Protein 6HQG (pdb70)

B-factor: mean 43.63, std 15.64, range [0.5, 126.86]

Nearest PDB structures (foldseek):
  6hqg-assembly3_C  TM=1.003E+00  e=5.730E-61  Phenylobacterium zucineum HLK1
  6hqg-assembly2_B  TM=1.002E+00  e=3.135E-59  Phenylobacterium zucineum HLK1
  6hqg-assembly1_A  TM=9.990E-01  e=3.024E-58  Phenylobacterium zucineum HLK1
  6hqg-assembly4_D  TM=9.985E-01  e=1.716E-57  Phenylobacterium zucineum HLK1
  5fyf-assembly1_A  TM=9.229E-01  e=3.021E-34  Marinobacter nauticus

Secondary structure (DSSP, 8-state):
-HHHHHHHHHHHS-GGG--TT-HHHHHHT--HHHHHHHHHH-SEEEEE-SSTTT-EEEEE-SHHHHHHHHT-TTTEE--S-SSSSPP-SS-----GGGS-HHHHHHHHHTTTGGG-HHHHHHHHHHHHHHHHHHHHTS-SSSEEEHIIIIIHHHHHHHHHHHTT----HHHHHHHHHHHHHHHHHH--HHHHHHHHHHHHHSHHHHHHHHHHHHHHHH-HHHHHHHHH-GGGHHHHHHHHHHHS-SB-EEEEEESS-EESSS-EEPTT-EEEEEHHHHTT-TTTSSSTTS--TT-TTTT--STT-SSTTS-TTHHHHHHHHHHHHHHHHHH-S--EE-S--EE-S-SSB--EEE-EEE-----/--HHHHHHHHHHS-GGG--TT-HHHHHTT--HHHHHHHHHH-SEEEEE-SSTTT-EEEEE-SHHHHHHHHH-TTTEE--S-SSSSPP-SS-----GGGS-HHHHHHHHHHHTGGG-HHHHHHHHHHHHHHHHHHHHTS-SSSEEEHIIIIIIHHHHHHHHHHHT----HHHHHHHHHHHHHHHHHHH--HHHHHHHHHHHHTTHHHHHHHHHHHHHHHH-HHHHHHHHH-GGGHHHHHHHHHHHS-SB-EEEEEESS-EESSS-EEPTT-EEEEEHHHHTT-TTTSSSTTS--TT-TTTT--STT-SSTTS-TTHHHHHHHHHHHHHHHHHH-S--EE-S--EE-S-SSB--EEE-EEE-----/-HHHHHHHHHHHS-GGG--TT-HHHHHTT--HHHHHHHHHS-SEEEEE-SSTTT-EEEEE-SHHHHHHHHH-TTTEE--S-SSSSPP------GGGS-HHHHHHHHHHHSGGGSHHHHHHHHHHHHHHHHHHHHTPPSSSEEEHIIIIIHHHHHHHHHHHHT----HHHHHHHHHHHHHHHHHHH--HHHHHHHHHHHHHHHHHHHHHHHHHHHHHS-HHHHHHHHH-GGGHHHHHHHHHHHS-SB--EEEEESS-EEETTEEEPTT-EEEE-HHHHTT-TTTSSSTTS--TT-SSSS--STT--STTS-TTHHHHHHHHHHHHHHHHHH-S--EE-S--EE-S-SSB--EEE-EEE-----/-HHHHHHHHHHHS-GGG--TT-HHHHHHT--HHHHHHHHHH-SEEEEE-SSTTT-EEEEE-SHHHHHHHHS-TTTEE--S-SSSSPP------GGGS-HHHHHHHHHHTSGGGSHHHHHHHHHHHHHHHHHHHHTS-SSSEEEHIIIIIHHHHHHHHHHHHT----HHHHHHHHHHHHHHHHHH---HHHHHHHHHHHHHHHHHHHHHHHHHHHHHH-HHHHHHHHH-GGGHHHHHHHHHHHS-SB--EEEEESS-EEETTEEEPTT-EEEE-HHHHTT-TTTSSSTTS--TT-TTTT--STT-SSTTS-TTHHHHHHHHHHHHHHHHHH-S--EE-S--EE-S-SSB--EEE-EEE-----

Foldseek 3Di:
DLLVVLLCVQVPDDLLALDLFQLVCLQVVNSQNNLVVCVPPPQFHWYADPDPLQGIFTERQAQVLLQVQQADCVFWACPPHWDRGHDDPLDPEDALSSPGPPVSVVLLVLCLVLQDPVNLVVLQVVLLVQLLVLQVPDDAQDKDFCLVSRLQSSLVSLLCSSLVADCNPVSPVVVVVLVVSLVSVVVYRNSNSSNNVSVVRRLLLSQLLVQLQVLCLVCVVVLCVCLVDVVLQLLLSLLSCLQQLQFQWIKTAGCAFDATPRDTDHHGHIYISGQNSNQQNVVPAPPSNDSDSPGPPSNPGDSQHDHPSRNSNVVVSSSSSSSSVVSVSQWASDWHFPDDFRFDSGSGGSGTPGTITHGHGTD/DQLVVLLCVQVPDDLQALDLFQLVCLQSVNSQNNLVVCVPPPQFHWYADPDPLQGIATEHQAQVLLQVLQADCVFWPCPPHWDRGHDDPLADEDALSSPGPPVSVVQLVVCLVLQDPVNLVVLQVVLLVQLLVLVVPDDAQDKDFCLVSRLQSSLVSLLCSSLVQPCVCCVSPVVVVVLVVSLVSVVVYRNSSSSNNVSVVSRLLLSFLLVQLQVLCQVCVVVLVVCLVPVVLQLLLSLLSCLQQLQFQWTKTFGCAFDATPRDTDHHGHIYISGQNSNCQHVVVAPPSNHSDSPGPPSNPGQSQHDHPRGNSNVVVSSSSSSSSVVSVSQWASDWHFDDDFRFDSGNGGSGTPGTITHGNGTD/DLLVVLLCVQVVDDLQADDLQQLVCLQSVNSQNNLVVCVPPPQFHWYADPDPLQGIFTEHQAQVLLQVQQACCVFWPCPPHFDRRHDDDPEDALSSPGPVVSLVLLVVCLVLLDPVNLVVLLVVLLVQLLVLVVPDDAQDKDFCLVSRLQSSLVSLLCSSLVADCVCCVRPVVNVVLVVVLVVVVVYRNNSSSNNLSVVSRQLLSQLLVQLQVLCLVPVVVLCVCLVPVVLQLLLSLLSCLQQLQFQWTKTFGCAFDAGPNDTDHHGHIYISRQNSNSQHVVPAPPSNHSDSPGPPSNPGQSQHDHPSRNSNVVVSSSSSSSSVVSVSQWASDWHFPDDFRFDSGSGGNGTPGTITHGNGTD/DLQVVLLCVQVVDDLQAQDLQQLVCLQSVNSQNNLVVCVPPPQFHWHADPDPLQGIFTEHFAQVLLQVLQACCVFWPLPPHWDRGHDDPLFDDLLSPGPPVSLVLLVLCLVLLDPVNLVVLQVVLLVQLLVLVVPDDAQDKDFCLVSRLQSSLVSLLCSSLVAPCNPVNPVVNVVLVVVLVSVVVVRRNSNSSNNLCVVRRLLLSFLLVQLQVQCQVPVVVLVVCLVPVVLQLLLSLLSCLQQLQFQWTKTFGCAFDAGPNDTDHHRHIYISGQNRNCQHVVVAPPSNDSDSPGPPSNPGQSQHDHPSRNSNVVVSSSSSSSSVVSCSQWASDWHQPDDFGFDSGSGGNGGPGTITHGHGTD

CATH classification: 1.10.630.10

Sequence (1451 aa):
DLQRAARDAAYSMPIEEINPADPELFRTDTMWPYFERLRKEDPVHWGVSPHEDVGGYWSVTKYNDIMAVDTNHEVFSSEPTIVLPDPADDFTLPMFIAMDPPKHDVQRKTVQPIVAPNHLAYLEPIIRERAGKILDDLPIGEEINWVDKVSIELTTMTLATLFDFPWNLRRQTLFECVDYFMRLWNEMEYLGNLILLIVGGNDTTRNTISGSVLALHQNPDQDRKLRENPGLIPAMVSETIRWQTPLAYMRRRAKRDFELGGKTIREGDKVAMWYVSGNRDEEVIDRPNDYWIERPRVRQHLSFGFGVHRCVGNRLAELQLKIIWEEILARFPRLEVVGPPRRVYSSFVKGYEELPVVIPTRNDLQRAARDAAYSMPIEEINPADPELFRTDTMWPYFERLRKEDPVHWGVSPHEDVGGYWSVTKYNDIMAVDTNHEVFSSEPTIVLPDPADDFTLPMFIAMDPPKHDVQRKTVQPIVAPNHLAYLEPIIRERAGKILDDLPIGEEINWVDKVSIELTTMTLATLFDFPWENLRRQTLFECVDYFMRLWNEMEYLGNLILLIVGGNDTTRNTISGSVLALHQNPDQDRKLRENPGLIPAMVSETIRWQTPLAYMRRRAKRDFELGGKTIREGDKVAMWYVSGNRDEEVIDRPNDYWIERPRVRQHLSFGFGVHRCVGNRLAELQLKIIWEEILARFPRLEVVGPPRRVYSSFVKGYEELPVVIPTRNDLQRAARDAAYSMPIEEINPADPELFRTDTMWPYFERLRKEDPVHWGVSPHEDVGGYWSVTKYNDIMAVDTNHEVFSSEPTIVLPDPADTLPMFIAMDPPKHDVQRKTVQPIVAPNHLAYLEPIIRERAGKILDDLPIGEEINWVDKVSIELTTMTLATLFDFPWENLRRQTLFECVDYFMRLWNEMEYLGNLILLIVGGNDTTRNTISGSVLALHQNPDQDRKLRENPGLIPAMVSETIRWQTPLAYMRRRAKRDFELGGKTIREGDKVAMWYVSGNRDEEVIDRPNDYWIERPRVRQHLSFGFGVHRCVGNRLAELQLKIIWEEILARFPRLEVVGPPRRVYSSFVKGYEELPVVIPTRNDLQRAARDAAYSMPIEEINPADPELFRTDTMWPYFERLRKEDPVHWGVSPHEDVGGYWSVTKYNDIMAVDTNHEVFSSEPTIVLPDPADDLPMFIAMDPPKHDVQRKTVQPIVAPNHLAYLEPIIRERAGKILDDLPIGEEINWVDKVSIELTTMTLATLFDFPWNLRRQTLFECVDYFMRLWNERMEYLGNLILLIVGGNDTTRNTISGSVLALHQNPDQDRKLRENPGLIPAMVSETIRWQTPLAYMRRRAKRDFELGGKTIREGDKVAMWYVSGNRDEEVIDRPNDYWIERPRVRQHLSFGFGVHRCVGNRLAELQLKIIWEEILARFPRLEVVGPPRRVYSSFVKGYEELPVVIPTRN

InterPro domains:
  IPR001128 Cytochrome P450 [PF00067] (210-394)
  IPR001128 Cytochrome P450 [PR00385] (262-279)
  IPR001128 Cytochrome P450 [PR00385] (297-308)
  IPR001128 Cytochrome P450 [PR00385] (364-373)
  IPR001128 Cytochrome P450 [PR00385] (373-384)
  IPR002397 Cytochrome P450, B-class [PR00359] (105-116)
  IPR002397 Cytochrome P450, B-class [PR00359] (168-183)
  IPR002397 Cytochrome P450, B-class [PR00359] (217-239)
  IPR002397 Cytochrome P450, B-class [PR00359] (297-308)
  IPR002397 Cytochrome P450, B-class [PR00359] (314-341)
  IPR002397 Cytochrome P450, B-class [PR00359] (342-357)
  IPR002397 Cytochrome P450, B-class [PR00359] (364-373)
  IPR002397 Cytochrome P450, B-class [PR00359] (373-384)
  IPR017972 Cytochrome P450, conserved site [PS00086] (366-375)
  IPR036396 Cytochrome P450 superfamily [G3DSA:1.10.630.10] (3-421)
  IPR036396 Cytochrome P450 superfamily [SSF48264] (34-415)

Radius of gyration: 38.16 Å; Cα contacts (8 Å, |Δi|>4): 2402; chains: 4; bounding box: 66×104×112 Å

Solvent-accessible surface area: 62632 Å² total; per-residue (Å²): 123,118,60,82,61,9,1,30,49,0,16,95,50,40,29,93,81,2,25,0,12,47,26,63,23,6,107,49,29,12,0,47,0,27,2,33,26,0,18,75,84,23,34,1,0,101,1,84,14,119,100,83,59,16,20,24,0,23,0,0,0,40,8,96,28,1,56,42,0,7,73,45,50,130,5,2,1,2,50,73,20,19,40,2,45,71,77,84,119,126,52,117,22,36,31,13,41,18,31,7,15,99,111,1,67,97,19,43,154,54,7,74,88,59,18,23,105,120,43,17,69,146,3,48,84,46,0,69,94,38,0,6,115,26,0,70,125,15,36,68,55,102,113,8,39,0,3,84,99,0,0,59,85,0,1,78,3,1,18,13,7,8,24,93,17,50,148,139,143,210,104,66,72,84,70,110,61,6,54,107,43,31,140,68,96,120,145,159,69,163,40,0,2,39,0,19,24,13,32,35,22,51,32,24,6,50,1,5,0,0,0,2,1,5,0,11,87,96,17,94,25,5,30,123,66,0,60,120,84,78,59,28,2,65,22,0,2,5,0,0,6,2,33,1,1,7,40,0,7,14,4,6,76,0,99,130,72,39,118,16,47,66,71,52,0,122,112,42,31,30,0,0,0,0,8,1,1,0,0,17,5,50,125,36,6,9,41,11,87,17,5,6,2,74,14,55,138,23,141,59,3,0,14,25,6,45,32,50,29,68,47,32,17,16,168,14,16,32,33,5,3,71,0,0,0,51,26,0,27,67,36,0,60,129,17,59,13,67,19,118,31,128,48,28,121,27,10,42,29,19,4,5,74,76,0,25,0,28,0,31,76,104,138,132,115,56,82,60,11,1,33,46,0,12,90,53,63,36,61,111,2,26,1,11,47,26,67,24,7,111,43,30,11,1,43,0,25,0,33,27,0,19,74,76,21,35,1,1,100,1,48,12,110,103,39,55,17,6,19,0,24,0,0,0,37,9,95,28,0,57,44,0,7,73,38,41,116,7,1,1,1,53,75,19,19,37,2,49,40,72,55,116,118,46,113,19,40,25,11,41,22,30,5,18,94,103,1,76,102,16,39,152,54,9,72,88,55,17,22,109,116,44,15,63,151,4,55,81,48,0,59,92,37,0,4,112,26,0,66,124,13,36,67,59,98,112,10,35,0,4,80,99,0,0,58,86,0,0,78,3,1,19,13,7,7,30,80,18,41,166,156,107,141,164,78,67,76,88,71,109,48,6,56,103,39,36,129,53,102,117,150,153,74,160,32,0,2,38,0,22,24,12,31,31,23,40,29,26,7,50,3,4,0,1,0,1,2,5,0,8,90,93,24,88,28,7,33,122,70,0,60,118,78,77,60,25,1,68,21,0,2,3,0,0,5,2,30,1,1,10,39,0,6,14,4,4,76,0,98,138,74,44,116,18,46,68,69,44,0,111,116,39,31,24,0,0,0,0,7,0,0,0,0,15,4,52,125,32,5,10,48,10,85,12,5,4,1,77,14,55,139,24,130,59,1,0,16,22,5,51,33,54,28,59,48,32,16,10,170,14,17,30,32,4,3,69,0,0,0,59,28,0,28,72,40,0,62,135,17,59,15,64,23,121,30,120,45,31,129,23,13,44,32,22,3,8,70,76,0,23,0,29,0,31,73,112,140,122,113,54,79,62,9,1,46,47,0,17,92,54,66,35,124,112,1,29,0,13,52,29,71,24,5,98,48,27,11,1,49,0,26,2,37,29,0,21,78,83,22,35,1,1,109,1,89,12,124,112,164,66,14,19,26,0,21,0,0,0,36,5,94,29,0,61,41,0,8,62,40,43,132,6,1,1,2,53,76,18,18,40,2,49,74,75,104,157,145,47,37,31,12,44,21,33,9,18,102,101,1,68,95,15,38,152,48,8,77,83,53,8,22,76,119,48,12,66,140,4,56,84,47,1,60,89,38,0,4,112,26,0,69,120,15,40,65,59,94,107,8,34,0,5,72,103,0,0,61,80,0,0,78,5,2,24,14,7,9,25,85,15,43,163,178,97,140,175,88,67,65,72,75,103,62,7,54,115,44,36,126,86,136,120,152,155,75,161,32,0,3,35,2,21,24,12,32,35,25,49,35,24,9,49,3,5,1,0,0,1,1,4,0,11,90,93,21,88,29,3,35,126,66,0,59,117,80,78,56,28,2,72,21,1,2,2,0,0,5,1,32,1,0,9,38,0,6,15,5,6,73,0,101,138,72,43,116,17,50,63,70,57,0,144,118,42,29,24,0,0,0,0,8,0,1,0,0,17,5,50,124,34,5,10,40,6,86,16,4,4,1,70,13,36,61,24,128,59,5,0,14,26,6,49,29,52,33,68,50,30,15,26,28,14,18,30,36,7,3,71,0,0,1,54,28,0,30,67,39,0,59,138,17,58,10,68,21,120,30,126,44,28,127,22,14,44,31,17,2,7,71,73,0,17,0,28,0,34,72,106,143,103,111,53,70,60,6,1,43,47,0,17,94,54,63,34,126,112,2,24,1,11,51,23,71,28,5,93,46,26,12,1,40,0,25,1,37,28,0,18,77,81,22,37,1,1,100,1,90,14,123,106,169,66,15,21,22,0,23,0,0,0,38,7,99,27,0,46,44,0,7,55,35,44,131,7,2,1,1,53,72,19,17,39,2,47,75,75,82,153,162,103,42,32,11,41,22,33,10,20,92,102,3,80,93,18,42,148,50,8,77,91,54,18,22,31,93,43,2,61,146,4,58,83,47,1,68,94,33,0,4,109,27,0,68,119,13,35,66,57,97,110,9,35,0,4,77,102,0,0,58,85,0,0,78,4,1,22,13,7,10,24,76,16,42,167,135,155,82,97,71,74,78,72,109,48,5,53,112,43,34,124,78,133,128,138,136,95,64,156,29,0,3,36,1,20,25,16,34,36,23,46,31,24,8,50,2,6,0,0,0,1,2,5,0,9,86,100,22,90,20,3,30,131,62,0,60,120,81,78,60,25,3,65,22,0,2,4,0,0,6,2,29,1,0,10,41,0,5,15,5,4,72,0,102,132,67,44,126,15,45,75,68,46,0,141,112,40,34,25,0,0,0,0,8,0,1,0,0,13,4,51,129,35,7,8,47,9,87,20,5,5,1,79,13,31,95,24,101,57,5,1,15,27,7,46,36,50,27,69,48,31,16,12,109,13,20,27,17,6,2,64,0,0,0,53,27,0,27,66,44,0,60,137,18,56,10,67,22,122,29,119,42,28,122,23,13,44,28,21,3,7,75,74,0,18,0,26,0,34,80,111,141

Structure (mmCIF, N/CA/C/O backbone):
data_6HQG
#
_entry.id   6HQG
#
_cell.length_a   105.464
_cell.length_b   89.207
_cell.length_c   201.820
_cell.angle_alpha   90.00
_cell.angle_beta   96.60
_cell.angle_gamma   90.00
#
_symmetry.space_group_name_H-M   'C 1 2 1'
#
loop_
_entity.id
_entity.type
_entity.pdbx_description
1 polymer 'Cytochrome P450'
2 non-polymer 'PROTOPORPHYRIN IX CONTAINING FE'
3 water water
#
loop_
_atom_site.group_PDB
_atom_site.id
_atom_site.type_symbol
_atom_site.label_atom_id
_atom_site.label_alt_id
_atom_site.label_comp_id
_atom_site.label_asym_id
_atom_site.label_entity_id
_atom_site.label_seq_id
_atom_site.pdbx_PDB_ins_code
_atom_site.Cartn_x
_atom_site.Cartn_y
_atom_site.Cartn_z
_atom_site.occupancy
_atom_site.B_iso_or_equiv
_atom_site.auth_seq_id
_atom_site.auth_comp_id
_atom_site.auth_asym_id
_atom_site.auth_atom_id
_atom_site.pdbx_PDB_model_num
ATOM 1 N N . ASP A 1 7 ? -3.915 27.268 150.008 1.00 87.12 7 ASP A N 1
ATOM 2 C CA . ASP A 1 7 ? -4.811 27.207 151.189 1.00 82.41 7 ASP A CA 1
ATOM 3 C C . ASP A 1 7 ? -4.358 28.313 152.154 1.00 79.48 7 ASP A C 1
ATOM 4 O O . ASP A 1 7 ? -4.255 29.472 151.762 1.00 67.94 7 ASP A O 1
ATOM 9 N N . LEU A 1 8 ? -4.084 27.958 153.410 1.00 81.56 8 LEU A N 1
ATOM 10 C CA . LEU A 1 8 ? -3.612 28.921 154.398 1.00 79.16 8 LEU A CA 1
ATOM 11 C C . LEU A 1 8 ? -2.121 29.237 154.158 1.00 68.38 8 LEU A C 1
ATOM 12 O O . LEU A 1 8 ? -1.750 30.394 154.102 1.00 56.10 8 LEU A O 1
ATOM 17 N N . GLN A 1 9 ? -1.296 28.194 153.991 1.00 66.17 9 GLN A N 1
ATOM 18 C CA . GLN A 1 9 ? 0.178 28.283 153.906 1.00 65.68 9 GLN A CA 1
ATOM 19 C C . GLN A 1 9 ? 0.622 29.216 152.769 1.00 63.66 9 GLN A C 1
ATOM 20 O O . GLN A 1 9 ? 1.719 29.793 152.841 1.00 62.93 9 GLN A O 1
ATOM 26 N N . ARG A 1 10 ? -0.201 29.308 151.712 1.00 61.62 10 ARG A N 1
ATOM 27 C CA . ARG A 1 10 ? 0.051 30.168 150.534 1.00 57.54 10 ARG A CA 1
ATOM 28 C C . ARG A 1 10 ? -0.243 31.630 150.899 1.00 55.22 10 ARG A C 1
ATOM 29 O O . ARG A 1 10 ? 0.540 32.526 150.611 1.00 57.16 10 ARG A O 1
ATOM 37 N N . ALA A 1 11 ? -1.386 31.866 151.543 1.00 51.42 11 ALA A N 1
ATOM 38 C CA . ALA A 1 11 ? -1.804 33.217 151.920 1.00 49.94 11 ALA A CA 1
ATOM 39 C C . ALA A 1 11 ? -0.754 33.896 152.816 1.00 53.31 11 ALA A C 1
ATOM 40 O O . ALA A 1 11 ? -0.516 35.097 152.697 1.00 51.55 11 ALA A O 1
ATOM 42 N N . ALA A 1 12 ? -0.164 33.113 153.733 1.00 56.18 12 ALA A N 1
ATOM 43 C CA . ALA A 1 12 ? 0.847 33.559 154.694 1.00 50.84 12 ALA A CA 1
ATOM 44 C C . ALA A 1 12 ? 2.181 33.797 153.977 1.00 48.70 12 ALA A C 1
ATOM 45 O O . ALA A 1 12 ? 2.878 34.765 154.280 1.00 49.89 12 ALA A O 1
ATOM 47 N N . ARG A 1 13 ? 2.542 32.895 153.053 1.00 43.92 13 ARG A N 1
ATOM 48 C CA . ARG A 1 13 ? 3.737 33.074 152.236 1.00 43.21 13 ARG A CA 1
ATOM 49 C C . ARG A 1 13 ? 3.623 34.434 151.540 1.00 44.48 13 ARG A C 1
ATOM 50 O O . ARG A 1 13 ? 4.574 35.190 151.576 1.00 49.23 13 ARG A O 1
ATOM 58 N N . ASP A 1 14 ? 2.443 34.742 150.974 1.00 42.18 14 ASP A N 1
ATOM 59 C CA . ASP A 1 14 ? 2.179 36.015 150.298 1.00 41.15 14 ASP A CA 1
ATOM 60 C C . ASP A 1 14 ? 2.347 37.178 151.286 1.00 38.32 14 ASP A C 1
ATOM 61 O O . ASP A 1 14 ? 3.124 38.069 151.049 1.00 36.81 14 ASP A O 1
ATOM 66 N N . ALA A 1 15 ? 1.637 37.125 152.411 1.00 41.48 15 ALA A N 1
ATOM 67 C CA . ALA A 1 15 ? 1.672 38.173 153.464 1.00 43.54 15 ALA A CA 1
ATOM 68 C C . ALA A 1 15 ? 3.089 38.369 154.036 1.00 42.85 15 ALA A C 1
ATOM 69 O O . ALA A 1 15 ? 3.430 39.484 154.427 1.00 51.20 15 ALA A O 1
ATOM 71 N N . ALA A 1 16 ? 3.897 37.305 154.109 1.00 37.54 16 ALA A N 1
ATOM 72 C CA . ALA A 1 16 ? 5.186 37.362 154.787 1.00 37.37 16 ALA A CA 1
ATOM 73 C C . ALA A 1 16 ? 6.261 37.963 153.869 1.00 37.12 16 ALA A C 1
ATOM 74 O O . ALA A 1 16 ? 7.121 38.730 154.317 1.00 37.38 16 ALA A O 1
ATOM 76 N N . TYR A 1 17 ? 6.236 37.587 152.587 1.00 35.04 17 TYR A N 1
ATOM 77 C CA . TYR A 1 17 ? 7.223 38.074 151.635 1.00 33.11 17 TYR A CA 1
ATOM 78 C C . TYR A 1 17 ? 6.843 39.508 151.239 1.00 32.37 17 TYR A C 1
ATOM 79 O O . TYR A 1 17 ? 7.699 40.299 150.923 1.00 30.49 17 TYR A O 1
ATOM 88 N N . SER A 1 18 ? 5.557 39.842 151.337 1.00 32.92 18 SER A N 1
ATOM 89 C CA . SER A 1 18 ? 5.054 41.148 150.937 1.00 35.81 18 SER A CA 1
ATOM 90 C C . SER A 1 18 ? 5.465 42.205 151.965 1.00 39.21 18 SER A C 1
ATOM 91 O O . SER A 1 18 ? 6.075 43.205 151.628 1.00 44.00 18 SER A O 1
ATOM 94 N N . MET A 1 19 ? 5.111 41.968 153.225 1.00 43.10 19 MET A N 1
ATOM 95 C CA . MET A 1 19 ? 5.211 42.970 154.293 1.00 46.07 19 MET A CA 1
ATOM 96 C C . MET A 1 19 ? 6.657 43.448 154.481 1.00 49.50 19 MET A C 1
ATOM 97 O O . MET A 1 19 ? 7.612 42.773 154.093 1.00 47.90 19 MET A O 1
ATOM 102 N N . PRO A 1 20 ? 6.875 44.622 155.123 1.00 55.04 20 PRO A N 1
ATOM 103 C CA . PRO A 1 20 ? 8.230 45.130 155.366 1.00 55.19 20 PRO A CA 1
ATOM 104 C C . PRO A 1 20 ? 8.958 44.365 156.487 1.00 53.80 20 PRO A C 1
ATOM 105 O O . PRO A 1 20 ? 8.482 44.331 157.633 1.00 50.17 20 PRO A O 1
ATOM 109 N N . ILE A 1 21 ? 10.143 43.831 156.152 1.00 51.26 21 ILE A N 1
ATOM 110 C CA . ILE A 1 21 ? 10.836 42.772 156.907 1.00 48.72 21 ILE A CA 1
ATOM 111 C C . ILE A 1 21 ? 11.065 43.182 158.369 1.00 46.43 21 ILE A C 1
ATOM 112 O O . ILE A 1 21 ? 11.357 42.337 159.188 1.00 49.15 21 ILE A O 1
ATOM 117 N N . GLU A 1 22 ? 10.954 44.469 158.695 1.00 46.08 22 GLU A N 1
ATOM 118 C CA . GLU A 1 22 ? 11.300 44.932 160.024 1.00 45.65 22 GLU A CA 1
ATOM 119 C C . GLU A 1 22 ? 10.115 44.671 160.956 1.00 42.36 22 GLU A C 1
ATOM 120 O O . GLU A 1 22 ? 10.306 44.621 162.184 1.00 45.03 22 GLU A O 1
ATOM 126 N N . GLU A 1 23 ? 8.928 44.464 160.365 1.00 38.89 23 GLU A N 1
ATOM 127 C CA . GLU A 1 23 ? 7.676 44.347 161.104 1.00 40.16 23 GLU A CA 1
ATOM 128 C C . GLU A 1 23 ? 7.412 42.888 161.485 1.00 36.17 23 GLU A C 1
ATOM 129 O O . GLU A 1 23 ? 6.419 42.608 162.143 1.00 33.42 23 GLU A O 1
ATOM 135 N N . ILE A 1 24 ? 8.289 41.971 161.057 1.00 34.94 24 ILE A N 1
ATOM 136 C CA . ILE A 1 24 ? 8.136 40.507 161.311 1.00 35.50 24 ILE A CA 1
ATOM 137 C C . ILE A 1 24 ? 8.433 40.187 162.786 1.00 35.33 24 ILE A C 1
ATOM 138 O O . ILE A 1 24 ? 9.584 40.264 163.261 1.00 34.55 24 ILE A O 1
ATOM 143 N N . ASN A 1 25 ? 7.378 39.759 163.484 1.00 35.18 25 ASN A N 1
ATOM 144 C CA . ASN A 1 25 ? 7.359 39.545 164.922 1.00 34.46 25 ASN A CA 1
ATOM 145 C C . ASN A 1 25 ? 7.168 38.057 165.180 1.00 33.25 25 ASN A C 1
ATOM 146 O O . ASN A 1 25 ? 6.041 37.646 165.451 1.00 36.96 25 ASN A O 1
ATOM 151 N N . PRO A 1 26 ? 8.223 37.206 165.089 1.00 29.30 26 PRO A N 1
ATOM 152 C CA . PRO A 1 26 ? 8.049 35.751 165.095 1.00 27.06 26 PRO A CA 1
ATOM 153 C C . PRO A 1 26 ? 7.384 35.180 166.358 1.00 26.35 26 PRO A C 1
ATOM 154 O O . PRO A 1 26 ? 6.873 34.066 166.317 1.00 23.81 26 PRO A O 1
ATOM 158 N N . ALA A 1 27 ? 7.379 35.973 167.436 1.00 26.26 27 ALA A N 1
ATOM 159 C CA . ALA A 1 27 ? 6.861 35.597 168.721 1.00 28.93 27 ALA A CA 1
ATOM 160 C C . ALA A 1 27 ? 5.324 35.758 168.818 1.00 31.84 27 ALA A C 1
ATOM 161 O O . ALA A 1 27 ? 4.709 35.340 169.808 1.00 33.82 27 ALA A O 1
ATOM 163 N N . ASP A 1 28 ? 4.684 36.343 167.802 1.00 32.34 28 ASP A N 1
ATOM 164 C CA . ASP A 1 28 ? 3.223 36.327 167.671 1.00 32.97 28 ASP A CA 1
ATOM 165 C C . ASP A 1 28 ? 2.702 34.917 167.953 1.00 35.42 28 ASP A C 1
ATOM 166 O O . ASP A 1 28 ? 3.063 33.973 167.255 1.00 37.34 28 ASP A O 1
ATOM 171 N N . PRO A 1 29 ? 1.830 34.705 168.965 1.00 38.15 29 PRO A N 1
ATOM 172 C CA . PRO A 1 29 ? 1.312 33.373 169.246 1.00 39.45 29 PRO A CA 1
ATOM 173 C C . PRO A 1 29 ? 0.220 32.971 168.243 1.00 42.36 29 PRO A C 1
ATOM 174 O O . PRO A 1 29 ? -0.150 31.796 168.189 1.00 43.42 29 PRO A O 1
ATOM 178 N N . GLU A 1 30 ? -0.285 33.941 167.465 1.00 44.85 30 GLU A N 1
ATOM 179 C CA . GLU A 1 30 ? -1.380 33.694 166.519 1.00 47.40 30 GLU A CA 1
ATOM 180 C C . GLU A 1 30 ? -0.818 33.119 165.208 1.00 43.21 30 GLU A C 1
ATOM 181 O O . GLU A 1 30 ? -1.530 32.466 164.469 1.00 42.96 30 GLU A O 1
ATOM 187 N N . LEU A 1 31 ? 0.467 33.342 164.934 1.00 41.18 31 LEU A N 1
ATOM 188 C CA . LEU A 1 31 ? 1.166 32.639 163.845 1.00 42.28 31 LEU A CA 1
ATOM 189 C C . LEU A 1 31 ? 1.306 31.137 164.162 1.00 42.39 31 LEU A C 1
ATOM 190 O O . LEU A 1 31 ? 1.104 30.291 163.283 1.00 43.46 31 LEU A O 1
ATOM 195 N N . PHE A 1 32 ? 1.650 30.803 165.417 1.00 39.99 32 PHE A N 1
ATOM 196 C CA . PHE A 1 32 ? 1.937 29.416 165.846 1.00 35.37 32 PHE A CA 1
ATOM 197 C C . PHE A 1 32 ? 0.686 28.544 165.993 1.00 34.31 32 PHE A C 1
ATOM 198 O O . PHE A 1 32 ? 0.739 27.348 165.740 1.00 35.80 32 PHE A O 1
ATOM 206 N N . ARG A 1 33 ? -0.428 29.131 166.412 1.00 34.69 33 ARG A N 1
ATOM 207 C CA . ARG A 1 33 ? -1.682 28.399 166.535 1.00 36.81 33 ARG A CA 1
ATOM 208 C C . ARG A 1 33 ? -2.322 28.155 165.158 1.00 34.67 33 ARG A C 1
ATOM 209 O O . ARG A 1 33 ? -2.936 27.130 164.934 1.00 35.44 33 ARG A O 1
ATOM 217 N N . THR A 1 34 ? -2.190 29.101 164.232 1.00 33.48 34 THR A N 1
ATOM 218 C CA . THR A 1 34 ? -2.699 28.890 162.888 1.00 34.68 34 THR A CA 1
ATOM 219 C C . THR A 1 34 ? -1.695 28.080 162.056 1.00 35.25 34 THR A C 1
ATOM 220 O O . THR A 1 34 ? -2.044 27.637 160.963 1.00 34.66 34 THR A O 1
ATOM 224 N N . ASP A 1 35 ? -0.453 27.938 162.545 1.00 33.63 35 ASP A N 1
ATOM 225 C CA . ASP A 1 35 ? 0.565 27.106 161.900 1.00 34.96 35 ASP A CA 1
ATOM 226 C C . ASP A 1 35 ? 1.117 27.787 160.641 1.00 38.49 35 ASP A C 1
ATOM 227 O O . ASP A 1 35 ? 1.655 27.095 159.772 1.00 39.39 35 ASP A O 1
ATOM 232 N N . THR A 1 36 ? 1.006 29.127 160.578 1.00 39.92 36 THR A N 1
ATOM 233 C CA . THR A 1 36 ? 1.372 29.955 159.417 1.00 38.05 36 THR A CA 1
ATOM 234 C C . THR A 1 36 ? 2.745 30.621 159.613 1.00 37.19 36 THR A C 1
ATOM 235 O O . THR A 1 36 ? 3.114 31.489 158.841 1.00 37.30 36 THR A O 1
ATOM 239 N N . MET A 1 37 ? 3.525 30.183 160.603 1.00 36.78 37 MET A N 1
ATOM 240 C CA . MET A 1 37 ? 4.711 30.942 161.029 1.00 37.47 37 MET A CA 1
ATOM 241 C C . MET A 1 37 ? 5.946 30.556 160.186 1.00 35.37 37 MET A C 1
ATOM 242 O O . MET A 1 37 ? 6.903 31.271 160.142 1.00 39.34 37 MET A O 1
ATOM 247 N N . TRP A 1 38 ? 5.888 29.457 159.438 1.00 34.89 38 TRP A N 1
ATOM 248 C CA . TRP A 1 38 ? 7.044 28.924 158.683 1.00 32.16 38 TRP A CA 1
ATOM 249 C C . TRP A 1 38 ? 7.576 29.929 157.663 1.00 31.60 38 TRP A C 1
ATOM 250 O O . TRP A 1 38 ? 8.785 30.088 157.551 1.00 32.46 38 TRP A O 1
ATOM 261 N N . PRO A 1 39 ? 6.718 30.588 156.848 1.00 32.97 39 PRO A N 1
ATOM 262 C CA . PRO A 1 39 ? 7.193 31.493 155.798 1.00 33.82 39 PRO A CA 1
ATOM 263 C C . PRO A 1 39 ? 7.944 32.724 156.322 1.00 34.51 39 PRO A C 1
ATOM 264 O O . PRO A 1 39 ? 8.865 33.236 155.657 1.00 31.29 39 PRO A O 1
ATOM 268 N N . TYR A 1 40 ? 7.493 33.202 157.490 1.00 35.25 40 TYR A N 1
ATOM 269 C CA . TYR A 1 40 ? 8.086 34.336 158.158 1.00 32.57 40 TYR A CA 1
ATOM 270 C C . TYR A 1 40 ? 9.525 33.969 158.511 1.00 33.15 40 TYR A C 1
ATOM 271 O O . TYR A 1 40 ? 10.451 34.702 158.143 1.00 32.27 40 TYR A O 1
ATOM 280 N N . PHE A 1 41 ? 9.680 32.797 159.151 1.00 35.16 41 PHE A N 1
ATOM 281 C CA . PHE A 1 41 ? 10.991 32.234 159.585 1.00 35.09 41 PHE A CA 1
ATOM 282 C C . PHE A 1 41 ? 11.874 31.915 158.381 1.00 33.75 41 PHE A C 1
ATOM 283 O O . PHE A 1 41 ? 13.068 32.181 158.418 1.00 36.27 41 PHE A O 1
ATOM 291 N N . GLU A 1 42 ? 11.284 31.355 157.331 1.00 31.38 42 GLU A N 1
ATOM 292 C CA . GLU A 1 42 ? 12.043 31.065 156.163 1.00 33.76 42 GLU A CA 1
ATOM 293 C C . GLU A 1 42 ? 12.656 32.356 155.597 1.00 31.84 42 GLU A C 1
ATOM 294 O O . GLU A 1 42 ? 13.802 32.409 155.186 1.00 28.32 42 GLU A O 1
ATOM 300 N N . ARG A 1 43 ? 11.865 33.420 155.574 1.00 33.67 43 ARG A N 1
ATOM 301 C CA . ARG A 1 43 ? 12.293 34.646 154.936 1.00 34.30 43 ARG A CA 1
ATOM 302 C C . ARG A 1 43 ? 13.406 35.296 155.742 1.00 34.20 43 ARG A C 1
ATOM 303 O O . ARG A 1 43 ? 14.366 35.767 155.162 1.00 37.37 43 ARG A O 1
ATOM 311 N N . LEU A 1 44 ? 13.215 35.365 157.062 1.00 34.02 44 LEU A N 1
ATOM 312 C CA . LEU A 1 44 ? 14.228 35.871 157.946 1.00 34.15 44 LEU A CA 1
ATOM 313 C C . LEU A 1 44 ? 15.509 35.062 157.730 1.00 35.39 44 LEU A C 1
ATOM 314 O O . LEU A 1 44 ? 16.578 35.638 157.620 1.00 38.76 44 LEU A O 1
ATOM 319 N N . ARG A 1 45 ? 15.385 33.729 157.635 1.00 35.64 45 ARG A N 1
ATOM 320 C CA . ARG A 1 45 ? 16.546 32.806 157.534 1.00 33.28 45 ARG A CA 1
ATOM 321 C C . ARG A 1 45 ? 17.453 33.195 156.362 1.00 32.22 45 ARG A C 1
ATOM 322 O O . ARG A 1 45 ? 18.629 32.892 156.360 1.00 30.58 45 ARG A O 1
ATOM 330 N N . LYS A 1 46 ? 16.878 33.896 155.393 1.00 36.63 46 LYS A N 1
ATOM 331 C CA . LYS A 1 46 ? 17.510 34.238 154.164 1.00 44.09 46 LYS A CA 1
ATOM 332 C C . LYS A 1 46 ? 17.987 35.696 154.144 1.00 48.63 46 LYS A C 1
ATOM 333 O O . LYS A 1 46 ? 19.166 35.996 153.920 1.00 54.63 46 LYS A O 1
ATOM 339 N N . GLU A 1 47 ? 17.048 36.611 154.377 1.00 48.32 47 GLU A N 1
ATOM 340 C CA . GLU A 1 47 ? 17.285 38.012 154.197 1.00 47.94 47 GLU A CA 1
ATOM 341 C C . GLU A 1 47 ? 17.797 38.663 155.484 1.00 48.13 47 GLU A C 1
ATOM 342 O O . GLU A 1 47 ? 18.607 39.565 155.383 1.00 56.62 47 GLU A O 1
ATOM 348 N N . ASP A 1 48 ? 17.321 38.216 156.659 1.00 48.87 48 ASP A N 1
ATOM 349 C CA . ASP A 1 48 ? 17.641 38.833 157.994 1.00 46.09 48 ASP A CA 1
ATOM 350 C C . ASP A 1 48 ? 17.744 37.750 159.073 1.00 41.93 48 ASP A C 1
ATOM 351 O O . ASP A 1 48 ? 16.865 37.647 159.932 1.00 37.01 48 ASP A O 1
ATOM 356 N N . PRO A 1 49 ? 18.816 36.913 159.050 1.00 38.83 49 PRO A N 1
ATOM 357 C CA . PRO A 1 49 ? 18.958 35.776 159.969 1.00 38.43 49 PRO A CA 1
ATOM 358 C C . PRO A 1 49 ? 18.911 36.106 161.473 1.00 38.66 49 PRO A C 1
ATOM 359 O O . PRO A 1 49 ? 18.342 35.338 162.250 1.00 41.06 49 PRO A O 1
ATOM 363 N N . VAL A 1 50 ? 19.575 37.209 161.853 1.00 37.08 50 VAL A N 1
ATOM 364 C CA . VAL A 1 50 ? 19.591 37.784 163.201 1.00 33.01 50 VAL A CA 1
ATOM 365 C C . VAL A 1 50 ? 18.772 39.076 163.143 1.00 32.63 50 VAL A C 1
ATOM 366 O O . VAL A 1 50 ? 19.250 40.090 162.669 1.00 31.15 50 VAL A O 1
ATOM 370 N N . HIS A 1 51 ? 17.531 39.005 163.623 1.00 32.31 51 HIS A N 1
ATOM 371 C CA . HIS A 1 51 ? 16.509 39.948 163.270 1.00 31.42 51 HIS A CA 1
ATOM 372 C C . HIS A 1 51 ? 15.914 40.617 164.507 1.00 31.45 51 HIS A C 1
ATOM 373 O O . HIS A 1 51 ? 15.301 39.977 165.363 1.00 28.96 51 HIS A O 1
ATOM 380 N N . TRP A 1 52 ? 16.052 41.939 164.525 1.00 32.93 52 TRP A N 1
ATOM 381 C CA . TRP A 1 52 ? 15.451 42.795 165.509 1.00 33.53 52 TRP A CA 1
ATOM 382 C C . TRP A 1 52 ? 13.964 43.035 165.177 1.00 35.12 52 TRP A C 1
ATOM 383 O O . TRP A 1 52 ? 13.615 43.652 164.167 1.00 38.58 52 TRP A O 1
ATOM 394 N N . GLY A 1 53 ? 13.073 42.577 166.061 1.00 35.02 53 GLY A N 1
ATOM 395 C CA . GLY A 1 53 ? 11.646 42.847 165.944 1.00 34.95 53 GLY A CA 1
ATOM 396 C C . GLY A 1 53 ? 11.073 43.322 167.265 1.00 35.84 53 GLY A C 1
ATOM 397 O O . GLY A 1 53 ? 11.719 43.222 168.300 1.00 37.01 53 GLY A O 1
ATOM 398 N N . VAL A 1 54 ? 9.845 43.839 167.216 1.00 37.38 54 VAL A N 1
ATOM 399 C CA . VAL A 1 54 ? 9.156 44.353 168.383 1.00 40.33 54 VAL A CA 1
ATOM 400 C C . VAL A 1 54 ? 7.752 43.737 168.441 1.00 41.78 54 VAL A C 1
ATOM 401 O O . VAL A 1 54 ? 7.033 43.711 167.449 1.00 39.46 54 VAL A O 1
ATOM 405 N N . SER A 1 55 ? 7.371 43.257 169.628 1.00 45.14 55 SER A N 1
ATOM 406 C CA . SER A 1 55 ? 6.038 42.749 169.879 1.00 48.35 55 SER A CA 1
ATOM 407 C C . SER A 1 55 ? 5.187 43.884 170.430 1.00 47.00 55 SER A C 1
ATOM 408 O O . SER A 1 55 ? 5.705 44.726 171.158 1.00 45.37 55 SER A O 1
ATOM 411 N N . PRO A 1 56 ? 3.877 43.922 170.085 1.00 45.96 56 PRO A N 1
ATOM 412 C CA . PRO A 1 56 ? 2.893 44.765 170.764 1.00 48.15 56 PRO A CA 1
ATOM 413 C C . PRO A 1 56 ? 2.840 44.645 172.291 1.00 47.35 56 PRO A C 1
ATOM 414 O O . PRO A 1 56 ? 2.413 45.592 172.929 1.00 49.88 56 PRO A O 1
ATOM 418 N N . HIS A 1 57 ? 3.236 43.488 172.838 1.00 50.64 57 HIS A N 1
ATOM 419 C CA . HIS A 1 57 ? 3.191 43.248 174.279 1.00 60.17 57 HIS A CA 1
ATOM 420 C C . HIS A 1 57 ? 4.443 43.855 174.934 1.00 61.91 57 HIS A C 1
ATOM 421 O O . HIS A 1 57 ? 5.553 43.638 174.441 1.00 57.45 57 HIS A O 1
ATOM 428 N N . GLU A 1 58 ? 4.229 44.613 176.031 1.00 70.71 58 GLU A N 1
ATOM 429 C CA . GLU A 1 58 ? 5.271 45.262 176.881 1.00 73.89 58 GLU A CA 1
ATOM 430 C C . GLU A 1 58 ? 6.253 44.233 177.434 1.00 63.41 58 GLU A C 1
ATOM 431 O O . GLU A 1 58 ? 7.452 44.378 177.300 1.00 55.75 58 GLU A O 1
ATOM 437 N N . ASP A 1 59 ? 5.703 43.230 178.123 1.00 59.55 59 ASP A N 1
ATOM 438 C CA . ASP A 1 59 ? 6.506 42.211 178.764 1.00 61.47 59 ASP A CA 1
ATOM 439 C C . ASP A 1 59 ? 7.570 41.724 177.765 1.00 60.83 59 ASP A C 1
ATOM 440 O O . ASP A 1 59 ? 8.636 41.307 178.197 1.00 64.67 59 ASP A O 1
ATOM 445 N N . VAL A 1 60 ? 7.292 41.824 176.451 1.00 54.46 60 VAL A N 1
ATOM 446 C CA . VAL A 1 60 ? 8.190 41.356 175.383 1.00 52.67 60 VAL A CA 1
ATOM 447 C C . VAL A 1 60 ? 9.012 42.526 174.808 1.00 52.54 60 VAL A C 1
ATOM 448 O O . VAL A 1 60 ? 10.255 42.523 174.843 1.00 49.01 60 VAL A O 1
ATOM 452 N N . GLY A 1 61 ? 8.321 43.517 174.237 1.00 49.20 61 GLY A N 1
ATOM 453 C CA . GLY A 1 61 ? 8.985 44.653 173.614 1.00 46.79 61 GLY A CA 1
ATOM 454 C C . GLY A 1 61 ? 9.855 44.232 172.441 1.00 44.40 61 GLY A C 1
ATOM 455 O O . GLY A 1 61 ? 9.433 43.466 171.609 1.00 45.73 61 GLY A O 1
ATOM 456 N N . GLY A 1 62 ? 11.081 44.753 172.390 1.00 41.83 62 GLY A N 1
ATOM 457 C CA . GLY A 1 62 ? 12.017 44.478 171.314 1.00 38.99 62 GLY A CA 1
ATOM 458 C C . GLY A 1 62 ? 13.018 43.408 171.708 1.00 37.50 62 GLY A C 1
ATOM 459 O O . GLY A 1 62 ? 13.456 43.360 172.869 1.00 35.90 62 GLY A O 1
ATOM 460 N N . TYR A 1 63 ? 13.385 42.568 170.727 1.00 36.54 63 TYR A N 1
ATOM 461 C CA . TYR A 1 63 ? 14.182 41.346 170.939 1.00 34.55 63 TYR A CA 1
ATOM 462 C C . TYR A 1 63 ? 14.779 40.853 169.622 1.00 33.90 63 TYR A C 1
ATOM 463 O O . TYR A 1 63 ? 14.234 41.101 168.572 1.00 35.14 63 TYR A O 1
ATOM 472 N N . TRP A 1 64 ? 15.896 40.132 169.731 1.00 34.62 64 TRP A N 1
ATOM 473 C CA . TRP A 1 64 ? 16.586 39.491 168.631 1.00 33.67 64 TRP A CA 1
ATOM 474 C C . TRP A 1 64 ? 16.014 38.074 168.429 1.00 35.17 64 TRP A C 1
ATOM 475 O O . TRP A 1 64 ? 15.888 37.288 169.382 1.00 32.95 64 TRP A O 1
ATOM 486 N N . SER A 1 65 ? 15.669 37.762 167.170 1.00 35.40 65 SER A N 1
ATOM 487 C CA . SER A 1 65 ? 15.320 36.429 166.699 1.00 32.43 65 SER A CA 1
ATOM 488 C C . SER A 1 65 ? 16.538 35.851 165.986 1.00 32.31 65 SER A C 1
ATOM 489 O O . SER A 1 65 ? 16.969 36.388 164.998 1.00 32.59 65 SER A O 1
ATOM 492 N N . VAL A 1 66 ? 17.096 34.771 166.523 1.00 35.00 66 VAL A N 1
ATOM 493 C CA . VAL A 1 66 ? 18.215 34.036 165.908 1.00 34.89 66 VAL A CA 1
ATOM 494 C C . VAL A 1 66 ? 17.631 32.786 165.241 1.00 36.55 66 VAL A C 1
ATOM 495 O O . VAL A 1 66 ? 17.139 31.886 165.960 1.00 38.91 66 VAL A O 1
ATOM 499 N N . THR A 1 67 ? 17.682 32.727 163.898 1.00 33.15 67 THR A N 1
ATOM 500 C CA . THR A 1 67 ? 16.773 31.848 163.126 1.00 30.54 67 THR A CA 1
ATOM 501 C C . THR A 1 67 ? 17.504 30.667 162.464 1.00 29.29 67 THR A C 1
ATOM 502 O O . THR A 1 67 ? 16.845 29.763 161.946 1.00 27.57 67 THR A O 1
ATOM 506 N N . LYS A 1 68 ? 18.840 30.652 162.501 1.00 28.87 68 LYS A N 1
ATOM 507 C CA . LYS A 1 68 ? 19.602 29.620 161.800 1.00 28.76 68 LYS A CA 1
ATOM 508 C C . LYS A 1 68 ? 20.353 28.709 162.787 1.00 27.90 68 LYS A C 1
ATOM 509 O O . LYS A 1 68 ? 20.692 29.096 163.916 1.00 27.23 68 LYS A O 1
ATOM 515 N N . TYR A 1 69 ? 20.624 27.490 162.315 1.00 26.80 69 TYR A N 1
ATOM 516 C CA . TYR A 1 69 ? 21.137 26.385 163.119 1.00 27.30 69 TYR A CA 1
ATOM 517 C C . TYR A 1 69 ? 22.439 26.805 163.816 1.00 28.50 69 TYR A C 1
ATOM 518 O O . TYR A 1 69 ? 22.536 26.786 165.035 1.00 29.88 69 TYR A O 1
ATOM 527 N N . ASN A 1 70 ? 23.441 27.200 163.032 1.00 29.98 70 ASN A N 1
ATOM 528 C CA . ASN A 1 70 ? 24.747 27.490 163.573 1.00 30.94 70 ASN A CA 1
ATOM 529 C C . ASN A 1 70 ? 24.689 28.731 164.461 1.00 32.63 70 ASN A C 1
ATOM 530 O O . ASN A 1 70 ? 25.235 28.756 165.548 1.00 35.51 70 ASN A O 1
ATOM 535 N N . ASP A 1 71 ? 24.031 29.778 163.983 1.00 34.44 71 ASP A N 1
ATOM 536 C CA . ASP A 1 71 ? 23.827 30.945 164.808 1.00 35.04 71 ASP A CA 1
ATOM 537 C C . ASP A 1 71 ? 23.270 30.475 166.171 1.00 32.93 71 ASP A C 1
ATOM 538 O O . ASP A 1 71 ? 23.841 30.778 167.224 1.00 32.94 71 ASP A O 1
ATOM 543 N N . ILE A 1 72 ? 22.198 29.675 166.159 1.00 31.05 72 ILE A N 1
ATOM 544 C CA . ILE A 1 72 ? 21.507 29.314 167.377 1.00 28.99 72 ILE A CA 1
ATOM 545 C C . ILE A 1 72 ? 22.486 28.617 168.310 1.00 29.44 72 ILE A C 1
ATOM 546 O O . ILE A 1 72 ? 22.522 28.925 169.480 1.00 31.26 72 ILE A O 1
ATOM 551 N N . MET A 1 73 ? 23.281 27.694 167.768 1.00 33.70 73 MET A N 1
ATOM 552 C CA . MET A 1 73 ? 24.316 26.965 168.539 1.00 38.59 73 MET A CA 1
ATOM 553 C C . MET A 1 73 ? 25.290 27.935 169.231 1.00 38.71 73 MET A C 1
ATOM 554 O O . MET A 1 73 ? 25.651 27.736 170.385 1.00 37.62 73 MET A O 1
ATOM 559 N N . ALA A 1 74 ? 25.716 28.976 168.510 1.00 39.45 74 ALA A N 1
ATOM 560 C CA . ALA A 1 74 ? 26.704 29.933 168.999 1.00 42.69 74 ALA A CA 1
ATOM 561 C C . ALA A 1 74 ? 26.202 30.693 170.238 1.00 41.27 74 ALA A C 1
ATOM 562 O O . ALA A 1 74 ? 27.026 31.087 171.118 1.00 41.00 74 ALA A O 1
ATOM 564 N N . VAL A 1 75 ? 24.878 30.902 170.283 1.00 36.46 75 VAL A N 1
ATOM 565 C CA . VAL A 1 75 ? 24.178 31.500 171.415 1.00 35.53 75 VAL A CA 1
ATOM 566 C C . VAL A 1 75 ? 24.064 30.462 172.546 1.00 40.06 75 VAL A C 1
ATOM 567 O O . VAL A 1 75 ? 24.452 30.712 173.699 1.00 41.36 75 VAL A O 1
ATOM 571 N N . ASP A 1 76 ? 23.524 29.287 172.205 1.00 40.39 76 ASP A N 1
ATOM 572 C CA . ASP A 1 76 ? 23.178 28.231 173.171 1.00 39.58 76 ASP A CA 1
ATOM 573 C C . ASP A 1 76 ? 24.421 27.784 173.958 1.00 38.61 76 ASP A C 1
ATOM 574 O O . ASP A 1 76 ? 24.365 27.613 175.144 1.00 39.56 76 ASP A O 1
ATOM 579 N N . THR A 1 77 ? 25.549 27.609 173.269 1.00 41.01 77 THR A N 1
ATOM 580 C CA . THR A 1 77 ? 26.778 27.078 173.853 1.00 42.02 77 THR A CA 1
ATOM 581 C C . THR A 1 77 ? 27.584 28.145 174.610 1.00 49.34 77 THR A C 1
ATOM 582 O O . THR A 1 77 ? 28.587 27.803 175.278 1.00 59.01 77 THR A O 1
ATOM 586 N N . ASN A 1 78 ? 27.195 29.423 174.501 1.00 47.27 78 ASN A N 1
ATOM 587 C CA . ASN A 1 78 ? 28.001 30.515 175.084 1.00 46.71 78 ASN A CA 1
ATOM 588 C C . ASN A 1 78 ? 27.270 31.204 176.260 1.00 47.70 78 ASN A C 1
ATOM 589 O O . ASN A 1 78 ? 26.684 32.289 176.104 1.00 50.99 78 ASN A O 1
ATOM 594 N N . HIS A 1 79 ? 27.377 30.615 177.463 1.00 44.61 79 HIS A N 1
ATOM 595 C CA . HIS A 1 79 ? 26.658 31.073 178.672 1.00 42.22 79 HIS A CA 1
ATOM 596 C C . HIS A 1 79 ? 27.375 32.234 179.386 1.00 46.45 79 HIS A C 1
ATOM 597 O O . HIS A 1 79 ? 26.863 32.774 180.365 1.00 48.72 79 HIS A O 1
ATOM 604 N N . GLU A 1 80 ? 28.565 32.613 178.910 1.00 49.37 80 GLU A N 1
ATOM 605 C CA . GLU A 1 80 ? 29.281 33.758 179.457 1.00 51.77 80 GLU A CA 1
ATOM 606 C C . GLU A 1 80 ? 28.617 35.042 178.956 1.00 46.98 80 GLU A C 1
ATOM 607 O O . GLU A 1 80 ? 28.356 35.955 179.741 1.00 45.05 80 GLU A O 1
ATOM 613 N N . VAL A 1 81 ? 28.317 35.080 177.653 1.00 44.22 81 VAL A N 1
ATOM 614 C CA . VAL A 1 81 ? 27.685 36.252 177.015 1.00 42.58 81 VAL A CA 1
ATOM 615 C C . VAL A 1 81 ? 26.160 36.172 177.173 1.00 41.93 81 VAL A C 1
ATOM 616 O O . VAL A 1 81 ? 25.531 37.166 177.524 1.00 40.33 81 VAL A O 1
ATOM 620 N N . PHE A 1 82 ? 25.583 34.998 176.869 1.00 41.92 82 PHE A N 1
ATOM 621 C CA . PHE A 1 82 ? 24.113 34.802 176.772 1.00 40.77 82 PHE A CA 1
ATOM 622 C C . PHE A 1 82 ? 23.609 34.094 178.044 1.00 45.18 82 PHE A C 1
ATOM 623 O O . PHE A 1 82 ? 23.781 32.875 178.235 1.00 42.87 82 PHE A O 1
ATOM 631 N N . SER A 1 83 ? 22.978 34.893 178.915 1.00 48.23 83 SER A N 1
ATOM 632 C CA . SER A 1 83 ? 22.596 34.504 180.269 1.00 47.89 83 SER A CA 1
ATOM 633 C C . SER A 1 83 ? 21.174 33.943 180.266 1.00 46.14 83 SER A C 1
ATOM 634 O O . SER A 1 83 ? 20.259 34.568 179.728 1.00 48.77 83 SER A O 1
ATOM 637 N N . SER A 1 84 ? 20.992 32.805 180.939 1.00 44.07 84 SER A N 1
ATOM 638 C CA . SER A 1 84 ? 19.673 32.216 181.123 1.00 44.28 84 SER A CA 1
ATOM 639 C C . SER A 1 84 ? 18.908 32.907 182.267 1.00 43.35 84 SER A C 1
ATOM 640 O O . SER A 1 84 ? 17.780 32.511 182.581 1.00 41.49 84 SER A O 1
ATOM 643 N N . GLU A 1 85 ? 19.513 33.957 182.849 1.00 43.92 85 GLU A N 1
ATOM 644 C CA . GLU A 1 85 ? 18.917 34.808 183.884 1.00 39.49 85 GLU A CA 1
ATOM 645 C C . GLU A 1 85 ? 18.573 36.156 183.274 1.00 39.49 85 GLU A C 1
ATOM 646 O O . GLU A 1 85 ? 19.412 36.719 182.565 1.00 38.47 85 GLU A O 1
ATOM 652 N N . PRO A 1 86 ? 17.413 36.760 183.637 1.00 41.67 86 PRO A N 1
ATOM 653 C CA . PRO A 1 86 ? 16.569 36.257 184.727 1.00 41.88 86 PRO A CA 1
ATOM 654 C C . PRO A 1 86 ? 15.581 35.116 184.392 1.00 44.32 86 PRO A C 1
ATOM 655 O O . PRO A 1 86 ? 15.235 34.338 185.300 1.00 46.07 86 PRO A O 1
ATOM 659 N N . THR A 1 87 ? 15.136 35.006 183.126 1.00 41.31 87 THR A N 1
ATOM 660 C CA . THR A 1 87 ? 14.268 33.898 182.678 1.00 37.42 87 THR A CA 1
ATOM 661 C C . THR A 1 87 ? 14.757 33.405 181.310 1.00 36.45 87 THR A C 1
ATOM 662 O O . THR A 1 87 ? 15.813 33.833 180.846 1.00 38.81 87 THR A O 1
ATOM 666 N N . ILE A 1 88 ? 13.972 32.506 180.691 1.00 36.91 88 ILE A N 1
ATOM 667 C CA . ILE A 1 88 ? 14.267 31.818 179.391 1.00 33.87 88 ILE A CA 1
ATOM 668 C C . ILE A 1 88 ? 13.095 31.949 178.395 1.00 34.39 88 ILE A C 1
ATOM 669 O O . ILE A 1 88 ? 13.186 31.474 177.269 1.00 34.22 88 ILE A O 1
ATOM 674 N N . VAL A 1 89 ? 11.978 32.553 178.808 1.00 35.29 89 VAL A N 1
ATOM 675 C CA . VAL A 1 89 ? 10.895 32.951 177.877 1.00 37.31 89 VAL A CA 1
ATOM 676 C C . VAL A 1 89 ? 11.072 34.447 177.590 1.00 35.31 89 VAL A C 1
ATOM 677 O O . VAL A 1 89 ? 11.785 35.140 178.300 1.00 34.08 89 VAL A O 1
ATOM 681 N N . LEU A 1 90 ? 10.443 34.946 176.535 1.00 36.22 90 LEU A N 1
ATOM 682 C CA . LEU A 1 90 ? 10.641 36.352 176.185 1.00 42.12 90 LEU A CA 1
ATOM 683 C C . LEU A 1 90 ? 10.094 37.273 177.285 1.00 42.60 90 LEU A C 1
ATOM 684 O O . LEU A 1 90 ? 10.833 38.090 177.829 1.00 39.54 90 LEU A O 1
ATOM 689 N N . PRO A 1 91 ? 8.801 37.175 177.667 1.00 45.79 91 PRO A N 1
ATOM 690 C CA . PRO A 1 91 ? 8.213 38.107 178.622 1.00 48.25 91 PRO A CA 1
ATOM 691 C C . PRO A 1 91 ? 8.997 38.119 179.940 1.00 53.13 91 PRO A C 1
ATOM 692 O O . PRO A 1 91 ? 9.372 37.037 180.432 1.00 51.74 91 PRO A O 1
ATOM 696 N N . ASP A 1 92 ? 9.231 39.325 180.489 1.00 55.13 92 ASP A N 1
ATOM 697 C CA . ASP A 1 92 ? 10.053 39.477 181.703 1.00 51.32 92 ASP A CA 1
ATOM 698 C C . ASP A 1 92 ? 9.247 38.945 182.880 1.00 49.06 92 ASP A C 1
ATOM 699 O O . ASP A 1 92 ? 8.023 38.940 182.837 1.00 46.61 92 ASP A O 1
ATOM 704 N N . PRO A 1 93 ? 9.921 38.471 183.948 1.00 51.84 93 PRO A N 1
ATOM 705 C CA . PRO A 1 93 ? 9.260 37.783 185.052 1.00 55.07 93 PRO A CA 1
ATOM 706 C C . PRO A 1 93 ? 8.368 38.729 185.862 1.00 64.78 93 PRO A C 1
ATOM 707 O O . PRO A 1 93 ? 8.759 39.869 186.117 1.00 68.15 93 PRO A O 1
ATOM 711 N N . ALA A 1 94 ? 7.189 38.232 186.253 1.00 76.06 94 ALA A N 1
ATOM 712 C CA . ALA A 1 94 ? 6.321 38.862 187.249 1.00 80.58 94 ALA A CA 1
ATOM 713 C C . ALA A 1 94 ? 6.801 38.425 188.649 1.00 93.99 94 ALA A C 1
ATOM 714 O O . ALA A 1 94 ? 8.026 38.286 188.886 1.00 92.74 94 ALA A O 1
ATOM 716 N N . ASP A 1 95 ? 5.859 38.226 189.585 1.00 103.95 95 ASP A N 1
ATOM 717 C CA . ASP A 1 95 ? 6.153 37.503 190.825 1.00 102.59 95 ASP A CA 1
ATOM 718 C C . ASP A 1 95 ? 4.929 36.675 191.255 1.00 101.12 95 ASP A C 1
ATOM 719 O O . ASP A 1 95 ? 4.460 36.777 192.379 1.00 105.84 95 ASP A O 1
ATOM 724 N N . ASP A 1 96 ? 4.433 35.840 190.335 1.00 104.13 96 ASP A N 1
ATOM 725 C CA . ASP A 1 96 ? 3.405 34.828 190.610 1.00 102.36 96 ASP A CA 1
ATOM 726 C C . ASP A 1 96 ? 4.076 33.584 191.216 1.00 98.59 96 ASP A C 1
ATOM 727 O O . ASP A 1 96 ? 3.577 33.013 192.177 1.00 103.17 96 ASP A O 1
ATOM 732 N N . PHE A 1 97 ? 5.211 33.182 190.630 1.00 99.35 97 PHE A N 1
ATOM 733 C CA . PHE A 1 97 ? 5.920 31.935 190.949 1.00 95.16 97 PHE A CA 1
ATOM 734 C C . PHE A 1 97 ? 7.419 32.235 191.108 1.00 83.17 97 PHE A C 1
ATOM 735 O O . PHE A 1 97 ? 8.144 32.431 190.123 1.00 65.63 97 PHE A O 1
ATOM 743 N N . THR A 1 98 ? 7.866 32.249 192.368 1.00 79.73 98 THR A N 1
ATOM 744 C CA . THR A 1 98 ? 9.215 32.637 192.735 1.00 79.39 98 THR A CA 1
ATOM 745 C C . THR A 1 98 ? 10.019 31.381 193.114 1.00 77.45 98 THR A C 1
ATOM 746 O O . THR A 1 98 ? 11.088 31.502 193.713 1.00 88.66 98 THR A O 1
ATOM 750 N N . LEU A 1 99 ? 9.531 30.195 192.709 1.00 68.93 99 LEU A N 1
ATOM 751 C CA . LEU A 1 99 ? 10.200 28.885 192.966 1.00 64.12 99 LEU A CA 1
ATOM 752 C C . LEU A 1 99 ? 11.484 28.796 192.134 1.00 60.06 99 LEU A C 1
ATOM 753 O O . LEU A 1 99 ? 11.443 29.047 190.933 1.00 58.10 99 LEU A O 1
ATOM 758 N N . PRO A 1 100 ? 12.653 28.433 192.718 1.00 56.20 100 PRO A N 1
ATOM 759 C CA . PRO A 1 100 ? 13.920 28.431 191.976 1.00 56.96 100 PRO A CA 1
ATOM 760 C C . PRO A 1 100 ? 14.051 27.381 190.848 1.00 59.04 100 PRO A C 1
ATOM 761 O O . PRO A 1 100 ? 14.298 26.188 191.079 1.00 62.09 100 PRO A O 1
ATOM 765 N N . MET A 1 101 ? 13.910 27.861 189.606 1.00 61.15 101 MET A N 1
ATOM 766 C CA . MET A 1 101 ? 14.099 27.072 188.383 1.00 59.38 101 MET A CA 1
ATOM 767 C C . MET A 1 101 ? 15.575 27.174 187.966 1.00 52.61 101 MET A C 1
ATOM 768 O O . MET A 1 101 ? 16.055 28.270 187.643 1.00 45.49 101 MET A O 1
ATOM 773 N N . PHE A 1 102 ? 16.283 26.040 187.928 1.00 48.90 102 PHE A N 1
ATOM 774 C CA . PHE A 1 102 ? 17.711 26.060 187.547 1.00 51.50 102 PHE A CA 1
ATOM 775 C C . PHE A 1 102 ? 17.913 26.224 186.024 1.00 48.56 102 PHE A C 1
ATOM 776 O O . PHE A 1 102 ? 19.029 26.466 185.537 1.00 45.91 102 PHE A O 1
ATOM 784 N N . ILE A 1 103 ? 16.841 26.112 185.248 1.00 47.99 103 ILE A N 1
ATOM 785 C CA . ILE A 1 103 ? 16.930 26.398 183.831 1.00 46.72 103 ILE A CA 1
ATOM 786 C C . ILE A 1 103 ? 17.240 27.888 183.632 1.00 47.31 103 ILE A C 1
ATOM 787 O O . ILE A 1 103 ? 17.919 28.236 182.673 1.00 51.27 103 ILE A O 1
ATOM 792 N N . ALA A 1 104 ? 16.736 28.745 184.536 1.00 48.38 104 ALA A N 1
ATOM 793 C CA . ALA A 1 104 ? 16.923 30.210 184.484 1.00 48.81 104 ALA A CA 1
ATOM 794 C C . ALA A 1 104 ? 18.000 30.655 185.496 1.00 48.78 104 ALA A C 1
ATOM 795 O O . ALA A 1 104 ? 17.899 31.724 186.124 1.00 46.34 104 ALA A O 1
ATOM 797 N N . MET A 1 105 ? 19.042 29.829 185.637 1.00 46.40 105 MET A N 1
ATOM 798 C CA . MET A 1 105 ? 20.164 30.093 186.491 1.00 45.52 105 MET A CA 1
ATOM 799 C C . MET A 1 105 ? 21.449 29.837 185.700 1.00 47.43 105 MET A C 1
ATOM 800 O O . MET A 1 105 ? 21.463 29.010 184.787 1.00 42.93 105 MET A O 1
ATOM 805 N N . ASP A 1 106 ? 22.525 30.537 186.086 1.00 48.94 106 ASP A N 1
ATOM 806 C CA . ASP A 1 106 ? 23.754 30.564 185.312 1.00 49.07 106 ASP A CA 1
ATOM 807 C C . ASP A 1 106 ? 24.804 29.677 185.966 1.00 47.88 106 ASP A C 1
ATOM 808 O O . ASP A 1 106 ? 24.828 29.511 187.174 1.00 41.91 106 ASP A O 1
ATOM 813 N N . PRO A 1 107 ? 25.715 29.130 185.138 1.00 55.45 107 PRO A N 1
ATOM 814 C CA . PRO A 1 107 ? 26.615 28.015 185.461 1.00 65.26 107 PRO A CA 1
ATOM 815 C C . PRO A 1 107 ? 27.037 27.611 186.876 1.00 76.67 107 PRO A C 1
ATOM 816 O O . PRO A 1 107 ? 26.642 26.512 187.290 1.00 91.66 107 PRO A O 1
ATOM 820 N N . PRO A 1 108 ? 27.854 28.365 187.660 1.00 72.28 108 PRO A N 1
ATOM 821 C CA . PRO A 1 108 ? 28.315 27.819 188.946 1.00 62.77 108 PRO A CA 1
ATOM 822 C C . PRO A 1 108 ? 27.091 27.327 189.750 1.00 58.43 108 PRO A C 1
ATOM 823 O O . PRO A 1 108 ? 26.961 26.127 190.020 1.00 51.11 108 PRO A O 1
ATOM 827 N N . LYS A 1 109 ? 26.146 28.236 190.021 1.00 54.85 109 LYS A N 1
ATOM 828 C CA . LYS A 1 109 ? 24.942 27.899 190.795 1.00 58.61 109 LYS A CA 1
ATOM 829 C C . LYS A 1 109 ? 24.134 26.844 190.023 1.00 55.45 109 LYS A C 1
ATOM 830 O O . LYS A 1 109 ? 23.624 25.915 190.619 1.00 61.46 109 LYS A O 1
ATOM 836 N N . HIS A 1 110 ? 24.064 26.968 188.693 1.00 53.35 110 HIS A N 1
ATOM 837 C CA . HIS A 1 110 ? 23.273 26.073 187.849 1.00 48.84 110 HIS A CA 1
ATOM 838 C C . HIS A 1 110 ? 23.823 24.642 187.895 1.00 51.07 110 HIS A C 1
ATOM 839 O O . HIS A 1 110 ? 23.052 23.684 188.023 1.00 51.41 110 HIS A O 1
ATOM 846 N N . ASP A 1 111 ? 25.147 24.501 187.757 1.00 48.83 111 ASP A N 1
ATOM 847 C CA . ASP A 1 111 ? 25.782 23.188 187.624 1.00 51.57 111 ASP A CA 1
ATOM 848 C C . ASP A 1 111 ? 25.577 22.331 188.884 1.00 52.99 111 ASP A C 1
ATOM 849 O O . ASP A 1 111 ? 25.534 21.106 188.794 1.00 52.12 111 ASP A O 1
ATOM 854 N N . VAL A 1 112 ? 25.470 22.980 190.049 1.00 54.39 112 VAL A N 1
ATOM 855 C CA . VAL A 1 112 ? 25.322 22.304 191.330 1.00 53.62 112 VAL A CA 1
ATOM 856 C C . VAL A 1 112 ? 23.929 21.669 191.376 1.00 52.78 112 VAL A C 1
ATOM 857 O O . VAL A 1 112 ? 23.788 20.481 191.668 1.00 54.07 112 VAL A O 1
ATOM 861 N N . GLN A 1 113 ? 22.910 22.480 191.080 1.00 48.79 113 GLN A N 1
ATOM 862 C CA . GLN A 1 113 ? 21.515 22.070 191.199 1.00 50.28 113 GLN A CA 1
ATOM 863 C C . GLN A 1 113 ? 21.204 20.906 190.245 1.00 53.99 113 GLN A C 1
ATOM 864 O O . GLN A 1 113 ? 20.453 20.005 190.606 1.00 61.90 113 GLN A O 1
ATOM 870 N N . ARG A 1 114 ? 21.763 20.953 189.026 1.00 50.84 114 ARG A N 1
ATOM 871 C CA . ARG A 1 114 ? 21.550 19.941 187.995 1.00 46.46 114 ARG A CA 1
ATOM 872 C C . ARG A 1 114 ? 22.017 18.576 188.514 1.00 48.92 114 ARG A C 1
ATOM 873 O O . ARG A 1 114 ? 21.357 17.564 188.309 1.00 55.08 114 ARG A O 1
ATOM 881 N N . LYS A 1 115 ? 23.159 18.564 189.203 1.00 49.32 115 LYS A N 1
ATOM 882 C CA . LYS A 1 115 ? 23.749 17.347 189.760 1.00 51.57 115 LYS A CA 1
ATOM 883 C C . LYS A 1 115 ? 22.750 16.647 190.704 1.00 49.06 115 LYS A C 1
ATOM 884 O O . LYS A 1 115 ? 22.836 15.459 190.936 1.00 48.01 115 LYS A O 1
ATOM 890 N N . THR A 1 116 ? 21.785 17.388 191.241 1.00 48.96 116 THR A N 1
ATOM 891 C CA . THR A 1 116 ? 20.804 16.823 192.135 1.00 57.36 116 THR A CA 1
ATOM 892 C C . THR A 1 116 ? 19.708 16.032 191.401 1.00 61.67 116 THR A C 1
ATOM 893 O O . THR A 1 116 ? 18.907 15.353 192.057 1.00 69.98 116 THR A O 1
ATOM 897 N N . VAL A 1 117 ? 19.608 16.150 190.075 1.00 58.11 117 VAL A N 1
ATOM 898 C CA . VAL A 1 117 ? 18.532 15.461 189.362 1.00 57.12 117 VAL A CA 1
ATOM 899 C C . VAL A 1 117 ? 19.098 14.438 188.359 1.00 57.17 117 VAL A C 1
ATOM 900 O O . VAL A 1 117 ? 18.353 13.631 187.822 1.00 53.40 117 VAL A O 1
ATOM 904 N N . GLN A 1 118 ? 20.417 14.441 188.133 1.00 60.88 118 GLN A N 1
ATOM 905 C CA . GLN A 1 118 ? 21.033 13.546 187.148 1.00 62.05 118 GLN A CA 1
ATOM 906 C C . GLN A 1 118 ? 20.848 12.088 187.564 1.00 61.70 118 GLN A C 1
ATOM 907 O O . GLN A 1 118 ? 20.660 11.243 186.697 1.00 64.43 118 GLN A O 1
ATOM 913 N N . PRO A 1 119 ? 20.881 11.734 188.875 1.00 64.01 119 PRO A N 1
ATOM 914 C CA . PRO A 1 119 ? 20.574 10.371 189.322 1.00 61.16 119 PRO A CA 1
ATOM 915 C C . PRO A 1 119 ? 19.217 9.810 188.868 1.00 59.11 119 PRO A C 1
ATOM 916 O O . PRO A 1 119 ? 19.153 8.650 188.439 1.00 60.90 119 PRO A O 1
ATOM 920 N N . ILE A 1 120 ? 18.157 10.628 188.968 1.00 54.06 120 ILE A N 1
ATOM 921 C CA . ILE A 1 120 ? 16.772 10.169 188.741 1.00 53.07 120 ILE A CA 1
ATOM 922 C C . ILE A 1 120 ? 16.539 9.846 187.246 1.00 50.14 120 ILE A C 1
ATOM 923 O O . ILE A 1 120 ? 15.590 9.141 186.901 1.00 46.02 120 ILE A O 1
ATOM 928 N N . VAL A 1 121 ? 17.434 10.335 186.376 1.00 49.70 121 VAL A N 1
ATOM 929 C CA . VAL A 1 121 ? 17.388 10.145 184.932 1.00 46.22 121 VAL A CA 1
ATOM 930 C C . VAL A 1 121 ? 18.648 9.394 184.491 1.00 46.43 121 VAL A C 1
ATOM 931 O O . VAL A 1 121 ? 19.021 9.470 183.340 1.00 51.54 121 VAL A O 1
ATOM 935 N N . ALA A 1 122 ? 19.298 8.676 185.408 1.00 50.19 122 ALA A N 1
ATOM 936 C CA . ALA A 1 122 ? 20.541 7.945 185.097 1.00 57.60 122 ALA A CA 1
ATOM 937 C C . ALA A 1 122 ? 20.217 6.624 184.389 1.00 64.19 122 ALA A C 1
ATOM 938 O O . ALA A 1 122 ? 19.157 6.039 184.624 1.00 65.57 122 ALA A O 1
ATOM 940 N N . PRO A 1 123 ? 21.117 6.108 183.507 1.00 67.81 123 PRO A N 1
ATOM 941 C CA . PRO A 1 123 ? 20.856 4.918 182.684 1.00 63.80 123 PRO A CA 1
ATOM 942 C C . PRO A 1 123 ? 20.429 3.635 183.403 1.00 58.92 123 PRO A C 1
ATOM 943 O O . PRO A 1 123 ? 19.650 2.872 182.857 1.00 61.43 123 PRO A O 1
ATOM 947 N N . ASN A 1 124 ? 20.972 3.395 184.595 1.00 58.27 124 ASN A N 1
ATOM 948 C CA . ASN A 1 124 ? 20.629 2.198 185.362 1.00 59.07 124 ASN A CA 1
ATOM 949 C C . ASN A 1 124 ? 19.202 2.327 185.937 1.00 51.74 124 ASN A C 1
ATOM 950 O O . ASN A 1 124 ? 18.530 1.302 186.146 1.00 45.48 124 ASN A O 1
ATOM 955 N N . HIS A 1 125 ? 18.742 3.569 186.171 1.00 51.70 125 HIS A N 1
ATOM 956 C CA . HIS A 1 125 ? 17.378 3.852 186.652 1.00 51.13 125 HIS A CA 1
ATOM 957 C C . HIS A 1 125 ? 16.383 3.774 185.492 1.00 51.58 125 HIS A C 1
ATOM 958 O O . HIS A 1 125 ? 15.271 3.294 185.660 1.00 55.99 125 HIS A O 1
ATOM 965 N N . LEU A 1 126 ? 16.785 4.266 184.319 1.00 49.33 126 LEU A N 1
ATOM 966 C CA . LEU A 1 126 ? 15.965 4.103 183.122 1.00 47.91 126 LEU A CA 1
ATOM 967 C C . LEU A 1 126 ? 15.728 2.601 182.868 1.00 44.43 126 LEU A C 1
ATOM 968 O O . LEU A 1 126 ? 14.614 2.204 182.533 1.00 52.26 126 LEU A O 1
ATOM 973 N N . ALA A 1 127 ? 16.761 1.771 183.041 1.00 38.74 127 ALA A N 1
ATOM 974 C CA . ALA A 1 127 ? 16.664 0.332 182.766 1.00 40.02 127 ALA A CA 1
ATOM 975 C C . ALA A 1 127 ? 15.667 -0.334 183.725 1.00 43.56 127 ALA A C 1
ATOM 976 O O . ALA A 1 127 ? 14.942 -1.262 183.329 1.00 45.55 127 ALA A O 1
ATOM 978 N N . TYR A 1 128 ? 15.618 0.143 184.974 1.00 44.51 128 TYR A N 1
ATOM 979 C CA . TYR A 1 128 ? 14.597 -0.305 185.927 1.00 48.16 128 TYR A CA 1
ATOM 980 C C . TYR A 1 128 ? 13.196 0.076 185.400 1.00 46.91 128 TYR A C 1
ATOM 981 O O . TYR A 1 128 ? 12.293 -0.759 185.378 1.00 45.38 128 TYR A O 1
ATOM 990 N N . LEU A 1 129 ? 13.032 1.328 184.949 1.00 47.54 129 LEU A N 1
ATOM 991 C CA . LEU A 1 129 ? 11.717 1.907 184.608 1.00 49.31 129 LEU A CA 1
ATOM 992 C C . LEU A 1 129 ? 11.130 1.283 183.331 1.00 44.64 129 LEU A C 1
ATOM 993 O O . LEU A 1 129 ? 9.909 1.283 183.173 1.00 42.04 129 LEU A O 1
ATOM 998 N N . GLU A 1 130 ? 11.976 0.795 182.412 1.00 41.21 130 GLU A N 1
ATOM 999 C CA . GLU A 1 130 ? 11.498 0.454 181.053 1.00 41.29 130 GLU A CA 1
ATOM 1000 C C . GLU A 1 130 ? 10.362 -0.565 181.121 1.00 38.03 130 GLU A C 1
ATOM 1001 O O . GLU A 1 130 ? 9.258 -0.240 180.700 1.00 36.95 130 GLU A O 1
ATOM 1007 N N . PRO A 1 131 ? 10.569 -1.784 181.676 1.00 34.91 131 PRO A N 1
ATOM 1008 C CA . PRO A 1 131 ? 9.539 -2.823 181.700 1.00 34.30 131 PRO A CA 1
ATOM 1009 C C . PRO A 1 131 ? 8.247 -2.405 182.405 1.00 35.76 131 PRO A C 1
ATOM 1010 O O . PRO A 1 131 ? 7.203 -2.990 182.096 1.00 33.80 131 PRO A O 1
ATOM 1014 N N . ILE A 1 132 ? 8.365 -1.440 183.342 1.00 37.75 132 ILE A N 1
ATOM 1015 C CA . ILE A 1 132 ? 7.236 -0.819 184.057 1.00 38.94 132 ILE A CA 1
ATOM 1016 C C . ILE A 1 132 ? 6.472 0.129 183.117 1.00 38.41 132 ILE A C 1
ATOM 1017 O O . ILE A 1 132 ? 5.253 0.038 182.998 1.00 40.45 132 ILE A O 1
ATOM 1022 N N . ILE A 1 133 ? 7.190 1.044 182.457 1.00 38.14 133 ILE A N 1
ATOM 1023 C CA . ILE A 1 133 ? 6.574 1.996 181.543 1.00 36.20 133 ILE A CA 1
ATOM 1024 C C . ILE A 1 133 ? 5.788 1.217 180.482 1.00 32.85 133 ILE A C 1
ATOM 1025 O O . ILE A 1 133 ? 4.682 1.568 180.142 1.00 32.55 133 ILE A O 1
ATOM 1030 N N . ARG A 1 134 ? 6.362 0.108 180.024 1.00 33.36 134 ARG A N 1
ATOM 1031 C CA . ARG A 1 134 ? 5.818 -0.725 178.940 1.00 35.24 134 ARG A CA 1
ATOM 1032 C C . ARG A 1 134 ? 4.526 -1.434 179.354 1.00 40.41 134 ARG A C 1
ATOM 1033 O O . ARG A 1 134 ? 3.555 -1.450 178.588 1.00 45.86 134 ARG A O 1
ATOM 1041 N N . GLU A 1 135 ? 4.558 -2.092 180.519 1.00 44.90 135 GLU A N 1
ATOM 1042 C CA . GLU A 1 135 ? 3.371 -2.680 181.142 1.00 45.80 135 GLU A CA 1
ATOM 1043 C C . GLU A 1 135 ? 2.266 -1.613 181.175 1.00 46.75 135 GLU A C 1
ATOM 1044 O O . GLU A 1 135 ? 1.210 -1.811 180.557 1.00 45.74 135 GLU A O 1
ATOM 1050 N N . ARG A 1 136 ? 2.565 -0.473 181.831 1.00 45.52 136 ARG A N 1
ATOM 1051 C CA . ARG A 1 136 ? 1.615 0.609 182.146 1.00 44.18 136 ARG A CA 1
ATOM 1052 C C . ARG A 1 136 ? 1.066 1.261 180.868 1.00 41.72 136 ARG A C 1
ATOM 1053 O O . ARG A 1 136 ? -0.122 1.682 180.835 1.00 40.48 136 ARG A O 1
ATOM 1061 N N . ALA A 1 137 ? 1.922 1.364 179.837 1.00 39.87 137 ALA A N 1
ATOM 1062 C CA . ALA A 1 137 ? 1.516 1.918 178.527 1.00 39.68 137 ALA A CA 1
ATOM 1063 C C . ALA A 1 137 ? 0.537 0.946 177.862 1.00 38.43 137 ALA A C 1
ATOM 1064 O O . ALA A 1 137 ? -0.520 1.361 177.361 1.00 38.13 137 ALA A O 1
ATOM 1066 N N . GLY A 1 138 ? 0.891 -0.345 177.938 1.00 37.20 138 GLY A N 1
ATOM 1067 C CA . GLY A 1 138 ? 0.098 -1.475 177.457 1.00 36.70 138 GLY A CA 1
ATOM 1068 C C . GLY A 1 138 ? -1.345 -1.438 177.926 1.00 37.71 138 GLY A C 1
ATOM 1069 O O . GLY A 1 138 ? -2.249 -1.675 177.123 1.00 38.66 138 GLY A O 1
ATOM 1070 N N . LYS A 1 139 ? -1.551 -1.110 179.211 1.00 41.72 139 LYS A N 1
ATOM 1071 C CA . LYS A 1 139 ? -2.895 -1.012 179.832 1.00 43.80 139 LYS A CA 1
ATOM 1072 C C . LYS A 1 139 ? -3.623 0.258 179.370 1.00 41.32 139 LYS A C 1
ATOM 1073 O O . LYS A 1 139 ? -4.787 0.180 179.010 1.00 43.80 139 LYS A O 1
ATOM 1079 N N . ILE A 1 140 ? -2.955 1.416 179.387 1.00 39.07 140 ILE A N 1
ATOM 1080 C CA . ILE A 1 140 ? -3.607 2.638 178.941 1.00 38.74 140 ILE A CA 1
ATOM 1081 C C . ILE A 1 140 ? -4.177 2.386 177.544 1.00 37.64 140 ILE A C 1
ATOM 1082 O O . ILE A 1 140 ? -5.330 2.725 177.306 1.00 36.65 140 ILE A O 1
ATOM 1087 N N . LEU A 1 141 ? -3.378 1.737 176.680 1.00 36.24 141 LEU A N 1
ATOM 1088 C CA . LEU A 1 141 ? -3.703 1.525 175.275 1.00 35.40 141 LEU A CA 1
ATOM 1089 C C . LEU A 1 141 ? -4.783 0.445 175.097 1.00 35.71 141 LEU A C 1
ATOM 1090 O O . LEU A 1 141 ? -5.647 0.577 174.232 1.00 36.80 141 LEU A O 1
ATOM 1095 N N . ASP A 1 142 ? -4.758 -0.606 175.921 1.00 35.43 142 ASP A N 1
ATOM 1096 C CA . ASP A 1 142 ? -5.803 -1.642 175.886 1.00 36.56 142 ASP A CA 1
ATOM 1097 C C . ASP A 1 142 ? -7.193 -1.111 176.295 1.00 38.38 142 ASP A C 1
ATOM 1098 O O . ASP A 1 142 ? -8.169 -1.781 176.030 1.00 39.12 142 ASP A O 1
ATOM 1103 N N . ASP A 1 143 ? -7.278 0.059 176.947 1.00 42.74 143 ASP A N 1
ATOM 1104 C CA . ASP A 1 143 ? -8.533 0.659 177.433 1.00 46.41 143 ASP A CA 1
ATOM 1105 C C . ASP A 1 143 ? -9.125 1.682 176.443 1.00 45.34 143 ASP A C 1
ATOM 1106 O O . ASP A 1 143 ? -10.225 2.164 176.652 1.00 47.56 143 ASP A O 1
ATOM 1111 N N . LEU A 1 144 ? -8.400 2.063 175.392 1.00 44.17 144 LEU A N 1
ATOM 1112 C CA . LEU A 1 144 ? -8.919 3.052 174.457 1.00 43.82 144 LEU A CA 1
ATOM 1113 C C . LEU A 1 144 ? -10.119 2.456 173.727 1.00 48.41 144 LEU A C 1
ATOM 1114 O O . LEU A 1 144 ? -10.179 1.237 173.546 1.00 59.62 144 LEU A O 1
ATOM 1119 N N . PRO A 1 145 ? -11.107 3.280 173.305 1.00 46.13 145 PRO A N 1
ATOM 1120 C CA . PRO A 1 145 ? -12.221 2.793 172.491 1.00 47.06 145 PRO A CA 1
ATOM 1121 C C . PRO A 1 145 ? -11.863 2.633 171.002 1.00 49.07 145 PRO A C 1
ATOM 1122 O O . PRO A 1 145 ? -11.032 3.402 170.470 1.00 49.71 145 PRO A O 1
ATOM 1126 N N . ILE A 1 146 ? -12.499 1.646 170.349 1.00 47.91 146 ILE A N 1
ATOM 1127 C CA . ILE A 1 146 ? -12.278 1.321 168.925 1.00 46.54 146 ILE A CA 1
ATOM 1128 C C . ILE A 1 146 ? -13.476 1.824 168.106 1.00 45.66 146 ILE A C 1
ATOM 1129 O O . ILE A 1 146 ? -14.601 1.792 168.577 1.00 46.00 146 ILE A O 1
ATOM 1134 N N . GLY A 1 147 ? -13.201 2.317 166.892 1.00 46.78 147 GLY A N 1
ATOM 1135 C CA . GLY A 1 147 ? -14.217 2.770 165.945 1.00 46.75 147 GLY A CA 1
ATOM 1136 C C . GLY A 1 147 ? -15.035 3.928 166.484 1.00 46.94 147 GLY A C 1
ATOM 1137 O O . GLY A 1 147 ? -16.173 4.107 166.092 1.00 49.41 147 GLY A O 1
ATOM 1138 N N . GLU A 1 148 ? -14.440 4.720 167.378 1.00 51.36 148 GLU A N 1
ATOM 1139 C CA . GLU A 1 148 ? -15.089 5.905 167.962 1.00 54.46 148 GLU A CA 1
ATOM 1140 C C . GLU A 1 148 ? -14.051 7.025 168.071 1.00 50.53 148 GLU A C 1
ATOM 1141 O O . GLU A 1 148 ? -12.859 6.748 168.348 1.00 45.81 148 GLU A O 1
ATOM 1147 N N . GLU A 1 149 ? -14.522 8.261 167.847 1.00 48.38 149 GLU A N 1
ATOM 1148 C CA . GLU A 1 149 ? -13.663 9.448 167.708 1.00 48.23 149 GLU A CA 1
ATOM 1149 C C . GLU A 1 149 ? -13.306 9.950 169.111 1.00 45.11 149 GLU A C 1
ATOM 1150 O O . GLU A 1 149 ? -14.171 10.066 169.975 1.00 42.49 149 GLU A O 1
ATOM 1156 N N . ILE A 1 150 ? -12.007 10.196 169.314 1.00 43.69 150 ILE A N 1
ATOM 1157 C CA . ILE A 1 150 ? -11.451 10.658 170.567 1.00 44.40 150 ILE A CA 1
ATOM 1158 C C . ILE A 1 150 ? -10.498 11.834 170.294 1.00 44.81 150 ILE A C 1
ATOM 1159 O O . ILE A 1 150 ? -9.852 11.920 169.227 1.00 42.05 150 ILE A O 1
ATOM 1164 N N . ASN A 1 151 ? -10.418 12.740 171.279 1.00 42.94 151 ASN A N 1
ATOM 1165 C CA . ASN A 1 151 ? -9.397 13.765 171.315 1.00 40.89 151 ASN A CA 1
ATOM 1166 C C . ASN A 1 151 ? -8.091 13.109 171.755 1.00 42.15 151 ASN A C 1
ATOM 1167 O O . ASN A 1 151 ? -7.911 12.914 172.966 1.00 46.20 151 ASN A O 1
ATOM 1172 N N . TRP A 1 152 ? -7.213 12.790 170.784 1.00 39.96 152 TRP A N 1
ATOM 1173 C CA . TRP A 1 152 ? -5.996 11.974 171.016 1.00 37.87 152 TRP A CA 1
ATOM 1174 C C . TRP A 1 152 ? -5.165 12.591 172.148 1.00 35.92 152 TRP A C 1
ATOM 1175 O O . TRP A 1 152 ? -4.564 11.855 172.946 1.00 34.74 152 TRP A O 1
ATOM 1186 N N . VAL A 1 153 ? -5.172 13.928 172.228 1.00 35.79 153 VAL A N 1
ATOM 1187 C CA . VAL A 1 153 ? -4.395 14.689 173.236 1.00 38.53 153 VAL A CA 1
ATOM 1188 C C . VAL A 1 153 ? -4.833 14.308 174.667 1.00 39.36 153 VAL A C 1
ATOM 1189 O O . VAL A 1 153 ? -3.992 13.929 175.483 1.00 34.17 153 VAL A O 1
ATOM 1193 N N . ASP A 1 154 ? -6.143 14.398 174.959 1.00 46.49 154 ASP A N 1
ATOM 1194 C CA . ASP A 1 154 ? -6.725 14.058 176.293 1.00 47.08 154 ASP A CA 1
ATOM 1195 C C . ASP A 1 154 ? -6.695 12.546 176.563 1.00 45.06 154 ASP A C 1
ATOM 1196 O O . ASP A 1 154 ? -6.386 12.145 177.688 1.00 47.74 154 ASP A O 1
ATOM 1201 N N . LYS A 1 155 ? -7.040 11.723 175.560 1.00 38.63 155 LYS A N 1
ATOM 1202 C CA . LYS A 1 155 ? -7.252 10.289 175.767 1.00 37.58 155 LYS A CA 1
ATOM 1203 C C . LYS A 1 155 ? -5.951 9.468 175.716 1.00 35.37 155 LYS A C 1
ATOM 1204 O O . LYS A 1 155 ? -5.898 8.404 176.323 1.00 33.31 155 LYS A O 1
ATOM 1210 N N . VAL A 1 156 ? -4.907 9.946 175.018 1.00 35.02 156 VAL A N 1
ATOM 1211 C CA . VAL A 1 156 ? -3.684 9.139 174.791 1.00 34.84 156 VAL A CA 1
ATOM 1212 C C . VAL A 1 156 ? -2.405 9.866 175.240 1.00 33.57 156 VAL A C 1
ATOM 1213 O O . VAL A 1 156 ? -1.617 9.319 176.030 1.00 31.50 156 VAL A O 1
ATOM 1217 N N . SER A 1 157 ? -2.171 11.076 174.720 1.00 33.25 157 SER A N 1
ATOM 1218 C CA . SER A 1 157 ? -0.915 11.812 174.974 1.00 31.45 157 SER A CA 1
ATOM 1219 C C . SER A 1 157 ? -0.791 12.219 176.452 1.00 32.20 157 SER A C 1
ATOM 1220 O O . SER A 1 157 ? 0.255 12.021 177.073 1.00 30.72 157 SER A O 1
ATOM 1223 N N . ILE A 1 158 ? -1.877 12.744 177.026 1.00 34.12 158 ILE A N 1
ATOM 1224 C CA . ILE A 1 158 ? -1.867 13.178 178.421 1.00 33.76 158 ILE A CA 1
ATOM 1225 C C . ILE A 1 158 ? -1.803 11.944 179.312 1.00 32.60 158 ILE A C 1
ATOM 1226 O O . ILE A 1 158 ? -0.963 11.911 180.194 1.00 34.16 158 ILE A O 1
ATOM 1231 N N . GLU A 1 159 ? -2.657 10.951 179.047 1.00 31.76 159 GLU A N 1
ATOM 1232 C CA . GLU A 1 159 ? -2.679 9.740 179.840 1.00 34.92 159 GLU A CA 1
ATOM 1233 C C . GLU A 1 159 ? -1.272 9.137 179.927 1.00 35.49 159 GLU A C 1
ATOM 1234 O O . GLU A 1 159 ? -0.784 8.886 181.034 1.00 34.28 159 GLU A O 1
ATOM 1240 N N . LEU A 1 160 ? -0.627 8.913 178.767 1.00 36.54 160 LEU A N 1
ATOM 1241 C CA . LEU A 1 160 ? 0.720 8.277 178.706 1.00 34.34 160 LEU A CA 1
ATOM 1242 C C . LEU A 1 160 ? 1.766 9.190 179.359 1.00 35.62 160 LEU A C 1
ATOM 1243 O O . LEU A 1 160 ? 2.688 8.706 180.007 1.00 37.77 160 LEU A O 1
ATOM 1248 N N . THR A 1 161 ? 1.612 10.507 179.199 1.00 34.20 161 THR A N 1
ATOM 1249 C CA . THR A 1 161 ? 2.586 11.430 179.726 1.00 34.06 161 THR A CA 1
ATOM 1250 C C . THR A 1 161 ? 2.507 11.454 181.248 1.00 33.12 161 THR A C 1
ATOM 1251 O O . THR A 1 161 ? 3.532 11.555 181.896 1.00 34.13 161 THR A O 1
ATOM 1255 N N . THR A 1 162 ? 1.283 11.385 181.781 1.00 32.94 162 THR A N 1
ATOM 1256 C CA . THR A 1 162 ? 1.031 11.392 183.220 1.00 31.84 162 THR A CA 1
ATOM 1257 C C . THR A 1 162 ? 1.608 10.128 183.859 1.00 30.70 162 THR A C 1
ATOM 1258 O O . THR A 1 162 ? 2.271 10.200 184.895 1.00 29.71 162 THR A O 1
ATOM 1262 N N . MET A 1 163 ? 1.344 8.983 183.216 1.00 29.48 163 MET A N 1
ATOM 1263 C CA . MET A 1 163 ? 1.886 7.667 183.592 1.00 27.68 163 MET A CA 1
ATOM 1264 C C . MET A 1 163 ? 3.419 7.699 183.738 1.00 27.53 163 MET A C 1
ATOM 1265 O O . MET A 1 163 ? 3.941 7.155 184.711 1.00 25.86 163 MET A O 1
ATOM 1270 N N . THR A 1 164 ? 4.127 8.295 182.761 1.00 27.89 164 THR A N 1
ATOM 1271 C CA . THR A 1 164 ? 5.609 8.336 182.745 1.00 29.03 164 THR A CA 1
ATOM 1272 C C . THR A 1 164 ? 6.134 9.146 183.943 1.00 29.21 164 THR A C 1
ATOM 1273 O O . THR A 1 164 ? 7.102 8.723 184.611 1.00 29.55 164 THR A O 1
ATOM 1277 N N . LEU A 1 165 ? 5.519 10.310 184.195 1.00 28.56 165 LEU A N 1
ATOM 1278 C CA . LEU A 1 165 ? 5.963 11.199 185.266 1.00 30.47 165 LEU A CA 1
ATOM 1279 C C . LEU A 1 165 ? 5.726 10.517 186.626 1.00 31.03 165 LEU A C 1
ATOM 1280 O O . LEU A 1 165 ? 6.649 10.402 187.435 1.00 30.72 165 LEU A O 1
ATOM 1285 N N . ALA A 1 166 ? 4.512 9.993 186.838 1.00 30.94 166 ALA A N 1
ATOM 1286 C CA . ALA A 1 166 ? 4.198 9.157 188.007 1.00 29.69 166 ALA A CA 1
ATOM 1287 C C . ALA A 1 166 ? 5.255 8.065 188.181 1.00 29.11 166 ALA A C 1
ATOM 1288 O O . ALA A 1 166 ? 5.735 7.827 189.267 1.00 30.38 166 ALA A O 1
ATOM 1290 N N . THR A 1 167 ? 5.578 7.379 187.090 1.00 30.41 167 THR A N 1
ATOM 1291 C CA . THR A 1 167 ? 6.461 6.233 187.132 1.00 33.07 167 THR A CA 1
ATOM 1292 C C . THR A 1 167 ? 7.890 6.681 187.471 1.00 35.88 167 THR A C 1
ATOM 1293 O O . THR A 1 167 ? 8.679 5.907 188.062 1.00 34.07 167 THR A O 1
ATOM 1297 N N . LEU A 1 168 ? 8.233 7.909 187.068 1.00 38.99 168 LEU A N 1
ATOM 1298 C CA . LEU A 1 168 ? 9.597 8.392 187.198 1.00 43.56 168 LEU A CA 1
ATOM 1299 C C . LEU A 1 168 ? 9.894 8.661 188.677 1.00 46.93 168 LEU A C 1
ATOM 1300 O O . LEU A 1 168 ? 11.003 8.389 189.134 1.00 49.25 168 LEU A O 1
ATOM 1305 N N . PHE A 1 169 ? 8.883 9.172 189.397 1.00 49.22 169 PHE A N 1
ATOM 1306 C CA . PHE A 1 169 ? 8.986 9.606 190.802 1.00 52.47 169 PHE A CA 1
ATOM 1307 C C . PHE A 1 169 ? 8.300 8.609 191.772 1.00 55.98 169 PHE A C 1
ATOM 1308 O O . PHE A 1 169 ? 8.153 8.903 192.966 1.00 62.66 169 PHE A O 1
ATOM 1316 N N . ASP A 1 170 ? 7.900 7.424 191.288 1.00 53.49 170 ASP A N 1
ATOM 1317 C CA . ASP A 1 170 ? 7.176 6.438 192.088 1.00 53.44 170 ASP A CA 1
ATOM 1318 C C . ASP A 1 170 ? 6.109 7.167 192.923 1.00 54.53 170 ASP A C 1
ATOM 1319 O O . ASP A 1 170 ? 6.043 6.984 194.153 1.00 51.62 170 ASP A O 1
ATOM 1324 N N . PHE A 1 171 ? 5.290 7.990 192.247 1.00 53.88 171 PHE A N 1
ATOM 1325 C CA . PHE A 1 171 ? 4.088 8.598 192.833 1.00 57.17 171 PHE A CA 1
ATOM 1326 C C . PHE A 1 171 ? 2.921 7.614 192.792 1.00 60.91 171 PHE A C 1
ATOM 1327 O O . PHE A 1 171 ? 2.786 6.869 191.825 1.00 56.45 171 PHE A O 1
ATOM 1335 N N . PRO A 1 172 ? 2.017 7.633 193.804 1.00 72.07 172 PRO A N 1
ATOM 1336 C CA . PRO A 1 172 ? 0.856 6.744 193.893 1.00 77.07 172 PRO A CA 1
ATOM 1337 C C . PRO A 1 172 ? 0.478 5.877 192.678 1.00 81.33 172 PRO A C 1
ATOM 1338 O O . PRO A 1 172 ? 0.705 4.662 192.734 1.00 81.37 172 PRO A O 1
ATOM 1342 N N . TRP A 1 173 ? -0.075 6.492 191.619 1.00 82.03 173 TRP A N 1
ATOM 1343 C CA . TRP A 1 173 ? -0.636 5.787 190.446 1.00 80.40 173 TRP A CA 1
ATOM 1344 C C . TRP A 1 173 ? -1.690 4.777 190.913 1.00 75.06 173 TRP A C 1
ATOM 1345 O O . TRP A 1 173 ? -2.847 4.856 190.525 1.00 71.01 173 TRP A O 1
ATOM 1356 N N . ASN A 1 205 ? 4.390 5.031 203.668 1.00 79.14 205 ASN A N 1
ATOM 1357 C CA . ASN A 1 205 ? 3.297 5.490 202.809 1.00 90.56 205 ASN A CA 1
ATOM 1358 C C . ASN A 1 205 ? 2.842 6.885 203.263 1.00 85.57 205 ASN A C 1
ATOM 1359 O O . ASN A 1 205 ? 2.212 7.622 202.502 1.00 80.70 205 ASN A O 1
ATOM 1364 N N . LEU A 1 206 ? 3.152 7.239 204.514 1.00 85.46 206 LEU A N 1
ATOM 1365 C CA . LEU A 1 206 ? 2.783 8.543 205.075 1.00 85.78 206 LEU A CA 1
ATOM 1366 C C . LEU A 1 206 ? 3.675 9.647 204.481 1.00 87.42 206 LEU A C 1
ATOM 1367 O O . LEU A 1 206 ? 3.211 10.764 204.290 1.00 83.14 206 LEU A O 1
ATOM 1372 N N . ARG A 1 207 ? 4.947 9.336 204.186 1.00 91.75 207 ARG A N 1
ATOM 1373 C CA . ARG A 1 207 ? 5.884 10.308 203.570 1.00 80.34 207 ARG A CA 1
ATOM 1374 C C . ARG A 1 207 ? 5.780 10.235 202.040 1.00 76.16 207 ARG A C 1
ATOM 1375 O O . ARG A 1 207 ? 5.693 11.280 201.421 1.00 78.47 207 ARG A O 1
ATOM 1383 N N . ARG A 1 208 ? 5.767 9.029 201.443 1.00 74.93 208 ARG A N 1
ATOM 1384 C CA . ARG A 1 208 ? 5.554 8.871 199.973 1.00 78.17 208 ARG A CA 1
ATOM 1385 C C . ARG A 1 208 ? 4.312 9.680 199.527 1.00 79.49 208 ARG A C 1
ATOM 1386 O O . ARG A 1 208 ? 4.358 10.403 198.500 1.00 69.44 208 ARG A O 1
ATOM 1394 N N . GLN A 1 209 ? 3.213 9.571 200.301 1.00 79.76 209 GLN A N 1
ATOM 1395 C CA . GLN A 1 209 ? 1.899 10.188 199.978 1.00 70.73 209 GLN A CA 1
ATOM 1396 C C . GLN A 1 209 ? 1.941 11.703 200.213 1.00 62.65 209 GLN A C 1
ATOM 1397 O O . GLN A 1 209 ? 1.298 12.457 199.513 1.00 62.10 209 GLN A O 1
ATOM 1403 N N . THR A 1 210 ? 2.702 12.131 201.220 1.00 68.00 210 THR A N 1
ATOM 1404 C CA . THR A 1 210 ? 2.762 13.546 201.649 1.00 68.88 210 THR A CA 1
ATOM 1405 C C . THR A 1 210 ? 3.594 14.377 200.661 1.00 68.77 210 THR A C 1
ATOM 1406 O O . THR A 1 210 ? 3.338 15.581 200.509 1.00 62.49 210 THR A O 1
ATOM 1410 N N . LEU A 1 211 ? 4.597 13.731 200.040 1.00 70.52 211 LEU A N 1
ATOM 1411 C CA . LEU A 1 211 ? 5.431 14.318 198.981 1.00 68.09 211 LEU A CA 1
ATOM 1412 C C . LEU A 1 211 ? 4.583 14.533 197.716 1.00 65.33 211 LEU A C 1
ATOM 1413 O O . LEU A 1 211 ? 4.693 15.581 197.097 1.00 61.85 211 LEU A O 1
ATOM 1418 N N . PHE A 1 212 ? 3.764 13.544 197.318 1.00 61.97 212 PHE A N 1
ATOM 1419 C CA . PHE A 1 212 ? 2.931 13.701 196.117 1.00 61.76 212 PHE A CA 1
ATOM 1420 C C . PHE A 1 212 ? 2.037 14.934 196.279 1.00 55.19 212 PHE A C 1
ATOM 1421 O O . PHE A 1 212 ? 1.858 15.718 195.342 1.00 49.90 212 PHE A O 1
ATOM 1429 N N . GLU A 1 213 ? 1.458 15.065 197.476 1.00 50.51 213 GLU A N 1
ATOM 1430 C CA . GLU A 1 213 ? 0.511 16.102 197.769 1.00 48.14 213 GLU A CA 1
ATOM 1431 C C . GLU A 1 213 ? 1.216 17.454 197.719 1.00 47.31 213 GLU A C 1
ATOM 1432 O O . GLU A 1 213 ? 0.689 18.423 197.183 1.00 46.60 213 GLU A O 1
ATOM 1438 N N . CYS A 1 214 ? 2.405 17.499 198.322 1.00 50.96 214 CYS A N 1
ATOM 1439 C CA . CYS A 1 214 ? 3.257 18.673 198.267 1.00 50.09 214 CYS A CA 1
ATOM 1440 C C . CYS A 1 214 ? 3.434 19.070 196.789 1.00 46.49 214 CYS A C 1
ATOM 1441 O O . CYS A 1 214 ? 3.079 20.191 196.402 1.00 44.00 214 CYS A O 1
ATOM 1444 N N . VAL A 1 215 ? 3.890 18.116 195.961 1.00 45.46 215 VAL A N 1
ATOM 1445 C CA . VAL A 1 215 ? 4.185 18.328 194.503 1.00 46.49 215 VAL A CA 1
ATOM 1446 C C . VAL A 1 215 ? 2.911 18.763 193.752 1.00 44.19 215 VAL A C 1
ATOM 1447 O O . VAL A 1 215 ? 2.952 19.697 192.956 1.00 45.02 215 VAL A O 1
ATOM 1451 N N . ASP A 1 216 ? 1.790 18.083 193.995 1.00 41.23 216 ASP A N 1
ATOM 1452 C CA . ASP A 1 216 ? 0.543 18.444 193.362 1.00 45.25 216 ASP A CA 1
ATOM 1453 C C . ASP A 1 216 ? 0.210 19.910 193.699 1.00 46.25 216 ASP A C 1
ATOM 1454 O O . ASP A 1 216 ? -0.165 20.681 192.819 1.00 41.86 216 ASP A O 1
ATOM 1459 N N . TYR A 1 217 ? 0.354 20.305 194.970 1.00 51.34 217 TYR A N 1
ATOM 1460 C CA . TYR A 1 217 ? 0.062 21.690 195.382 1.00 54.86 217 TYR A CA 1
ATOM 1461 C C . TYR A 1 217 ? 0.813 22.678 194.465 1.00 55.21 217 TYR A C 1
ATOM 1462 O O . TYR A 1 217 ? 0.226 23.549 193.796 1.00 50.18 217 TYR A O 1
ATOM 1471 N N . PHE A 1 218 ? 2.137 22.530 194.420 1.00 54.21 218 PHE A N 1
ATOM 1472 C CA . PHE A 1 218 ? 2.971 23.514 193.801 1.00 50.58 218 PHE A CA 1
ATOM 1473 C C . PHE A 1 218 ? 2.748 23.535 192.293 1.00 49.39 218 PHE A C 1
ATOM 1474 O O . PHE A 1 218 ? 2.856 24.580 191.698 1.00 51.02 218 PHE A O 1
ATOM 1482 N N . MET A 1 219 ? 2.385 22.393 191.706 1.00 55.30 219 MET A N 1
ATOM 1483 C CA . MET A 1 219 ? 2.198 22.275 190.240 1.00 55.57 219 MET A CA 1
ATOM 1484 C C . MET A 1 219 ? 0.909 22.984 189.814 1.00 54.46 219 MET A C 1
ATOM 1485 O O . MET A 1 219 ? 0.803 23.428 188.676 1.00 54.72 219 MET A O 1
ATOM 1490 N N . ARG A 1 220 ? -0.062 23.052 190.730 1.00 56.19 220 ARG A N 1
ATOM 1491 C CA . ARG A 1 220 ? -1.332 23.689 190.481 1.00 65.05 220 ARG A CA 1
ATOM 1492 C C . ARG A 1 220 ? -1.138 25.210 190.465 1.00 69.33 220 ARG A C 1
ATOM 1493 O O . ARG A 1 220 ? -1.662 25.909 189.584 1.00 64.11 220 ARG A O 1
ATOM 1501 N N . LEU A 1 221 ? -0.414 25.697 191.482 1.00 76.20 221 LEU A N 1
ATOM 1502 C CA . LEU A 1 221 ? -0.043 27.104 191.637 1.00 76.76 221 LEU A CA 1
ATOM 1503 C C . LEU A 1 221 ? 0.684 27.572 190.370 1.00 77.62 221 LEU A C 1
ATOM 1504 O O . LEU A 1 221 ? 0.324 28.601 189.802 1.00 77.69 221 LEU A O 1
ATOM 1509 N N . TRP A 1 222 ? 1.689 26.788 189.950 1.00 80.79 222 TRP A N 1
ATOM 1510 C CA . TRP A 1 222 ? 2.477 26.988 188.708 1.00 83.59 222 TRP A CA 1
ATOM 1511 C C . TRP A 1 222 ? 1.568 27.331 187.509 1.00 82.10 222 TRP A C 1
ATOM 1512 O O . TRP A 1 222 ? 1.797 28.332 186.824 1.00 83.85 222 TRP A O 1
ATOM 1523 N N . ASN A 1 223 ? 0.553 26.493 187.253 1.00 78.00 223 ASN A N 1
ATOM 1524 C CA . ASN A 1 223 ? -0.382 26.643 186.114 1.00 73.26 223 ASN A CA 1
ATOM 1525 C C . ASN A 1 223 ? -1.161 27.970 186.204 1.00 75.58 223 ASN A C 1
ATOM 1526 O O . ASN A 1 223 ? -1.281 28.688 185.215 1.00 76.94 223 ASN A O 1
ATOM 1531 N N . GLU A 1 224 ? -1.695 28.290 187.390 1.00 75.65 224 GLU A N 1
ATOM 1532 C CA . GLU A 1 224 ? -2.518 29.484 187.610 1.00 70.70 224 GLU A CA 1
ATOM 1533 C C . GLU A 1 224 ? -1.816 30.711 187.020 1.00 59.97 224 GLU A C 1
ATOM 1534 O O . GLU A 1 224 ? -0.922 31.235 187.654 1.00 56.75 224 GLU A O 1
ATOM 1540 N N . MET A 1 250 ? 13.925 26.918 199.154 1.00 66.32 250 MET A N 1
ATOM 1541 C CA . MET A 1 250 ? 12.999 26.118 198.304 1.00 68.15 250 MET A CA 1
ATOM 1542 C C . MET A 1 250 ? 13.701 25.574 197.049 1.00 60.79 250 MET A C 1
ATOM 1543 O O . MET A 1 250 ? 13.075 25.437 196.006 1.00 55.81 250 MET A O 1
ATOM 1548 N N . GLU A 1 251 ? 14.976 25.201 197.202 1.00 64.06 251 GLU A N 1
ATOM 1549 C CA . GLU A 1 251 ? 15.899 24.810 196.121 1.00 61.83 251 GLU A CA 1
ATOM 1550 C C . GLU A 1 251 ? 15.431 23.492 195.488 1.00 55.70 251 GLU A C 1
ATOM 1551 O O . GLU A 1 251 ? 15.017 23.485 194.346 1.00 50.94 251 GLU A O 1
ATOM 1557 N N . TYR A 1 252 ? 15.445 22.408 196.278 1.00 56.50 252 TYR A N 1
ATOM 1558 C CA . TYR A 1 252 ? 15.279 21.033 195.798 1.00 58.08 252 TYR A CA 1
ATOM 1559 C C . TYR A 1 252 ? 13.860 20.821 195.244 1.00 53.22 252 TYR A C 1
ATOM 1560 O O . TYR A 1 252 ? 13.651 19.941 194.409 1.00 53.45 252 TYR A O 1
ATOM 1569 N N . LEU A 1 253 ? 12.898 21.624 195.708 1.00 49.57 253 LEU A N 1
ATOM 1570 C CA . LEU A 1 253 ? 11.494 21.485 195.314 1.00 51.26 253 LEU A CA 1
ATOM 1571 C C . LEU A 1 253 ? 11.290 22.028 193.894 1.00 51.70 253 LEU A C 1
ATOM 1572 O O . LEU A 1 253 ? 10.613 21.397 193.073 1.00 49.63 253 LEU A O 1
ATOM 1577 N N . GLY A 1 254 ? 11.888 23.192 193.613 1.00 54.89 254 GLY A N 1
ATOM 1578 C CA . GLY A 1 254 ? 11.918 23.775 192.260 1.00 55.19 254 GLY A CA 1
ATOM 1579 C C . GLY A 1 254 ? 12.533 22.816 191.248 1.00 52.42 254 GLY A C 1
ATOM 1580 O O . GLY A 1 254 ? 11.910 22.490 190.247 1.00 47.23 254 GLY A O 1
ATOM 1581 N N . ASN A 1 255 ? 13.750 22.342 191.552 1.00 51.59 255 ASN A N 1
ATOM 1582 C CA . ASN A 1 255 ? 14.456 21.339 190.761 1.00 51.76 255 ASN A CA 1
ATOM 1583 C C . ASN A 1 255 ? 13.506 20.184 190.397 1.00 52.94 255 ASN A C 1
ATOM 1584 O O . ASN A 1 255 ? 13.554 19.715 189.266 1.00 64.68 255 ASN A O 1
ATOM 1589 N N . LEU A 1 256 ? 12.668 19.717 191.340 1.00 49.69 256 LEU A N 1
ATOM 1590 C CA . LEU A 1 256 ? 11.757 18.587 191.089 1.00 48.39 256 LEU A CA 1
ATOM 1591 C C . LEU A 1 256 ? 10.578 19.053 190.234 1.00 47.89 256 LEU A C 1
ATOM 1592 O O . LEU A 1 256 ? 10.121 18.302 189.374 1.00 50.53 256 LEU A O 1
ATOM 1597 N N . ILE A 1 257 ? 10.088 20.275 190.488 1.00 44.27 257 ILE A N 1
ATOM 1598 C CA . ILE A 1 257 ? 8.998 20.875 189.701 1.00 41.60 257 ILE A CA 1
ATOM 1599 C C . ILE A 1 257 ? 9.470 21.114 188.260 1.00 40.78 257 ILE A C 1
ATOM 1600 O O . ILE A 1 257 ? 8.665 21.042 187.340 1.00 38.72 257 ILE A O 1
ATOM 1605 N N . LEU A 1 258 ? 10.761 21.429 188.080 1.00 40.77 258 LEU A N 1
ATOM 1606 C CA . LEU A 1 258 ? 11.331 21.717 186.749 1.00 38.58 258 LEU A CA 1
ATOM 1607 C C . LEU A 1 258 ? 11.301 20.434 185.907 1.00 35.90 258 LEU A C 1
ATOM 1608 O O . LEU A 1 258 ? 10.847 20.468 184.786 1.00 35.25 258 LEU A O 1
ATOM 1613 N N . LEU A 1 259 ? 11.740 19.309 186.479 1.00 34.94 259 LEU A N 1
ATOM 1614 C CA . LEU A 1 259 ? 11.693 18.011 185.805 1.00 37.55 259 LEU A CA 1
ATOM 1615 C C . LEU A 1 259 ? 10.284 17.682 185.281 1.00 38.36 259 LEU A C 1
ATOM 1616 O O . LEU A 1 259 ? 10.121 17.165 184.166 1.00 43.12 259 LEU A O 1
ATOM 1621 N N . ILE A 1 260 ? 9.271 17.899 186.119 1.00 35.04 260 ILE A N 1
ATOM 1622 C CA . ILE A 1 260 ? 7.891 17.592 185.769 1.00 33.98 260 ILE A CA 1
ATOM 1623 C C . ILE A 1 260 ? 7.448 18.512 184.616 1.00 33.05 260 ILE A C 1
ATOM 1624 O O . ILE A 1 260 ? 6.912 18.056 183.623 1.00 30.78 260 ILE A O 1
ATOM 1629 N N . VAL A 1 261 ? 7.669 19.818 184.787 1.00 33.98 261 VAL A N 1
ATOM 1630 C CA . VAL A 1 261 ? 7.257 20.836 183.843 1.00 34.24 261 VAL A CA 1
ATOM 1631 C C . VAL A 1 261 ? 8.006 20.628 182.531 1.00 32.87 261 VAL A C 1
ATOM 1632 O O . VAL A 1 261 ? 7.430 20.743 181.473 1.00 37.26 261 VAL A O 1
ATOM 1636 N N . GLY A 1 262 ? 9.289 20.304 182.645 1.00 32.04 262 GLY A N 1
ATOM 1637 C CA . GLY A 1 262 ? 10.197 20.175 181.518 1.00 32.82 262 GLY A CA 1
ATOM 1638 C C . GLY A 1 262 ? 10.042 18.879 180.738 1.00 32.30 262 GLY A C 1
ATOM 1639 O O . GLY A 1 262 ? 10.572 18.782 179.607 1.00 34.36 262 GLY A O 1
ATOM 1640 N N . GLY A 1 263 ? 9.334 17.905 181.327 1.00 31.99 263 GLY A N 1
ATOM 1641 C CA . GLY A 1 263 ? 9.053 16.613 180.707 1.00 34.24 263 GLY A CA 1
ATOM 1642 C C . GLY A 1 263 ? 7.564 16.320 180.505 1.00 35.82 263 GLY A C 1
ATOM 1643 O O . GLY A 1 263 ? 7.221 15.221 180.038 1.00 38.92 263 GLY A O 1
ATOM 1644 N N . ASN A 1 264 ? 6.676 17.279 180.809 1.00 33.13 264 ASN A N 1
ATOM 1645 C CA . ASN A 1 264 ? 5.249 17.068 180.632 1.00 33.31 264 ASN A CA 1
ATOM 1646 C C . ASN A 1 264 ? 4.869 17.413 179.188 1.00 33.70 264 ASN A C 1
ATOM 1647 O O . ASN A 1 264 ? 4.852 16.519 178.314 1.00 30.18 264 ASN A O 1
ATOM 1652 N N . ASP A 1 265 ? 4.583 18.698 178.932 1.00 35.38 265 ASP A N 1
ATOM 1653 C CA . ASP A 1 265 ? 3.966 19.120 177.655 1.00 39.37 265 ASP A CA 1
ATOM 1654 C C . ASP A 1 265 ? 4.867 18.782 176.450 1.00 37.69 265 ASP A C 1
ATOM 1655 O O . ASP A 1 265 ? 4.367 18.660 175.335 1.00 36.76 265 ASP A O 1
ATOM 1660 N N . THR A 1 266 ? 6.187 18.675 176.668 1.00 35.71 266 THR A N 1
ATOM 1661 C CA . THR A 1 266 ? 7.130 18.339 175.613 1.00 33.26 266 THR A CA 1
ATOM 1662 C C . THR A 1 266 ? 6.893 16.901 175.152 1.00 31.84 266 THR A C 1
ATOM 1663 O O . THR A 1 266 ? 6.849 16.685 173.956 1.00 32.45 266 THR A O 1
ATOM 1667 N N . THR A 1 267 ? 6.748 15.951 176.093 1.00 30.97 267 THR A N 1
ATOM 1668 C CA . THR A 1 267 ? 6.573 14.515 175.762 1.00 29.26 267 THR A CA 1
ATOM 1669 C C . THR A 1 267 ? 5.165 14.322 175.203 1.00 28.29 267 THR A C 1
ATOM 1670 O O . THR A 1 267 ? 4.929 13.553 174.286 1.00 26.21 267 THR A O 1
ATOM 1674 N N . ARG A 1 268 ? 4.231 15.068 175.780 1.00 31.37 268 ARG A N 1
ATOM 1675 C CA . ARG A 1 268 ? 2.829 15.044 175.376 1.00 31.55 268 ARG A CA 1
ATOM 1676 C C . ARG A 1 268 ? 2.711 15.366 173.890 1.00 28.63 268 ARG A C 1
ATOM 1677 O O . ARG A 1 268 ? 2.161 14.589 173.130 1.00 27.21 268 ARG A O 1
ATOM 1685 N N . ASN A 1 269 ? 3.263 16.531 173.532 1.00 27.15 269 ASN A N 1
ATOM 1686 C CA . ASN A 1 269 ? 3.135 17.129 172.241 1.00 25.61 269 ASN A CA 1
ATOM 1687 C C . ASN A 1 269 ? 3.915 16.297 171.219 1.00 25.25 269 ASN A C 1
ATOM 1688 O O . ASN A 1 269 ? 3.606 16.339 170.022 1.00 26.38 269 ASN A O 1
ATOM 1693 N N . THR A 1 270 ? 4.924 15.553 171.665 1.00 23.43 270 THR A N 1
ATOM 1694 C CA . THR A 1 270 ? 5.658 14.767 170.738 1.00 24.77 270 THR A CA 1
ATOM 1695 C C . THR A 1 270 ? 4.862 13.510 170.409 1.00 27.97 270 THR A C 1
ATOM 1696 O O . THR A 1 270 ? 4.974 13.018 169.282 1.00 32.19 270 THR A O 1
ATOM 1700 N N . ILE A 1 271 ? 4.071 13.007 171.371 1.00 29.08 271 ILE A N 1
ATOM 1701 C CA . ILE A 1 271 ? 3.141 11.891 171.107 1.00 30.69 271 ILE A CA 1
ATOM 1702 C C . ILE A 1 271 ? 2.040 12.344 170.117 1.00 30.09 271 ILE A C 1
ATOM 1703 O O . ILE A 1 271 ? 1.841 11.724 169.046 1.00 30.52 271 ILE A O 1
ATOM 1708 N N . SER A 1 272 ? 1.341 13.437 170.434 1.00 26.65 272 SER A N 1
ATOM 1709 C CA . SER A 1 272 ? 0.385 13.989 169.499 1.00 27.13 272 SER A CA 1
ATOM 1710 C C . SER A 1 272 ? 1.062 14.297 168.147 1.00 29.62 272 SER A C 1
ATOM 1711 O O . SER A 1 272 ? 0.518 14.024 167.101 1.00 34.44 272 SER A O 1
ATOM 1714 N N . GLY A 1 273 ? 2.283 14.827 168.162 1.00 31.32 273 GLY A N 1
ATOM 1715 C CA . GLY A 1 273 ? 3.002 15.148 166.939 1.00 30.88 273 GLY A CA 1
ATOM 1716 C C . GLY A 1 273 ? 3.157 13.947 166.030 1.00 30.57 273 GLY A C 1
ATOM 1717 O O . GLY A 1 273 ? 2.785 14.006 164.883 1.00 30.56 273 GLY A O 1
ATOM 1718 N N . SER A 1 274 ? 3.704 12.858 166.571 1.00 31.06 274 SER A N 1
ATOM 1719 C CA . SER A 1 274 ? 3.977 11.646 165.813 1.00 31.88 274 SER A CA 1
ATOM 1720 C C . SER A 1 274 ? 2.765 11.229 164.990 1.00 33.68 274 SER A C 1
ATOM 1721 O O . SER A 1 274 ? 2.913 10.866 163.818 1.00 37.37 274 SER A O 1
ATOM 1724 N N . VAL A 1 275 ? 1.593 11.250 165.633 1.00 33.87 275 VAL A N 1
ATOM 1725 C CA . VAL A 1 275 ? 0.361 10.736 165.055 1.00 32.85 275 VAL A CA 1
ATOM 1726 C C . VAL A 1 275 ? -0.045 11.570 163.838 1.00 31.93 275 VAL A C 1
ATOM 1727 O O . VAL A 1 275 ? -0.578 11.014 162.867 1.00 35.82 275 VAL A O 1
ATOM 1731 N N . LEU A 1 276 ? 0.180 12.886 163.914 1.00 28.14 276 LEU A N 1
ATOM 1732 C CA . LEU A 1 276 ? -0.174 13.789 162.845 1.00 27.54 276 LEU A CA 1
ATOM 1733 C C . LEU A 1 276 ? 0.836 13.666 161.693 1.00 26.21 276 LEU A C 1
ATOM 1734 O O . LEU A 1 276 ? 0.488 13.650 160.537 1.00 25.51 276 LEU A O 1
ATOM 1739 N N . ALA A 1 277 ? 2.110 13.551 162.039 1.00 27.00 277 ALA A N 1
ATOM 1740 C CA . ALA A 1 277 ? 3.186 13.440 161.085 1.00 26.28 277 ALA A CA 1
ATOM 1741 C C . ALA A 1 277 ? 2.928 12.266 160.147 1.00 27.63 277 ALA A C 1
ATOM 1742 O O . ALA A 1 277 ? 3.149 12.384 158.955 1.00 27.26 277 ALA A O 1
ATOM 1744 N N . LEU A 1 278 ? 2.465 11.149 160.725 1.00 30.87 278 LEU A N 1
ATOM 1745 C CA . LEU A 1 278 ? 2.253 9.876 160.022 1.00 30.11 278 LEU A CA 1
ATOM 1746 C C . LEU A 1 278 ? 0.974 9.939 159.188 1.00 28.24 278 LEU A C 1
ATOM 1747 O O . LEU A 1 278 ? 0.907 9.347 158.125 1.00 26.12 278 LEU A O 1
ATOM 1752 N N . HIS A 1 279 ? -0.016 10.676 159.688 1.00 27.34 279 HIS A N 1
ATOM 1753 C CA . HIS A 1 279 ? -1.216 11.022 158.918 1.00 30.59 279 HIS A CA 1
ATOM 1754 C C . HIS A 1 279 ? -0.891 11.837 157.651 1.00 31.73 279 HIS A C 1
ATOM 1755 O O . HIS A 1 279 ? -1.528 11.633 156.584 1.00 31.96 279 HIS A O 1
ATOM 1762 N N . GLN A 1 280 ? 0.069 12.771 157.782 1.00 30.95 280 GLN A N 1
ATOM 1763 C CA . GLN A 1 280 ? 0.534 13.666 156.687 1.00 28.04 280 GLN A CA 1
ATOM 1764 C C . GLN A 1 280 ? 1.563 12.983 155.760 1.00 28.78 280 GLN A C 1
ATOM 1765 O O . GLN A 1 280 ? 1.861 13.482 154.674 1.00 28.20 280 GLN A O 1
ATOM 1771 N N . ASN A 1 281 ? 2.130 11.849 156.174 1.00 29.45 281 ASN A N 1
ATOM 1772 C CA . ASN A 1 281 ? 3.122 11.178 155.353 1.00 30.42 281 ASN A CA 1
ATOM 1773 C C . ASN A 1 281 ? 2.859 9.673 155.351 1.00 32.78 281 ASN A C 1
ATOM 1774 O O . ASN A 1 281 ? 3.631 8.941 155.967 1.00 36.73 281 ASN A O 1
ATOM 1779 N N . PRO A 1 282 ? 1.821 9.159 154.636 1.00 32.16 282 PRO A N 1
ATOM 1780 C CA . PRO A 1 282 ? 1.524 7.718 154.596 1.00 32.26 282 PRO A CA 1
ATOM 1781 C C . PRO A 1 282 ? 2.645 6.815 154.045 1.00 34.51 282 PRO A C 1
ATOM 1782 O O . PRO A 1 282 ? 2.673 5.613 154.323 1.00 32.76 282 PRO A O 1
ATOM 1786 N N . ASP A 1 283 ? 3.528 7.411 153.234 1.00 38.27 283 ASP A N 1
ATOM 1787 C CA . ASP A 1 283 ? 4.782 6.807 152.795 1.00 40.92 283 ASP A CA 1
ATOM 1788 C C . ASP A 1 283 ? 5.595 6.367 154.018 1.00 39.37 283 ASP A C 1
ATOM 1789 O O . ASP A 1 283 ? 6.098 5.259 154.040 1.00 41.59 283 ASP A O 1
ATOM 1794 N N . GLN A 1 284 ? 5.716 7.252 155.018 1.00 40.48 284 GLN A N 1
ATOM 1795 C CA . GLN A 1 284 ? 6.613 7.053 156.180 1.00 39.52 284 GLN A CA 1
ATOM 1796 C C . GLN A 1 284 ? 5.935 6.194 157.264 1.00 37.75 284 GLN A C 1
ATOM 1797 O O . GLN A 1 284 ? 6.629 5.623 158.109 1.00 41.59 284 GLN A O 1
ATOM 1803 N N . ASP A 1 285 ? 4.596 6.118 157.251 1.00 35.16 285 ASP A N 1
ATOM 1804 C CA . ASP A 1 285 ? 3.827 5.225 158.119 1.00 34.12 285 ASP A CA 1
ATOM 1805 C C . ASP A 1 285 ? 4.106 3.776 157.699 1.00 32.48 285 ASP A C 1
ATOM 1806 O O . ASP A 1 285 ? 4.458 2.930 158.503 1.00 31.45 285 ASP A O 1
ATOM 1811 N N . ARG A 1 286 ? 3.959 3.531 156.400 1.00 33.88 286 ARG A N 1
ATOM 1812 C CA . ARG A 1 286 ? 4.270 2.268 155.750 1.00 37.49 286 ARG A CA 1
ATOM 1813 C C . ARG A 1 286 ? 5.687 1.815 156.153 1.00 38.97 286 ARG A C 1
ATOM 1814 O O . ARG A 1 286 ? 5.871 0.738 156.711 1.00 37.88 286 ARG A O 1
ATOM 1822 N N . LYS A 1 287 ? 6.689 2.661 155.883 1.00 43.57 287 LYS A N 1
ATOM 1823 C CA . LYS A 1 287 ? 8.113 2.386 156.183 1.00 44.27 287 LYS A CA 1
ATOM 1824 C C . LYS A 1 287 ? 8.299 1.958 157.651 1.00 44.36 287 LYS A C 1
ATOM 1825 O O . LYS A 1 287 ? 9.190 1.148 157.957 1.00 43.80 287 LYS A O 1
ATOM 1831 N N . LEU A 1 288 ? 7.486 2.532 158.552 1.00 41.40 288 LEU A N 1
ATOM 1832 C CA . LEU A 1 288 ? 7.625 2.334 159.982 1.00 41.54 288 LEU A CA 1
ATOM 1833 C C . LEU A 1 288 ? 7.005 0.990 160.389 1.00 46.02 288 LEU A C 1
ATOM 1834 O O . LEU A 1 288 ? 7.628 0.196 161.143 1.00 53.45 288 LEU A O 1
ATOM 1839 N N . ARG A 1 289 ? 5.789 0.729 159.900 1.00 41.56 289 ARG A N 1
ATOM 1840 C CA . ARG A 1 289 ? 5.060 -0.466 160.289 1.00 39.98 289 ARG A CA 1
ATOM 1841 C C . ARG A 1 289 ? 5.702 -1.702 159.641 1.00 40.50 289 ARG A C 1
ATOM 1842 O O . ARG A 1 289 ? 5.766 -2.741 160.289 1.00 38.67 289 ARG A O 1
ATOM 1850 N N . GLU A 1 290 ? 6.215 -1.558 158.406 1.00 44.85 290 GLU A N 1
ATOM 1851 C CA . GLU A 1 290 ? 7.020 -2.600 157.684 1.00 49.34 290 GLU A CA 1
ATOM 1852 C C . GLU A 1 290 ? 8.259 -3.025 158.491 1.00 49.26 290 GLU A C 1
ATOM 1853 O O . GLU A 1 290 ? 8.500 -4.217 158.639 1.00 50.77 290 GLU A O 1
ATOM 1859 N N . ASN A 1 291 ? 9.043 -2.055 158.991 1.00 51.04 291 ASN A N 1
ATOM 1860 C CA . ASN A 1 291 ? 10.274 -2.311 159.790 1.00 49.94 291 ASN A CA 1
ATOM 1861 C C . ASN A 1 291 ? 10.210 -1.511 161.102 1.00 47.94 291 ASN A C 1
ATOM 1862 O O . ASN A 1 291 ? 10.527 -0.328 161.135 1.00 46.55 291 ASN A O 1
ATOM 1867 N N . PRO A 1 292 ? 9.755 -2.106 162.229 1.00 49.42 292 PRO A N 1
ATOM 1868 C CA . PRO A 1 292 ? 9.715 -1.420 163.526 1.00 48.20 292 PRO A CA 1
ATOM 1869 C C . PRO A 1 292 ? 11.053 -1.032 164.180 1.00 42.87 292 PRO A C 1
ATOM 1870 O O . PRO A 1 292 ? 11.060 -0.334 165.202 1.00 39.88 292 PRO A O 1
ATOM 1874 N N . GLY A 1 293 ? 12.173 -1.458 163.600 1.00 41.05 293 GLY A N 1
ATOM 1875 C CA . GLY A 1 293 ? 13.502 -0.985 164.037 1.00 42.27 293 GLY A CA 1
ATOM 1876 C C . GLY A 1 293 ? 13.733 0.509 163.798 1.00 41.94 293 GLY A C 1
ATOM 1877 O O . GLY A 1 293 ? 14.668 1.089 164.363 1.00 39.46 293 GLY A O 1
ATOM 1878 N N . LEU A 1 294 ? 12.882 1.129 162.959 1.00 41.75 294 LEU A N 1
ATOM 1879 C CA . LEU A 1 294 ? 12.951 2.553 162.589 1.00 39.89 294 LEU A CA 1
ATOM 1880 C C . LEU A 1 294 ? 12.241 3.450 163.610 1.00 40.73 294 LEU A C 1
ATOM 1881 O O . LEU A 1 294 ? 12.035 4.610 163.293 1.00 42.15 294 LEU A O 1
ATOM 1886 N N . ILE A 1 295 ? 11.795 2.917 164.762 1.00 41.16 295 ILE A N 1
ATOM 1887 C CA . ILE A 1 295 ? 10.988 3.697 165.747 1.00 40.11 295 ILE A CA 1
ATOM 1888 C C . ILE A 1 295 ? 11.874 4.759 166.400 1.00 36.43 295 ILE A C 1
ATOM 1889 O O . ILE A 1 295 ? 11.511 5.935 166.399 1.00 39.33 295 ILE A O 1
ATOM 1894 N N . PRO A 1 296 ? 13.043 4.409 166.980 1.00 31.39 296 PRO A N 1
ATOM 1895 C CA . PRO A 1 296 ? 13.963 5.425 167.477 1.00 31.63 296 PRO A CA 1
ATOM 1896 C C . PRO A 1 296 ? 14.293 6.511 166.434 1.00 32.29 296 PRO A C 1
ATOM 1897 O O . PRO A 1 296 ? 14.377 7.688 166.801 1.00 33.61 296 PRO A O 1
ATOM 1901 N N . ALA A 1 297 ? 14.450 6.137 165.152 1.00 33.43 297 ALA A N 1
ATOM 1902 C CA . ALA A 1 297 ? 14.627 7.138 164.036 1.00 32.22 297 ALA A CA 1
ATOM 1903 C C . ALA A 1 297 ? 13.399 8.053 163.941 1.00 31.08 297 ALA A C 1
ATOM 1904 O O . ALA A 1 297 ? 13.508 9.268 163.964 1.00 31.08 297 ALA A O 1
ATOM 1906 N N . MET A 1 298 ? 12.223 7.444 163.872 1.00 31.10 298 MET A N 1
ATOM 1907 C CA . MET A 1 298 ? 10.985 8.159 163.773 1.00 33.65 298 MET A CA 1
ATOM 1908 C C . MET A 1 298 ? 10.828 9.134 164.956 1.00 37.02 298 MET A C 1
ATOM 1909 O O . MET A 1 298 ? 10.432 10.334 164.741 1.00 35.02 298 MET A O 1
ATOM 1914 N N . VAL A 1 299 ? 11.135 8.652 166.181 1.00 35.77 299 VAL A N 1
ATOM 1915 C CA . VAL A 1 299 ? 11.030 9.476 167.421 1.00 33.02 299 VAL A CA 1
ATOM 1916 C C . VAL A 1 299 ? 11.966 10.683 167.301 1.00 30.72 299 VAL A C 1
ATOM 1917 O O . VAL A 1 299 ? 11.575 11.790 167.624 1.00 32.03 299 VAL A O 1
ATOM 1921 N N . SER A 1 300 ? 13.189 10.464 166.809 1.00 27.67 300 SER A N 1
ATOM 1922 C CA . SER A 1 300 ? 14.107 11.564 166.549 1.00 26.09 300 SER A CA 1
ATOM 1923 C C . SER A 1 300 ? 13.504 12.568 165.554 1.00 25.58 300 SER A C 1
ATOM 1924 O O . SER A 1 300 ? 13.450 13.770 165.819 1.00 23.68 300 SER A O 1
ATOM 1927 N N . GLU A 1 301 ? 13.045 12.063 164.411 1.00 25.22 301 GLU A N 1
ATOM 1928 C CA . GLU A 1 301 ? 12.599 12.918 163.349 1.00 26.06 301 GLU A CA 1
ATOM 1929 C C . GLU A 1 301 ? 11.325 13.661 163.746 1.00 25.15 301 GLU A C 1
ATOM 1930 O O . GLU A 1 301 ? 11.104 14.729 163.249 1.00 24.64 301 GLU A O 1
ATOM 1936 N N . THR A 1 302 ? 10.483 13.079 164.602 1.00 26.19 302 THR A N 1
ATOM 1937 C CA . THR A 1 302 ? 9.309 13.798 165.126 1.00 26.52 302 THR A CA 1
ATOM 1938 C C . THR A 1 302 ? 9.749 14.946 166.050 1.00 27.32 302 THR A C 1
ATOM 1939 O O . THR A 1 302 ? 9.214 16.062 165.961 1.00 27.98 302 THR A O 1
ATOM 1943 N N . ILE A 1 303 ? 10.732 14.672 166.922 1.00 27.94 303 ILE A N 1
ATOM 1944 C CA . ILE A 1 303 ? 11.214 15.644 167.928 1.00 29.76 303 ILE A CA 1
ATOM 1945 C C . ILE A 1 303 ? 11.866 16.853 167.228 1.00 30.01 303 ILE A C 1
ATOM 1946 O O . ILE A 1 303 ? 11.904 17.928 167.788 1.00 31.38 303 ILE A O 1
ATOM 1951 N N . ARG A 1 304 ? 12.407 16.660 166.019 1.00 29.48 304 ARG A N 1
ATOM 1952 C CA . ARG A 1 304 ? 12.879 17.734 165.169 1.00 26.99 304 ARG A CA 1
ATOM 1953 C C . ARG A 1 304 ? 11.660 18.403 164.550 1.00 27.24 304 ARG A C 1
ATOM 1954 O O . ARG A 1 304 ? 11.501 19.605 164.665 1.00 30.51 304 ARG A O 1
ATOM 1962 N N . TRP A 1 305 ? 10.816 17.592 163.908 1.00 27.19 305 TRP A N 1
ATOM 1963 C CA . TRP A 1 305 ? 9.769 18.055 162.987 1.00 28.32 305 TRP A CA 1
ATOM 1964 C C . TRP A 1 305 ? 8.767 18.898 163.757 1.00 28.33 305 TRP A C 1
ATOM 1965 O O . TRP A 1 305 ? 8.517 20.060 163.392 1.00 29.38 305 TRP A O 1
ATOM 1976 N N . GLN A 1 306 ? 8.193 18.277 164.790 1.00 29.65 306 GLN A N 1
ATOM 1977 C CA . GLN A 1 306 ? 7.570 18.994 165.876 1.00 32.52 306 GLN A CA 1
ATOM 1978 C C . GLN A 1 306 ? 8.738 19.531 166.678 1.00 35.79 306 GLN A C 1
ATOM 1979 O O . GLN A 1 306 ? 9.721 18.797 166.793 1.00 45.56 306 GLN A O 1
ATOM 1985 N N . THR A 1 307 ? 8.677 20.780 167.145 1.00 32.38 307 THR A N 1
ATOM 1986 C CA . THR A 1 307 ? 9.752 21.290 167.975 1.00 30.43 307 THR A CA 1
ATOM 1987 C C . THR A 1 307 ? 9.038 21.803 169.204 1.00 30.76 307 THR A C 1
ATOM 1988 O O . THR A 1 307 ? 8.647 22.963 169.242 1.00 32.25 307 THR A O 1
ATOM 1992 N N . PRO A 1 308 ? 8.776 20.903 170.178 1.00 31.20 308 PRO A N 1
ATOM 1993 C CA . PRO A 1 308 ? 7.779 21.128 171.227 1.00 30.36 308 PRO A CA 1
ATOM 1994 C C . PRO A 1 308 ? 7.990 22.458 171.968 1.00 28.78 308 PRO A C 1
ATOM 1995 O O . PRO A 1 308 ? 7.027 23.190 172.213 1.00 28.30 308 PRO A O 1
ATOM 1999 N N . LEU A 1 309 ? 9.253 22.738 172.311 1.00 27.42 309 LEU A N 1
ATOM 2000 C CA . LEU A 1 309 ? 9.671 24.045 172.753 1.00 27.20 309 LEU A CA 1
ATOM 2001 C C . LEU A 1 309 ? 10.301 24.754 171.563 1.00 25.40 309 LEU A C 1
ATOM 2002 O O . LEU A 1 309 ? 11.349 24.386 171.111 1.00 27.36 309 LEU A O 1
ATOM 2007 N N . ALA A 1 310 ? 9.613 25.760 171.058 1.00 24.78 310 ALA A N 1
ATOM 2008 C CA . ALA A 1 310 ? 9.963 26.337 169.813 1.00 26.74 310 ALA A CA 1
ATOM 2009 C C . ALA A 1 310 ? 11.248 27.154 169.971 1.00 27.41 310 ALA A C 1
ATOM 2010 O O . ALA A 1 310 ? 12.126 27.130 169.110 1.00 25.71 310 ALA A O 1
ATOM 2012 N N . TYR A 1 311 ? 11.330 27.904 171.066 1.00 29.35 311 TYR A N 1
ATOM 2013 C CA . TYR A 1 311 ? 12.485 28.710 171.300 1.00 31.83 311 TYR A CA 1
ATOM 2014 C C . TYR A 1 311 ? 12.864 28.643 172.768 1.00 33.37 311 TYR A C 1
ATOM 2015 O O . TYR A 1 311 ? 12.118 28.101 173.582 1.00 33.20 311 TYR A O 1
ATOM 2024 N N . MET A 1 312 ? 14.041 29.205 173.050 1.00 34.26 312 MET A N 1
ATOM 2025 C CA . MET A 1 312 ? 14.479 29.564 174.379 1.00 35.77 312 MET A CA 1
ATOM 2026 C C . MET A 1 312 ? 15.199 30.902 174.261 1.00 34.87 312 MET A C 1
ATOM 2027 O O . MET A 1 312 ? 15.911 31.124 173.293 1.00 33.82 312 MET A O 1
ATOM 2032 N N . ARG A 1 313 ? 14.994 31.776 175.251 1.00 36.03 313 ARG A N 1
ATOM 2033 C CA . ARG A 1 313 ? 15.601 33.101 175.236 1.00 37.01 313 ARG A CA 1
ATOM 2034 C C . ARG A 1 313 ? 16.789 33.215 176.215 1.00 35.14 313 ARG A C 1
ATOM 2035 O O . ARG A 1 313 ? 16.947 32.483 177.224 1.00 32.69 313 ARG A O 1
ATOM 2043 N N . ARG A 1 314 ? 17.611 34.209 175.892 1.00 31.95 314 ARG A N 1
ATOM 2044 C CA . ARG A 1 314 ? 18.786 34.530 176.584 1.00 31.93 314 ARG A CA 1
ATOM 2045 C C . ARG A 1 314 ? 18.910 36.061 176.605 1.00 33.75 314 ARG A C 1
ATOM 2046 O O . ARG A 1 314 ? 18.166 36.773 175.917 1.00 30.21 314 ARG A O 1
ATOM 2054 N N . ARG A 1 315 ? 19.844 36.551 177.430 1.00 38.04 315 ARG A N 1
ATOM 2055 C CA . ARG A 1 315 ? 20.069 37.973 177.679 1.00 39.72 315 ARG A CA 1
ATOM 2056 C C . ARG A 1 315 ? 21.564 38.280 177.617 1.00 40.57 315 ARG A C 1
ATOM 2057 O O . ARG A 1 315 ? 22.326 37.717 178.391 1.00 43.61 315 ARG A O 1
ATOM 2065 N N . ALA A 1 316 ? 21.966 39.175 176.707 1.00 41.05 316 ALA A N 1
ATOM 2066 C CA . ALA A 1 316 ? 23.389 39.423 176.428 1.00 40.94 316 ALA A CA 1
ATOM 2067 C C . ALA A 1 316 ? 24.007 40.195 177.595 1.00 39.49 316 ALA A C 1
ATOM 2068 O O . ALA A 1 316 ? 23.419 41.136 178.075 1.00 38.33 316 ALA A O 1
ATOM 2070 N N . LYS A 1 317 ? 25.190 39.763 178.041 1.00 47.86 317 LYS A N 1
ATOM 2071 C CA . LYS A 1 317 ? 25.930 40.363 179.203 1.00 53.67 317 LYS A CA 1
ATOM 2072 C C . LYS A 1 317 ? 27.023 41.338 178.728 1.00 55.54 317 LYS A C 1
ATOM 2073 O O . LYS A 1 317 ? 27.577 42.078 179.547 1.00 54.55 317 LYS A O 1
ATOM 2079 N N . ARG A 1 318 ? 27.337 41.309 177.423 1.00 58.29 318 ARG A N 1
ATOM 2080 C CA . ARG A 1 318 ? 28.139 42.329 176.731 1.00 57.94 318 ARG A CA 1
ATOM 2081 C C . ARG A 1 318 ? 27.664 42.465 175.279 1.00 58.95 318 ARG A C 1
ATOM 2082 O O . ARG A 1 318 ? 26.873 41.662 174.776 1.00 64.26 318 ARG A O 1
ATOM 2090 N N . ASP A 1 319 ? 28.156 43.515 174.618 1.00 57.37 319 ASP A N 1
ATOM 2091 C CA . ASP A 1 319 ? 27.967 43.712 173.191 1.00 54.02 319 ASP A CA 1
ATOM 2092 C C . ASP A 1 319 ? 28.612 42.520 172.468 1.00 49.70 319 ASP A C 1
ATOM 2093 O O . ASP A 1 319 ? 29.725 42.102 172.834 1.00 50.80 319 ASP A O 1
ATOM 2098 N N . PHE A 1 320 ? 27.901 41.960 171.475 1.00 44.50 320 PHE A N 1
ATOM 2099 C CA . PHE A 1 320 ? 28.331 40.730 170.783 1.00 40.32 320 PHE A CA 1
ATOM 2100 C C . PHE A 1 320 ? 27.911 40.740 169.310 1.00 41.13 320 PHE A C 1
ATOM 2101 O O . PHE A 1 320 ? 26.798 41.155 168.981 1.00 40.74 320 PHE A O 1
ATOM 2109 N N . GLU A 1 321 ? 28.810 40.246 168.444 1.00 44.03 321 GLU A N 1
ATOM 2110 C CA . GLU A 1 321 ? 28.629 40.236 166.975 1.00 46.17 321 GLU A CA 1
ATOM 2111 C C . GLU A 1 321 ? 28.215 38.834 166.504 1.00 39.19 321 GLU A C 1
ATOM 2112 O O . GLU A 1 321 ? 28.929 37.870 166.682 1.00 35.15 321 GLU A O 1
ATOM 2118 N N . LEU A 1 322 ? 27.048 38.758 165.871 1.00 36.15 322 LEU A N 1
ATOM 2119 C CA . LEU A 1 322 ? 26.484 37.516 165.401 1.00 35.35 322 LEU A CA 1
ATOM 2120 C C . LEU A 1 322 ? 25.684 37.832 164.137 1.00 33.85 322 LEU A C 1
ATOM 2121 O O . LEU A 1 322 ? 24.866 38.741 164.142 1.00 31.99 322 LEU A O 1
ATOM 2126 N N . GLY A 1 323 ? 25.936 37.053 163.079 1.00 33.62 323 GLY A N 1
ATOM 2127 C CA . GLY A 1 323 ? 25.325 37.234 161.772 1.00 34.35 323 GLY A CA 1
ATOM 2128 C C . GLY A 1 323 ? 25.553 38.643 161.269 1.00 35.84 323 GLY A C 1
ATOM 2129 O O . GLY A 1 323 ? 24.634 39.262 160.708 1.00 32.72 323 GLY A O 1
ATOM 2130 N N . GLY A 1 324 ? 26.778 39.143 161.511 1.00 38.82 324 GLY A N 1
ATOM 2131 C CA . GLY A 1 324 ? 27.179 40.541 161.268 1.00 39.34 324 GLY A CA 1
ATOM 2132 C C . GLY A 1 324 ? 26.149 41.537 161.779 1.00 37.21 324 GLY A C 1
ATOM 2133 O O . GLY A 1 324 ? 25.602 42.304 161.029 1.00 35.03 324 GLY A O 1
ATOM 2134 N N . LYS A 1 325 ? 25.862 41.473 163.075 1.00 40.80 325 LYS A N 1
ATOM 2135 C CA . LYS A 1 325 ? 24.978 42.417 163.741 1.00 43.56 325 LYS A CA 1
ATOM 2136 C C . LYS A 1 325 ? 25.425 42.502 165.193 1.00 46.59 325 LYS A C 1
ATOM 2137 O O . LYS A 1 325 ? 25.897 41.520 165.748 1.00 47.19 325 LYS A O 1
ATOM 2143 N N . THR A 1 326 ? 25.311 43.702 165.762 1.00 51.64 326 THR A N 1
ATOM 2144 C CA . THR A 1 326 ? 25.789 43.995 167.100 1.00 51.93 326 THR A CA 1
ATOM 2145 C C . THR A 1 326 ? 24.608 43.879 168.073 1.00 51.29 326 THR A C 1
ATOM 2146 O O . THR A 1 326 ? 23.777 44.786 168.179 1.00 48.02 326 THR A O 1
ATOM 2150 N N . ILE A 1 327 ? 24.527 42.719 168.736 1.00 52.61 327 ILE A N 1
ATOM 2151 C CA . ILE A 1 327 ? 23.606 42.477 169.827 1.00 52.18 327 ILE A CA 1
ATOM 2152 C C . ILE A 1 327 ? 24.171 43.205 171.047 1.00 50.54 327 ILE A C 1
ATOM 2153 O O . ILE A 1 327 ? 25.311 42.976 171.431 1.00 50.79 327 ILE A O 1
ATOM 2158 N N . ARG A 1 328 ? 23.359 44.088 171.631 1.00 53.17 328 ARG A N 1
ATOM 2159 C CA . ARG A 1 328 ? 23.810 45.016 172.658 1.00 54.99 328 ARG A CA 1
ATOM 2160 C C . ARG A 1 328 ? 23.582 44.388 174.035 1.00 49.44 328 ARG A C 1
ATOM 2161 O O . ARG A 1 328 ? 22.715 43.546 174.202 1.00 48.78 328 ARG A O 1
ATOM 2169 N N . GLU A 1 329 ? 24.375 44.823 175.015 1.00 48.20 329 GLU A N 1
ATOM 2170 C CA . GLU A 1 329 ? 24.232 44.395 176.405 1.00 47.51 329 GLU A CA 1
ATOM 2171 C C . GLU A 1 329 ? 22.800 44.633 176.911 1.00 42.34 329 GLU A C 1
ATOM 2172 O O . GLU A 1 329 ? 22.217 45.702 176.705 1.00 41.48 329 GLU A O 1
ATOM 2178 N N . GLY A 1 330 ? 22.247 43.611 177.577 1.00 37.29 330 GLY A N 1
ATOM 2179 C CA . GLY A 1 330 ? 20.924 43.650 178.169 1.00 36.05 330 GLY A CA 1
ATOM 2180 C C . GLY A 1 330 ? 19.797 43.364 177.184 1.00 35.83 330 GLY A C 1
ATOM 2181 O O . GLY A 1 330 ? 18.650 43.395 177.570 1.00 34.64 330 GLY A O 1
ATOM 2182 N N . ASP A 1 331 ? 20.119 43.055 175.921 1.00 39.61 331 ASP A N 1
ATOM 2183 C CA . ASP A 1 331 ? 19.127 42.736 174.899 1.00 39.12 331 ASP A CA 1
ATOM 2184 C C . ASP A 1 331 ? 18.641 41.300 175.089 1.00 40.24 331 ASP A C 1
ATOM 2185 O O . ASP A 1 331 ? 19.427 40.442 175.494 1.00 44.88 331 ASP A O 1
ATOM 2190 N N . LYS A 1 332 ? 17.364 41.058 174.762 1.00 37.83 332 LYS A N 1
ATOM 2191 C CA . LYS A 1 332 ? 16.771 39.705 174.744 1.00 37.73 332 LYS A CA 1
ATOM 2192 C C . LYS A 1 332 ? 17.061 39.000 173.406 1.00 37.78 332 LYS A C 1
ATOM 2193 O O . LYS A 1 332 ? 16.879 39.569 172.334 1.00 33.05 332 LYS A O 1
ATOM 2199 N N . VAL A 1 333 ? 17.444 37.723 173.489 1.00 38.66 333 VAL A N 1
ATOM 2200 C CA . VAL A 1 333 ? 17.834 36.928 172.332 1.00 37.07 333 VAL A CA 1
ATOM 2201 C C . VAL A 1 333 ? 17.035 35.620 172.349 1.00 35.15 333 VAL A C 1
ATOM 2202 O O . VAL A 1 333 ? 17.163 34.827 173.260 1.00 34.12 333 VAL A O 1
ATOM 2206 N N . ALA A 1 334 ? 16.194 35.432 171.331 1.00 33.77 334 ALA A N 1
ATOM 2207 C CA . ALA A 1 334 ? 15.324 34.281 171.222 1.00 32.91 334 ALA A CA 1
ATOM 2208 C C . ALA A 1 334 ? 15.983 33.265 170.285 1.00 33.43 334 ALA A C 1
ATOM 2209 O O . ALA A 1 334 ? 16.204 33.565 169.112 1.00 36.72 334 ALA A O 1
ATOM 2211 N N . MET A 1 335 ? 16.315 32.083 170.820 1.00 32.66 335 MET A N 1
ATOM 2212 C CA . MET A 1 335 ? 16.893 31.009 170.042 1.00 30.95 335 MET A CA 1
ATOM 2213 C C . MET A 1 335 ? 15.742 30.181 169.467 1.00 31.35 335 MET A C 1
ATOM 2214 O O . MET A 1 335 ? 15.195 29.309 170.146 1.00 29.39 335 MET A O 1
ATOM 2219 N N . TRP A 1 336 ? 15.395 30.480 168.209 1.00 33.31 336 TRP A N 1
ATOM 2220 C CA . TRP A 1 336 ? 14.304 29.831 167.506 1.00 34.18 336 TRP A CA 1
ATOM 2221 C C . TRP A 1 336 ? 14.773 28.474 166.950 1.00 36.43 336 TRP A C 1
ATOM 2222 O O . TRP A 1 336 ? 15.205 28.354 165.774 1.00 34.54 336 TRP A O 1
ATOM 2233 N N . TYR A 1 337 ? 14.673 27.452 167.817 1.00 35.49 337 TYR A N 1
ATOM 2234 C CA . TYR A 1 337 ? 14.899 26.061 167.469 1.00 31.55 337 TYR A CA 1
ATOM 2235 C C . TYR A 1 337 ? 13.922 25.616 166.368 1.00 29.55 337 TYR A C 1
ATOM 2236 O O . TYR A 1 337 ? 14.326 24.943 165.439 1.00 31.03 337 TYR A O 1
ATOM 2245 N N . VAL A 1 338 ? 12.639 25.984 166.484 1.00 26.47 338 VAL A N 1
ATOM 2246 C CA . VAL A 1 338 ? 11.632 25.702 165.448 1.00 25.45 338 VAL A CA 1
ATOM 2247 C C . VAL A 1 338 ? 12.176 26.093 164.056 1.00 24.81 338 VAL A C 1
ATOM 2248 O O . VAL A 1 338 ? 11.985 25.355 163.081 1.00 25.18 338 VAL A O 1
ATOM 2252 N N . SER A 1 339 ? 12.855 27.244 163.955 1.00 23.80 339 SER A N 1
ATOM 2253 C CA . SER A 1 339 ? 13.353 27.768 162.669 1.00 23.70 339 SER A CA 1
ATOM 2254 C C . SER A 1 339 ? 14.722 27.186 162.295 1.00 24.01 339 SER A C 1
ATOM 2255 O O . SER A 1 339 ? 15.027 27.055 161.117 1.00 22.78 339 SER A O 1
ATOM 2258 N N . GLY A 1 340 ? 15.543 26.889 163.307 1.00 25.23 340 GLY A N 1
ATOM 2259 C CA . GLY A 1 340 ? 16.869 26.283 163.115 1.00 26.00 340 GLY A CA 1
ATOM 2260 C C . GLY A 1 340 ? 16.810 24.841 162.629 1.00 26.07 340 GLY A C 1
ATOM 2261 O O . GLY A 1 340 ? 17.696 24.397 161.887 1.00 24.52 340 GLY A O 1
ATOM 2262 N N . ASN A 1 341 ? 15.759 24.118 163.048 1.00 27.84 341 ASN A N 1
ATOM 2263 C CA . ASN A 1 341 ? 15.503 22.716 162.660 1.00 28.08 341 ASN A CA 1
ATOM 2264 C C . ASN A 1 341 ? 15.115 22.632 161.158 1.00 29.48 341 ASN A C 1
ATOM 2265 O O . ASN A 1 341 ? 14.997 21.512 160.595 1.00 28.94 341 ASN A O 1
ATOM 2270 N N . ARG A 1 342 ? 14.963 23.786 160.476 1.00 29.29 342 ARG A N 1
ATOM 2271 C CA . ARG A 1 342 ? 14.567 23.810 159.073 1.00 29.39 342 ARG A CA 1
ATOM 2272 C C . ARG A 1 342 ? 15.515 24.652 158.208 1.00 29.45 342 ARG A C 1
ATOM 2273 O O . ARG A 1 342 ? 15.143 25.135 157.135 1.00 28.91 342 ARG A O 1
ATOM 2281 N N . ASP A 1 343 ? 16.770 24.745 158.643 1.00 31.49 343 ASP A N 1
ATOM 2282 C CA . ASP A 1 343 ? 17.821 25.453 157.929 1.00 33.64 343 ASP A CA 1
ATOM 2283 C C . ASP A 1 343 ? 18.335 24.540 156.817 1.00 33.33 343 ASP A C 1
ATOM 2284 O O . ASP A 1 343 ? 18.950 23.520 157.098 1.00 31.63 343 ASP A O 1
ATOM 2289 N N . GLU A 1 344 ? 18.097 24.930 155.564 1.00 35.62 344 GLU A N 1
ATOM 2290 C CA . GLU A 1 344 ? 18.570 24.153 154.411 1.00 41.52 344 GLU A CA 1
ATOM 2291 C C . GLU A 1 344 ? 20.098 23.999 154.443 1.00 36.87 344 GLU A C 1
ATOM 2292 O O . GLU A 1 344 ? 20.626 23.088 153.851 1.00 33.13 344 GLU A O 1
ATOM 2298 N N . GLU A 1 345 ? 20.795 24.894 155.144 1.00 35.99 345 GLU A N 1
ATOM 2299 C CA . GLU A 1 345 ? 22.248 24.949 155.118 1.00 37.92 345 GLU A CA 1
ATOM 2300 C C . GLU A 1 345 ? 22.889 23.800 155.908 1.00 34.32 345 GLU A C 1
ATOM 2301 O O . GLU A 1 345 ? 24.027 23.461 155.674 1.00 30.81 345 GLU A O 1
ATOM 2307 N N . VAL A 1 346 ? 22.169 23.250 156.882 1.00 34.23 346 VAL A N 1
ATOM 2308 C CA . VAL A 1 346 ? 22.724 22.230 157.769 1.00 33.41 346 VAL A CA 1
ATOM 2309 C C . VAL A 1 346 ? 21.955 20.910 157.605 1.00 32.02 346 VAL A C 1
ATOM 2310 O O . VAL A 1 346 ? 22.546 19.842 157.719 1.00 31.78 346 VAL A O 1
ATOM 2314 N N . ILE A 1 347 ? 20.648 21.002 157.346 1.00 31.63 347 ILE A N 1
ATOM 2315 C CA . ILE A 1 347 ? 19.745 19.863 157.245 1.00 32.70 347 ILE A CA 1
ATOM 2316 C C . ILE A 1 347 ? 19.335 19.683 155.772 1.00 32.68 347 ILE A C 1
ATOM 2317 O O . ILE A 1 347 ? 18.879 20.621 155.134 1.00 34.09 347 ILE A O 1
ATOM 2322 N N . ASP A 1 348 ? 19.494 18.469 155.236 1.00 32.96 348 ASP A N 1
ATOM 2323 C CA . ASP A 1 348 ? 18.980 18.121 153.901 1.00 34.62 348 ASP A CA 1
ATOM 2324 C C . ASP A 1 348 ? 17.451 17.980 153.929 1.00 35.24 348 ASP A C 1
ATOM 2325 O O . ASP A 1 348 ? 16.903 17.256 154.770 1.00 35.27 348 ASP A O 1
ATOM 2330 N N . ARG A 1 349 ? 16.778 18.605 152.957 1.00 37.29 349 ARG A N 1
ATOM 2331 C CA . ARG A 1 349 ? 15.331 18.445 152.770 1.00 40.23 349 ARG A CA 1
ATOM 2332 C C . ARG A 1 349 ? 14.625 18.774 154.079 1.00 34.87 349 ARG A C 1
ATOM 2333 O O . ARG A 1 349 ? 13.931 17.940 154.648 1.00 32.84 349 ARG A O 1
ATOM 2341 N N . PRO A 1 350 ? 14.829 19.985 154.621 1.00 31.11 350 PRO A N 1
ATOM 2342 C CA . PRO A 1 350 ? 14.415 20.297 155.979 1.00 29.04 350 PRO A CA 1
ATOM 2343 C C . PRO A 1 350 ? 12.914 20.222 156.220 1.00 27.35 350 PRO A C 1
ATOM 2344 O O . PRO A 1 350 ? 12.552 19.899 157.308 1.00 30.07 350 PRO A O 1
ATOM 2348 N N . ASN A 1 351 ? 12.070 20.515 155.228 1.00 28.03 351 ASN A N 1
ATOM 2349 C CA . ASN A 1 351 ? 10.600 20.510 155.467 1.00 29.22 351 ASN A CA 1
ATOM 2350 C C . ASN A 1 351 ? 9.956 19.204 154.982 1.00 29.73 351 ASN A C 1
ATOM 2351 O O . ASN A 1 351 ? 8.879 19.230 154.435 1.00 31.35 351 ASN A O 1
ATOM 2356 N N . ASP A 1 352 ? 10.638 18.082 155.230 1.00 30.92 352 ASP A N 1
ATOM 2357 C CA . ASP A 1 352 ? 10.247 16.732 154.883 1.00 31.44 352 ASP A CA 1
ATOM 2358 C C . ASP A 1 352 ? 10.292 15.887 156.155 1.00 33.34 352 ASP A C 1
ATOM 2359 O O . ASP A 1 352 ? 11.360 15.784 156.782 1.00 35.77 352 ASP A O 1
ATOM 2364 N N . TYR A 1 353 ? 9.149 15.293 156.529 1.00 31.78 353 TYR A N 1
ATOM 2365 C CA . TYR A 1 353 ? 9.154 14.251 157.513 1.00 28.25 353 TYR A CA 1
ATOM 2366 C C . TYR A 1 353 ? 9.852 13.043 156.890 1.00 26.46 353 TYR A C 1
ATOM 2367 O O . TYR A 1 353 ? 9.351 12.460 155.946 1.00 28.15 353 TYR A O 1
ATOM 2376 N N . TRP A 1 354 ? 11.031 12.700 157.398 1.00 24.60 354 TRP A N 1
ATOM 2377 C CA . TRP A 1 354 ? 11.869 11.727 156.749 1.00 25.12 354 TRP A CA 1
ATOM 2378 C C . TRP A 1 354 ? 12.609 10.869 157.790 1.00 26.49 354 TRP A C 1
ATOM 2379 O O . TRP A 1 354 ? 13.596 11.293 158.377 1.00 28.47 354 TRP A O 1
ATOM 2390 N N . ILE A 1 355 ? 12.106 9.658 158.032 1.00 26.62 355 ILE A N 1
ATOM 2391 C CA . ILE A 1 355 ? 12.548 8.852 159.147 1.00 29.09 355 ILE A CA 1
ATOM 2392 C C . ILE A 1 355 ? 13.987 8.374 158.886 1.00 32.13 355 ILE A C 1
ATOM 2393 O O . ILE A 1 355 ? 14.880 8.361 159.792 1.00 29.73 355 ILE A O 1
ATOM 2398 N N . GLU A 1 356 ? 14.206 7.954 157.637 1.00 33.76 356 GLU A N 1
ATOM 2399 C CA . GLU A 1 356 ? 15.447 7.356 157.223 1.00 33.73 356 GLU A CA 1
ATOM 2400 C C . GLU A 1 356 ? 16.388 8.443 156.665 1.00 34.75 356 GLU A C 1
ATOM 2401 O O . GLU A 1 356 ? 17.323 8.150 155.927 1.00 33.98 356 GLU A O 1
ATOM 2407 N N . ARG A 1 357 ? 16.159 9.713 157.020 1.00 36.33 357 ARG A N 1
ATOM 2408 C CA . ARG A 1 357 ? 17.072 10.783 156.631 1.00 35.98 357 ARG A CA 1
ATOM 2409 C C . ARG A 1 357 ? 18.408 10.509 157.300 1.00 37.58 357 ARG A C 1
ATOM 2410 O O . ARG A 1 357 ? 18.432 10.046 158.433 1.00 34.79 357 ARG A O 1
ATOM 2418 N N . PRO A 1 358 ? 19.552 10.777 156.633 1.00 46.02 358 PRO A N 1
ATOM 2419 C CA . PRO A 1 358 ? 20.855 10.648 157.281 1.00 47.32 358 PRO A CA 1
ATOM 2420 C C . PRO A 1 358 ? 20.994 11.710 158.390 1.00 49.49 358 PRO A C 1
ATOM 2421 O O . PRO A 1 358 ? 20.404 12.769 158.281 1.00 51.42 358 PRO A O 1
ATOM 2425 N N . ARG A 1 359 ? 21.741 11.380 159.453 1.00 51.12 359 ARG A N 1
ATOM 2426 C CA . ARG A 1 359 ? 21.991 12.222 160.644 1.00 53.12 359 ARG A CA 1
ATOM 2427 C C . ARG A 1 359 ? 20.693 12.646 161.346 1.00 53.02 359 ARG A C 1
ATOM 2428 O O . ARG A 1 359 ? 20.579 13.783 161.763 1.00 53.37 359 ARG A O 1
ATOM 2436 N N . VAL A 1 360 ? 19.764 11.706 161.555 1.00 53.23 360 VAL A N 1
ATOM 2437 C CA . VAL A 1 360 ? 18.437 12.021 162.089 1.00 51.55 360 VAL A CA 1
ATOM 2438 C C . VAL A 1 360 ? 18.566 12.681 163.466 1.00 51.61 360 VAL A C 1
ATOM 2439 O O . VAL A 1 360 ? 17.635 13.380 163.883 1.00 54.08 360 VAL A O 1
ATOM 2443 N N . ARG A 1 361 ? 19.695 12.445 164.153 1.00 50.81 361 ARG A N 1
ATOM 2444 C CA . ARG A 1 361 ? 19.886 12.832 165.562 1.00 54.17 361 ARG A CA 1
ATOM 2445 C C . ARG A 1 361 ? 20.352 14.294 165.679 1.00 58.24 361 ARG A C 1
ATOM 2446 O O . ARG A 1 361 ? 20.185 14.913 166.745 1.00 64.90 361 ARG A O 1
ATOM 2454 N N . GLN A 1 362 ? 20.968 14.819 164.609 1.00 53.64 362 GLN A N 1
ATOM 2455 C CA . GLN A 1 362 ? 21.512 16.192 164.551 1.00 46.71 362 GLN A CA 1
ATOM 2456 C C . GLN A 1 362 ? 20.337 17.188 164.488 1.00 43.14 362 GLN A C 1
ATOM 2457 O O . GLN A 1 362 ? 19.729 17.361 163.433 1.00 48.86 362 GLN A O 1
ATOM 2463 N N . HIS A 1 363 ? 19.978 17.791 165.630 1.00 36.54 363 HIS A N 1
ATOM 2464 C CA . HIS A 1 363 ? 18.804 18.686 165.729 1.00 34.86 363 HIS A CA 1
ATOM 2465 C C . HIS A 1 363 ? 18.805 19.465 167.050 1.00 37.10 363 HIS A C 1
ATOM 2466 O O . HIS A 1 363 ? 19.430 19.069 168.038 1.00 40.05 363 HIS A O 1
ATOM 2473 N N . LEU A 1 364 ? 18.038 20.561 167.065 1.00 37.17 364 LEU A N 1
ATOM 2474 C CA . LEU A 1 364 ? 18.156 21.621 168.071 1.00 35.15 364 LEU A CA 1
ATOM 2475 C C . LEU A 1 364 ? 17.108 21.490 169.181 1.00 33.85 364 LEU A C 1
ATOM 2476 O O . LEU A 1 364 ? 17.094 22.271 170.122 1.00 34.93 364 LEU A O 1
ATOM 2481 N N . SER A 1 365 ? 16.201 20.532 169.067 1.00 34.72 365 SER A N 1
ATOM 2482 C CA . SER A 1 365 ? 14.977 20.605 169.846 1.00 35.93 365 SER A CA 1
ATOM 2483 C C . SER A 1 365 ? 15.257 20.374 171.333 1.00 35.82 365 SER A C 1
ATOM 2484 O O . SER A 1 365 ? 14.424 20.771 172.131 1.00 32.68 365 SER A O 1
ATOM 2487 N N . PHE A 1 366 ? 16.415 19.751 171.660 1.00 37.97 366 PHE A N 1
ATOM 2488 C CA . PHE A 1 366 ? 16.911 19.488 173.065 1.00 34.94 366 PHE A CA 1
ATOM 2489 C C . PHE A 1 366 ? 17.995 20.493 173.494 1.00 33.78 366 PHE A C 1
ATOM 2490 O O . PHE A 1 366 ? 18.532 20.397 174.601 1.00 30.77 366 PHE A O 1
ATOM 2498 N N . GLY A 1 367 ? 18.332 21.419 172.590 1.00 32.58 367 GLY A N 1
ATOM 2499 C CA . GLY A 1 367 ? 19.298 22.448 172.830 1.00 33.56 367 GLY A CA 1
ATOM 2500 C C . GLY A 1 367 ? 20.717 21.932 172.683 1.00 35.07 367 GLY A C 1
ATOM 2501 O O . GLY A 1 367 ? 20.938 20.781 172.284 1.00 31.97 367 GLY A O 1
ATOM 2502 N N . PHE A 1 368 ? 21.666 22.825 173.003 1.00 37.56 368 PHE A N 1
ATOM 2503 C CA . PHE A 1 368 ? 23.094 22.543 173.099 1.00 38.54 368 PHE A CA 1
ATOM 2504 C C . PHE A 1 368 ? 23.721 23.373 174.238 1.00 37.84 368 PHE A C 1
ATOM 2505 O O . PHE A 1 368 ? 23.272 24.473 174.554 1.00 40.93 368 PHE A O 1
ATOM 2513 N N . GLY A 1 369 ? 24.782 22.846 174.852 1.00 34.84 369 GLY A N 1
ATOM 2514 C CA . GLY A 1 369 ? 25.468 23.558 175.903 1.00 35.81 369 GLY A CA 1
ATOM 2515 C C . GLY A 1 369 ? 25.025 23.077 177.262 1.00 36.67 369 GLY A C 1
ATOM 2516 O O . GLY A 1 369 ? 24.426 22.039 177.368 1.00 44.22 369 GLY A O 1
ATOM 2517 N N . VAL A 1 370 ? 25.333 23.853 178.301 1.00 37.71 370 VAL A N 1
ATOM 2518 C CA . VAL A 1 370 ? 25.213 23.399 179.691 1.00 36.93 370 VAL A CA 1
ATOM 2519 C C . VAL A 1 370 ? 23.741 23.155 180.045 1.00 34.90 370 VAL A C 1
ATOM 2520 O O . VAL A 1 370 ? 23.463 22.392 180.967 1.00 34.86 370 VAL A O 1
ATOM 2524 N N . HIS A 1 371 ? 22.813 23.777 179.316 1.00 33.68 371 HIS A N 1
ATOM 2525 C CA . HIS A 1 371 ? 21.398 23.628 179.640 1.00 37.57 371 HIS A CA 1
ATOM 2526 C C . HIS A 1 371 ? 20.726 22.533 178.792 1.00 36.98 371 HIS A C 1
ATOM 2527 O O . HIS A 1 371 ? 19.481 22.466 178.751 1.00 35.01 371 HIS A O 1
ATOM 2534 N N . ARG A 1 372 ? 21.524 21.701 178.103 1.00 34.87 372 ARG A N 1
ATOM 2535 C CA . ARG A 1 372 ? 20.978 20.712 177.179 1.00 34.70 372 ARG A CA 1
ATOM 2536 C C . ARG A 1 372 ? 20.021 19.825 177.970 1.00 33.59 372 ARG A C 1
ATOM 2537 O O . ARG A 1 372 ? 20.395 19.315 179.005 1.00 34.70 372 ARG A O 1
ATOM 2545 N N . CYS A 1 373 ? 18.792 19.667 177.470 1.00 33.12 373 CYS A N 1
ATOM 2546 C CA . CYS A 1 373 ? 17.772 18.889 178.147 1.00 32.26 373 CYS A CA 1
ATOM 2547 C C . CYS A 1 373 ? 18.394 17.657 178.810 1.00 33.89 373 CYS A C 1
ATOM 2548 O O . CYS A 1 373 ? 18.904 16.758 178.122 1.00 31.01 373 CYS A O 1
ATOM 2551 N N . VAL A 1 374 ? 18.300 17.646 180.150 1.00 36.82 374 VAL A N 1
ATOM 2552 C CA . VAL A 1 374 ? 18.787 16.586 181.036 1.00 35.87 374 VAL A CA 1
ATOM 2553 C C . VAL A 1 374 ? 17.929 15.324 180.896 1.00 36.95 374 VAL A C 1
ATOM 2554 O O . VAL A 1 374 ? 18.385 14.268 181.297 1.00 35.53 374 VAL A O 1
ATOM 2558 N N . GLY A 1 375 ? 16.697 15.454 180.370 1.00 39.36 375 GLY A N 1
ATOM 2559 C CA . GLY A 1 375 ? 15.712 14.350 180.303 1.00 39.22 375 GLY A CA 1
ATOM 2560 C C . GLY A 1 375 ? 15.569 13.758 178.908 1.00 38.09 375 GLY A C 1
ATOM 2561 O O . GLY A 1 375 ? 14.633 12.993 178.653 1.00 33.58 375 GLY A O 1
ATOM 2562 N N . ASN A 1 376 ? 16.531 14.075 178.028 1.00 39.99 376 ASN A N 1
ATOM 2563 C CA . ASN A 1 376 ? 16.467 13.776 176.574 1.00 40.81 376 ASN A CA 1
ATOM 2564 C C . ASN A 1 376 ? 16.430 12.268 176.324 1.00 40.45 376 ASN A C 1
ATOM 2565 O O . ASN A 1 376 ? 15.723 11.816 175.433 1.00 44.98 376 ASN A O 1
ATOM 2570 N N . ARG A 1 377 ? 17.183 11.493 177.106 1.00 40.99 377 ARG A N 1
ATOM 2571 C CA . ARG A 1 377 ? 17.240 10.054 176.880 1.00 40.61 377 ARG A CA 1
ATOM 2572 C C . ARG A 1 377 ? 16.035 9.365 177.512 1.00 35.50 377 ARG A C 1
ATOM 2573 O O . ARG A 1 377 ? 15.683 8.287 177.106 1.00 35.43 377 ARG A O 1
ATOM 2581 N N . LEU A 1 378 ? 15.460 9.964 178.552 1.00 31.65 378 LEU A N 1
ATOM 2582 C CA . LEU A 1 378 ? 14.264 9.424 179.087 1.00 31.06 378 LEU A CA 1
ATOM 2583 C C . LEU A 1 378 ? 13.154 9.640 178.052 1.00 30.65 378 LEU A C 1
ATOM 2584 O O . LEU A 1 378 ? 12.388 8.733 177.768 1.00 28.10 378 LEU A O 1
ATOM 2589 N N . ALA A 1 379 ? 13.104 10.842 177.469 1.00 34.01 379 ALA A N 1
ATOM 2590 C CA . ALA A 1 379 ? 12.066 11.221 176.478 1.00 36.83 379 ALA A CA 1
ATOM 2591 C C . ALA A 1 379 ? 12.096 10.249 175.301 1.00 37.79 379 ALA A C 1
ATOM 2592 O O . ALA A 1 379 ? 11.065 9.736 174.878 1.00 39.20 379 ALA A O 1
ATOM 2594 N N . GLU A 1 380 ? 13.298 10.007 174.782 1.00 38.50 380 GLU A N 1
ATOM 2595 C CA . GLU A 1 380 ? 13.481 9.123 173.638 1.00 40.05 380 GLU A CA 1
ATOM 2596 C C . GLU A 1 380 ? 13.169 7.656 173.997 1.00 37.00 380 GLU A C 1
ATOM 2597 O O . GLU A 1 380 ? 12.692 6.927 173.155 1.00 40.17 380 GLU A O 1
ATOM 2603 N N . LEU A 1 381 ? 13.431 7.236 175.242 1.00 38.53 381 LEU A N 1
ATOM 2604 C CA . LEU A 1 381 ? 13.102 5.877 175.759 1.00 35.36 381 LEU A CA 1
ATOM 2605 C C . LEU A 1 381 ? 11.597 5.751 176.035 1.00 35.22 381 LEU A C 1
ATOM 2606 O O . LEU A 1 381 ? 11.021 4.703 175.786 1.00 35.05 381 LEU A O 1
ATOM 2611 N N . GLN A 1 382 ? 10.985 6.803 176.591 1.00 35.19 382 GLN A N 1
ATOM 2612 C CA . GLN A 1 382 ? 9.538 6.848 176.790 1.00 36.51 382 GLN A CA 1
ATOM 2613 C C . GLN A 1 382 ? 8.840 6.623 175.443 1.00 37.03 382 GLN A C 1
ATOM 2614 O O . GLN A 1 382 ? 8.104 5.657 175.283 1.00 39.45 382 GLN A O 1
ATOM 2620 N N . LEU A 1 383 ? 9.117 7.501 174.475 1.00 35.77 383 LEU A N 1
ATOM 2621 C CA . LEU A 1 383 ? 8.439 7.515 173.182 1.00 33.26 383 LEU A CA 1
ATOM 2622 C C . LEU A 1 383 ? 8.717 6.216 172.415 1.00 30.93 383 LEU A C 1
ATOM 2623 O O . LEU A 1 383 ? 7.836 5.692 171.765 1.00 30.98 383 LEU A O 1
ATOM 2628 N N . LYS A 1 384 ? 9.929 5.675 172.532 1.00 29.46 384 LYS A N 1
ATOM 2629 C CA . LYS A 1 384 ? 10.259 4.394 171.913 1.00 31.69 384 LYS A CA 1
ATOM 2630 C C . LYS A 1 384 ? 9.314 3.263 172.367 1.00 31.42 384 LYS A C 1
ATOM 2631 O O . LYS A 1 384 ? 8.777 2.527 171.568 1.00 30.63 384 LYS A O 1
ATOM 2637 N N . ILE A 1 385 ? 9.198 3.081 173.678 1.00 31.92 385 ILE A N 1
ATOM 2638 C CA . ILE A 1 385 ? 8.339 2.103 174.275 1.00 30.18 385 ILE A CA 1
ATOM 2639 C C . ILE A 1 385 ? 6.902 2.393 173.850 1.00 30.18 385 ILE A C 1
ATOM 2640 O O . ILE A 1 385 ? 6.231 1.493 173.398 1.00 31.74 385 ILE A O 1
ATOM 2645 N N . ILE A 1 386 ? 6.446 3.641 174.022 1.00 31.70 386 ILE A N 1
ATOM 2646 C CA . ILE A 1 386 ? 5.069 4.027 173.666 1.00 32.71 386 ILE A CA 1
ATOM 2647 C C . ILE A 1 386 ? 4.772 3.498 172.256 1.00 34.91 386 ILE A C 1
ATOM 2648 O O . ILE A 1 386 ? 3.732 2.885 172.030 1.00 38.66 386 ILE A O 1
ATOM 2653 N N . TRP A 1 387 ? 5.691 3.747 171.313 1.00 34.63 387 TRP A N 1
ATOM 2654 C CA . TRP A 1 387 ? 5.408 3.515 169.901 1.00 33.82 387 TRP A CA 1
ATOM 2655 C C . TRP A 1 387 ? 5.573 2.039 169.532 1.00 29.67 387 TRP A C 1
ATOM 2656 O O . TRP A 1 387 ? 4.855 1.573 168.677 1.00 29.65 387 TRP A O 1
ATOM 2667 N N . GLU A 1 388 ? 6.452 1.305 170.215 1.00 28.49 388 GLU A N 1
ATOM 2668 C CA . GLU A 1 388 ? 6.459 -0.149 170.110 1.00 29.23 388 GLU A CA 1
ATOM 2669 C C . GLU A 1 388 ? 5.043 -0.653 170.448 1.00 29.55 388 GLU A C 1
ATOM 2670 O O . GLU A 1 388 ? 4.404 -1.391 169.647 1.00 27.97 388 GLU A O 1
ATOM 2676 N N . GLU A 1 389 ? 4.525 -0.209 171.603 1.00 27.50 389 GLU A N 1
ATOM 2677 C CA . GLU A 1 389 ? 3.248 -0.675 172.106 1.00 27.43 389 GLU A CA 1
ATOM 2678 C C . GLU A 1 389 ? 2.077 -0.201 171.225 1.00 28.26 389 GLU A C 1
ATOM 2679 O O . GLU A 1 389 ? 1.041 -0.894 171.172 1.00 29.78 389 GLU A O 1
ATOM 2685 N N . ILE A 1 390 ? 2.211 0.942 170.534 1.00 28.33 390 ILE A N 1
ATOM 2686 C CA . ILE A 1 390 ? 1.112 1.453 169.695 1.00 30.52 390 ILE A CA 1
ATOM 2687 C C . ILE A 1 390 ? 1.013 0.662 168.385 1.00 31.34 390 ILE A C 1
ATOM 2688 O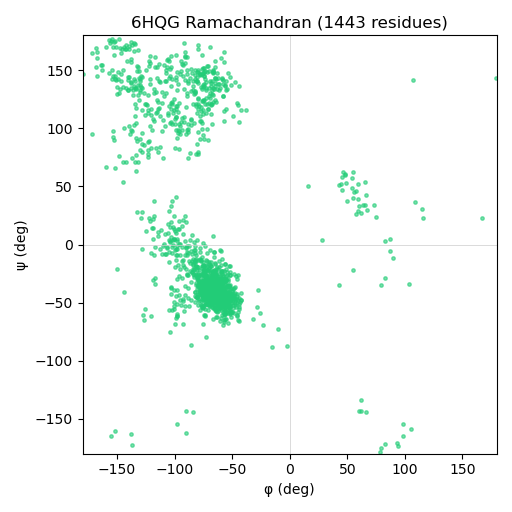 O . ILE A 1 390 ? -0.109 0.291 167.947 1.00 30.40 390 ILE A O 1
ATOM 2693 N N . LEU A 1 391 ? 2.165 0.402 167.759 1.00 29.92 391 LEU A N 1
ATOM 2694 C CA . LEU A 1 391 ? 2.198 -0.389 166.518 1.00 29.44 391 LEU A CA 1
ATOM 2695 C C . LEU A 1 391 ? 1.691 -1.820 166.771 1.00 29.17 391 LEU A C 1
ATOM 2696 O O . LEU A 1 391 ? 0.958 -2.382 165.961 1.00 30.80 391 LEU A O 1
ATOM 2701 N N . ALA A 1 392 ? 2.025 -2.396 167.923 1.00 30.32 392 ALA A N 1
ATOM 2702 C CA . ALA A 1 392 ? 1.580 -3.734 168.242 1.00 31.71 392 ALA A CA 1
ATOM 2703 C C . ALA A 1 392 ? 0.049 -3.803 168.153 1.00 33.24 392 ALA A C 1
ATOM 2704 O O . ALA A 1 392 ? -0.518 -4.740 167.571 1.00 35.67 392 ALA A O 1
ATOM 2706 N N . ARG A 1 393 ? -0.627 -2.784 168.688 1.00 34.67 393 ARG A N 1
ATOM 2707 C CA . ARG A 1 393 ? -2.077 -2.867 168.883 1.00 36.23 393 ARG A CA 1
ATOM 2708 C C . ARG A 1 393 ? -2.851 -2.320 167.668 1.00 37.77 393 ARG A C 1
ATOM 2709 O O . ARG A 1 393 ? -3.822 -2.921 167.247 1.00 38.49 393 ARG A O 1
ATOM 2717 N N . PHE A 1 394 ? -2.437 -1.180 167.107 1.00 37.57 394 PHE A N 1
ATOM 2718 C CA . PHE A 1 394 ? -3.294 -0.466 166.180 1.00 37.92 394 PHE A CA 1
ATOM 2719 C C . PHE A 1 394 ? -2.616 -0.331 164.818 1.00 38.12 394 PHE A C 1
ATOM 2720 O O . PHE A 1 394 ? -1.589 0.336 164.713 1.00 36.83 394 PHE A O 1
ATOM 2728 N N . PRO A 1 395 ? -3.182 -0.928 163.733 1.00 41.23 395 PRO A N 1
ATOM 2729 C CA . PRO A 1 395 ? -2.586 -0.858 162.400 1.00 39.71 395 PRO A CA 1
ATOM 2730 C C . PRO A 1 395 ? -2.860 0.484 161.715 1.00 39.91 395 PRO A C 1
ATOM 2731 O O . PRO A 1 395 ? -2.226 0.775 160.665 1.00 39.23 395 PRO A O 1
ATOM 2735 N N . ARG A 1 396 ? -3.802 1.250 162.290 1.00 36.69 396 ARG A N 1
ATOM 2736 C CA . ARG A 1 396 ? -4.195 2.539 161.774 1.00 40.29 396 ARG A CA 1
ATOM 2737 C C . ARG A 1 396 ? -4.584 3.455 162.929 1.00 42.66 396 ARG A C 1
ATOM 2738 O O . ARG A 1 396 ? -5.309 3.035 163.819 1.00 50.77 396 ARG A O 1
ATOM 2746 N N . LEU A 1 397 ? -4.080 4.694 162.879 1.00 43.30 397 LEU A N 1
ATOM 2747 C CA . LEU A 1 397 ? -4.479 5.818 163.730 1.00 41.20 397 LEU A CA 1
ATOM 2748 C C . LEU A 1 397 ? -4.922 6.954 162.805 1.00 41.55 397 LEU A C 1
ATOM 2749 O O . LEU A 1 397 ? -4.140 7.836 162.483 1.00 40.59 397 LEU A O 1
ATOM 2754 N N . GLU A 1 398 ? -6.165 6.886 162.331 1.00 41.74 398 GLU A N 1
ATOM 2755 C CA . GLU A 1 398 ? -6.600 7.807 161.318 1.00 42.42 398 GLU A CA 1
ATOM 2756 C C . GLU A 1 398 ? -7.037 9.092 162.007 1.00 39.67 398 GLU A C 1
ATOM 2757 O O . GLU A 1 398 ? -7.910 9.083 162.831 1.00 38.58 398 GLU A O 1
ATOM 2763 N N . VAL A 1 399 ? -6.369 10.180 161.633 1.00 41.86 399 VAL A N 1
ATOM 2764 C CA . VAL A 1 399 ? -6.702 11.546 162.017 1.00 41.45 399 VAL A CA 1
ATOM 2765 C C . VAL A 1 399 ? -7.889 12.036 161.166 1.00 41.46 399 VAL A C 1
ATOM 2766 O O . VAL A 1 399 ? -7.745 12.277 159.975 1.00 40.78 399 VAL A O 1
ATOM 2770 N N . VAL A 1 400 ? -9.060 12.210 161.791 1.00 45.11 400 VAL A N 1
ATOM 2771 C CA . VAL A 1 400 ? -10.349 12.422 161.066 1.00 44.01 400 VAL A CA 1
ATOM 2772 C C . VAL A 1 400 ? -10.704 13.917 160.954 1.00 47.42 400 VAL A C 1
ATOM 2773 O O . VAL A 1 400 ? -11.531 14.264 160.129 1.00 52.22 400 VAL A O 1
ATOM 2777 N N . GLY A 1 401 ? -10.087 14.795 161.764 1.00 53.99 401 GLY A N 1
ATOM 2778 C CA . GLY A 1 401 ? -10.305 16.271 161.693 1.00 54.18 401 GLY A CA 1
ATOM 2779 C C . GLY A 1 401 ? -9.019 17.087 161.880 1.00 55.19 401 GLY A C 1
ATOM 2780 O O . GLY A 1 401 ? -7.993 16.561 162.301 1.00 58.28 401 GLY A O 1
ATOM 2781 N N . PRO A 1 402 ? -9.020 18.414 161.613 1.00 53.62 402 PRO A N 1
ATOM 2782 C CA . PRO A 1 402 ? -7.802 19.207 161.728 1.00 54.21 402 PRO A CA 1
ATOM 2783 C C . PRO A 1 402 ? -7.541 19.426 163.213 1.00 51.52 402 PRO A C 1
ATOM 2784 O O . PRO A 1 402 ? -8.495 19.487 163.990 1.00 50.12 402 PRO A O 1
ATOM 2788 N N . PRO A 1 403 ? -6.262 19.514 163.659 1.00 49.22 403 PRO A N 1
ATOM 2789 C CA . PRO A 1 403 ? -5.974 19.749 165.076 1.00 47.16 403 PRO A CA 1
ATOM 2790 C C . PRO A 1 403 ? -6.360 21.162 165.536 1.00 45.69 403 PRO A C 1
ATOM 2791 O O . PRO A 1 403 ? -6.717 22.018 164.732 1.00 46.09 403 PRO A O 1
ATOM 2795 N N . ARG A 1 404 ? -6.313 21.381 166.843 1.00 44.50 404 ARG A N 1
ATOM 2796 C CA . ARG A 1 404 ? -6.442 22.707 167.383 1.00 47.40 404 ARG A CA 1
ATOM 2797 C C . ARG A 1 404 ? -5.192 22.968 168.232 1.00 44.02 404 ARG A C 1
ATOM 2798 O O . ARG A 1 404 ? -4.968 22.301 169.231 1.00 39.11 404 ARG A O 1
ATOM 2806 N N . ARG A 1 405 ? -4.384 23.950 167.810 1.00 40.90 405 ARG A N 1
ATOM 2807 C CA . ARG A 1 405 ? -3.035 24.134 168.327 1.00 37.48 405 ARG A CA 1
ATOM 2808 C C . ARG A 1 405 ? -3.059 25.080 169.531 1.00 33.12 405 ARG A C 1
ATOM 2809 O O . ARG A 1 405 ? -3.961 25.853 169.688 1.00 32.87 405 ARG A O 1
ATOM 2817 N N . VAL A 1 406 ? -2.042 24.946 170.380 1.00 31.62 406 VAL A N 1
ATOM 2818 C CA . VAL A 1 406 ? -1.838 25.749 171.530 1.00 30.81 406 VAL A CA 1
ATOM 2819 C C . VAL A 1 406 ? -1.570 27.169 171.054 1.00 31.75 406 VAL A C 1
ATOM 2820 O O . VAL A 1 406 ? -0.855 27.352 170.074 1.00 28.93 406 VAL A O 1
ATOM 2824 N N . TYR A 1 407 ? -2.154 28.140 171.773 1.00 35.78 407 TYR A N 1
ATOM 2825 C CA . TYR A 1 407 ? -1.974 29.590 171.520 1.00 35.95 407 TYR A CA 1
ATOM 2826 C C . TYR A 1 407 ? -0.750 30.075 172.304 1.00 34.06 407 TYR A C 1
ATOM 2827 O O . TYR A 1 407 ? -0.883 30.737 173.327 1.00 33.47 407 TYR A O 1
ATOM 2836 N N . SER A 1 408 ? 0.436 29.715 171.805 1.00 32.68 408 SER A N 1
ATOM 2837 C CA . SER A 1 408 ? 1.702 30.117 172.386 1.00 32.38 408 SER A CA 1
ATOM 2838 C C . SER A 1 408 ? 2.805 30.046 171.330 1.00 34.67 408 SER A C 1
ATOM 2839 O O . SER A 1 408 ? 2.769 29.190 170.462 1.00 40.18 408 SER A O 1
ATOM 2842 N N . SER A 1 409 ? 3.795 30.936 171.417 1.00 34.87 409 SER A N 1
ATOM 2843 C CA . SER A 1 409 ? 4.944 30.830 170.529 1.00 32.94 409 SER A CA 1
ATOM 2844 C C . SER A 1 409 ? 6.081 30.095 171.238 1.00 31.21 409 SER A C 1
ATOM 2845 O O . SER A 1 409 ? 7.110 29.902 170.634 1.00 35.25 409 SER A O 1
ATOM 2848 N N . PHE A 1 410 ? 5.873 29.669 172.489 1.00 29.42 410 PHE A N 1
ATOM 2849 C CA . PHE A 1 410 ? 6.869 28.919 173.246 1.00 29.59 410 PHE A CA 1
ATOM 2850 C C . PHE A 1 410 ? 6.536 27.427 173.149 1.00 29.35 410 PHE A C 1
ATOM 2851 O O . PHE A 1 410 ? 7.289 26.618 172.615 1.00 27.68 410 PHE A O 1
ATOM 2859 N N . VAL A 1 411 ? 5.360 27.074 173.652 1.00 30.41 411 VAL A N 1
ATOM 2860 C CA . VAL A 1 411 ? 4.934 25.715 173.639 1.00 31.57 411 VAL A CA 1
ATOM 2861 C C . VAL A 1 411 ? 4.282 25.452 172.292 1.00 33.47 411 VAL A C 1
ATOM 2862 O O . VAL A 1 411 ? 3.188 25.939 172.015 1.00 38.77 411 VAL A O 1
ATOM 2866 N N . LYS A 1 412 ? 4.973 24.694 171.449 1.00 33.48 412 LYS A N 1
ATOM 2867 C CA . LYS A 1 412 ? 4.422 24.337 170.152 1.00 33.90 412 LYS A CA 1
ATOM 2868 C C . LYS A 1 412 ? 3.720 22.983 170.299 1.00 31.37 412 LYS A C 1
ATOM 2869 O O . LYS A 1 412 ? 4.353 21.944 170.302 1.00 31.65 412 LYS A O 1
ATOM 2875 N N . GLY A 1 413 ? 2.401 23.014 170.454 1.00 30.25 413 GLY A N 1
ATOM 2876 C CA . GLY A 1 413 ? 1.695 21.847 170.901 1.00 30.58 413 GLY A CA 1
ATOM 2877 C C . GLY A 1 413 ? 0.248 21.809 170.461 1.00 29.60 413 GLY A C 1
ATOM 2878 O O . GLY A 1 413 ? -0.235 22.716 169.855 1.00 24.41 413 GLY A O 1
ATOM 2879 N N . TYR A 1 414 ? -0.422 20.706 170.804 1.00 34.83 414 TYR A N 1
ATOM 2880 C CA . TYR A 1 414 ? -1.799 20.450 170.421 1.00 39.49 414 TYR A CA 1
ATOM 2881 C C . TYR A 1 414 ? -2.667 20.418 171.693 1.00 40.03 414 TYR A C 1
ATOM 2882 O O . TYR A 1 414 ? -2.212 20.002 172.752 1.00 38.76 414 TYR A O 1
ATOM 2891 N N . GLU A 1 415 ? -3.897 20.935 171.571 1.00 44.35 415 GLU A N 1
ATOM 2892 C CA . GLU A 1 415 ? -4.957 20.814 172.568 1.00 44.15 415 GLU A CA 1
ATOM 2893 C C . GLU A 1 415 ? -5.906 19.712 172.114 1.00 41.67 415 GLU A C 1
ATOM 2894 O O . GLU A 1 415 ? -6.213 18.856 172.901 1.00 40.85 415 GLU A O 1
ATOM 2900 N N . GLU A 1 416 ? -6.336 19.771 170.843 1.00 46.05 416 GLU A N 1
ATOM 2901 C CA . GLU A 1 416 ? -7.236 18.794 170.203 1.00 49.25 416 GLU A CA 1
ATOM 2902 C C . GLU A 1 416 ? -6.574 18.163 168.965 1.00 46.52 416 GLU A C 1
ATOM 2903 O O . GLU A 1 416 ? -5.868 18.839 168.185 1.00 43.62 416 GLU A O 1
ATOM 2909 N N . LEU A 1 417 ? -6.843 16.859 168.791 1.00 43.79 417 LEU A N 1
ATOM 2910 C CA . LEU A 1 417 ? -6.426 16.060 167.631 1.00 39.14 417 LEU A CA 1
ATOM 2911 C C . LEU A 1 417 ? -7.404 14.892 167.450 1.00 37.12 417 LEU A C 1
ATOM 2912 O O . LEU A 1 417 ? -7.244 13.828 168.065 1.00 32.59 417 LEU A O 1
ATOM 2917 N N . PRO A 1 418 ? -8.466 15.071 166.617 1.00 33.28 418 PRO A N 1
ATOM 2918 C CA . PRO A 1 418 ? -9.501 14.061 166.442 1.00 30.82 418 PRO A CA 1
ATOM 2919 C C . PRO A 1 418 ? -8.908 12.848 165.727 1.00 31.25 418 PRO A C 1
ATOM 2920 O O . PRO A 1 418 ? -8.405 13.006 164.616 1.00 29.93 418 PRO A O 1
ATOM 2924 N N . VAL A 1 419 ? -8.978 11.685 166.393 1.00 32.91 419 VAL A N 1
ATOM 2925 C CA . VAL A 1 419 ? -8.456 10.386 165.916 1.00 31.92 419 VAL A CA 1
ATOM 2926 C C . VAL A 1 419 ? -9.553 9.323 166.072 1.00 33.83 419 VAL A C 1
ATOM 2927 O O . VAL A 1 419 ? -10.312 9.331 167.037 1.00 33.10 419 VAL A O 1
ATOM 2931 N N . VAL A 1 420 ? -9.627 8.414 165.095 1.00 36.72 420 VAL A N 1
ATOM 2932 C CA . VAL A 1 420 ? -10.383 7.173 165.195 1.00 36.79 420 VAL A CA 1
ATOM 2933 C C . VAL A 1 420 ? -9.397 6.009 165.075 1.00 37.08 420 VAL A C 1
ATOM 2934 O O . VAL A 1 420 ? -8.544 6.002 164.187 1.00 35.18 420 VAL A O 1
ATOM 2938 N N . ILE A 1 421 ? -9.536 5.027 165.968 1.00 38.13 421 ILE A N 1
ATOM 2939 C CA . ILE A 1 421 ? -8.804 3.793 165.849 1.00 38.15 421 ILE A CA 1
ATOM 2940 C C . ILE A 1 421 ? -9.783 2.745 165.327 1.00 38.82 421 ILE A C 1
ATOM 2941 O O . ILE A 1 421 ? -10.661 2.306 166.061 1.00 39.10 421 ILE A O 1
ATOM 2946 N N . PRO A 1 422 ? -9.696 2.347 164.036 1.00 40.36 422 PRO A N 1
ATOM 2947 C CA . PRO A 1 422 ? -10.652 1.404 163.441 1.00 41.64 422 PRO A CA 1
ATOM 2948 C C . PRO A 1 422 ? -10.699 -0.010 164.064 1.00 43.29 422 PRO A C 1
ATOM 2949 O O . PRO A 1 422 ? -11.789 -0.565 164.284 1.00 43.01 422 PRO A O 1
ATOM 2953 N N . THR A 1 423 ? -9.514 -0.588 164.314 1.00 44.37 423 THR A N 1
ATOM 2954 C CA . THR A 1 423 ? -9.327 -1.988 164.703 1.00 44.16 423 THR A CA 1
ATOM 2955 C C . THR A 1 423 ? -8.122 -2.116 165.656 1.00 44.75 423 THR A C 1
ATOM 2956 O O . THR A 1 423 ? -7.297 -1.192 165.751 1.00 41.83 423 THR A O 1
ATOM 2960 N N . ARG A 1 424 ? -8.035 -3.280 166.327 1.00 45.12 424 ARG A N 1
ATOM 2961 C CA . ARG A 1 424 ? -6.991 -3.623 167.292 1.00 44.36 424 ARG A CA 1
ATOM 2962 C C . ARG A 1 424 ? -6.329 -4.965 166.982 1.00 44.74 424 ARG A C 1
ATOM 2963 O O . ARG A 1 424 ? -6.985 -5.911 166.594 1.00 54.97 424 ARG A O 1
ATOM 2971 N N . ASN A 1 425 ? -5.021 -5.018 167.251 1.00 43.69 425 ASN A N 1
ATOM 2972 C CA . ASN A 1 425 ? -4.111 -6.112 166.919 1.00 41.85 425 ASN A CA 1
ATOM 2973 C C . ASN A 1 425 ? -3.766 -6.057 165.426 1.00 36.33 425 ASN A C 1
ATOM 2974 O O . ASN A 1 425 ? -2.740 -5.521 165.041 1.00 29.59 425 ASN A O 1
ATOM 2979 N N . ASP B 1 7 ? -5.287 64.238 147.785 1.00 75.97 7 ASP B N 1
ATOM 2980 C CA . ASP B 1 7 ? -5.845 64.389 146.410 1.00 79.57 7 ASP B CA 1
ATOM 2981 C C . ASP B 1 7 ? -5.341 63.215 145.544 1.00 78.62 7 ASP B C 1
ATOM 2982 O O . ASP B 1 7 ? -5.714 62.067 145.789 1.00 69.98 7 ASP B O 1
ATOM 2987 N N . LEU B 1 8 ? -4.505 63.508 144.534 1.00 88.04 8 LEU B N 1
ATOM 2988 C CA . LEU B 1 8 ? -3.925 62.517 143.571 1.00 86.00 8 LEU B CA 1
ATOM 2989 C C . LEU B 1 8 ? -2.523 62.061 144.017 1.00 75.99 8 LEU B C 1
ATOM 2990 O O . LEU B 1 8 ? -2.214 60.867 143.983 1.00 63.59 8 LEU B O 1
ATOM 2995 N N . GLN B 1 9 ? -1.681 63.044 144.371 1.00 74.48 9 GLN B N 1
ATOM 2996 C CA . GLN B 1 9 ? -0.298 62.866 144.825 1.00 72.08 9 GLN B CA 1
ATOM 2997 C C . GLN B 1 9 ? -0.242 61.871 145.998 1.00 71.64 9 GLN B C 1
ATOM 2998 O O . GLN B 1 9 ? 0.672 61.025 146.061 1.00 59.34 9 GLN B O 1
ATOM 3004 N N . ARG B 1 10 ? -1.217 61.993 146.919 1.00 75.66 10 ARG B N 1
ATOM 3005 C CA . ARG B 1 10 ? -1.360 61.150 148.144 1.00 71.70 10 ARG B CA 1
ATOM 3006 C C . ARG B 1 10 ? -1.742 59.707 147.769 1.00 60.83 10 ARG B C 1
ATOM 3007 O O . ARG B 1 10 ? -1.340 58.758 148.433 1.00 58.83 10 ARG B O 1
ATOM 3015 N N . ALA B 1 11 ? -2.541 59.547 146.712 1.00 55.03 11 ALA B N 1
ATOM 3016 C CA . ALA B 1 11 ? -2.972 58.228 146.241 1.00 51.60 11 ALA B CA 1
ATOM 3017 C C . ALA B 1 11 ? -1.798 57.484 145.582 1.00 51.03 11 ALA B C 1
ATOM 3018 O O . ALA B 1 11 ? -1.647 56.272 145.756 1.00 46.25 11 ALA B O 1
ATOM 3020 N N . ALA B 1 12 ? -0.980 58.228 144.818 1.00 53.02 12 ALA B N 1
ATOM 3021 C CA . ALA B 1 12 ? 0.212 57.713 144.124 1.00 46.43 12 ALA B CA 1
ATOM 3022 C C . ALA B 1 12 ? 1.330 57.436 145.139 1.00 44.97 12 ALA B C 1
ATOM 3023 O O . ALA B 1 12 ? 2.078 56.486 144.967 1.00 40.45 12 ALA B O 1
ATOM 3025 N N . ARG B 1 13 ? 1.448 58.289 146.171 1.00 46.48 13 ARG B N 1
ATOM 3026 C CA . ARG B 1 13 ? 2.378 58.079 147.309 1.00 46.89 13 ARG B CA 1
ATOM 3027 C C . ARG B 1 13 ? 2.139 56.672 147.891 1.00 46.04 13 ARG B C 1
ATOM 3028 O O . ARG B 1 13 ? 3.085 55.873 147.992 1.00 42.18 13 ARG B O 1
ATOM 3036 N N . ASP B 1 14 ? 0.867 56.381 148.225 1.00 45.70 14 ASP B N 1
ATOM 3037 C CA . ASP B 1 14 ? 0.412 55.123 148.856 1.00 44.09 14 ASP B CA 1
ATOM 3038 C C . ASP B 1 14 ? 0.701 53.938 147.932 1.00 40.50 14 ASP B C 1
ATOM 3039 O O . ASP B 1 14 ? 1.180 52.912 148.376 1.00 35.79 14 ASP B O 1
ATOM 3044 N N . ALA B 1 15 ? 0.382 54.106 146.648 1.00 40.18 15 ALA B N 1
ATOM 3045 C CA . ALA B 1 15 ? 0.600 53.096 145.622 1.00 40.03 15 ALA B CA 1
ATOM 3046 C C . ALA B 1 15 ? 2.098 52.788 145.401 1.00 41.79 15 ALA B C 1
ATOM 3047 O O . ALA B 1 15 ? 2.480 51.653 145.228 1.00 44.23 15 ALA B O 1
ATOM 3049 N N . ALA B 1 16 ? 2.962 53.803 145.380 1.00 42.48 16 ALA B N 1
ATOM 3050 C CA . ALA B 1 16 ? 4.376 53.612 145.047 1.00 39.41 16 ALA B CA 1
ATOM 3051 C C . ALA B 1 16 ? 5.128 52.897 146.180 1.00 38.55 16 ALA B C 1
ATOM 3052 O O . ALA B 1 16 ? 5.949 52.030 145.931 1.00 35.69 16 ALA B O 1
ATOM 3054 N N . TYR B 1 17 ? 4.869 53.307 147.423 1.00 40.38 17 TYR B N 1
ATOM 3055 C CA . TYR B 1 17 ? 5.603 52.807 148.598 1.00 43.85 17 TYR B CA 1
ATOM 3056 C C . TYR B 1 17 ? 5.018 51.451 149.027 1.00 44.19 17 TYR B C 1
ATOM 3057 O O . TYR B 1 17 ? 5.652 50.671 149.751 1.00 42.63 17 TYR B O 1
ATOM 3066 N N . SER B 1 18 ? 3.795 51.178 148.571 1.00 43.68 18 SER B N 1
ATOM 3067 C CA . SER B 1 18 ? 3.109 49.931 148.854 1.00 43.56 18 SER B CA 1
ATOM 3068 C C . SER B 1 18 ? 3.719 48.799 148.014 1.00 46.04 18 SER B C 1
ATOM 3069 O O . SER B 1 18 ? 4.253 47.835 148.553 1.00 51.97 18 SER B O 1
ATOM 3072 N N . MET B 1 19 ? 3.649 48.948 146.685 1.00 47.30 19 MET B N 1
ATOM 3073 C CA . MET B 1 19 ? 3.976 47.891 145.697 1.00 41.77 19 MET B CA 1
ATOM 3074 C C . MET B 1 19 ? 5.411 47.389 145.895 1.00 42.00 19 MET B C 1
ATOM 3075 O O . MET B 1 19 ? 6.230 48.004 146.576 1.00 42.80 19 MET B O 1
ATOM 3080 N N . PRO B 1 20 ? 5.770 46.238 145.289 1.00 42.91 20 PRO B N 1
ATOM 3081 C CA . PRO B 1 20 ? 7.150 45.751 145.312 1.00 43.32 20 PRO B CA 1
ATOM 3082 C C . PRO B 1 20 ? 8.078 46.528 144.367 1.00 44.27 20 PRO B C 1
ATOM 3083 O O . PRO B 1 20 ? 7.731 46.793 143.216 1.00 38.13 20 PRO B O 1
ATOM 3087 N N . ILE B 1 21 ? 9.280 46.831 144.860 1.00 49.67 21 ILE B N 1
ATOM 3088 C CA . ILE B 1 21 ? 10.127 47.868 144.275 1.00 55.68 21 ILE B CA 1
ATOM 3089 C C . ILE B 1 21 ? 10.563 47.488 142.847 1.00 55.51 21 ILE B C 1
ATOM 3090 O O . ILE B 1 21 ? 10.871 48.366 142.056 1.00 63.62 21 ILE B O 1
ATOM 3095 N N . GLU B 1 22 ? 10.550 46.197 142.510 1.00 54.17 22 GLU B N 1
ATOM 3096 C CA . GLU B 1 22 ? 11.048 45.701 141.218 1.00 54.13 22 GLU B CA 1
ATOM 3097 C C . GLU B 1 22 ? 10.054 46.015 140.098 1.00 51.35 22 GLU B C 1
ATOM 3098 O O . GLU B 1 22 ? 10.416 45.903 138.916 1.00 48.11 22 GLU B O 1
ATOM 3104 N N . GLU B 1 23 ? 8.816 46.369 140.484 1.00 50.36 23 GLU B N 1
ATOM 3105 C CA . GLU B 1 23 ? 7.683 46.593 139.562 1.00 48.85 23 GLU B CA 1
ATOM 3106 C C . GLU B 1 23 ? 7.566 48.066 139.168 1.00 46.18 23 GLU B C 1
ATOM 3107 O O . GLU B 1 23 ? 6.676 48.428 138.392 1.00 46.78 23 GLU B O 1
ATOM 3113 N N . ILE B 1 24 ? 8.442 48.898 139.737 1.00 41.52 24 ILE B N 1
ATOM 3114 C CA . ILE B 1 24 ? 8.457 50.302 139.472 1.00 39.24 24 ILE B CA 1
ATOM 3115 C C . ILE B 1 24 ? 9.036 50.512 138.068 1.00 39.01 24 ILE B C 1
ATOM 3116 O O . ILE B 1 24 ? 10.184 50.101 137.799 1.00 37.30 24 ILE B O 1
ATOM 3121 N N . ASN B 1 25 ? 8.224 51.149 137.208 1.00 35.49 25 ASN B N 1
ATOM 3122 C CA . ASN B 1 25 ? 8.493 51.340 135.791 1.00 34.62 25 ASN B CA 1
ATOM 3123 C C . ASN B 1 25 ? 8.458 52.838 135.476 1.00 37.25 25 ASN B C 1
ATOM 3124 O O . ASN B 1 25 ? 7.490 53.340 134.898 1.00 41.50 25 ASN B O 1
ATOM 3129 N N . PRO B 1 26 ? 9.525 53.608 135.807 1.00 34.87 26 PRO B N 1
ATOM 3130 C CA . PRO B 1 26 ? 9.475 55.066 135.736 1.00 33.27 26 PRO B CA 1
ATOM 3131 C C . PRO B 1 26 ? 9.012 55.567 134.364 1.00 33.94 26 PRO B C 1
ATOM 3132 O O . PRO B 1 26 ? 8.290 56.573 134.309 1.00 34.65 26 PRO B O 1
ATOM 3136 N N . ALA B 1 27 ? 9.416 54.837 133.310 1.00 32.13 27 ALA B N 1
ATOM 3137 C CA . ALA B 1 27 ? 9.185 55.190 131.896 1.00 33.55 27 ALA B CA 1
ATOM 3138 C C . ALA B 1 27 ? 7.695 55.277 131.523 1.00 33.61 27 ALA B C 1
ATOM 3139 O O . ALA B 1 27 ? 7.377 55.764 130.450 1.00 30.14 27 ALA B O 1
ATOM 3141 N N . ASP B 1 28 ? 6.802 54.764 132.375 1.00 34.03 28 ASP B N 1
ATOM 3142 C CA . ASP B 1 28 ? 5.378 54.760 132.102 1.00 36.50 28 ASP B CA 1
ATOM 3143 C C . ASP B 1 28 ? 4.881 56.180 131.816 1.00 34.23 28 ASP B C 1
ATOM 3144 O O . ASP B 1 28 ? 4.903 57.032 132.701 1.00 36.23 28 ASP B O 1
ATOM 3149 N N . PRO B 1 29 ? 4.376 56.481 130.595 1.00 32.79 29 PRO B N 1
ATOM 3150 C CA . PRO B 1 29 ? 3.930 57.831 130.257 1.00 33.46 29 PRO B CA 1
ATOM 3151 C C . PRO B 1 29 ? 2.679 58.299 131.017 1.00 34.40 29 PRO B C 1
ATOM 3152 O O . PRO B 1 29 ? 2.519 59.478 131.222 1.00 32.60 29 PRO B O 1
ATOM 3156 N N . GLU B 1 30 ? 1.812 57.367 131.429 1.00 37.68 30 GLU B N 1
ATOM 3157 C CA . GLU B 1 30 ? 0.591 57.689 132.201 1.00 37.11 30 GLU B CA 1
ATOM 3158 C C . GLU B 1 30 ? 0.966 58.359 133.539 1.00 34.11 30 GLU B C 1
ATOM 3159 O O . GLU B 1 30 ? 0.356 59.336 133.951 1.00 30.81 30 GLU B O 1
ATOM 3165 N N . LEU B 1 31 ? 2.014 57.859 134.191 1.00 34.58 31 LEU B N 1
ATOM 3166 C CA . LEU B 1 31 ? 2.553 58.468 135.420 1.00 36.99 31 LEU B CA 1
ATOM 3167 C C . LEU B 1 31 ? 2.888 59.950 135.207 1.00 37.68 31 LEU B C 1
ATOM 3168 O O . LEU B 1 31 ? 2.776 60.747 136.174 1.00 34.54 31 LEU B O 1
ATOM 3173 N N . PHE B 1 32 ? 3.365 60.290 133.987 1.00 36.18 32 PHE B N 1
ATOM 3174 C CA . PHE B 1 32 ? 3.844 61.664 133.644 1.00 31.46 32 PHE B CA 1
ATOM 3175 C C . PHE B 1 32 ? 2.651 62.576 133.355 1.00 30.54 32 PHE B C 1
ATOM 3176 O O . PHE B 1 32 ? 2.586 63.697 133.827 1.00 28.74 32 PHE B O 1
ATOM 3184 N N . ARG B 1 33 ? 1.687 62.041 132.617 1.00 34.73 33 ARG B N 1
ATOM 3185 C CA . ARG B 1 33 ? 0.551 62.793 132.154 1.00 38.11 33 ARG B CA 1
ATOM 3186 C C . ARG B 1 33 ? -0.391 63.095 133.324 1.00 34.51 33 ARG B C 1
ATOM 3187 O O . ARG B 1 33 ? -1.079 64.116 133.315 1.00 34.42 33 ARG B O 1
ATOM 3195 N N . THR B 1 34 ? -0.399 62.217 134.329 1.00 30.90 34 THR B N 1
ATOM 3196 C CA . THR B 1 34 ? -1.181 62.449 135.537 1.00 30.57 34 THR B CA 1
ATOM 3197 C C . THR B 1 34 ? -0.381 63.222 136.591 1.00 30.58 34 THR B C 1
ATOM 3198 O O . THR B 1 34 ? -0.940 63.550 137.608 1.00 30.22 34 THR B O 1
ATOM 3202 N N . ASP B 1 35 ? 0.918 63.452 136.341 1.00 33.24 35 ASP B N 1
ATOM 3203 C CA . ASP B 1 35 ? 1.876 64.161 137.238 1.00 33.91 35 ASP B CA 1
ATOM 3204 C C . ASP B 1 35 ? 2.059 63.368 138.545 1.00 34.49 35 ASP B C 1
ATOM 3205 O O . ASP B 1 35 ? 2.270 63.967 139.602 1.00 34.98 35 ASP B O 1
ATOM 3210 N N . THR B 1 36 ? 2.000 62.026 138.474 1.00 33.91 36 THR B N 1
ATOM 3211 C CA . THR B 1 36 ? 2.002 61.181 139.695 1.00 33.05 36 THR B CA 1
ATOM 3212 C C . THR B 1 36 ? 3.301 60.382 139.800 1.00 29.39 36 THR B C 1
ATOM 3213 O O . THR B 1 36 ? 3.404 59.523 140.654 1.00 28.75 36 THR B O 1
ATOM 3217 N N . MET B 1 37 ? 4.298 60.739 138.990 1.00 28.20 37 MET B N 1
ATOM 3218 C CA . MET B 1 37 ? 5.528 59.948 138.832 1.00 28.72 37 MET B CA 1
ATOM 3219 C C . MET B 1 37 ? 6.564 60.281 139.938 1.00 26.95 37 MET B C 1
ATOM 3220 O O . MET B 1 37 ? 7.527 59.508 140.169 1.00 25.69 37 MET B O 1
ATOM 3225 N N . TRP B 1 38 ? 6.340 61.375 140.687 1.00 24.80 38 TRP B N 1
ATOM 3226 C CA . TRP B 1 38 ? 7.320 61.915 141.662 1.00 24.34 38 TRP B CA 1
ATOM 3227 C C . TRP B 1 38 ? 7.612 60.919 142.796 1.00 23.63 38 TRP B C 1
ATOM 3228 O O . TRP B 1 38 ? 8.776 60.607 143.076 1.00 22.37 38 TRP B O 1
ATOM 3239 N N . PRO B 1 39 ? 6.591 60.360 143.486 1.00 23.73 39 PRO B N 1
ATOM 3240 C CA . PRO B 1 39 ? 6.836 59.489 144.635 1.00 24.31 39 PRO B CA 1
ATOM 3241 C C . PRO B 1 39 ? 7.633 58.226 144.248 1.00 24.66 39 PRO B C 1
ATOM 3242 O O . PRO B 1 39 ? 8.468 57.725 145.007 1.00 21.60 39 PRO B O 1
ATOM 3246 N N . TYR B 1 40 ? 7.345 57.714 143.050 1.00 27.20 40 TYR B N 1
ATOM 3247 C CA . TYR B 1 40 ? 8.028 56.561 142.502 1.00 28.35 40 TYR B CA 1
ATOM 3248 C C . TYR B 1 40 ? 9.528 56.859 142.428 1.00 29.25 40 TYR B C 1
ATOM 3249 O O . TYR B 1 40 ? 10.348 56.047 142.858 1.00 27.87 40 TYR B O 1
ATOM 3258 N N . PHE B 1 41 ? 9.860 58.039 141.892 1.00 30.76 41 PHE B N 1
ATOM 3259 C CA . PHE B 1 41 ? 11.257 58.457 141.703 1.00 32.08 41 PHE B CA 1
ATOM 3260 C C . PHE B 1 41 ? 11.903 58.744 143.066 1.00 32.61 41 PHE B C 1
ATOM 3261 O O . PHE B 1 41 ? 13.069 58.413 143.287 1.00 33.24 41 PHE B O 1
ATOM 3269 N N . GLU B 1 42 ? 11.132 59.352 143.975 1.00 33.47 42 GLU B N 1
ATOM 3270 C CA . GLU B 1 42 ? 11.627 59.683 145.293 1.00 35.32 42 GLU B CA 1
ATOM 3271 C C . GLU B 1 42 ? 12.001 58.418 146.066 1.00 33.36 42 GLU B C 1
ATOM 3272 O O . GLU B 1 42 ? 12.996 58.393 146.803 1.00 33.13 42 GLU B O 1
ATOM 3278 N N . ARG B 1 43 ? 11.153 57.398 145.930 1.00 32.73 43 ARG B N 1
ATOM 3279 C CA . ARG B 1 43 ? 11.371 56.124 146.577 1.00 32.97 43 ARG B CA 1
ATOM 3280 C C . ARG B 1 43 ? 12.626 55.463 146.000 1.00 32.67 43 ARG B C 1
ATOM 3281 O O . ARG B 1 43 ? 13.481 55.049 146.762 1.00 33.93 43 ARG B O 1
ATOM 3289 N N . LEU B 1 44 ? 12.698 55.352 144.666 1.00 32.39 44 LEU B N 1
ATOM 3290 C CA . LEU B 1 44 ? 13.857 54.801 143.987 1.00 32.61 44 LEU B CA 1
ATOM 3291 C C . LEU B 1 44 ? 15.116 55.545 144.450 1.00 34.89 44 LEU B C 1
ATOM 3292 O O . LEU B 1 44 ? 16.095 54.905 144.859 1.00 36.22 44 LEU B O 1
ATOM 3297 N N . ARG B 1 45 ? 15.074 56.883 144.437 1.00 34.16 45 ARG B N 1
ATOM 3298 C CA . ARG B 1 45 ? 16.261 57.705 144.790 1.00 35.08 45 ARG B CA 1
ATOM 3299 C C . ARG B 1 45 ? 16.852 57.290 146.143 1.00 35.69 45 ARG B C 1
ATOM 3300 O O . ARG B 1 45 ? 17.986 57.598 146.429 1.00 35.34 45 ARG B O 1
ATOM 3308 N N . LYS B 1 46 ? 16.065 56.581 146.946 1.00 42.12 46 LYS B N 1
ATOM 3309 C CA . LYS B 1 46 ? 16.389 56.212 148.307 1.00 52.48 46 LYS B CA 1
ATOM 3310 C C . LYS B 1 46 ? 16.771 54.726 148.420 1.00 52.24 46 LYS B C 1
ATOM 3311 O O . LYS B 1 46 ? 17.846 54.367 148.894 1.00 53.19 46 LYS B O 1
ATOM 3317 N N . GLU B 1 47 ? 15.859 53.859 147.980 1.00 49.81 47 GLU B N 1
ATOM 3318 C CA . GLU B 1 47 ? 15.962 52.450 148.189 1.00 48.24 47 GLU B CA 1
ATOM 3319 C C . GLU B 1 47 ? 16.634 51.776 146.992 1.00 47.18 47 GLU B C 1
ATOM 3320 O O . GLU B 1 47 ? 17.217 50.745 147.164 1.00 50.66 47 GLU B O 1
ATOM 3326 N N . ASP B 1 48 ? 16.509 52.331 145.783 1.00 47.23 48 ASP B N 1
ATOM 3327 C CA . ASP B 1 48 ? 17.144 51.721 144.58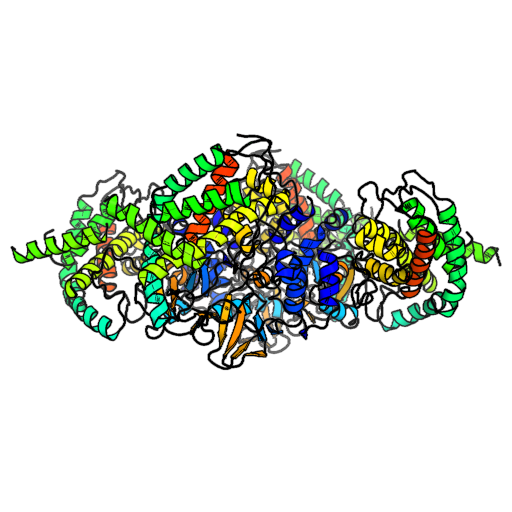8 1.00 49.61 48 ASP B CA 1
ATOM 3328 C C . ASP B 1 48 ? 17.541 52.805 143.574 1.00 53.34 48 ASP B C 1
ATOM 3329 O O . ASP B 1 48 ? 16.894 52.983 142.533 1.00 45.51 48 ASP B O 1
ATOM 3334 N N . PRO B 1 49 ? 18.650 53.544 143.844 1.00 52.88 49 PRO B N 1
ATOM 3335 C CA . PRO B 1 49 ? 19.069 54.686 143.032 1.00 50.07 49 PRO B CA 1
ATOM 3336 C C . PRO B 1 49 ? 19.436 54.381 141.578 1.00 49.96 49 PRO B C 1
ATOM 3337 O O . PRO B 1 49 ? 19.417 55.304 140.755 1.00 49.77 49 PRO B O 1
ATOM 3341 N N . VAL B 1 50 ? 19.885 53.138 141.339 1.00 49.62 50 VAL B N 1
ATOM 3342 C CA . VAL B 1 50 ? 20.144 52.575 140.002 1.00 47.89 50 VAL B CA 1
ATOM 3343 C C . VAL B 1 50 ? 19.270 51.322 139.849 1.00 46.82 50 VAL B C 1
ATOM 3344 O O . VAL B 1 50 ? 19.601 50.259 140.370 1.00 45.88 50 VAL B O 1
ATOM 3348 N N . HIS B 1 51 ? 18.156 51.468 139.123 1.00 43.67 51 HIS B N 1
ATOM 3349 C CA . HIS B 1 51 ? 17.016 50.593 139.275 1.00 43.37 51 HIS B CA 1
ATOM 3350 C C . HIS B 1 51 ? 16.694 49.888 137.957 1.00 43.31 51 HIS B C 1
ATOM 3351 O O . HIS B 1 51 ? 16.202 50.513 137.027 1.00 47.44 51 HIS B O 1
ATOM 3358 N N . TRP B 1 52 ? 16.926 48.571 137.926 1.00 42.57 52 TRP B N 1
ATOM 3359 C CA . TRP B 1 52 ? 16.446 47.724 136.859 1.00 39.85 52 TRP B CA 1
ATOM 3360 C C . TRP B 1 52 ? 14.917 47.596 136.951 1.00 38.08 52 TRP B C 1
ATOM 3361 O O . TRP B 1 52 ? 14.395 47.168 137.973 1.00 36.16 52 TRP B O 1
ATOM 3372 N N . GLY B 1 53 ? 14.229 47.999 135.872 1.00 37.52 53 GLY B N 1
ATOM 3373 C CA . GLY B 1 53 ? 12.797 47.755 135.654 1.00 37.60 53 GLY B CA 1
ATOM 3374 C C . GLY B 1 53 ? 12.484 47.344 134.215 1.00 36.50 53 GLY B C 1
ATOM 3375 O O . GLY B 1 53 ? 13.342 47.379 133.333 1.00 35.84 53 GLY B O 1
ATOM 3376 N N . VAL B 1 54 ? 11.217 46.991 133.972 1.00 37.24 54 VAL B N 1
ATOM 3377 C CA . VAL B 1 54 ? 10.748 46.499 132.674 1.00 38.42 54 VAL B CA 1
ATOM 3378 C C . VAL B 1 54 ? 9.419 47.178 132.312 1.00 37.12 54 VAL B C 1
ATOM 3379 O O . VAL B 1 54 ? 8.541 47.413 133.139 1.00 34.39 54 VAL B O 1
ATOM 3383 N N . SER B 1 55 ? 9.289 47.475 131.025 1.00 38.62 55 SER B N 1
ATOM 3384 C CA . SER B 1 55 ? 8.122 48.081 130.479 1.00 39.14 55 SER B CA 1
ATOM 3385 C C . SER B 1 55 ? 7.309 47.004 129.779 1.00 41.74 55 SER B C 1
ATOM 3386 O O . SER B 1 55 ? 7.866 46.095 129.172 1.00 42.37 55 SER B O 1
ATOM 3389 N N . PRO B 1 56 ? 5.969 47.074 129.870 1.00 44.17 56 PRO B N 1
ATOM 3390 C CA . PRO B 1 56 ? 5.096 46.244 129.048 1.00 45.30 56 PRO B CA 1
ATOM 3391 C C . PRO B 1 56 ? 5.324 46.355 127.538 1.00 45.95 56 PRO B C 1
ATOM 3392 O O . PRO B 1 56 ? 5.076 45.402 126.844 1.00 48.77 56 PRO B O 1
ATOM 3396 N N . HIS B 1 57 ? 5.759 47.520 127.056 1.00 50.26 57 HIS B N 1
ATOM 3397 C CA . HIS B 1 57 ? 6.065 47.698 125.636 1.00 56.57 57 HIS B CA 1
ATOM 3398 C C . HIS B 1 57 ? 7.419 47.048 125.296 1.00 59.33 57 HIS B C 1
ATOM 3399 O O . HIS B 1 57 ? 8.404 47.225 126.027 1.00 54.73 57 HIS B O 1
ATOM 3406 N N . GLU B 1 58 ? 7.446 46.293 124.185 1.00 64.01 58 GLU B N 1
ATOM 3407 C CA . GLU B 1 58 ? 8.639 45.618 123.674 1.00 67.40 58 GLU B CA 1
ATOM 3408 C C . GLU B 1 58 ? 9.743 46.625 123.344 1.00 66.22 58 GLU B C 1
ATOM 3409 O O . GLU B 1 58 ? 10.897 46.403 123.728 1.00 77.99 58 GLU B O 1
ATOM 3415 N N . ASP B 1 59 ? 9.383 47.673 122.578 1.00 55.77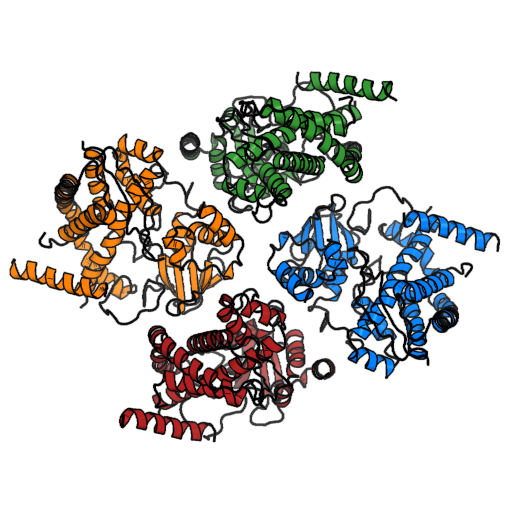 59 ASP B N 1
ATOM 3416 C CA . ASP B 1 59 ? 10.343 48.670 122.035 1.00 52.20 59 ASP B CA 1
ATOM 3417 C C . ASP B 1 59 ? 11.220 49.232 123.163 1.00 46.81 59 ASP B C 1
ATOM 3418 O O . ASP B 1 59 ? 12.329 49.684 122.912 1.00 43.15 59 ASP B O 1
ATOM 3423 N N . VAL B 1 60 ? 10.710 49.161 124.399 1.00 42.11 60 VAL B N 1
ATOM 3424 C CA . VAL B 1 60 ? 11.369 49.616 125.613 1.00 37.77 60 VAL B CA 1
ATOM 3425 C C . VAL B 1 60 ? 12.008 48.421 126.341 1.00 36.45 60 VAL B C 1
ATOM 3426 O O . VAL B 1 60 ? 13.231 48.366 126.527 1.00 39.71 60 VAL B O 1
ATOM 3430 N N . GLY B 1 61 ? 11.163 47.482 126.787 1.00 32.61 61 GLY B N 1
ATOM 3431 C CA . GLY B 1 61 ? 11.589 46.338 127.535 1.00 30.41 61 GLY B CA 1
ATOM 3432 C C . GLY B 1 61 ? 12.273 46.736 128.820 1.00 31.04 61 GLY B C 1
ATOM 3433 O O . GLY B 1 61 ? 11.879 47.687 129.448 1.00 32.31 61 GLY B O 1
ATOM 3434 N N . GLY B 1 62 ? 13.303 45.973 129.198 1.00 35.61 62 GLY B N 1
ATOM 3435 C CA . GLY B 1 62 ? 14.088 46.183 130.418 1.00 35.96 62 GLY B CA 1
ATOM 3436 C C . GLY B 1 62 ? 15.069 47.323 130.232 1.00 36.23 62 GLY B C 1
ATOM 3437 O O . GLY B 1 62 ? 15.564 47.527 129.124 1.00 38.44 62 GLY B O 1
ATOM 3438 N N . TYR B 1 63 ? 15.316 48.084 131.307 1.00 34.57 63 TYR B N 1
ATOM 3439 C CA . TYR B 1 63 ? 16.187 49.259 131.249 1.00 33.82 63 TYR B CA 1
ATOM 3440 C C . TYR B 1 63 ? 16.541 49.738 132.665 1.00 33.86 63 TYR B C 1
ATOM 3441 O O . TYR B 1 63 ? 15.713 49.693 133.594 1.00 33.71 63 TYR B O 1
ATOM 3450 N N . TRP B 1 64 ? 17.777 50.231 132.804 1.00 33.83 64 TRP B N 1
ATOM 3451 C CA . TRP B 1 64 ? 18.258 50.845 134.019 1.00 32.46 64 TRP B CA 1
ATOM 3452 C C . TRP B 1 64 ? 17.728 52.283 134.090 1.00 32.16 64 TRP B C 1
ATOM 3453 O O . TRP B 1 64 ? 17.673 52.991 133.083 1.00 33.56 64 TRP B O 1
ATOM 3464 N N . SER B 1 65 ? 17.320 52.684 135.295 1.00 29.95 65 SER B N 1
ATOM 3465 C CA . SER B 1 65 ? 16.858 54.022 135.617 1.00 29.02 65 SER B CA 1
ATOM 3466 C C . SER B 1 65 ? 17.874 54.613 136.606 1.00 28.80 65 SER B C 1
ATOM 3467 O O . SER B 1 65 ? 18.086 54.085 137.684 1.00 31.35 65 SER B O 1
ATOM 3470 N N . VAL B 1 66 ? 18.592 55.651 136.191 1.00 27.09 66 VAL B N 1
ATOM 3471 C CA . VAL B 1 66 ? 19.518 56.311 137.046 1.00 24.94 66 VAL B CA 1
ATOM 3472 C C . VAL B 1 66 ? 18.811 57.598 137.492 1.00 25.65 66 VAL B C 1
ATOM 3473 O O . VAL B 1 66 ? 18.377 58.353 136.643 1.00 26.00 66 VAL B O 1
ATOM 3477 N N . THR B 1 67 ? 18.653 57.802 138.812 1.00 25.81 67 THR B N 1
ATOM 3478 C CA . THR B 1 67 ? 17.680 58.745 139.373 1.00 25.25 67 THR B CA 1
ATOM 3479 C C . THR B 1 67 ? 18.331 59.841 140.239 1.00 25.63 67 THR B C 1
ATOM 3480 O O . THR B 1 67 ? 17.640 60.796 140.651 1.00 23.81 67 THR B O 1
ATOM 3484 N N . LYS B 1 68 ? 19.641 59.735 140.506 1.00 25.99 68 LYS B N 1
ATOM 3485 C CA . LYS B 1 68 ? 20.313 60.683 141.381 1.00 25.47 68 LYS B CA 1
ATOM 3486 C C . LYS B 1 68 ? 21.354 61.503 140.636 1.00 24.95 68 LYS B C 1
ATOM 3487 O O . LYS B 1 68 ? 21.981 61.037 139.690 1.00 22.86 68 LYS B O 1
ATOM 3493 N N . TYR B 1 69 ? 21.569 62.704 141.177 1.00 27.35 69 TYR B N 1
ATOM 3494 C CA . TYR B 1 69 ? 22.249 63.807 140.487 1.00 30.09 69 TYR B CA 1
ATOM 3495 C C . TYR B 1 69 ? 23.657 63.359 140.048 1.00 30.65 69 TYR B C 1
ATOM 3496 O O . TYR B 1 69 ? 23.970 63.357 138.850 1.00 30.19 69 TYR B O 1
ATOM 3505 N N . ASN B 1 70 ? 24.486 62.953 141.018 1.00 31.95 70 ASN B N 1
ATOM 3506 C CA . ASN B 1 70 ? 25.897 62.602 140.766 1.00 32.39 70 ASN B CA 1
ATOM 3507 C C . ASN B 1 70 ? 26.000 61.332 139.906 1.00 33.89 70 ASN B C 1
ATOM 3508 O O . ASN B 1 70 ? 26.815 61.286 138.983 1.00 33.27 70 ASN B O 1
ATOM 3513 N N . ASP B 1 71 ? 25.186 60.314 140.225 1.00 35.77 71 ASP B N 1
ATOM 3514 C CA . ASP B 1 71 ? 25.048 59.116 139.383 1.00 38.51 71 ASP B CA 1
ATOM 3515 C C . ASP B 1 71 ? 24.775 59.564 137.930 1.00 36.12 71 ASP B C 1
ATOM 3516 O O . ASP B 1 71 ? 25.386 59.057 137.003 1.00 35.34 71 ASP B O 1
ATOM 3521 N N . ILE B 1 72 ? 23.857 60.520 137.733 1.00 34.14 72 ILE B N 1
ATOM 3522 C CA . ILE B 1 72 ? 23.436 60.907 136.382 1.00 34.46 72 ILE B CA 1
ATOM 3523 C C . ILE B 1 72 ? 24.618 61.564 135.646 1.00 35.54 72 ILE B C 1
ATOM 3524 O O . ILE B 1 72 ? 24.824 61.359 134.430 1.00 33.75 72 ILE B O 1
ATOM 3529 N N . MET B 1 73 ? 25.389 62.358 136.391 1.00 34.37 73 MET B N 1
ATOM 3530 C CA . MET B 1 73 ? 26.523 63.055 135.853 1.00 32.72 73 MET B CA 1
ATOM 3531 C C . MET B 1 73 ? 27.579 62.062 135.373 1.00 31.50 73 MET B C 1
ATOM 3532 O O . MET B 1 73 ? 28.158 62.251 134.321 1.00 33.58 73 MET B O 1
ATOM 3537 N N . ALA B 1 74 ? 27.811 61.009 136.159 1.00 29.28 74 ALA B N 1
ATOM 3538 C CA . ALA B 1 74 ? 28.834 60.019 135.862 1.00 27.27 74 ALA B CA 1
ATOM 3539 C C . ALA B 1 74 ? 28.515 59.239 134.567 1.00 27.43 74 ALA B C 1
ATOM 3540 O O . ALA B 1 74 ? 29.443 58.846 133.838 1.00 26.55 74 ALA B O 1
ATOM 3542 N N . VAL B 1 75 ? 27.222 59.018 134.276 1.00 27.28 75 VAL B N 1
ATOM 3543 C CA . VAL B 1 75 ? 26.751 58.371 133.024 1.00 27.45 75 VAL B CA 1
ATOM 3544 C C . VAL B 1 75 ? 26.835 59.372 131.866 1.00 29.23 75 VAL B C 1
ATOM 3545 O O . VAL B 1 75 ? 27.242 59.004 130.763 1.00 32.48 75 VAL B O 1
ATOM 3549 N N . ASP B 1 76 ? 26.414 60.620 132.127 1.00 30.84 76 ASP B N 1
ATOM 3550 C CA . ASP B 1 76 ? 26.253 61.658 131.098 1.00 30.05 76 ASP B CA 1
ATOM 3551 C C . ASP B 1 76 ? 27.633 61.986 130.521 1.00 28.60 76 ASP B C 1
ATOM 3552 O O . ASP B 1 76 ? 27.791 61.969 129.297 1.00 26.40 76 ASP B O 1
ATOM 3557 N N . THR B 1 77 ? 28.605 62.230 131.419 1.00 29.18 77 THR B N 1
ATOM 3558 C CA . THR B 1 77 ? 29.972 62.699 131.073 1.00 29.84 77 THR B CA 1
ATOM 3559 C C . THR B 1 77 ? 30.800 61.565 130.450 1.00 31.95 77 THR B C 1
ATOM 3560 O O . THR B 1 77 ? 31.753 61.840 129.693 1.00 34.52 77 THR B O 1
ATOM 3564 N N . ASN B 1 78 ? 30.416 60.314 130.738 1.00 32.09 78 ASN B N 1
ATOM 3565 C CA . ASN B 1 78 ? 31.116 59.147 130.249 1.00 33.80 78 ASN B CA 1
ATOM 3566 C C . ASN B 1 78 ? 30.432 58.603 128.987 1.00 33.90 78 ASN B C 1
ATOM 3567 O O . ASN B 1 78 ? 29.487 57.827 129.076 1.00 31.88 78 ASN B O 1
ATOM 3572 N N . HIS B 1 79 ? 30.951 59.010 127.817 1.00 36.83 79 HIS B N 1
ATOM 3573 C CA . HIS B 1 79 ? 30.439 58.605 126.509 1.00 38.11 79 HIS B CA 1
ATOM 3574 C C . HIS B 1 79 ? 31.169 57.362 125.981 1.00 42.48 79 HIS B C 1
ATOM 3575 O O . HIS B 1 79 ? 30.703 56.717 125.018 1.00 46.98 79 HIS B O 1
ATOM 3582 N N . GLU B 1 80 ? 32.297 57.019 126.616 1.00 44.13 80 GLU B N 1
ATOM 3583 C CA . GLU B 1 80 ? 33.128 55.881 126.215 1.00 43.26 80 GLU B CA 1
ATOM 3584 C C . GLU B 1 80 ? 32.442 54.569 126.599 1.00 40.92 80 GLU B C 1
ATOM 3585 O O . GLU B 1 80 ? 32.495 53.582 125.875 1.00 41.17 80 GLU B O 1
ATOM 3591 N N . VAL B 1 81 ? 31.794 54.591 127.759 1.00 39.19 81 VAL B N 1
ATOM 3592 C CA . VAL B 1 81 ? 31.081 53.467 128.278 1.00 36.23 81 VAL B CA 1
ATOM 3593 C C . VAL B 1 81 ? 29.605 53.601 127.918 1.00 34.60 81 VAL B C 1
ATOM 3594 O O . VAL B 1 81 ? 29.014 52.617 127.525 1.00 38.74 81 VAL B O 1
ATOM 3598 N N . PHE B 1 82 ? 29.036 54.808 128.069 1.00 33.87 82 PHE B N 1
ATOM 3599 C CA . PHE B 1 82 ? 27.591 55.101 127.788 1.00 31.15 82 PHE B CA 1
ATOM 3600 C C . PHE B 1 82 ? 27.404 55.851 126.456 1.00 30.42 82 PHE B C 1
ATOM 3601 O O . PHE B 1 82 ? 27.640 57.080 126.375 1.00 28.28 82 PHE B O 1
ATOM 3609 N N . SER B 1 83 ? 26.934 55.093 125.443 1.00 29.10 83 SER B N 1
ATOM 3610 C CA . SER B 1 83 ? 26.812 55.515 124.030 1.00 27.33 83 SER B CA 1
ATOM 3611 C C . SER B 1 83 ? 25.418 56.112 123.797 1.00 27.57 83 SER B C 1
ATOM 3612 O O . SER B 1 83 ? 24.421 55.614 124.320 1.00 26.29 83 SER B O 1
ATOM 3615 N N . SER B 1 84 ? 25.378 57.172 122.984 1.00 28.50 84 SER B N 1
ATOM 3616 C CA . SER B 1 84 ? 24.161 57.825 122.526 1.00 29.22 84 SER B CA 1
ATOM 3617 C C . SER B 1 84 ? 23.613 57.163 121.239 1.00 31.71 84 SER B C 1
ATOM 3618 O O . SER B 1 84 ? 22.542 57.570 120.713 1.00 30.66 84 SER B O 1
ATOM 3621 N N . GLU B 1 85 ? 24.333 56.137 120.746 1.00 34.03 85 GLU B N 1
ATOM 3622 C CA . GLU B 1 85 ? 23.927 55.291 119.628 1.00 35.82 85 GLU B CA 1
ATOM 3623 C C . GLU B 1 85 ? 23.331 53.992 120.158 1.00 36.82 85 GLU B C 1
ATOM 3624 O O . GLU B 1 85 ? 23.881 53.397 121.086 1.00 39.71 85 GLU B O 1
ATOM 3630 N N . PRO B 1 86 ? 22.260 53.452 119.531 1.00 35.74 86 PRO B N 1
ATOM 3631 C CA . PRO B 1 86 ? 21.700 53.994 118.294 1.00 34.85 86 PRO B CA 1
ATOM 3632 C C . PRO B 1 86 ? 20.619 55.073 118.465 1.00 35.02 86 PRO B C 1
ATOM 3633 O O . PRO B 1 86 ? 20.221 55.644 117.479 1.00 35.26 86 PRO B O 1
ATOM 3637 N N . THR B 1 87 ? 20.130 55.304 119.690 1.00 34.10 87 THR B N 1
ATOM 3638 C CA . THR B 1 87 ? 19.199 56.399 119.962 1.00 34.48 87 THR B CA 1
ATOM 3639 C C . THR B 1 87 ? 19.276 56.795 121.438 1.00 35.13 87 THR B C 1
ATOM 3640 O O . THR B 1 87 ? 19.892 56.099 122.248 1.00 36.39 87 THR B O 1
ATOM 3644 N N . ILE B 1 88 ? 18.570 57.886 121.764 1.00 33.20 88 ILE B N 1
ATOM 3645 C CA . ILE B 1 88 ? 18.656 58.584 123.045 1.00 31.28 88 ILE B CA 1
ATOM 3646 C C . ILE B 1 88 ? 17.320 58.547 123.802 1.00 31.35 88 ILE B C 1
ATOM 3647 O O . ILE B 1 88 ? 17.231 59.069 124.922 1.00 32.38 88 ILE B O 1
ATOM 3652 N N . VAL B 1 89 ? 16.293 57.946 123.194 1.00 30.11 89 VAL B N 1
ATOM 3653 C CA . VAL B 1 89 ? 15.053 57.619 123.866 1.00 29.44 89 VAL B CA 1
ATOM 3654 C C . VAL B 1 89 ? 15.068 56.115 124.148 1.00 30.45 89 VAL B C 1
ATOM 3655 O O . VAL B 1 89 ? 15.830 55.379 123.537 1.00 32.46 89 VAL B O 1
ATOM 3659 N N . LEU B 1 90 ? 14.213 55.663 125.065 1.00 31.64 90 LEU B N 1
ATOM 3660 C CA . LEU B 1 90 ? 14.185 54.246 125.432 1.00 33.64 90 LEU B CA 1
ATOM 3661 C C . LEU B 1 90 ? 13.787 53.389 124.231 1.00 31.56 90 LEU B C 1
ATOM 3662 O O . LEU B 1 90 ? 14.528 52.483 123.874 1.00 32.75 90 LEU B O 1
ATOM 3667 N N . PRO B 1 91 ? 12.651 53.635 123.545 1.00 32.19 91 PRO B N 1
ATOM 3668 C CA . PRO B 1 91 ? 12.226 52.754 122.455 1.00 35.10 91 PRO B CA 1
ATOM 3669 C C . PRO B 1 91 ? 13.249 52.597 121.314 1.00 36.52 91 PRO B C 1
ATOM 3670 O O . PRO B 1 91 ? 13.696 53.595 120.753 1.00 34.03 91 PRO B O 1
ATOM 3674 N N . ASP B 1 92 ? 13.573 51.343 120.960 1.00 42.43 92 ASP B N 1
ATOM 3675 C CA . ASP B 1 92 ? 14.617 51.073 119.951 1.00 46.31 92 ASP B CA 1
ATOM 3676 C C . ASP B 1 92 ? 14.127 51.617 118.612 1.00 46.35 92 ASP B C 1
ATOM 3677 O O . ASP B 1 92 ? 12.943 51.489 118.305 1.00 46.66 92 ASP B O 1
ATOM 3682 N N . PRO B 1 93 ? 15.031 52.184 117.773 1.00 43.74 93 PRO B N 1
ATOM 3683 C CA . PRO B 1 93 ? 14.641 52.874 116.545 1.00 45.84 93 PRO B CA 1
ATOM 3684 C C . PRO B 1 93 ? 13.863 51.998 115.552 1.00 53.02 93 PRO B C 1
ATOM 3685 O O . PRO B 1 93 ? 14.163 50.816 115.414 1.00 55.71 93 PRO B O 1
ATOM 3689 N N . ALA B 1 94 ? 12.882 52.591 114.866 1.00 63.16 94 ALA B N 1
ATOM 3690 C CA . ALA B 1 94 ? 12.235 51.964 113.703 1.00 75.03 94 ALA B CA 1
ATOM 3691 C C . ALA B 1 94 ? 12.996 52.372 112.430 1.00 83.68 94 ALA B C 1
ATOM 3692 O O . ALA B 1 94 ? 14.236 52.475 112.439 1.00 80.87 94 ALA B O 1
ATOM 3694 N N . ASP B 1 95 ? 12.263 52.590 111.331 1.00 92.46 95 ASP B N 1
ATOM 3695 C CA . ASP B 1 95 ? 12.816 53.284 110.182 1.00 102.12 95 ASP B CA 1
ATOM 3696 C C . ASP B 1 95 ? 11.668 53.979 109.438 1.00 103.27 95 ASP B C 1
ATOM 3697 O O . ASP B 1 95 ? 11.338 53.626 108.312 1.00 99.49 95 ASP B O 1
ATOM 3702 N N . ASP B 1 96 ? 11.070 54.969 110.115 1.00 111.67 96 ASP B N 1
ATOM 3703 C CA . ASP B 1 96 ? 10.044 55.874 109.563 1.00 111.34 96 ASP B CA 1
ATOM 3704 C C . ASP B 1 96 ? 10.702 57.155 109.021 1.00 105.44 96 ASP B C 1
ATOM 3705 O O . ASP B 1 96 ? 10.068 57.925 108.289 1.00 96.35 96 ASP B O 1
ATOM 3710 N N . PHE B 1 97 ? 11.972 57.370 109.394 1.00 101.67 97 PHE B N 1
ATOM 3711 C CA . PHE B 1 97 ? 12.659 58.658 109.278 1.00 99.94 97 PHE B CA 1
ATOM 3712 C C . PHE B 1 97 ? 14.151 58.474 109.614 1.00 88.70 97 PHE B C 1
ATOM 3713 O O . PHE B 1 97 ? 14.580 58.506 110.767 1.00 66.58 97 PHE B O 1
ATOM 3721 N N . THR B 1 98 ? 14.956 58.280 108.575 1.00 87.94 98 THR B N 1
ATOM 3722 C CA . THR B 1 98 ? 16.376 58.080 108.753 1.00 82.87 98 THR B CA 1
ATOM 3723 C C . THR B 1 98 ? 17.070 59.345 108.215 1.00 75.98 98 THR B C 1
ATOM 3724 O O . THR B 1 98 ? 17.609 59.366 107.112 1.00 86.25 98 THR B O 1
ATOM 3728 N N . LEU B 1 99 ? 16.980 60.425 109.004 1.00 62.86 99 LEU B N 1
ATOM 3729 C CA . LEU B 1 99 ? 17.806 61.629 108.845 1.00 56.88 99 LEU B CA 1
ATOM 3730 C C . LEU B 1 99 ? 18.882 61.602 109.926 1.00 51.45 99 LEU B C 1
ATOM 3731 O O . LEU B 1 99 ? 18.594 61.270 111.067 1.00 53.47 99 LEU B O 1
ATOM 3736 N N . PRO B 1 100 ? 20.157 61.915 109.621 1.00 44.65 100 PRO B N 1
ATOM 3737 C CA . PRO B 1 100 ? 21.223 61.778 110.610 1.00 41.00 100 PRO B CA 1
ATOM 3738 C C . PRO B 1 100 ? 21.129 62.831 111.724 1.00 41.90 100 PRO B C 1
ATOM 3739 O O . PRO B 1 100 ? 21.240 64.017 111.470 1.00 45.72 100 PRO B O 1
ATOM 3743 N N . MET B 1 101 ? 20.911 62.367 112.954 1.00 42.76 101 MET B N 1
ATOM 3744 C CA . MET B 1 101 ? 20.751 63.222 114.137 1.00 42.72 101 MET B CA 1
ATOM 3745 C C . MET B 1 101 ? 22.036 63.133 114.970 1.00 36.87 101 MET B C 1
ATOM 3746 O O . MET B 1 101 ? 22.279 62.109 115.577 1.00 40.87 101 MET B O 1
ATOM 3751 N N . PHE B 1 102 ? 22.835 64.195 115.058 1.00 32.12 102 PHE B N 1
ATOM 3752 C CA . PHE B 1 102 ? 24.137 64.042 115.744 1.00 32.38 102 PHE B CA 1
ATOM 3753 C C . PHE B 1 102 ? 23.989 63.789 117.257 1.00 31.45 102 PHE B C 1
ATOM 3754 O O . PHE B 1 102 ? 24.863 63.219 117.865 1.00 31.85 102 PHE B O 1
ATOM 3762 N N . ILE B 1 103 ? 22.870 64.168 117.864 1.00 32.99 103 ILE B N 1
ATOM 3763 C CA . ILE B 1 103 ? 22.605 63.827 119.261 1.00 32.82 103 ILE B CA 1
ATOM 3764 C C . ILE B 1 103 ? 22.734 62.303 119.411 1.00 34.14 103 ILE B C 1
ATOM 3765 O O . ILE B 1 103 ? 23.215 61.827 120.436 1.00 37.49 103 ILE B O 1
ATOM 3770 N N . ALA B 1 104 ? 22.297 61.548 118.392 1.00 32.63 104 ALA B N 1
ATOM 3771 C CA . ALA B 1 104 ? 22.333 60.096 118.423 1.00 31.20 104 ALA B CA 1
ATOM 3772 C C . ALA B 1 104 ? 23.655 59.589 117.835 1.00 32.84 104 ALA B C 1
ATOM 3773 O O . ALA B 1 104 ? 23.712 58.451 117.373 1.00 33.42 104 ALA B O 1
ATOM 3775 N N . MET B 1 105 ? 24.705 60.424 117.872 1.00 32.80 105 MET B N 1
ATOM 3776 C CA . MET B 1 105 ? 26.007 60.063 117.342 1.00 35.67 105 MET B CA 1
ATOM 3777 C C . MET B 1 105 ? 27.065 60.177 118.447 1.00 38.23 105 MET B C 1
ATOM 3778 O O . MET B 1 105 ? 26.897 60.916 119.410 1.00 32.71 105 MET B O 1
ATOM 3783 N N . ASP B 1 106 ? 28.179 59.460 118.244 1.00 43.50 106 ASP B N 1
ATOM 3784 C CA . ASP B 1 106 ? 29.176 59.238 119.267 1.00 45.08 106 ASP B CA 1
ATOM 3785 C C . ASP B 1 106 ? 30.433 60.057 119.000 1.00 47.60 106 ASP B C 1
ATOM 3786 O O . ASP B 1 106 ? 30.784 60.340 117.862 1.00 45.56 106 ASP B O 1
ATOM 3791 N N . PRO B 1 107 ? 31.162 60.389 120.086 1.00 56.39 107 PRO B N 1
ATOM 3792 C CA . PRO B 1 107 ? 32.396 61.157 120.097 1.00 55.23 107 PRO B CA 1
ATOM 3793 C C . PRO B 1 107 ? 32.971 61.611 118.761 1.00 60.17 107 PRO B C 1
ATOM 3794 O O . PRO B 1 107 ? 32.694 62.748 118.392 1.00 86.31 107 PRO B O 1
ATOM 3798 N N . PRO B 1 108 ? 33.807 60.841 118.011 1.00 50.66 108 PRO B N 1
ATOM 3799 C CA . PRO B 1 108 ? 34.574 61.458 116.916 1.00 42.83 108 PRO B CA 1
ATOM 3800 C C . PRO B 1 108 ? 33.631 62.170 115.919 1.00 37.92 108 PRO B C 1
ATOM 3801 O O . PRO B 1 108 ? 33.732 63.390 115.723 1.00 31.00 108 PRO B O 1
ATOM 3805 N N . LYS B 1 109 ? 32.634 61.441 115.404 1.00 38.76 109 LYS B N 1
ATOM 3806 C CA . LYS B 1 109 ? 31.789 61.916 114.272 1.00 41.54 109 LYS B CA 1
ATOM 3807 C C . LYS B 1 109 ? 30.766 62.949 114.771 1.00 40.39 109 LYS B C 1
ATOM 3808 O O . LYS B 1 109 ? 30.343 63.776 113.990 1.00 43.48 109 LYS B O 1
ATOM 3814 N N . HIS B 1 110 ? 30.403 62.904 116.061 1.00 37.18 110 HIS B N 1
ATOM 3815 C CA . HIS B 1 110 ? 29.509 63.884 116.713 1.00 36.68 110 HIS B CA 1
ATOM 3816 C C . HIS B 1 110 ? 30.125 65.290 116.800 1.00 38.41 110 HIS B C 1
ATOM 3817 O O . HIS B 1 110 ? 29.403 66.281 116.719 1.00 40.97 110 HIS B O 1
ATOM 3824 N N . ASP B 1 111 ? 31.434 65.394 117.042 1.00 39.75 111 ASP B N 1
ATOM 3825 C CA . ASP B 1 111 ? 32.050 66.699 117.244 1.00 40.60 111 ASP B CA 1
ATOM 3826 C C . ASP B 1 111 ? 32.087 67.428 115.893 1.00 40.69 111 ASP B C 1
ATOM 3827 O O . ASP B 1 111 ? 31.902 68.647 115.846 1.00 42.31 111 ASP B O 1
ATOM 3832 N N . VAL B 1 112 ? 32.283 66.679 114.794 1.00 41.49 112 VAL B N 1
ATOM 3833 C CA . VAL B 1 112 ? 32.435 67.291 113.426 1.00 42.04 112 VAL B CA 1
ATOM 3834 C C . VAL B 1 112 ? 31.142 68.042 113.067 1.00 39.57 112 VAL B C 1
ATOM 3835 O O . VAL B 1 112 ? 31.161 69.143 112.521 1.00 40.17 112 VAL B O 1
ATOM 3839 N N . GLN B 1 113 ? 30.022 67.438 113.441 1.00 37.51 113 GLN B N 1
ATOM 3840 C CA . GLN B 1 113 ? 28.708 67.886 113.087 1.00 37.19 113 GLN B CA 1
ATOM 3841 C C . GLN B 1 113 ? 28.274 69.038 114.008 1.00 36.08 113 GLN B C 1
ATOM 3842 O O . GLN B 1 113 ? 27.739 70.048 113.546 1.00 32.51 113 GLN B O 1
ATOM 3848 N N . ARG B 1 114 ? 28.502 68.874 115.319 1.00 34.84 114 ARG B N 1
ATOM 3849 C CA . ARG B 1 114 ? 28.120 69.859 116.295 1.00 32.02 114 ARG B CA 1
ATOM 3850 C C . ARG B 1 114 ? 28.796 71.184 115.955 1.00 33.89 114 ARG B C 1
ATOM 3851 O O . ARG B 1 114 ? 28.238 72.231 116.191 1.00 38.73 114 ARG B O 1
ATOM 3859 N N . LYS B 1 115 ? 30.001 71.128 115.395 1.00 36.72 115 LYS B N 1
ATOM 3860 C CA . LYS B 1 115 ? 30.756 72.325 115.110 1.00 39.29 115 LYS B CA 1
ATOM 3861 C C . LYS B 1 115 ? 30.048 73.131 114.021 1.00 39.42 115 LYS B C 1
ATOM 3862 O O . LYS B 1 115 ? 30.045 74.354 114.052 1.00 39.75 115 LYS B O 1
ATOM 3868 N N . THR B 1 116 ? 29.413 72.431 113.079 1.00 39.80 116 THR B N 1
ATOM 3869 C CA . THR B 1 116 ? 28.678 73.094 112.008 1.00 41.46 116 THR B CA 1
ATOM 3870 C C . THR B 1 116 ? 27.568 74.012 112.540 1.00 39.48 116 THR B C 1
ATOM 3871 O O . THR B 1 116 ? 27.178 74.897 111.834 1.00 41.10 116 THR B O 1
ATOM 3875 N N . VAL B 1 117 ? 27.024 73.770 113.737 1.00 38.94 117 VAL B N 1
ATOM 3876 C CA . VAL B 1 117 ? 25.872 74.537 114.204 1.00 40.30 117 VAL B CA 1
ATOM 3877 C C . VAL B 1 117 ? 26.272 75.534 115.299 1.00 44.92 117 VAL B C 1
ATOM 3878 O O . VAL B 1 117 ? 25.413 76.281 115.764 1.00 43.58 117 VAL B O 1
ATOM 3882 N N . GLN B 1 118 ? 27.548 75.555 115.713 1.00 48.72 118 GLN B N 1
ATOM 3883 C CA . GLN B 1 118 ? 27.953 76.402 116.849 1.00 51.00 118 GLN B CA 1
ATOM 3884 C C . GLN B 1 118 ? 27.967 77.872 116.442 1.00 47.75 118 GLN B C 1
ATOM 3885 O O . GLN B 1 118 ? 27.772 78.742 117.289 1.00 49.92 118 GLN B O 1
ATOM 3891 N N . PRO B 1 119 ? 28.214 78.211 115.160 1.00 45.71 119 PRO B N 1
ATOM 3892 C CA . PRO B 1 119 ? 28.067 79.598 114.699 1.00 47.36 119 PRO B CA 1
ATOM 3893 C C . PRO B 1 119 ? 26.667 80.221 114.875 1.00 48.96 119 PRO B C 1
ATOM 3894 O O . PRO B 1 119 ? 26.563 81.344 115.381 1.00 41.66 119 PRO B O 1
ATOM 3898 N N . ILE B 1 120 ? 25.610 79.474 114.513 1.00 51.94 120 ILE B N 1
ATOM 3899 C CA . ILE B 1 120 ? 24.230 79.989 114.476 1.00 52.10 120 ILE B CA 1
ATOM 3900 C C . ILE B 1 120 ? 23.700 80.291 115.891 1.00 49.31 120 ILE B C 1
ATOM 3901 O O . ILE B 1 120 ? 22.678 80.982 116.005 1.00 47.94 120 ILE B O 1
ATOM 3906 N N . VAL B 1 121 ? 24.369 79.782 116.943 1.00 47.37 121 VAL B N 1
ATOM 3907 C CA . VAL B 1 121 ? 23.995 80.035 118.354 1.00 45.67 121 VAL B CA 1
ATOM 3908 C C . VAL B 1 121 ? 25.138 80.751 119.083 1.00 46.65 121 VAL B C 1
ATOM 3909 O O . VAL B 1 121 ? 25.129 80.853 120.308 1.00 47.28 121 VAL B O 1
ATOM 3913 N N . ALA B 1 122 ? 26.101 81.279 118.320 1.00 49.93 122 ALA B N 1
ATOM 3914 C CA . ALA B 1 122 ? 27.303 81.912 118.864 1.00 50.76 122 ALA B CA 1
ATOM 3915 C C . ALA B 1 122 ? 26.963 83.282 119.444 1.00 54.24 122 ALA B C 1
ATOM 3916 O O . ALA B 1 122 ? 26.080 83.955 118.917 1.00 61.30 122 ALA B O 1
ATOM 3918 N N . PRO B 1 123 ? 27.673 83.752 120.502 1.00 57.12 123 PRO B N 1
ATOM 3919 C CA . PRO B 1 123 ? 27.271 84.928 121.292 1.00 58.27 123 PRO B CA 1
ATOM 3920 C C . PRO B 1 123 ? 27.074 86.262 120.553 1.00 57.30 123 PRO B C 1
ATOM 3921 O O . PRO B 1 123 ? 26.227 87.063 120.978 1.00 56.53 123 PRO B O 1
ATOM 3925 N N . ASN B 1 124 ? 27.851 86.502 119.491 1.00 55.94 124 ASN B N 1
ATOM 3926 C CA . ASN B 1 124 ? 27.678 87.712 118.688 1.00 56.77 124 ASN B CA 1
ATOM 3927 C C . ASN B 1 124 ? 26.378 87.593 117.867 1.00 53.56 124 ASN B C 1
ATOM 3928 O O . ASN B 1 124 ? 25.709 88.603 117.657 1.00 57.16 124 ASN B O 1
ATOM 3933 N N . HIS B 1 125 ? 25.986 86.378 117.443 1.00 49.15 125 HIS B N 1
ATOM 3934 C CA . HIS B 1 125 ? 24.737 86.201 116.648 1.00 47.75 125 HIS B CA 1
ATOM 3935 C C . HIS B 1 125 ? 23.507 86.440 117.540 1.00 49.99 125 HIS B C 1
ATOM 3936 O O . HIS B 1 125 ? 22.560 87.101 117.122 1.00 53.93 125 HIS B O 1
ATOM 3943 N N . LEU B 1 126 ? 23.544 85.914 118.769 1.00 49.32 126 LEU B N 1
ATOM 3944 C CA . LEU B 1 126 ? 22.489 86.123 119.779 1.00 49.85 126 LEU B CA 1
ATOM 3945 C C . LEU B 1 126 ? 22.262 87.622 120.019 1.00 50.71 126 LEU B C 1
ATOM 3946 O O . LEU B 1 126 ? 21.123 88.075 120.153 1.00 51.43 126 LEU B O 1
ATOM 3951 N N . ALA B 1 127 ? 23.363 88.374 120.119 1.00 50.36 127 ALA B N 1
ATOM 3952 C CA . ALA B 1 127 ? 23.320 89.808 120.352 1.00 46.64 127 ALA B CA 1
ATOM 3953 C C . ALA B 1 127 ? 22.556 90.499 119.215 1.00 47.33 127 ALA B C 1
ATOM 3954 O O . ALA B 1 127 ? 21.761 91.391 119.475 1.00 52.62 127 ALA B O 1
ATOM 3956 N N . TYR B 1 128 ? 22.782 90.074 117.967 1.00 45.36 128 TYR B N 1
ATOM 3957 C CA . TYR B 1 128 ? 22.031 90.589 116.819 1.00 46.77 128 TYR B CA 1
ATOM 3958 C C . TYR B 1 128 ? 20.539 90.275 117.030 1.00 45.30 128 TYR B C 1
ATOM 3959 O O . TYR B 1 128 ? 19.713 91.172 116.931 1.00 43.76 128 TYR B O 1
ATOM 3968 N N . LEU B 1 129 ? 20.223 89.017 117.386 1.00 45.86 129 LEU B N 1
ATOM 3969 C CA . LEU B 1 129 ? 18.845 88.482 117.442 1.00 44.44 129 LEU B CA 1
ATOM 3970 C C . LEU B 1 129 ? 18.017 89.129 118.560 1.00 45.34 129 LEU B C 1
ATOM 3971 O O . LEU B 1 129 ? 16.806 89.219 118.420 1.00 52.90 129 LEU B O 1
ATOM 3976 N N . GLU B 1 130 ? 18.649 89.545 119.662 1.00 41.29 130 GLU B N 1
ATOM 3977 C CA . GLU B 1 130 ? 17.921 89.953 120.867 1.00 39.62 130 GLU B CA 1
ATOM 3978 C C . GLU B 1 130 ? 16.907 91.055 120.550 1.00 39.84 130 GLU B C 1
ATOM 3979 O O . GLU B 1 130 ? 15.716 90.885 120.790 1.00 42.75 130 GLU B O 1
ATOM 3985 N N . PRO B 1 131 ? 17.297 92.229 120.003 1.00 39.34 131 PRO B N 1
ATOM 3986 C CA . PRO B 1 131 ? 16.325 93.284 119.732 1.00 36.37 131 PRO B CA 1
ATOM 3987 C C . PRO B 1 131 ? 15.202 92.776 118.824 1.00 32.74 131 PRO B C 1
ATOM 3988 O O . PRO B 1 131 ? 14.102 93.235 118.957 1.00 30.35 131 PRO B O 1
ATOM 3992 N N . ILE B 1 132 ? 15.510 91.836 117.924 1.00 32.69 132 ILE B N 1
ATOM 3993 C CA . ILE B 1 132 ? 14.522 91.340 116.955 1.00 35.01 132 ILE B CA 1
ATOM 3994 C C . ILE B 1 132 ? 13.531 90.401 117.669 1.00 35.64 132 ILE B C 1
ATOM 3995 O O . ILE B 1 132 ? 12.319 90.496 117.479 1.00 38.35 132 ILE B O 1
ATOM 4000 N N . ILE B 1 133 ? 14.042 89.504 118.507 1.00 33.20 133 ILE B N 1
ATOM 4001 C CA . ILE B 1 133 ? 13.188 88.601 119.251 1.00 31.24 133 ILE B CA 1
ATOM 4002 C C . ILE B 1 133 ? 12.251 89.459 120.115 1.00 29.41 133 ILE B C 1
ATOM 4003 O O . ILE B 1 133 ? 11.050 89.206 120.200 1.00 30.36 133 ILE B O 1
ATOM 4008 N N . ARG B 1 134 ? 12.794 90.542 120.668 1.00 29.72 134 ARG B N 1
ATOM 4009 C CA . ARG B 1 134 ? 12.086 91.434 121.601 1.00 30.63 134 ARG B CA 1
ATOM 4010 C C . ARG B 1 134 ? 10.900 92.148 120.933 1.00 30.38 134 ARG B C 1
ATOM 4011 O O . ARG B 1 134 ? 9.798 92.145 121.441 1.00 28.39 134 ARG B O 1
ATOM 4019 N N . GLU B 1 135 ? 11.168 92.822 119.813 1.00 33.80 135 GLU B N 1
ATOM 4020 C CA . GLU B 1 135 ? 10.168 93.515 119.035 1.00 33.90 135 GLU B CA 1
ATOM 4021 C C . GLU B 1 135 ? 9.035 92.537 118.721 1.00 31.71 135 GLU B C 1
ATOM 4022 O O . GLU B 1 135 ? 7.877 92.852 118.935 1.00 28.20 135 GLU B O 1
ATOM 4028 N N . ARG B 1 136 ? 9.413 91.343 118.246 1.00 32.32 136 ARG B N 1
ATOM 4029 C CA . ARG B 1 136 ? 8.489 90.367 117.674 1.00 33.48 136 ARG B CA 1
ATOM 4030 C C . ARG B 1 136 ? 7.658 89.749 118.792 1.00 32.48 136 ARG B C 1
ATOM 4031 O O . ARG B 1 136 ? 6.442 89.571 118.619 1.00 39.03 136 ARG B O 1
ATOM 4039 N N . ALA B 1 137 ? 8.309 89.453 119.921 1.00 29.19 137 ALA B N 1
ATOM 4040 C CA . ALA B 1 137 ? 7.608 88.979 121.106 1.00 28.57 137 ALA B CA 1
ATOM 4041 C C . ALA B 1 137 ? 6.609 90.046 121.584 1.00 27.79 137 ALA B C 1
ATOM 4042 O O . ALA B 1 137 ? 5.537 89.737 122.064 1.00 25.17 137 ALA B O 1
ATOM 4044 N N . GLY B 1 138 ? 6.978 91.322 121.438 1.00 29.98 138 GLY B N 1
ATOM 4045 C CA . GLY B 1 138 ? 6.147 92.436 121.876 1.00 30.85 138 GLY B CA 1
ATOM 4046 C C . GLY B 1 138 ? 4.811 92.447 121.164 1.00 33.99 138 GLY B C 1
ATOM 4047 O O . GLY B 1 138 ? 3.789 92.780 121.767 1.00 32.71 138 GLY B O 1
ATOM 4048 N N . LYS B 1 139 ? 4.840 92.063 119.878 1.00 38.15 139 LYS B N 1
ATOM 4049 C CA . LYS B 1 139 ? 3.705 92.180 118.975 1.00 41.46 139 LYS B CA 1
ATOM 4050 C C . LYS B 1 139 ? 2.743 91.011 119.207 1.00 43.39 139 LYS B C 1
ATOM 4051 O O . LYS B 1 139 ? 1.535 91.221 119.285 1.00 46.34 139 LYS B O 1
ATOM 4057 N N . ILE B 1 140 ? 3.291 89.796 119.320 1.00 41.68 140 ILE B N 1
ATOM 4058 C CA . ILE B 1 140 ? 2.508 88.609 119.634 1.00 37.11 140 ILE B CA 1
ATOM 4059 C C . ILE B 1 140 ? 1.676 88.881 120.900 1.00 37.23 140 ILE B C 1
ATOM 4060 O O . ILE B 1 140 ? 0.470 88.600 120.920 1.00 38.41 140 ILE B O 1
ATOM 4065 N N . LEU B 1 141 ? 2.319 89.468 121.921 1.00 34.77 141 LEU B N 1
ATOM 4066 C CA . LEU B 1 141 ? 1.707 89.738 123.211 1.00 34.55 141 LEU B CA 1
ATOM 4067 C C . LEU B 1 141 ? 0.710 90.890 123.074 1.00 34.19 141 LEU B C 1
ATOM 4068 O O . LEU B 1 141 ? -0.365 90.887 123.701 1.00 36.25 141 LEU B O 1
ATOM 4073 N N . ASP B 1 142 ? 1.061 91.877 122.251 1.00 33.52 142 ASP B N 1
ATOM 4074 C CA . ASP B 1 142 ? 0.164 93.003 122.012 1.00 36.18 142 ASP B CA 1
ATOM 4075 C C . ASP B 1 142 ? -1.162 92.537 121.368 1.00 37.65 142 ASP B C 1
ATOM 4076 O O . ASP B 1 142 ? -2.136 93.259 121.456 1.00 38.95 142 ASP B O 1
ATOM 4081 N N . ASP B 1 143 ? -1.203 91.338 120.756 1.00 39.67 143 ASP B N 1
ATOM 4082 C CA . ASP B 1 143 ? -2.375 90.819 120.010 1.00 39.67 143 ASP B CA 1
ATOM 4083 C C . ASP B 1 143 ? -3.194 89.820 120.847 1.00 38.11 143 ASP B C 1
ATOM 4084 O O . ASP B 1 143 ? -4.138 89.243 120.320 1.00 36.78 143 ASP B O 1
ATOM 4089 N N . LEU B 1 144 ? -2.856 89.610 122.127 1.00 36.95 144 LEU B N 1
ATOM 4090 C CA . LEU B 1 144 ? -3.549 88.593 122.947 1.00 35.82 144 LEU B CA 1
ATOM 4091 C C . LEU B 1 144 ? -4.822 89.193 123.533 1.00 34.70 144 LEU B C 1
ATOM 4092 O O . LEU B 1 144 ? -4.810 90.325 123.992 1.00 35.97 144 LEU B O 1
ATOM 4097 N N . PRO B 1 145 ? -5.935 88.438 123.600 1.00 33.30 145 PRO B N 1
ATOM 4098 C CA . PRO B 1 145 ? -7.180 88.972 124.153 1.00 33.00 145 PRO B CA 1
ATOM 4099 C C . PRO B 1 145 ? -7.152 89.156 125.681 1.00 33.31 145 PRO B C 1
ATOM 4100 O O . PRO B 1 145 ? -6.500 88.409 126.386 1.00 32.05 145 PRO B O 1
ATOM 4104 N N . ILE B 1 146 ? -7.876 90.167 126.171 1.00 34.63 146 ILE B N 1
ATOM 4105 C CA . ILE B 1 146 ? -7.920 90.507 127.588 1.00 33.55 146 ILE B CA 1
ATOM 4106 C C . ILE B 1 146 ? -9.289 90.088 128.120 1.00 32.93 146 ILE B C 1
ATOM 4107 O O . ILE B 1 146 ? -10.249 90.090 127.394 1.00 35.78 146 ILE B O 1
ATOM 4112 N N . GLY B 1 147 ? -9.346 89.681 129.382 1.00 33.19 147 GLY B N 1
ATOM 4113 C CA . GLY B 1 147 ? -10.606 89.268 130.024 1.00 36.08 147 GLY B CA 1
ATOM 4114 C C . GLY B 1 147 ? -11.298 88.101 129.326 1.00 36.31 147 GLY B C 1
ATOM 4115 O O . GLY B 1 147 ? -12.517 87.985 129.427 1.00 36.43 147 GLY B O 1
ATOM 4116 N N . GLU B 1 148 ? -10.509 87.237 128.666 1.00 36.93 148 GLU B N 1
ATOM 4117 C CA . GLU B 1 148 ? -10.970 86.082 127.925 1.00 35.91 148 GLU B CA 1
ATOM 4118 C C . GLU B 1 148 ? -9.998 84.915 128.150 1.00 33.31 148 GLU B C 1
ATOM 4119 O O . GLU B 1 148 ? -8.791 85.069 128.043 1.00 29.78 148 GLU B O 1
ATOM 4125 N N . GLU B 1 149 ? -10.569 83.743 128.446 1.00 33.00 149 GLU B N 1
ATOM 4126 C CA . GLU B 1 149 ? -9.852 82.510 128.596 1.00 32.91 149 GLU B CA 1
ATOM 4127 C C . GLU B 1 149 ? -9.228 82.134 127.254 1.00 32.53 149 GLU B C 1
ATOM 4128 O O . GLU B 1 149 ? -9.846 82.263 126.205 1.00 30.19 149 GLU B O 1
ATOM 4134 N N . ILE B 1 150 ? -7.970 81.699 127.327 1.00 33.53 150 ILE B N 1
ATOM 4135 C CA . ILE B 1 150 ? -7.232 81.185 126.197 1.00 33.47 150 ILE B CA 1
ATOM 4136 C C . ILE B 1 150 ? -6.464 79.949 126.659 1.00 31.90 150 ILE B C 1
ATOM 4137 O O . ILE B 1 150 ? -6.185 79.796 127.853 1.00 32.41 150 ILE B O 1
ATOM 4142 N N . ASN B 1 151 ? -6.133 79.092 125.687 1.00 29.02 151 ASN B N 1
ATOM 4143 C CA . ASN B 1 151 ? -5.123 78.093 125.854 1.00 26.10 151 ASN B CA 1
ATOM 4144 C C . ASN B 1 151 ? -3.775 78.759 125.588 1.00 25.16 151 ASN B C 1
ATOM 4145 O O . ASN B 1 151 ? -3.432 79.055 124.435 1.00 22.68 151 ASN B O 1
ATOM 4150 N N . TRP B 1 152 ? -3.072 79.014 126.696 1.00 26.16 152 TRP B N 1
ATOM 4151 C CA . TRP B 1 152 ? -1.770 79.649 126.757 1.00 26.26 152 TRP B CA 1
ATOM 4152 C C . TRP B 1 152 ? -0.768 78.870 125.904 1.00 27.38 152 TRP B C 1
ATOM 4153 O O . TRP B 1 152 ? 0.114 79.465 125.305 1.00 25.05 152 TRP B O 1
ATOM 4164 N N . VAL B 1 153 ? -0.923 77.541 125.840 1.00 30.13 153 VAL B N 1
ATOM 4165 C CA . VAL B 1 153 ? 0.010 76.701 125.078 1.00 33.34 153 VAL B CA 1
ATOM 4166 C C . VAL B 1 153 ? -0.071 77.049 123.573 1.00 36.07 153 VAL B C 1
ATOM 4167 O O . VAL B 1 153 ? 0.958 77.327 122.949 1.00 35.27 153 VAL B O 1
ATOM 4171 N N . ASP B 1 154 ? -1.281 77.061 122.997 1.00 38.01 154 ASP B N 1
ATOM 4172 C CA . ASP B 1 154 ? -1.467 77.355 121.575 1.00 39.79 154 ASP B CA 1
ATOM 4173 C C . ASP B 1 154 ? -1.160 78.831 121.309 1.00 37.41 154 ASP B C 1
ATOM 4174 O O . ASP B 1 154 ? -0.358 79.146 120.440 1.00 34.07 154 ASP B O 1
ATOM 4179 N N . LYS B 1 155 ? -1.766 79.715 122.110 1.00 37.72 155 LYS B N 1
ATOM 4180 C CA . LYS B 1 155 ? -1.848 81.164 121.820 1.00 37.13 155 LYS B CA 1
ATOM 4181 C C . LYS B 1 155 ? -0.567 81.942 122.176 1.00 31.46 155 LYS B C 1
ATOM 4182 O O . LYS B 1 155 ? -0.355 83.026 121.656 1.00 29.82 155 LYS B O 1
ATOM 4188 N N . VAL B 1 156 ? 0.276 81.419 123.065 1.00 28.72 156 VAL B N 1
ATOM 4189 C CA . VAL B 1 156 ? 1.407 82.205 123.602 1.00 27.95 156 VAL B CA 1
ATOM 4190 C C . VAL B 1 156 ? 2.718 81.432 123.432 1.00 27.93 156 VAL B C 1
ATOM 4191 O O . VAL B 1 156 ? 3.638 81.894 122.778 1.00 29.34 156 VAL B O 1
ATOM 4195 N N . SER B 1 157 ? 2.788 80.256 124.056 1.00 26.92 157 SER B N 1
ATOM 4196 C CA . SER B 1 157 ? 3.968 79.458 124.087 1.00 25.92 157 SER B CA 1
ATOM 4197 C C . SER B 1 157 ? 4.367 79.071 122.661 1.00 26.24 157 SER B C 1
ATOM 4198 O O . SER B 1 157 ? 5.502 79.291 122.260 1.00 27.15 157 SER B O 1
ATOM 4201 N N . ILE B 1 158 ? 3.418 78.534 121.882 1.00 27.94 158 ILE B N 1
ATOM 4202 C CA . ILE B 1 158 ? 3.718 78.043 120.493 1.00 27.93 158 ILE B CA 1
ATOM 4203 C C . ILE B 1 158 ? 4.006 79.248 119.593 1.00 29.01 158 ILE B C 1
ATOM 4204 O O . ILE B 1 158 ? 4.901 79.175 118.766 1.00 30.73 158 ILE B O 1
ATOM 4209 N N . GLU B 1 159 ? 3.227 80.324 119.752 1.00 30.27 159 GLU B N 1
ATOM 4210 C CA . GLU B 1 159 ? 3.400 81.535 118.959 1.00 31.84 159 GLU B CA 1
ATOM 4211 C C . GLU B 1 159 ? 4.801 82.107 119.182 1.00 29.51 159 GLU B C 1
ATOM 4212 O O . GLU B 1 159 ? 5.452 82.514 118.215 1.00 31.26 159 GLU B O 1
ATOM 4218 N N . LEU B 1 160 ? 5.244 82.145 120.446 1.00 26.23 160 LEU B N 1
ATOM 4219 C CA . LEU B 1 160 ? 6.500 82.815 120.802 1.00 25.01 160 LEU B CA 1
ATOM 4220 C C . LEU B 1 160 ? 7.688 81.945 120.378 1.00 26.24 160 LEU B C 1
ATOM 4221 O O . LEU B 1 160 ? 8.709 82.480 119.908 1.00 25.32 160 LEU B O 1
ATOM 4226 N N . THR B 1 161 ? 7.529 80.621 120.546 1.00 26.84 161 THR B N 1
ATOM 4227 C CA . THR B 1 161 ? 8.520 79.600 120.190 1.00 27.19 161 THR B CA 1
ATOM 4228 C C . THR B 1 161 ? 8.695 79.437 118.671 1.00 27.92 161 THR B C 1
ATOM 4229 O O . THR B 1 161 ? 9.777 79.138 118.214 1.00 28.79 161 THR B O 1
ATOM 4233 N N . THR B 1 162 ? 7.606 79.554 117.903 1.00 28.11 162 THR B N 1
ATOM 4234 C CA . THR B 1 162 ? 7.645 79.562 116.445 1.00 25.80 162 THR B CA 1
ATOM 4235 C C . THR B 1 162 ? 8.417 80.801 115.972 1.00 26.10 162 THR B C 1
ATOM 4236 O O . THR B 1 162 ? 9.224 80.758 115.081 1.00 24.94 162 THR B O 1
ATOM 4240 N N . MET B 1 163 ? 8.146 81.930 116.609 1.00 28.38 163 MET B N 1
ATOM 4241 C CA . MET B 1 163 ? 8.787 83.203 116.283 1.00 29.59 163 MET B CA 1
ATOM 4242 C C . MET B 1 163 ? 10.311 83.145 116.536 1.00 28.88 163 MET B C 1
ATOM 4243 O O . MET B 1 163 ? 11.078 83.764 115.798 1.00 28.52 163 MET B O 1
ATOM 4248 N N . THR B 1 164 ? 10.760 82.432 117.582 1.00 28.11 164 THR B N 1
ATOM 4249 C CA . THR B 1 164 ? 12.202 82.377 117.913 1.00 27.63 164 THR B CA 1
ATOM 4250 C C . THR B 1 164 ? 12.966 81.453 116.952 1.00 26.53 164 THR B C 1
ATOM 4251 O O . THR B 1 164 ? 14.143 81.659 116.696 1.00 25.87 164 THR B O 1
ATOM 4255 N N . LEU B 1 165 ? 12.294 80.419 116.437 1.00 26.76 165 LEU B N 1
ATOM 4256 C CA . LEU B 1 165 ? 12.897 79.508 115.456 1.00 26.64 165 LEU B CA 1
ATOM 4257 C C . LEU B 1 165 ? 12.959 80.192 114.088 1.00 24.73 165 LEU B C 1
ATOM 4258 O O . LEU B 1 165 ? 13.975 80.190 113.451 1.00 23.18 165 LEU B O 1
ATOM 4263 N N . ALA B 1 166 ? 11.850 80.787 113.672 1.00 25.50 166 ALA B N 1
ATOM 4264 C CA . ALA B 1 166 ? 11.820 81.638 112.500 1.00 27.19 166 ALA B CA 1
ATOM 4265 C C . ALA B 1 166 ? 12.995 82.614 112.535 1.00 29.02 166 ALA B C 1
ATOM 4266 O O . ALA B 1 166 ? 13.777 82.712 111.580 1.00 33.02 166 ALA B O 1
ATOM 4268 N N . THR B 1 167 ? 13.109 83.338 113.648 1.00 31.59 167 THR B N 1
ATOM 4269 C CA . THR B 1 167 ? 14.059 84.456 113.769 1.00 32.57 167 THR B CA 1
ATOM 4270 C C . THR B 1 167 ? 15.496 83.919 113.751 1.00 32.88 167 THR B C 1
ATOM 4271 O O . THR B 1 167 ? 16.385 84.567 113.231 1.00 34.98 167 THR B O 1
ATOM 4275 N N . LEU B 1 168 ? 15.704 82.723 114.309 1.00 32.88 168 LEU B N 1
ATOM 4276 C CA . LEU B 1 168 ? 17.030 82.172 114.431 1.00 32.22 168 LEU B CA 1
ATOM 4277 C C . LEU B 1 168 ? 17.592 81.883 113.040 1.00 33.12 168 LEU B C 1
ATOM 4278 O O . LEU B 1 168 ? 18.775 82.052 112.845 1.00 36.93 168 LEU B O 1
ATOM 4283 N N . PHE B 1 169 ? 16.730 81.469 112.102 1.00 36.45 169 PHE B N 1
ATOM 4284 C CA . PHE B 1 169 ? 17.125 80.994 110.770 1.00 38.69 169 PHE B CA 1
ATOM 4285 C C . PHE B 1 169 ? 16.826 82.038 109.682 1.00 41.61 169 PHE B C 1
ATOM 4286 O O . PHE B 1 169 ? 17.249 81.883 108.541 1.00 43.88 169 PHE B O 1
ATOM 4294 N N . ASP B 1 170 ? 16.153 83.127 110.047 1.00 43.32 170 ASP B N 1
ATOM 4295 C CA . ASP B 1 170 ? 15.643 84.066 109.075 1.00 47.67 170 ASP B CA 1
ATOM 4296 C C . ASP B 1 170 ? 14.777 83.299 108.066 1.00 47.51 170 ASP B C 1
ATOM 4297 O O . ASP B 1 170 ? 14.929 83.449 106.863 1.00 46.45 170 ASP B O 1
ATOM 4302 N N . PHE B 1 171 ? 13.864 82.472 108.580 1.00 49.89 171 PHE B N 1
ATOM 4303 C CA . PHE B 1 171 ? 12.748 81.990 107.788 1.00 54.13 171 PHE B CA 1
ATOM 4304 C C . PHE B 1 171 ? 11.722 83.112 107.596 1.00 62.59 171 PHE B C 1
ATOM 4305 O O . PHE B 1 171 ? 11.491 83.900 108.520 1.00 53.57 171 PHE B O 1
ATOM 4313 N N . PRO B 1 172 ? 11.095 83.198 106.386 1.00 72.67 172 PRO B N 1
ATOM 4314 C CA . PRO B 1 172 ? 10.096 84.217 106.034 1.00 70.94 172 PRO B CA 1
ATOM 4315 C C . PRO B 1 172 ? 9.435 85.045 107.156 1.00 73.49 172 PRO B C 1
ATOM 4316 O O . PRO B 1 172 ? 9.964 86.127 107.461 1.00 78.40 172 PRO B O 1
ATOM 4320 N N . TRP B 1 173 ? 8.324 84.551 107.737 1.00 65.85 173 TRP B N 1
ATOM 4321 C CA . TRP B 1 173 ? 7.414 85.259 108.697 1.00 69.05 173 TRP B CA 1
ATOM 4322 C C . TRP B 1 173 ? 6.153 85.672 107.921 1.00 70.14 173 TRP B C 1
ATOM 4323 O O . TRP B 1 173 ? 5.045 85.633 108.458 1.00 69.08 173 TRP B O 1
ATOM 4334 N N . GLU B 1 204 ? 17.914 87.087 96.734 1.00 104.22 204 GLU B N 1
ATOM 4335 C CA . GLU B 1 204 ? 17.987 85.629 96.768 1.00 102.45 204 GLU B CA 1
ATOM 4336 C C . GLU B 1 204 ? 16.720 85.065 97.445 1.00 102.53 204 GLU B C 1
ATOM 4337 O O . GLU B 1 204 ? 16.817 84.217 98.343 1.00 110.47 204 GLU B O 1
ATOM 4343 N N . ASN B 1 205 ? 15.535 85.517 96.997 1.00 89.64 205 ASN B N 1
ATOM 4344 C CA . ASN B 1 205 ? 14.241 85.156 97.635 1.00 89.59 205 ASN B CA 1
ATOM 4345 C C . ASN B 1 205 ? 13.633 83.889 97.016 1.00 81.52 205 ASN B C 1
ATOM 4346 O O . ASN B 1 205 ? 12.570 83.449 97.426 1.00 73.78 205 ASN B O 1
ATOM 4351 N N . LEU B 1 206 ? 14.301 83.329 96.001 1.00 88.06 206 LEU B N 1
ATOM 4352 C CA . LEU B 1 206 ? 13.934 82.026 95.387 1.00 83.55 206 LEU B CA 1
ATOM 4353 C C . LEU B 1 206 ? 14.616 80.863 96.131 1.00 75.12 206 LEU B C 1
ATOM 4354 O O . LEU B 1 206 ? 14.038 79.796 96.285 1.00 58.72 206 LEU B O 1
ATOM 4359 N N . ARG B 1 207 ? 15.861 81.088 96.571 1.00 75.64 207 ARG B N 1
ATOM 4360 C CA . ARG B 1 207 ? 16.579 80.193 97.472 1.00 66.26 207 ARG B CA 1
ATOM 4361 C C . ARG B 1 207 ? 15.964 80.344 98.880 1.00 61.90 207 ARG B C 1
ATOM 4362 O O . ARG B 1 207 ? 15.408 79.390 99.384 1.00 49.68 207 ARG B O 1
ATOM 4370 N N . ARG B 1 208 ? 15.992 81.550 99.479 1.00 67.59 208 ARG B N 1
ATOM 4371 C CA . ARG B 1 208 ? 15.476 81.749 100.873 1.00 73.98 208 ARG B CA 1
ATOM 4372 C C . ARG B 1 208 ? 14.158 80.959 101.004 1.00 66.94 208 ARG B C 1
ATOM 4373 O O . ARG B 1 208 ? 13.959 80.160 101.920 1.00 69.45 208 ARG B O 1
ATOM 4381 N N . GLN B 1 209 ? 13.274 81.131 100.029 1.00 60.59 209 GLN B N 1
ATOM 4382 C CA . GLN B 1 209 ? 11.943 80.599 100.120 1.00 57.38 209 GLN B CA 1
ATOM 4383 C C . GLN B 1 209 ? 11.947 79.082 99.967 1.00 55.78 209 GLN B C 1
ATOM 4384 O O . GLN B 1 209 ? 11.117 78.405 100.539 1.00 56.31 209 GLN B O 1
ATOM 4390 N N . THR B 1 210 ? 12.860 78.573 99.144 1.00 60.56 210 THR B N 1
ATOM 4391 C CA . THR B 1 210 ? 12.932 77.134 98.810 1.00 58.85 210 THR B CA 1
ATOM 4392 C C . THR B 1 210 ? 13.509 76.320 99.990 1.00 55.21 210 THR B C 1
ATOM 4393 O O . THR B 1 210 ? 13.104 75.174 100.192 1.00 47.00 210 THR B O 1
ATOM 4397 N N . LEU B 1 211 ? 14.462 76.898 100.744 1.00 53.00 211 LEU B N 1
ATOM 4398 C CA . LEU B 1 211 ? 15.058 76.247 101.908 1.00 48.32 211 LEU B CA 1
ATOM 4399 C C . LEU B 1 211 ? 13.971 76.039 102.971 1.00 50.71 211 LEU B C 1
ATOM 4400 O O . LEU B 1 211 ? 13.938 74.977 103.586 1.00 50.60 211 LEU B O 1
ATOM 4405 N N . PHE B 1 212 ? 13.101 77.045 103.191 1.00 53.09 212 PHE B N 1
ATOM 4406 C CA . PHE B 1 212 ? 12.015 76.955 104.211 1.00 50.91 212 PHE B CA 1
ATOM 4407 C C . PHE B 1 212 ? 11.049 75.809 103.878 1.00 43.54 212 PHE B C 1
ATOM 4408 O O . PHE B 1 212 ? 10.602 75.090 104.738 1.00 43.19 212 PHE B O 1
ATOM 4416 N N . GLU B 1 213 ? 10.719 75.663 102.602 1.00 42.21 213 GLU B N 1
ATOM 4417 C CA . GLU B 1 213 ? 9.861 74.595 102.131 1.00 42.28 213 GLU B CA 1
ATOM 4418 C C . GLU B 1 213 ? 10.554 73.245 102.330 1.00 44.18 213 GLU B C 1
ATOM 4419 O O . GLU B 1 213 ? 9.932 72.287 102.774 1.00 44.22 213 GLU B O 1
ATOM 4425 N N . CYS B 1 214 ? 11.841 73.171 101.966 1.00 48.23 214 CYS B N 1
ATOM 4426 C CA . CYS B 1 214 ? 12.666 71.975 102.222 1.00 45.11 214 CYS B CA 1
ATOM 4427 C C . CYS B 1 214 ? 12.523 71.550 103.687 1.00 37.19 214 CYS B C 1
ATOM 4428 O O . CYS B 1 214 ? 12.199 70.415 103.952 1.00 32.61 214 CYS B O 1
ATOM 4431 N N . VAL B 1 215 ? 12.792 72.496 104.601 1.00 33.42 215 VAL B N 1
ATOM 4432 C CA . VAL B 1 215 ? 12.746 72.297 106.047 1.00 31.78 215 VAL B CA 1
ATOM 4433 C C . VAL B 1 215 ? 11.348 71.788 106.422 1.00 31.12 215 VAL B C 1
ATOM 4434 O O . VAL B 1 215 ? 11.183 70.642 106.852 1.00 29.75 215 VAL B O 1
ATOM 4438 N N . ASP B 1 216 ? 10.343 72.630 106.191 1.00 30.96 216 ASP B N 1
ATOM 4439 C CA . ASP B 1 216 ? 8.983 72.336 106.562 1.00 35.70 216 ASP B CA 1
ATOM 4440 C C . ASP B 1 216 ? 8.660 70.865 106.226 1.00 38.79 216 ASP B C 1
ATOM 4441 O O . ASP B 1 216 ? 8.121 70.152 107.067 1.00 42.67 216 ASP B O 1
ATOM 4446 N N . TYR B 1 217 ? 8.994 70.406 105.010 1.00 40.97 217 TYR B N 1
ATOM 4447 C CA . TYR B 1 217 ? 8.690 69.030 104.522 1.00 36.92 217 TYR B CA 1
ATOM 4448 C C . TYR B 1 217 ? 9.238 67.953 105.464 1.00 34.72 217 TYR B C 1
ATOM 4449 O O . TYR B 1 217 ? 8.509 67.042 105.835 1.00 33.65 217 TYR B O 1
ATOM 4458 N N . PHE B 1 218 ? 10.528 68.048 105.805 1.00 34.12 218 PHE B N 1
ATOM 4459 C CA . PHE B 1 218 ? 11.193 67.043 106.633 1.00 35.56 218 PHE B CA 1
ATOM 4460 C C . PHE B 1 218 ? 10.713 67.153 108.077 1.00 36.35 218 PHE B C 1
ATOM 4461 O O . PHE B 1 218 ? 10.638 66.161 108.780 1.00 33.85 218 PHE B O 1
ATOM 4469 N N . MET B 1 219 ? 10.378 68.374 108.493 1.00 39.32 219 MET B N 1
ATOM 4470 C CA . MET B 1 219 ? 9.788 68.614 109.807 1.00 40.77 219 MET B CA 1
ATOM 4471 C C . MET B 1 219 ? 8.401 67.976 109.883 1.00 40.23 219 MET B C 1
ATOM 4472 O O . MET B 1 219 ? 7.985 67.619 110.960 1.00 39.18 219 MET B O 1
ATOM 4477 N N . ARG B 1 220 ? 7.695 67.882 108.747 1.00 46.62 220 ARG B N 1
ATOM 4478 C CA . ARG B 1 220 ? 6.360 67.238 108.674 1.00 54.00 220 ARG B CA 1
ATOM 4479 C C . ARG B 1 220 ? 6.524 65.720 108.835 1.00 49.78 220 ARG B C 1
ATOM 4480 O O . ARG B 1 220 ? 5.741 65.073 109.538 1.00 44.15 220 ARG B O 1
ATOM 4488 N N . LEU B 1 221 ? 7.552 65.189 108.164 1.00 50.96 221 LEU B N 1
ATOM 4489 C CA . LEU B 1 221 ? 7.898 63.757 108.141 1.00 55.14 221 LEU B CA 1
ATOM 4490 C C . LEU B 1 221 ? 8.398 63.317 109.523 1.00 57.39 221 LEU B C 1
ATOM 4491 O O . LEU B 1 221 ? 8.192 62.172 109.914 1.00 61.04 221 LEU B O 1
ATOM 4496 N N . TRP B 1 222 ? 9.085 64.223 110.230 1.00 56.88 222 TRP B N 1
ATOM 4497 C CA . TRP B 1 222 ? 9.597 63.955 111.568 1.00 56.78 222 TRP B CA 1
ATOM 4498 C C . TRP B 1 222 ? 8.455 63.465 112.452 1.00 56.52 222 TRP B C 1
ATOM 4499 O O . TRP B 1 222 ? 8.558 62.406 113.023 1.00 60.98 222 TRP B O 1
ATOM 4510 N N . ASN B 1 223 ? 7.369 64.242 112.507 1.00 63.45 223 ASN B N 1
ATOM 4511 C CA . ASN B 1 223 ? 6.148 63.895 113.267 1.00 68.53 223 ASN B CA 1
ATOM 4512 C C . ASN B 1 223 ? 5.539 62.584 112.751 1.00 74.72 223 ASN B C 1
ATOM 4513 O O . ASN B 1 223 ? 5.503 61.582 113.476 1.00 85.56 223 ASN B O 1
ATOM 4518 N N . GLU B 1 224 ? 5.064 62.599 111.501 1.00 76.57 224 GLU B N 1
ATOM 4519 C CA . GLU B 1 224 ? 4.364 61.465 110.902 1.00 79.17 224 GLU B CA 1
ATOM 4520 C C . GLU B 1 224 ? 4.901 60.142 111.466 1.00 79.00 224 GLU B C 1
ATOM 4521 O O . GLU B 1 224 ? 6.113 59.967 111.640 1.00 84.94 224 GLU B O 1
ATOM 4527 N N . MET B 1 250 ? 22.927 63.788 103.499 1.00 49.56 250 MET B N 1
ATOM 4528 C CA . MET B 1 250 ? 21.834 64.489 104.188 1.00 51.79 250 MET B CA 1
ATOM 4529 C C . MET B 1 250 ? 22.309 65.015 105.550 1.00 52.57 250 MET B C 1
ATOM 4530 O O . MET B 1 250 ? 21.518 65.174 106.469 1.00 50.86 250 MET B O 1
ATOM 4535 N N . GLU B 1 251 ? 23.600 65.342 105.641 1.00 59.15 251 GLU B N 1
ATOM 4536 C CA . GLU B 1 251 ? 24.318 65.536 106.907 1.00 60.37 251 GLU B CA 1
ATOM 4537 C C . GLU B 1 251 ? 23.919 66.863 107.576 1.00 58.65 251 GLU B C 1
ATOM 4538 O O . GLU B 1 251 ? 23.562 66.890 108.753 1.00 56.87 251 GLU B O 1
ATOM 4544 N N . TYR B 1 252 ? 23.986 67.960 106.817 1.00 55.09 252 TYR B N 1
ATOM 4545 C CA . TYR B 1 252 ? 23.734 69.297 107.337 1.00 55.71 252 TYR B CA 1
ATOM 4546 C C . TYR B 1 252 ? 22.233 69.481 107.595 1.00 55.06 252 TYR B C 1
ATOM 4547 O O . TYR B 1 252 ? 21.851 70.247 108.489 1.00 52.38 252 TYR B O 1
ATOM 4556 N N . LEU B 1 253 ? 21.393 68.798 106.802 1.00 54.72 253 LEU B N 1
ATOM 4557 C CA . LEU B 1 253 ? 19.937 68.970 106.876 1.00 53.70 253 LEU B CA 1
ATOM 4558 C C . LEU B 1 253 ? 19.439 68.421 108.214 1.00 49.26 253 LEU B C 1
ATOM 4559 O O . LEU B 1 253 ? 18.663 69.076 108.895 1.00 48.64 253 LEU B O 1
ATOM 4564 N N . GLY B 1 254 ? 19.933 67.239 108.592 1.00 46.50 254 GLY B N 1
ATOM 4565 C CA . GLY B 1 254 ? 19.612 66.627 109.876 1.00 45.62 254 GLY B CA 1
ATOM 4566 C C . GLY B 1 254 ? 20.056 67.487 111.051 1.00 43.93 254 GLY B C 1
ATOM 4567 O O . GLY B 1 254 ? 19.440 67.448 112.115 1.00 38.94 254 GLY B O 1
ATOM 4568 N N . ASN B 1 255 ? 21.148 68.240 110.849 1.00 44.85 255 ASN B N 1
ATOM 4569 C CA . ASN B 1 255 ? 21.768 69.084 111.876 1.00 44.36 255 ASN B CA 1
ATOM 4570 C C . ASN B 1 255 ? 20.892 70.325 112.080 1.00 42.11 255 ASN B C 1
ATOM 4571 O O . ASN B 1 255 ? 20.772 70.833 113.187 1.00 43.11 255 ASN B O 1
ATOM 4576 N N . LEU B 1 256 ? 20.265 70.795 111.002 1.00 41.39 256 LEU B N 1
ATOM 4577 C CA . LEU B 1 256 ? 19.356 71.946 111.067 1.00 40.50 256 LEU B CA 1
ATOM 4578 C C . LEU B 1 256 ? 18.044 71.520 111.728 1.00 38.69 256 LEU B C 1
ATOM 4579 O O . LEU B 1 256 ? 17.542 72.232 112.606 1.00 35.08 256 LEU B O 1
ATOM 4584 N N . ILE B 1 257 ? 17.523 70.358 111.302 1.00 38.54 257 ILE B N 1
ATOM 4585 C CA . ILE B 1 257 ? 16.283 69.750 111.859 1.00 38.30 257 ILE B CA 1
ATOM 4586 C C . ILE B 1 257 ? 16.460 69.487 113.367 1.00 36.68 257 ILE B C 1
ATOM 4587 O O . ILE B 1 257 ? 15.536 69.726 114.139 1.00 35.69 257 ILE B O 1
ATOM 4592 N N . LEU B 1 258 ? 17.642 68.998 113.780 1.00 36.84 258 LEU B N 1
ATOM 4593 C CA . LEU B 1 258 ? 17.934 68.721 115.202 1.00 35.19 258 LEU B CA 1
ATOM 4594 C C . LEU B 1 258 ? 17.844 70.028 116.012 1.00 33.31 258 LEU B C 1
ATOM 4595 O O . LEU B 1 258 ? 17.278 70.039 117.095 1.00 31.99 258 LEU B O 1
ATOM 4600 N N . LEU B 1 259 ? 18.364 71.134 115.475 1.00 31.37 259 LEU B N 1
ATOM 4601 C CA . LEU B 1 259 ? 18.232 72.421 116.158 1.00 32.19 259 LEU B CA 1
ATOM 4602 C C . LEU B 1 259 ? 16.760 72.790 116.382 1.00 32.79 259 LEU B C 1
ATOM 4603 O O . LEU B 1 259 ? 16.380 73.226 117.493 1.00 33.66 259 LEU B O 1
ATOM 4608 N N . ILE B 1 260 ? 15.961 72.656 115.315 1.00 30.37 260 ILE B N 1
ATOM 4609 C CA . ILE B 1 260 ? 14.572 73.034 115.337 1.00 28.82 260 ILE B CA 1
ATOM 4610 C C . ILE B 1 260 ? 13.852 72.145 116.347 1.00 30.30 260 ILE B C 1
ATOM 4611 O O . ILE B 1 260 ? 13.239 72.673 117.286 1.00 31.30 260 ILE B O 1
ATOM 4616 N N . VAL B 1 261 ? 13.964 70.821 116.150 1.00 28.81 261 VAL B N 1
ATOM 4617 C CA . VAL B 1 261 ? 13.355 69.813 117.020 1.00 27.98 261 VAL B CA 1
ATOM 4618 C C . VAL B 1 261 ? 13.760 70.056 118.481 1.00 28.90 261 VAL B C 1
ATOM 4619 O O . VAL B 1 261 ? 12.889 70.044 119.344 1.00 30.01 261 VAL B O 1
ATOM 4623 N N . GLY B 1 262 ? 15.060 70.304 118.719 1.00 30.06 262 GLY B N 1
ATOM 4624 C CA . GLY B 1 262 ? 15.697 70.354 120.054 1.00 29.57 262 GLY B CA 1
ATOM 4625 C C . GLY B 1 262 ? 15.391 71.632 120.823 1.00 31.87 262 GLY B C 1
ATOM 4626 O O . GLY B 1 262 ? 15.544 71.654 122.071 1.00 33.83 262 GLY B O 1
ATOM 4627 N N . GLY B 1 263 ? 14.978 72.693 120.105 1.00 31.30 263 GLY B N 1
ATOM 4628 C CA . GLY B 1 263 ? 14.733 74.010 120.709 1.00 32.31 263 GLY B CA 1
ATOM 4629 C C . GLY B 1 263 ? 13.318 74.519 120.485 1.00 34.27 263 GLY B C 1
ATOM 4630 O O . GLY B 1 263 ? 13.065 75.738 120.566 1.00 34.42 263 GLY B O 1
ATOM 4631 N N . ASN B 1 264 ? 12.398 73.578 120.224 1.00 35.90 264 ASN B N 1
ATOM 4632 C CA . ASN B 1 264 ? 10.996 73.857 119.930 1.00 34.33 264 ASN B CA 1
ATOM 4633 C C . ASN B 1 264 ? 10.163 73.524 121.174 1.00 34.46 264 ASN B C 1
ATOM 4634 O O . ASN B 1 264 ? 9.751 74.443 121.895 1.00 35.41 264 ASN B O 1
ATOM 4639 N N . ASP B 1 265 ? 9.941 72.229 121.444 1.00 33.76 265 ASP B N 1
ATOM 4640 C CA . ASP B 1 265 ? 9.016 71.806 122.525 1.00 34.01 265 ASP B CA 1
ATOM 4641 C C . ASP B 1 265 ? 9.625 72.071 123.910 1.00 33.50 265 ASP B C 1
ATOM 4642 O O . ASP B 1 265 ? 8.904 72.056 124.912 1.00 33.82 265 ASP B O 1
ATOM 4647 N N . THR B 1 266 ? 10.951 72.258 123.954 1.00 30.52 266 THR B N 1
ATOM 4648 C CA . THR B 1 266 ? 11.648 72.604 125.159 1.00 30.66 266 THR B CA 1
ATOM 4649 C C . THR B 1 266 ? 11.303 74.052 125.526 1.00 30.98 266 THR B C 1
ATOM 4650 O O . THR B 1 266 ? 10.814 74.335 126.594 1.00 35.04 266 THR B O 1
ATOM 4654 N N . THR B 1 267 ? 11.542 74.986 124.614 1.00 31.78 267 THR B N 1
ATOM 4655 C CA . THR B 1 267 ? 11.240 76.400 124.867 1.00 29.51 267 THR B CA 1
ATOM 4656 C C . THR B 1 267 ? 9.729 76.568 125.131 1.00 27.93 267 THR B C 1
ATOM 4657 O O . THR B 1 267 ? 9.318 77.328 126.008 1.00 24.90 267 THR B O 1
ATOM 4661 N N . ARG B 1 268 ? 8.908 75.854 124.350 1.00 27.09 268 ARG B N 1
ATOM 4662 C CA . ARG B 1 268 ? 7.434 75.897 124.452 1.00 24.70 268 ARG B CA 1
ATOM 4663 C C . ARG B 1 268 ? 7.011 75.644 125.893 1.00 22.68 268 ARG B C 1
ATOM 4664 O O . ARG B 1 268 ? 6.281 76.436 126.461 1.00 23.55 268 ARG B O 1
ATOM 4672 N N . ASN B 1 269 ? 7.514 74.530 126.442 1.00 20.54 269 ASN B N 1
ATOM 4673 C CA . ASN B 1 269 ? 7.076 73.935 127.713 1.00 18.98 269 ASN B CA 1
ATOM 4674 C C . ASN B 1 269 ? 7.618 74.743 128.907 1.00 19.35 269 ASN B C 1
ATOM 4675 O O . ASN B 1 269 ? 7.058 74.698 129.977 1.00 19.70 269 ASN B O 1
ATOM 4680 N N . THR B 1 270 ? 8.718 75.470 128.713 1.00 21.19 270 THR B N 1
ATOM 4681 C CA . THR B 1 270 ? 9.352 76.289 129.734 1.00 22.67 270 THR B CA 1
ATOM 4682 C C . THR B 1 270 ? 8.609 77.626 129.897 1.00 24.16 270 THR B C 1
ATOM 4683 O O . THR B 1 270 ? 8.561 78.169 130.990 1.00 24.83 270 THR B O 1
ATOM 4687 N N . ILE B 1 271 ? 8.080 78.172 128.793 1.00 25.54 271 ILE B N 1
ATOM 4688 C CA . ILE B 1 271 ? 7.214 79.353 128.817 1.00 24.88 271 ILE B CA 1
ATOM 4689 C C . ILE B 1 271 ? 5.923 78.972 129.543 1.00 26.54 271 ILE B C 1
ATOM 4690 O O . ILE B 1 271 ? 5.432 79.777 130.378 1.00 27.38 271 ILE B O 1
ATOM 4695 N N . SER B 1 272 ? 5.383 77.779 129.196 1.00 25.53 272 SER B N 1
ATOM 4696 C CA . SER B 1 272 ? 4.144 77.200 129.792 1.00 24.32 272 SER B CA 1
ATOM 4697 C C . SER B 1 272 ? 4.381 76.844 131.268 1.00 23.64 272 SER B C 1
ATOM 4698 O O . SER B 1 272 ? 3.549 77.086 132.107 1.00 24.41 272 SER B O 1
ATOM 4701 N N . GLY B 1 273 ? 5.542 76.270 131.574 1.00 24.56 273 GLY B N 1
ATOM 4702 C CA . GLY B 1 273 ? 5.896 75.872 132.925 1.00 26.41 273 GLY B CA 1
ATOM 4703 C C . GLY B 1 273 ? 5.977 77.040 133.898 1.00 27.18 273 GLY B C 1
ATOM 4704 O O . GLY B 1 273 ? 5.481 76.936 135.019 1.00 27.79 273 GLY B O 1
ATOM 4705 N N . SER B 1 274 ? 6.601 78.142 133.471 1.00 28.22 274 SER B N 1
ATOM 4706 C CA . SER B 1 274 ? 6.749 79.368 134.293 1.00 29.63 274 SER B CA 1
ATOM 4707 C C . SER B 1 274 ? 5.382 79.907 134.745 1.00 28.94 274 SER B C 1
ATOM 4708 O O . SER B 1 274 ? 5.208 80.281 135.902 1.00 29.15 274 SER B O 1
ATOM 4711 N N . VAL B 1 275 ? 4.424 79.978 133.818 1.00 29.49 275 VAL B N 1
ATOM 4712 C CA . VAL B 1 275 ? 3.084 80.497 134.110 1.00 30.52 275 VAL B CA 1
ATOM 4713 C C . VAL B 1 275 ? 2.450 79.637 135.207 1.00 32.68 275 VAL B C 1
ATOM 4714 O O . VAL B 1 275 ? 1.813 80.168 136.141 1.00 38.26 275 VAL B O 1
ATOM 4718 N N . LEU B 1 276 ? 2.632 78.317 135.099 1.00 29.87 276 LEU B N 1
ATOM 4719 C CA . LEU B 1 276 ? 2.015 77.418 136.023 1.00 28.91 276 LEU B CA 1
ATOM 4720 C C . LEU B 1 276 ? 2.692 77.543 137.388 1.00 26.95 276 LEU B C 1
ATOM 4721 O O . LEU B 1 276 ? 2.007 77.714 138.372 1.00 26.29 276 LEU B O 1
ATOM 4726 N N . ALA B 1 277 ? 4.032 77.475 137.397 1.00 26.98 277 ALA B N 1
ATOM 4727 C CA . ALA B 1 277 ? 4.911 77.650 138.599 1.00 26.25 277 ALA B CA 1
ATOM 4728 C C . ALA B 1 277 ? 4.532 78.906 139.394 1.00 26.12 277 ALA B C 1
ATOM 4729 O O . ALA B 1 277 ? 4.485 78.863 140.629 1.00 25.53 277 ALA B O 1
ATOM 4731 N N . LEU B 1 278 ? 4.300 80.014 138.675 1.00 24.04 278 LEU B N 1
ATOM 4732 C CA . LEU B 1 278 ? 3.997 81.266 139.282 1.00 22.23 278 LEU B CA 1
ATOM 4733 C C . LEU B 1 278 ? 2.586 81.203 139.858 1.00 23.19 278 LEU B C 1
ATOM 4734 O O . LEU B 1 278 ? 2.332 81.758 140.925 1.00 25.65 278 LEU B O 1
ATOM 4739 N N . HIS B 1 279 ? 1.677 80.511 139.167 1.00 23.84 279 HIS B N 1
ATOM 4740 C CA . HIS B 1 279 ? 0.291 80.383 139.643 1.00 24.41 279 HIS B CA 1
ATOM 4741 C C . HIS B 1 279 ? 0.268 79.649 140.975 1.00 23.67 279 HIS B C 1
ATOM 4742 O O . HIS B 1 279 ? -0.436 80.032 141.864 1.00 24.49 279 HIS B O 1
ATOM 4749 N N . GLN B 1 280 ? 1.073 78.593 141.039 1.00 23.53 280 GLN B N 1
ATOM 4750 C CA . GLN B 1 280 ? 1.176 77.672 142.144 1.00 23.35 280 GLN B CA 1
ATOM 4751 C C . GLN B 1 280 ? 1.916 78.282 143.346 1.00 23.53 280 GLN B C 1
ATOM 4752 O O . GLN B 1 280 ? 1.782 77.761 144.454 1.00 23.15 280 GLN B O 1
ATOM 4758 N N . ASN B 1 281 ? 2.746 79.309 143.105 1.00 23.31 281 ASN B N 1
ATOM 4759 C CA . ASN B 1 281 ? 3.676 79.875 144.103 1.00 23.61 281 ASN B CA 1
ATOM 4760 C C . ASN B 1 281 ? 3.580 81.414 144.086 1.00 25.23 281 ASN B C 1
ATOM 4761 O O . ASN B 1 281 ? 4.560 82.123 143.809 1.00 24.30 281 ASN B O 1
ATOM 4766 N N . PRO B 1 282 ? 2.405 81.995 144.435 1.00 25.10 282 PRO B N 1
ATOM 4767 C CA . PRO B 1 282 ? 2.207 83.440 144.384 1.00 25.50 282 PRO B CA 1
ATOM 4768 C C . PRO B 1 282 ? 3.234 84.260 145.175 1.00 27.93 282 PRO B C 1
ATOM 4769 O O . PRO B 1 282 ? 3.422 85.432 144.875 1.00 29.72 282 PRO B O 1
ATOM 4773 N N . ASP B 1 283 ? 3.823 83.663 146.214 1.00 30.51 283 ASP B N 1
ATOM 4774 C CA . ASP B 1 283 ? 4.933 84.277 146.938 1.00 34.65 283 ASP B CA 1
ATOM 4775 C C . ASP B 1 283 ? 6.027 84.659 145.928 1.00 34.68 283 ASP B C 1
ATOM 4776 O O . ASP B 1 283 ? 6.464 85.793 145.886 1.00 34.14 283 ASP B O 1
ATOM 4781 N N . GLN B 1 284 ? 6.428 83.705 145.081 1.00 35.32 284 GLN B N 1
ATOM 4782 C CA . GLN B 1 284 ? 7.531 83.893 144.145 1.00 35.44 284 GLN B CA 1
ATOM 4783 C C . GLN B 1 284 ? 7.145 84.871 143.027 1.00 38.79 284 GLN B C 1
ATOM 4784 O O . GLN B 1 284 ? 7.995 85.594 142.498 1.00 44.47 284 GLN B O 1
ATOM 4790 N N . ASP B 1 285 ? 5.869 84.854 142.630 1.00 39.33 285 ASP B N 1
ATOM 4791 C CA . ASP B 1 285 ? 5.356 85.724 141.583 1.00 36.72 285 ASP B CA 1
ATOM 4792 C C . ASP B 1 285 ? 5.479 87.182 142.045 1.00 37.81 285 ASP B C 1
ATOM 4793 O O . ASP B 1 285 ? 5.946 88.043 141.286 1.00 37.61 285 ASP B O 1
ATOM 4798 N N . ARG B 1 286 ? 5.078 87.440 143.299 1.00 39.19 286 ARG B N 1
ATOM 4799 C CA . ARG B 1 286 ? 5.203 88.753 143.944 1.00 37.45 286 ARG B CA 1
ATOM 4800 C C . ARG B 1 286 ? 6.666 89.207 143.871 1.00 36.49 286 ARG B C 1
ATOM 4801 O O . ARG B 1 286 ? 6.961 90.284 143.347 1.00 32.71 286 ARG B O 1
ATOM 4809 N N . LYS B 1 287 ? 7.571 88.334 144.342 1.00 37.58 287 LYS B N 1
ATOM 4810 C CA . LYS B 1 287 ? 9.007 88.615 144.489 1.00 38.91 287 LYS B CA 1
ATOM 4811 C C . LYS B 1 287 ? 9.644 88.958 143.147 1.00 39.92 287 LYS B C 1
ATOM 4812 O O . LYS B 1 287 ? 10.645 89.663 143.136 1.00 47.81 287 LYS B O 1
ATOM 4818 N N . LEU B 1 288 ? 9.087 88.412 142.059 1.00 38.39 288 LEU B N 1
ATOM 4819 C CA . LEU B 1 288 ? 9.610 88.555 140.697 1.00 38.70 288 LEU B CA 1
ATOM 4820 C C . LEU B 1 288 ? 9.181 89.906 140.105 1.00 38.50 288 LEU B C 1
ATOM 4821 O O . LEU B 1 288 ? 9.971 90.632 139.468 1.00 36.89 288 LEU B O 1
ATOM 4826 N N . ARG B 1 289 ? 7.906 90.233 140.297 1.00 38.81 289 ARG B N 1
ATOM 4827 C CA . ARG B 1 289 ? 7.346 91.419 139.710 1.00 41.02 289 ARG B CA 1
ATOM 4828 C C . ARG B 1 289 ? 7.843 92.653 140.481 1.00 46.36 289 ARG B C 1
ATOM 4829 O O . ARG B 1 289 ? 7.921 93.748 139.890 1.00 49.97 289 ARG B O 1
ATOM 4837 N N . GLU B 1 290 ? 8.177 92.466 141.776 1.00 45.81 290 GLU B N 1
ATOM 4838 C CA . GLU B 1 290 ? 8.795 93.496 142.648 1.00 43.45 290 GLU B CA 1
ATOM 4839 C C . GLU B 1 290 ? 10.206 93.836 142.138 1.00 39.92 290 GLU B C 1
ATOM 4840 O O . GLU B 1 290 ? 10.620 94.993 142.103 1.00 36.32 290 GLU B O 1
ATOM 4846 N N . ASN B 1 291 ? 10.944 92.804 141.747 1.00 39.69 291 ASN B N 1
ATOM 4847 C CA . ASN B 1 291 ? 12.301 92.947 141.341 1.00 45.60 291 ASN B CA 1
ATOM 4848 C C . ASN B 1 291 ? 12.468 92.154 140.044 1.00 41.52 291 ASN B C 1
ATOM 4849 O O . ASN B 1 291 ? 12.719 90.952 140.076 1.00 39.89 291 ASN B O 1
ATOM 4854 N N . PRO B 1 292 ? 12.282 92.780 138.857 1.00 39.94 292 PRO B N 1
ATOM 4855 C CA . PRO B 1 292 ? 12.488 92.103 137.575 1.00 39.54 292 PRO B CA 1
ATOM 4856 C C . PRO B 1 292 ? 13.942 91.677 137.281 1.00 37.47 292 PRO B C 1
ATOM 4857 O O . PRO B 1 292 ? 14.176 90.915 136.322 1.00 37.37 292 PRO B O 1
ATOM 4861 N N . GLY B 1 293 ? 14.900 92.147 138.094 1.00 32.07 293 GLY B N 1
ATOM 4862 C CA . GLY B 1 293 ? 16.267 91.644 138.067 1.00 29.91 293 GLY B CA 1
ATOM 4863 C C . GLY B 1 293 ? 16.345 90.138 138.286 1.00 28.78 293 GLY B C 1
ATOM 4864 O O . GLY B 1 293 ? 17.348 89.511 137.960 1.00 26.89 293 GLY B O 1
ATOM 4865 N N . LEU B 1 294 ? 15.271 89.535 138.805 1.00 28.56 294 LEU B N 1
ATOM 4866 C CA . LEU B 1 294 ? 15.271 88.124 139.140 1.00 27.35 294 LEU B CA 1
ATOM 4867 C C . LEU B 1 294 ? 14.909 87.219 137.961 1.00 27.04 294 LEU B C 1
ATOM 4868 O O . LEU B 1 294 ? 14.982 86.014 138.130 1.00 27.76 294 LEU B O 1
ATOM 4873 N N . ILE B 1 295 ? 14.516 87.762 136.800 1.00 26.26 295 ILE B N 1
ATOM 4874 C CA . ILE B 1 295 ? 14.002 86.920 135.680 1.00 25.00 295 ILE B CA 1
ATOM 4875 C C . ILE B 1 295 ? 15.007 85.825 135.287 1.00 23.57 295 ILE B C 1
ATOM 4876 O O . ILE B 1 295 ? 14.651 84.652 135.213 1.00 22.79 295 ILE B O 1
ATOM 4881 N N . PRO B 1 296 ? 16.292 86.111 134.991 1.00 23.18 296 PRO B N 1
ATOM 4882 C CA . PRO B 1 296 ? 17.223 85.038 134.639 1.00 23.14 296 PRO B CA 1
ATOM 4883 C C . PRO B 1 296 ? 17.309 83.928 135.708 1.00 22.55 296 PRO B C 1
ATOM 4884 O O . PRO B 1 296 ? 17.595 82.751 135.374 1.00 21.96 296 PRO B O 1
ATOM 4888 N N . ALA B 1 297 ? 17.083 84.297 136.979 1.00 21.79 297 ALA B N 1
ATOM 4889 C CA . ALA B 1 297 ? 17.053 83.325 138.107 1.00 20.82 297 ALA B CA 1
ATOM 4890 C C . ALA B 1 297 ? 15.806 82.436 137.983 1.00 19.90 297 ALA B C 1
ATOM 4891 O O . ALA B 1 297 ? 15.894 81.223 138.051 1.00 17.62 297 ALA B O 1
ATOM 4893 N N . MET B 1 298 ? 14.656 83.086 137.765 1.00 20.35 298 MET B N 1
ATOM 4894 C CA . MET B 1 298 ? 13.389 82.453 137.589 1.00 20.70 298 MET B CA 1
ATOM 4895 C C . MET B 1 298 ? 13.441 81.534 136.363 1.00 20.57 298 MET B C 1
ATOM 4896 O O . MET B 1 298 ? 13.024 80.397 136.440 1.00 23.34 298 MET B O 1
ATOM 4901 N N . VAL B 1 299 ? 14.001 81.982 135.239 1.00 19.68 299 VAL B N 1
ATOM 4902 C CA . VAL B 1 299 ? 14.074 81.104 134.040 1.00 18.34 299 VAL B CA 1
ATOM 4903 C C . VAL B 1 299 ? 14.911 79.850 134.360 1.00 18.14 299 VAL B C 1
ATOM 4904 O O . VAL B 1 299 ? 14.533 78.734 133.990 1.00 18.09 299 VAL B O 1
ATOM 4908 N N . SER B 1 300 ? 16.045 80.041 135.052 1.00 18.27 300 SER B N 1
ATOM 4909 C CA . SER B 1 300 ? 16.905 78.949 135.537 1.00 17.58 300 SER B CA 1
ATOM 4910 C C . SER B 1 300 ? 16.116 78.006 136.458 1.00 18.00 300 SER B C 1
ATOM 4911 O O . SER B 1 300 ? 16.175 76.770 136.299 1.00 18.29 300 SER B O 1
ATOM 4914 N N . GLU B 1 301 ? 15.339 78.574 137.382 1.00 17.97 301 GLU B N 1
ATOM 4915 C CA . GLU B 1 301 ? 14.613 77.754 138.316 1.00 18.74 301 GLU B CA 1
ATOM 4916 C C . GLU B 1 301 ? 13.449 77.042 137.629 1.00 18.10 301 GLU B C 1
ATOM 4917 O O . GLU B 1 301 ? 13.148 75.939 138.006 1.00 18.81 301 GLU B O 1
ATOM 4923 N N . THR B 1 302 ? 12.805 77.658 136.640 1.00 17.63 302 THR B N 1
ATOM 4924 C CA . THR B 1 302 ? 11.782 76.952 135.883 1.00 18.55 302 THR B CA 1
ATOM 4925 C C . THR B 1 302 ? 12.440 75.810 135.100 1.00 19.20 302 THR B C 1
ATOM 4926 O O . THR B 1 302 ? 11.907 74.685 135.021 1.00 18.57 302 THR B O 1
ATOM 4930 N N . ILE B 1 303 ? 13.621 76.078 134.530 1.00 20.20 303 ILE B N 1
ATOM 4931 C CA . ILE B 1 303 ? 14.227 75.079 133.653 1.00 21.15 303 ILE B CA 1
ATOM 4932 C C . ILE B 1 303 ? 14.553 73.816 134.465 1.00 22.42 303 ILE B C 1
ATOM 4933 O O . ILE B 1 303 ? 14.495 72.725 133.922 1.00 23.68 303 ILE B O 1
ATOM 4938 N N . ARG B 1 304 ? 14.837 73.977 135.761 1.00 23.25 304 ARG B N 1
ATOM 4939 C CA . ARG B 1 304 ? 15.082 72.880 136.682 1.00 23.75 304 ARG B CA 1
ATOM 4940 C C . ARG B 1 304 ? 13.756 72.217 137.091 1.00 26.02 304 ARG B C 1
ATOM 4941 O O . ARG B 1 304 ? 13.606 70.995 136.997 1.00 27.04 304 ARG B O 1
ATOM 4949 N N . TRP B 1 305 ? 12.801 73.036 137.551 1.00 27.68 305 TRP B N 1
ATOM 4950 C CA . TRP B 1 305 ? 11.554 72.606 138.240 1.00 27.75 305 TRP B CA 1
ATOM 4951 C C . TRP B 1 305 ? 10.687 71.769 137.302 1.00 27.86 305 TRP B C 1
ATOM 4952 O O . TRP B 1 305 ? 10.428 70.598 137.581 1.00 28.08 305 TRP B O 1
ATOM 4963 N N . GLN B 1 306 ? 10.244 72.403 136.212 1.00 29.17 306 GLN B N 1
ATOM 4964 C CA . GLN B 1 306 ? 9.924 71.713 134.950 1.00 31.80 306 GLN B CA 1
ATOM 4965 C C . GLN B 1 306 ? 11.236 71.093 134.480 1.00 33.30 306 GLN B C 1
ATOM 4966 O O . GLN B 1 306 ? 12.290 71.719 134.676 1.00 43.58 306 GLN B O 1
ATOM 4972 N N . THR B 1 307 ? 11.206 69.904 133.892 1.00 27.95 307 THR B N 1
ATOM 4973 C CA . THR B 1 307 ? 12.434 69.388 133.288 1.00 27.39 307 THR B CA 1
ATOM 4974 C C . THR B 1 307 ? 12.023 68.964 131.883 1.00 28.16 307 THR B C 1
ATOM 4975 O O . THR B 1 307 ? 11.736 67.795 131.614 1.00 27.94 307 THR B O 1
ATOM 4979 N N . PRO B 1 308 ? 11.948 69.937 130.948 1.00 28.72 308 PRO B N 1
ATOM 4980 C CA . PRO B 1 308 ? 11.201 69.774 129.703 1.00 27.39 308 PRO B CA 1
ATOM 4981 C C . PRO B 1 308 ? 11.462 68.417 129.064 1.00 26.64 308 PRO B C 1
ATOM 4982 O O . PRO B 1 308 ? 10.497 67.747 128.744 1.00 30.29 308 PRO B O 1
ATOM 4986 N N . LEU B 1 309 ? 12.754 68.077 128.905 1.00 24.78 309 LEU B N 1
ATOM 4987 C CA . LEU B 1 309 ? 13.197 66.767 128.506 1.00 23.06 309 LEU B CA 1
ATOM 4988 C C . LEU B 1 309 ? 13.569 66.042 129.778 1.00 22.33 309 LEU B C 1
ATOM 4989 O O . LEU B 1 309 ? 14.486 66.468 130.442 1.00 23.06 309 LEU B O 1
ATOM 4994 N N . ALA B 1 310 ? 12.796 64.996 130.077 1.00 23.25 310 ALA B N 1
ATOM 4995 C CA . ALA B 1 310 ? 12.741 64.350 131.387 1.00 24.56 310 ALA B CA 1
ATOM 4996 C C . ALA B 1 310 ? 13.926 63.392 131.575 1.00 24.07 310 ALA B C 1
ATOM 4997 O O . ALA B 1 310 ? 14.524 63.363 132.658 1.00 27.83 310 ALA B O 1
ATOM 4999 N N . TYR B 1 311 ? 14.251 62.603 130.550 1.00 22.93 311 TYR B N 1
ATOM 5000 C CA . TYR B 1 311 ? 15.456 61.758 130.577 1.00 22.27 311 TYR B CA 1
ATOM 5001 C C . TYR B 1 311 ? 16.198 61.901 129.249 1.00 23.48 311 TYR B C 1
ATOM 5002 O O . TYR B 1 311 ? 15.705 62.548 128.300 1.00 20.70 311 TYR B O 1
ATOM 5011 N N . MET B 1 312 ? 17.394 61.302 129.228 1.00 25.10 312 MET B N 1
ATOM 5012 C CA . MET B 1 312 ? 18.083 60.935 127.996 1.00 27.60 312 MET B CA 1
ATOM 5013 C C . MET B 1 312 ? 18.678 59.541 128.190 1.00 28.37 312 MET B C 1
ATOM 5014 O O . MET B 1 312 ? 19.269 59.294 129.250 1.00 29.93 312 MET B O 1
ATOM 5019 N N . ARG B 1 313 ? 18.508 58.655 127.192 1.00 27.72 313 ARG B N 1
ATOM 5020 C CA . ARG B 1 313 ? 19.021 57.286 127.298 1.00 28.41 313 ARG B CA 1
ATOM 5021 C C . ARG B 1 313 ? 20.422 57.162 126.677 1.00 28.46 313 ARG B C 1
ATOM 5022 O O . ARG B 1 313 ? 20.859 57.925 125.806 1.00 27.09 313 ARG B O 1
ATOM 5030 N N . ARG B 1 314 ? 21.127 56.154 127.174 1.00 30.41 314 ARG B N 1
ATOM 5031 C CA . ARG B 1 314 ? 22.415 55.769 126.704 1.00 34.03 314 ARG B CA 1
ATOM 5032 C C . ARG B 1 314 ? 22.423 54.237 126.589 1.00 40.33 314 ARG B C 1
ATOM 5033 O O . ARG B 1 314 ? 21.425 53.584 126.949 1.00 47.42 314 ARG B O 1
ATOM 5041 N N . ARG B 1 315 ? 23.507 53.668 126.038 1.00 42.10 315 ARG B N 1
ATOM 5042 C CA . ARG B 1 315 ? 23.654 52.204 125.891 1.00 39.17 315 ARG B CA 1
ATOM 5043 C C . ARG B 1 315 ? 25.070 51.816 126.300 1.00 37.63 315 ARG B C 1
ATOM 5044 O O . ARG B 1 315 ? 26.024 52.438 125.822 1.00 36.11 315 ARG B O 1
ATOM 5052 N N . ALA B 1 316 ? 25.186 50.823 127.192 1.00 35.93 316 ALA B N 1
ATOM 5053 C CA . ALA B 1 316 ? 26.481 50.433 127.751 1.00 36.23 316 ALA B CA 1
ATOM 5054 C C . ALA B 1 316 ? 27.276 49.648 126.696 1.00 40.65 316 ALA B C 1
ATOM 5055 O O . ALA B 1 316 ? 26.731 48.797 125.981 1.00 39.67 316 ALA B O 1
ATOM 5057 N N . LYS B 1 317 ? 28.570 49.968 126.594 1.00 44.18 317 LYS B N 1
ATOM 5058 C CA . LYS B 1 317 ? 29.462 49.365 125.633 1.00 47.87 317 LYS B CA 1
ATOM 5059 C C . LYS B 1 317 ? 30.264 48.237 126.301 1.00 46.57 317 LYS B C 1
ATOM 5060 O O . LYS B 1 317 ? 30.657 47.299 125.614 1.00 47.88 317 LYS B O 1
ATOM 5066 N N . ARG B 1 318 ? 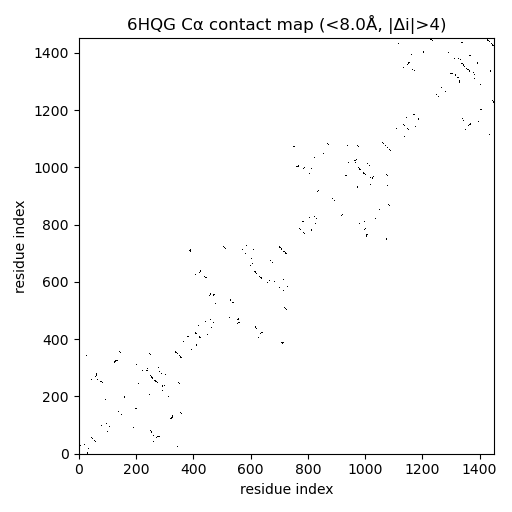30.518 48.351 127.613 1.00 46.80 318 ARG B N 1
ATOM 5067 C CA . ARG B 1 318 ? 31.121 47.287 128.447 1.00 47.88 318 ARG B CA 1
ATOM 5068 C C . ARG B 1 318 ? 30.321 47.205 129.754 1.00 46.54 318 ARG B C 1
ATOM 5069 O O . ARG B 1 318 ? 29.552 48.112 130.045 1.00 43.57 318 ARG B O 1
ATOM 5077 N N . ASP B 1 319 ? 30.516 46.125 130.527 1.00 48.63 319 ASP B N 1
ATOM 5078 C CA . ASP B 1 319 ? 30.036 46.004 131.951 1.00 49.20 319 ASP B CA 1
ATOM 5079 C C . ASP B 1 319 ? 30.570 47.181 132.795 1.00 44.79 319 ASP B C 1
ATOM 5080 O O . ASP B 1 319 ? 31.723 47.588 132.605 1.00 44.64 319 ASP B O 1
ATOM 5085 N N . PHE B 1 320 ? 29.745 47.728 133.706 1.00 38.73 320 PHE B N 1
ATOM 5086 C CA . PHE B 1 320 ? 30.103 48.950 134.463 1.00 39.00 320 PHE B CA 1
ATOM 5087 C C . PHE B 1 320 ? 29.355 48.990 135.800 1.00 42.94 320 PHE B C 1
ATOM 5088 O O . PHE B 1 320 ? 28.194 48.612 135.885 1.00 41.66 320 PHE B O 1
ATOM 5096 N N . GLU B 1 321 ? 30.051 49.484 136.831 1.00 50.60 321 GLU B N 1
ATOM 5097 C CA . GLU B 1 321 ? 29.586 49.503 138.227 1.00 54.41 321 GLU B CA 1
ATOM 5098 C C . GLU B 1 321 ? 29.118 50.920 138.579 1.00 51.09 321 GLU B C 1
ATOM 5099 O O . GLU B 1 321 ? 29.873 51.880 138.473 1.00 51.84 321 GLU B O 1
ATOM 5105 N N . LEU B 1 322 ? 27.856 51.034 138.985 1.00 47.53 322 LEU B N 1
ATOM 5106 C CA . LEU B 1 322 ? 27.269 52.299 139.321 1.00 50.04 322 LEU B CA 1
ATOM 5107 C C . LEU B 1 322 ? 26.199 52.031 140.380 1.00 52.92 322 LEU B C 1
ATOM 5108 O O . LEU B 1 322 ? 25.444 51.065 140.268 1.00 52.10 322 LEU B O 1
ATOM 5113 N N . GLY B 1 323 ? 26.189 52.882 141.417 1.00 61.25 323 GLY B N 1
ATOM 5114 C CA . GLY B 1 323 ? 25.365 52.746 142.628 1.00 58.06 323 GLY B CA 1
ATOM 5115 C C . GLY B 1 323 ? 25.487 51.353 143.205 1.00 55.70 323 GLY B C 1
ATOM 5116 O O . GLY B 1 323 ? 24.500 50.803 143.686 1.00 54.72 323 GLY B O 1
ATOM 5117 N N . GLY B 1 324 ? 26.707 50.795 143.125 1.00 56.31 324 GLY B N 1
ATOM 5118 C CA . GLY B 1 324 ? 26.978 49.384 143.393 1.00 54.27 324 GLY B CA 1
ATOM 5119 C C . GLY B 1 324 ? 25.958 48.489 142.701 1.00 53.99 324 GLY B C 1
ATOM 5120 O O . GLY B 1 324 ? 25.171 47.807 143.343 1.00 57.68 324 GLY B O 1
ATOM 5121 N N . LYS B 1 325 ? 25.930 48.552 141.370 1.00 52.75 325 LYS B N 1
ATOM 5122 C CA . LYS B 1 325 ? 25.188 47.609 140.548 1.00 48.96 325 LYS B CA 1
ATOM 5123 C C . LYS B 1 325 ? 25.913 47.441 139.211 1.00 48.64 325 LYS B C 1
ATOM 5124 O O . LYS B 1 325 ? 26.476 48.398 138.679 1.00 52.62 325 LYS B O 1
ATOM 5130 N N . THR B 1 326 ? 25.910 46.211 138.692 1.00 46.49 326 THR B N 1
ATOM 5131 C CA . THR B 1 326 ? 26.651 45.874 137.482 1.00 48.26 326 THR B CA 1
ATOM 5132 C C . THR B 1 326 ? 25.752 46.097 136.251 1.00 44.49 326 THR B C 1
ATOM 5133 O O . THR B 1 326 ? 24.984 45.230 135.852 1.00 39.07 326 THR B O 1
ATOM 5137 N N . ILE B 1 327 ? 25.874 47.283 135.645 1.00 44.86 327 ILE B N 1
ATOM 5138 C CA . ILE B 1 327 ? 25.289 47.568 134.334 1.00 44.10 327 ILE B CA 1
ATOM 5139 C C . ILE B 1 327 ? 26.073 46.783 133.274 1.00 44.87 327 ILE B C 1
ATOM 5140 O O . ILE B 1 327 ? 27.272 47.026 133.078 1.00 45.15 327 ILE B O 1
ATOM 5145 N N . ARG B 1 328 ? 25.377 45.854 132.603 1.00 44.75 328 ARG B N 1
ATOM 5146 C CA . ARG B 1 328 ? 25.971 44.905 131.669 1.00 44.43 328 ARG B CA 1
ATOM 5147 C C . ARG B 1 328 ? 25.954 45.476 130.251 1.00 41.80 328 ARG B C 1
ATOM 5148 O O . ARG B 1 328 ? 25.201 46.401 129.950 1.00 40.00 328 ARG B O 1
ATOM 5156 N N . GLU B 1 329 ? 26.776 44.883 129.383 1.00 40.76 329 GLU B N 1
ATOM 5157 C CA . GLU B 1 329 ? 26.966 45.359 128.019 1.00 41.38 329 GLU B CA 1
ATOM 5158 C C . GLU B 1 329 ? 25.670 45.270 127.204 1.00 40.60 329 GLU B C 1
ATOM 5159 O O . GLU B 1 329 ? 24.992 44.261 127.219 1.00 41.63 329 GLU B O 1
ATOM 5165 N N . GLY B 1 330 ? 25.348 46.343 126.472 1.00 40.60 330 GLY B N 1
ATOM 5166 C CA . GLY B 1 330 ? 24.189 46.391 125.578 1.00 40.37 330 GLY B CA 1
ATOM 5167 C C . GLY B 1 330 ? 22.893 46.821 126.269 1.00 42.57 330 GLY B C 1
ATOM 5168 O O . GLY B 1 330 ? 21.877 47.015 125.584 1.00 42.56 330 GLY B O 1
ATOM 5169 N N . ASP B 1 331 ? 22.921 46.988 127.606 1.00 42.01 331 ASP B N 1
ATOM 5170 C CA . ASP B 1 331 ? 21.756 47.377 128.413 1.00 37.50 331 ASP B CA 1
ATOM 5171 C C . ASP B 1 331 ? 21.416 48.843 128.142 1.00 39.05 331 ASP B C 1
ATOM 5172 O O . ASP B 1 331 ? 22.290 49.655 127.781 1.00 42.94 331 ASP B O 1
ATOM 5177 N N . LYS B 1 332 ? 20.139 49.174 128.339 1.00 37.21 332 LYS B N 1
ATOM 5178 C CA . LYS B 1 332 ? 19.645 50.537 128.210 1.00 33.52 332 LYS B CA 1
ATOM 5179 C C . LYS B 1 332 ? 19.803 51.236 129.562 1.00 36.44 332 LYS B C 1
ATOM 5180 O O . LYS B 1 332 ? 19.590 50.602 130.596 1.00 39.43 332 LYS B O 1
ATOM 5186 N N . VAL B 1 333 ? 20.192 52.520 129.542 1.00 35.03 333 VAL B N 1
ATOM 5187 C CA . VAL B 1 333 ? 20.401 53.314 130.746 1.00 35.13 333 VAL B CA 1
ATOM 5188 C C . VAL B 1 333 ? 19.726 54.664 130.528 1.00 36.49 333 VAL B C 1
ATOM 5189 O O . VAL B 1 333 ? 20.212 55.463 129.725 1.00 40.19 333 VAL B O 1
ATOM 5193 N N . ALA B 1 334 ? 18.627 54.914 131.253 1.00 34.96 334 ALA B N 1
ATOM 5194 C CA . ALA B 1 334 ? 17.951 56.217 131.247 1.00 30.03 334 ALA B CA 1
ATOM 5195 C C . ALA B 1 334 ? 18.568 57.095 132.345 1.00 27.57 334 ALA B C 1
ATOM 5196 O O . ALA B 1 334 ? 18.704 56.674 133.488 1.00 26.28 334 ALA B O 1
ATOM 5198 N N . MET B 1 335 ? 18.987 58.302 131.969 1.00 26.11 335 MET B N 1
ATOM 5199 C CA . MET B 1 335 ? 19.355 59.325 132.932 1.00 26.42 335 MET B CA 1
ATOM 5200 C C . MET B 1 335 ? 18.127 60.222 133.176 1.00 26.27 335 MET B C 1
ATOM 5201 O O . MET B 1 335 ? 17.722 61.050 132.335 1.00 25.08 335 MET B O 1
ATOM 5206 N N . TRP B 1 336 ? 17.507 60.028 134.340 1.00 26.33 336 TRP B N 1
ATOM 5207 C CA . TRP B 1 336 ? 16.244 60.666 134.692 1.00 24.49 336 TRP B CA 1
ATOM 5208 C C . TRP B 1 336 ? 16.516 62.028 135.304 1.00 24.23 336 TRP B C 1
ATOM 5209 O O . TRP B 1 336 ? 16.498 62.199 136.514 1.00 21.74 336 TRP B O 1
ATOM 5220 N N . TYR B 1 337 ? 16.790 62.978 134.411 1.00 27.01 337 TYR B N 1
ATOM 5221 C CA . TYR B 1 337 ? 17.056 64.347 134.771 1.00 26.37 337 TYR B CA 1
ATOM 5222 C C . TYR B 1 337 ? 15.919 64.845 135.653 1.00 27.16 337 TYR B C 1
ATOM 5223 O O . TYR B 1 337 ? 16.164 65.611 136.570 1.00 28.51 337 TYR B O 1
ATOM 5232 N N . VAL B 1 338 ? 14.691 64.395 135.360 1.00 26.45 338 VAL B N 1
ATOM 5233 C CA . VAL B 1 338 ? 13.525 64.829 136.117 1.00 26.98 338 VAL B CA 1
ATOM 5234 C C . VAL B 1 338 ? 13.709 64.447 137.583 1.00 27.42 338 VAL B C 1
ATOM 5235 O O . VAL B 1 338 ? 13.371 65.252 138.448 1.00 30.91 338 VAL B O 1
ATOM 5239 N N . SER B 1 339 ? 14.243 63.249 137.842 1.00 26.78 339 SER B N 1
ATOM 5240 C CA . SER B 1 339 ? 14.433 62.783 139.215 1.00 29.01 339 SER B CA 1
ATOM 5241 C C . SER B 1 339 ? 15.664 63.432 139.870 1.00 30.06 339 SER B C 1
ATOM 5242 O O . SER B 1 339 ? 15.600 63.776 141.049 1.00 30.72 339 SER B O 1
ATOM 5245 N N . GLY B 1 340 ? 16.760 63.571 139.109 1.00 31.18 340 GLY B N 1
ATOM 5246 C CA . GLY B 1 340 ? 18.042 64.094 139.585 1.00 30.69 340 GLY B CA 1
ATOM 5247 C C . GLY B 1 340 ? 17.957 65.539 140.054 1.00 31.18 340 GLY B C 1
ATOM 5248 O O . GLY B 1 340 ? 18.592 65.924 141.029 1.00 32.98 340 GLY B O 1
ATOM 5249 N N . ASN B 1 341 ? 17.145 66.341 139.365 1.00 32.90 341 ASN B N 1
ATOM 5250 C CA . ASN B 1 341 ? 16.944 67.755 139.695 1.00 33.27 341 ASN B CA 1
ATOM 5251 C C . ASN B 1 341 ? 16.247 67.910 141.053 1.00 32.76 341 ASN B C 1
ATOM 5252 O O . ASN B 1 341 ? 16.093 69.046 141.524 1.00 35.08 341 ASN B O 1
ATOM 5257 N N . ARG B 1 342 ? 15.814 66.795 141.661 1.00 30.56 342 ARG B N 1
ATOM 5258 C CA . ARG B 1 342 ? 15.138 66.829 142.945 1.00 28.71 342 ARG B CA 1
ATOM 5259 C C . ARG B 1 342 ? 15.873 65.998 144.002 1.00 29.60 342 ARG B C 1
ATOM 5260 O O . ARG B 1 342 ? 15.290 65.680 145.033 1.00 31.18 342 ARG B O 1
ATOM 5268 N N . ASP B 1 343 ? 17.163 65.738 143.768 1.00 30.41 343 ASP B N 1
ATOM 5269 C CA . ASP B 1 343 ? 17.999 64.961 144.657 1.00 32.89 343 ASP B CA 1
ATOM 5270 C C . ASP B 1 343 ? 18.360 65.832 145.863 1.00 34.49 343 ASP B C 1
ATOM 5271 O O . ASP B 1 343 ? 19.110 66.766 145.707 1.00 35.18 343 ASP B O 1
ATOM 5276 N N . GLU B 1 344 ? 17.848 65.486 147.055 1.00 39.21 344 GLU B N 1
ATOM 5277 C CA . GLU B 1 344 ? 18.074 66.258 148.314 1.00 42.94 344 GLU B CA 1
ATOM 5278 C C . GLU B 1 344 ? 19.575 66.329 148.650 1.00 37.40 344 GLU B C 1
ATOM 5279 O O . GLU B 1 344 ? 20.044 67.284 149.219 1.00 33.11 344 GLU B O 1
ATOM 5285 N N . GLU B 1 345 ? 20.337 65.313 148.260 1.00 37.28 345 GLU B N 1
ATOM 5286 C CA . GLU B 1 345 ? 21.758 65.263 148.545 1.00 38.44 345 GLU B CA 1
ATOM 5287 C C . GLU B 1 345 ? 22.557 66.304 147.759 1.00 36.51 345 GLU B C 1
ATOM 5288 O O . GLU B 1 345 ? 23.706 66.534 148.069 1.00 36.81 345 GLU B O 1
ATOM 5294 N N . VAL B 1 346 ? 21.987 66.868 146.693 1.00 35.98 346 VAL B N 1
ATOM 5295 C CA . VAL B 1 346 ? 22.708 67.872 145.924 1.00 33.66 346 VAL B CA 1
ATOM 5296 C C . VAL B 1 346 ? 21.994 69.239 145.956 1.00 32.65 346 VAL B C 1
ATOM 5297 O O . VAL B 1 346 ? 22.658 70.282 145.878 1.00 31.41 346 VAL B O 1
ATOM 5301 N N . ILE B 1 347 ? 20.668 69.250 146.108 1.00 30.56 347 ILE B N 1
ATOM 5302 C CA . ILE B 1 347 ? 19.871 70.462 145.965 1.00 31.45 347 ILE B CA 1
ATOM 5303 C C . ILE B 1 347 ? 19.025 70.695 147.227 1.00 33.98 347 ILE B C 1
ATOM 5304 O O . ILE B 1 347 ? 18.190 69.865 147.602 1.00 35.43 347 ILE B O 1
ATOM 5309 N N . ASP B 1 348 ? 19.220 71.846 147.876 1.00 34.92 348 ASP B N 1
ATOM 5310 C CA . ASP B 1 348 ? 18.391 72.226 149.030 1.00 38.90 348 ASP B CA 1
ATOM 5311 C C . ASP B 1 348 ? 16.930 72.468 148.610 1.00 39.89 348 ASP B C 1
ATOM 5312 O O . ASP B 1 348 ? 16.653 73.201 147.641 1.00 36.88 348 ASP B O 1
ATOM 5317 N N . ARG B 1 349 ? 15.993 71.903 149.383 1.00 41.69 349 ARG B N 1
ATOM 5318 C CA . ARG B 1 349 ? 14.545 72.140 149.198 1.00 42.55 349 ARG B CA 1
ATOM 5319 C C . ARG B 1 349 ? 14.131 71.798 147.776 1.00 39.59 349 ARG B C 1
ATOM 5320 O O . ARG B 1 349 ? 13.429 72.582 147.144 1.00 37.86 349 ARG B O 1
ATOM 5328 N N . PRO B 1 350 ? 14.580 70.640 147.235 1.00 38.13 350 PRO B N 1
ATOM 5329 C CA . PRO B 1 350 ? 14.436 70.320 145.812 1.00 36.77 350 PRO B CA 1
ATOM 5330 C C . PRO B 1 350 ? 13.022 70.357 145.202 1.00 33.93 350 PRO B C 1
ATOM 5331 O O . PRO B 1 350 ? 12.907 70.504 143.981 1.00 35.19 350 PRO B O 1
ATOM 5335 N N . ASN B 1 351 ? 11.972 70.257 146.026 1.00 31.92 351 ASN B N 1
ATOM 5336 C CA . ASN B 1 351 ? 10.586 70.262 145.537 1.00 30.11 351 ASN B CA 1
ATOM 5337 C C . ASN B 1 351 ? 9.921 71.621 145.768 1.00 28.15 351 ASN B C 1
ATOM 5338 O O . ASN B 1 351 ? 8.726 71.682 145.753 1.00 27.47 351 ASN B O 1
ATOM 5343 N N . ASP B 1 352 ? 10.713 72.684 145.969 1.00 29.90 352 ASP B N 1
ATOM 5344 C CA . ASP B 1 352 ? 10.249 74.101 146.104 1.00 31.18 352 ASP B CA 1
ATOM 5345 C C . ASP B 1 352 ? 10.614 74.906 144.848 1.00 31.80 352 ASP B C 1
ATOM 5346 O O . ASP B 1 352 ? 11.768 74.906 144.405 1.00 35.67 352 ASP B O 1
ATOM 5351 N N . TYR B 1 353 ? 9.648 75.626 144.293 1.00 29.33 353 TYR B N 1
ATOM 5352 C CA . TYR B 1 353 ? 9.953 76.596 143.269 1.00 28.10 353 TYR B CA 1
ATOM 5353 C C . TYR B 1 353 ? 10.529 77.825 143.964 1.00 26.99 353 TYR B C 1
ATOM 5354 O O . TYR B 1 353 ? 9.841 78.583 144.606 1.00 26.44 353 TYR B O 1
ATOM 5363 N N . TRP B 1 354 ? 11.828 78.002 143.832 1.00 27.96 354 TRP B N 1
ATOM 5364 C CA . TRP B 1 354 ? 12.519 78.937 144.665 1.00 29.86 354 TRP B CA 1
ATOM 5365 C C . TRP B 1 354 ? 13.510 79.734 143.801 1.00 30.41 354 TRP B C 1
ATOM 5366 O O . TRP B 1 354 ? 14.591 79.269 143.470 1.00 30.44 354 TRP B O 1
ATOM 5377 N N . ILE B 1 355 ? 13.085 80.930 143.385 1.00 31.82 355 ILE B N 1
ATOM 5378 C CA . ILE B 1 355 ? 13.807 81.719 142.396 1.00 31.01 355 ILE B CA 1
ATOM 5379 C C . ILE B 1 355 ? 15.138 82.158 142.995 1.00 31.87 355 ILE B C 1
ATOM 5380 O O . ILE B 1 355 ? 16.123 82.207 142.298 1.00 31.01 355 ILE B O 1
ATOM 5385 N N . GLU B 1 356 ? 15.103 82.497 144.290 1.00 36.01 356 GLU B N 1
ATOM 5386 C CA . GLU B 1 356 ? 16.219 83.062 145.017 1.00 39.47 356 GLU B CA 1
ATOM 5387 C C . GLU B 1 356 ? 17.017 81.950 145.720 1.00 43.46 356 GLU B C 1
ATOM 5388 O O . GLU B 1 356 ? 17.819 82.224 146.616 1.00 47.36 356 GLU B O 1
ATOM 5394 N N . ARG B 1 357 ? 16.816 80.686 145.329 1.00 43.02 357 ARG B N 1
ATOM 5395 C CA . ARG B 1 357 ? 17.591 79.607 145.929 1.00 41.06 357 ARG B CA 1
ATOM 5396 C C . ARG B 1 357 ? 19.046 79.864 145.558 1.00 43.64 357 ARG B C 1
ATOM 5397 O O . ARG B 1 357 ? 19.318 80.432 144.498 1.00 41.92 357 ARG B O 1
ATOM 5405 N N . PRO B 1 358 ? 20.016 79.503 146.426 1.00 46.48 358 PRO B N 1
ATOM 5406 C CA . PRO B 1 358 ? 21.425 79.546 146.048 1.00 47.04 358 PRO B CA 1
ATOM 5407 C C . PRO B 1 358 ? 21.713 78.500 144.960 1.00 48.30 358 PRO B C 1
ATOM 5408 O O . PRO B 1 358 ? 21.073 77.444 144.941 1.00 42.56 358 PRO B O 1
ATOM 5412 N N . ARG B 1 359 ? 22.661 78.833 144.070 1.00 52.89 359 ARG B N 1
ATOM 5413 C CA . ARG B 1 359 ? 23.151 77.981 142.955 1.00 54.77 359 ARG B CA 1
ATOM 5414 C C . ARG B 1 359 ? 21.996 77.618 142.003 1.00 52.17 359 ARG B C 1
ATOM 5415 O O . ARG B 1 359 ? 21.801 76.459 141.654 1.00 51.93 359 ARG B O 1
ATOM 5423 N N . VAL B 1 360 ? 21.259 78.627 141.535 1.00 51.97 360 VAL B N 1
ATOM 5424 C CA . VAL B 1 360 ? 20.014 78.401 140.779 1.00 51.30 360 VAL B CA 1
ATOM 5425 C C . VAL B 1 360 ? 20.324 77.772 139.418 1.00 51.77 360 VAL B C 1
ATOM 5426 O O . VAL B 1 360 ? 19.424 77.198 138.809 1.00 50.47 360 VAL B O 1
ATOM 5430 N N . ARG B 1 361 ? 21.591 77.883 138.986 1.00 56.21 361 ARG B N 1
ATOM 5431 C CA . ARG B 1 361 ? 22.109 77.415 137.684 1.00 55.49 361 ARG B CA 1
ATOM 5432 C C . ARG B 1 361 ? 22.504 75.921 137.721 1.00 49.54 361 ARG B C 1
ATOM 5433 O O . ARG B 1 361 ? 22.552 75.287 136.663 1.00 48.42 361 ARG B O 1
ATOM 5441 N N . GLN B 1 362 ? 22.801 75.378 138.912 1.00 43.87 362 GLN B N 1
ATOM 5442 C CA . GLN B 1 362 ? 23.259 73.969 139.114 1.00 43.44 362 GLN B CA 1
ATOM 5443 C C . GLN B 1 362 ? 22.081 72.986 138.939 1.00 40.07 362 GLN B C 1
ATOM 5444 O O . GLN B 1 362 ? 21.368 72.657 139.893 1.00 45.43 362 GLN B O 1
ATOM 5450 N N . HIS B 1 363 ? 21.876 72.510 137.710 1.00 33.42 363 HIS B N 1
ATOM 5451 C CA . HIS B 1 363 ? 20.801 71.594 137.404 1.00 31.24 363 HIS B CA 1
ATOM 5452 C C . HIS B 1 363 ? 21.183 70.753 136.189 1.00 31.23 363 HIS B C 1
ATOM 5453 O O . HIS B 1 363 ? 22.198 71.025 135.543 1.00 33.73 363 HIS B O 1
ATOM 5460 N N . LEU B 1 364 ? 20.374 69.720 135.909 1.00 29.72 364 LEU B N 1
ATOM 5461 C CA . LEU B 1 364 ? 20.727 68.686 134.930 1.00 28.57 364 LEU B CA 1
ATOM 5462 C C . LEU B 1 364 ? 19.990 68.921 133.610 1.00 28.21 3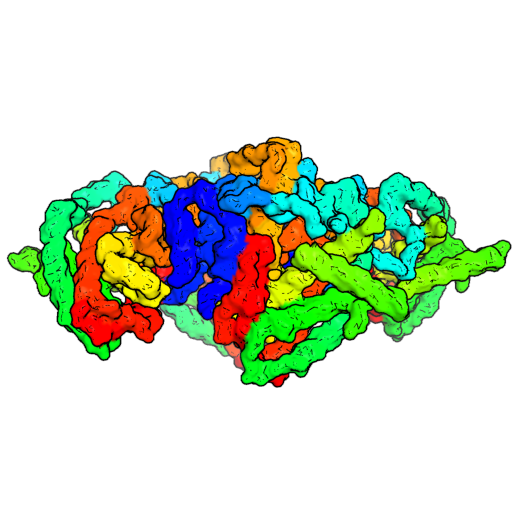64 LEU B C 1
ATOM 5463 O O . LEU B 1 364 ? 20.258 68.234 132.635 1.00 29.21 364 LEU B O 1
ATOM 5468 N N . SER B 1 365 ? 19.070 69.887 133.588 1.00 25.87 365 SER B N 1
ATOM 5469 C CA . SER B 1 365 ? 18.076 69.957 132.535 1.00 24.33 365 SER B CA 1
ATOM 5470 C C . SER B 1 365 ? 18.720 70.083 131.143 1.00 23.36 365 SER B C 1
ATOM 5471 O O . SER B 1 365 ? 18.085 69.719 130.158 1.00 24.12 365 SER B O 1
ATOM 5474 N N . PHE B 1 366 ? 19.966 70.573 131.066 1.00 22.19 366 PHE B N 1
ATOM 5475 C CA . PHE B 1 366 ? 20.673 70.780 129.774 1.00 21.59 366 PHE B CA 1
ATOM 5476 C C . PHE B 1 366 ? 21.710 69.670 129.519 1.00 20.21 366 PHE B C 1
ATOM 5477 O O . PHE B 1 366 ? 22.465 69.726 128.587 1.00 19.13 366 PHE B O 1
ATOM 5485 N N . GLY B 1 367 ? 21.746 68.656 130.372 1.00 20.60 367 GLY B N 1
ATOM 5486 C CA . GLY B 1 367 ? 22.731 67.601 130.278 1.00 20.64 367 GLY B CA 1
ATOM 5487 C C . GLY B 1 367 ? 24.075 68.041 130.827 1.00 20.56 367 GLY B C 1
ATOM 5488 O O . GLY B 1 367 ? 24.225 69.152 131.324 1.00 20.62 367 GLY B O 1
ATOM 5489 N N . PHE B 1 368 ? 25.040 67.128 130.737 1.00 20.94 368 PHE B N 1
ATOM 5490 C CA . PHE B 1 368 ? 26.430 67.380 131.027 1.00 22.24 368 PHE B CA 1
ATOM 5491 C C . PHE B 1 368 ? 27.267 66.465 130.136 1.00 20.21 368 PHE B C 1
ATOM 5492 O O . PHE B 1 368 ? 26.873 65.371 129.789 1.00 18.81 368 PHE B O 1
ATOM 5500 N N . GLY B 1 369 ? 28.441 66.948 129.762 1.00 19.72 369 GLY B N 1
ATOM 5501 C CA . GLY B 1 369 ? 29.272 66.214 128.863 1.00 20.56 369 GLY B CA 1
ATOM 5502 C C . GLY B 1 369 ? 29.265 66.824 127.474 1.00 20.83 369 GLY B C 1
ATOM 5503 O O . GLY B 1 369 ? 28.966 68.028 127.285 1.00 19.70 369 GLY B O 1
ATOM 5504 N N . VAL B 1 370 ? 29.637 65.988 126.502 1.00 21.16 370 VAL B N 1
ATOM 5505 C CA . VAL B 1 370 ? 29.904 66.446 125.151 1.00 21.73 370 VAL B CA 1
ATOM 5506 C C . VAL B 1 370 ? 28.597 66.829 124.446 1.00 22.71 370 VAL B C 1
ATOM 5507 O O . VAL B 1 370 ? 28.670 67.630 123.513 1.00 23.37 370 VAL B O 1
ATOM 5511 N N . HIS B 1 371 ? 27.453 66.295 124.931 1.00 22.37 371 HIS B N 1
ATOM 5512 C CA . HIS B 1 371 ? 26.107 66.471 124.348 1.00 22.59 371 HIS B CA 1
ATOM 5513 C C . HIS B 1 371 ? 25.253 67.517 125.108 1.00 23.68 371 HIS B C 1
ATOM 5514 O O . HIS B 1 371 ? 24.035 67.556 124.923 1.00 26.27 371 HIS B O 1
ATOM 5521 N N . ARG B 1 372 ? 25.861 68.352 125.960 1.00 22.57 372 ARG B N 1
ATOM 5522 C CA . ARG B 1 372 ? 25.159 69.394 126.736 1.00 22.94 372 ARG B CA 1
ATOM 5523 C C . ARG B 1 372 ? 24.421 70.341 125.781 1.00 24.15 372 ARG B C 1
ATOM 5524 O O . ARG B 1 372 ? 25.037 70.759 124.792 1.00 25.00 372 ARG B O 1
ATOM 5532 N N . CYS B 1 373 ? 23.177 70.745 126.109 1.00 25.40 373 CYS B N 1
ATOM 5533 C CA . CYS B 1 373 ? 22.355 71.572 125.180 1.00 27.23 373 CYS B CA 1
ATOM 5534 C C . CYS B 1 373 ? 23.247 72.646 124.543 1.00 26.00 373 CYS B C 1
ATOM 5535 O O . CYS B 1 373 ? 23.817 73.474 125.256 1.00 25.39 373 CYS B O 1
ATOM 5538 N N . VAL B 1 374 ? 23.408 72.547 123.214 1.00 23.64 374 VAL B N 1
ATOM 5539 C CA . VAL B 1 374 ? 24.185 73.460 122.465 1.00 23.43 374 VAL B CA 1
ATOM 5540 C C . VAL B 1 374 ? 23.411 74.765 122.385 1.00 22.87 374 VAL B C 1
ATOM 5541 O O . VAL B 1 374 ? 24.019 75.797 122.157 1.00 22.86 374 VAL B O 1
ATOM 5545 N N . GLY B 1 375 ? 22.088 74.682 122.586 1.00 22.90 375 GLY B N 1
ATOM 5546 C CA . GLY B 1 375 ? 21.187 75.820 122.457 1.00 24.29 375 GLY B CA 1
ATOM 5547 C C . GLY B 1 375 ? 20.861 76.493 123.781 1.00 25.01 375 GLY B C 1
ATOM 5548 O O . GLY B 1 375 ? 19.982 77.346 123.830 1.00 24.70 375 GLY B O 1
ATOM 5549 N N . ASN B 1 376 ? 21.613 76.177 124.838 1.00 26.35 376 ASN B N 1
ATOM 5550 C CA . ASN B 1 376 ? 21.190 76.496 126.226 1.00 29.14 376 ASN B CA 1
ATOM 5551 C C . ASN B 1 376 ? 21.200 78.004 126.522 1.00 28.70 376 ASN B C 1
ATOM 5552 O O . ASN B 1 376 ? 20.414 78.456 127.343 1.00 27.05 376 ASN B O 1
ATOM 5557 N N . ARG B 1 377 ? 22.075 78.777 125.874 1.00 32.57 377 ARG B N 1
ATOM 5558 C CA . ARG B 1 377 ? 22.159 80.237 126.154 1.00 35.42 377 ARG B CA 1
ATOM 5559 C C . ARG B 1 377 ? 21.205 81.041 125.260 1.00 33.19 377 ARG B C 1
ATOM 5560 O O . ARG B 1 377 ? 20.829 82.173 125.606 1.00 30.65 377 ARG B O 1
ATOM 5568 N N . LEU B 1 378 ? 20.870 80.475 124.094 1.00 29.44 378 LEU B N 1
ATOM 5569 C CA . LEU B 1 378 ? 19.817 80.998 123.278 1.00 28.26 378 LEU B CA 1
ATOM 5570 C C . LEU B 1 378 ? 18.510 80.831 124.047 1.00 25.74 378 LEU B C 1
ATOM 5571 O O . LEU B 1 378 ? 17.727 81.751 124.144 1.00 26.20 378 LEU B O 1
ATOM 5576 N N . ALA B 1 379 ? 18.328 79.656 124.635 1.00 24.41 379 ALA B N 1
ATOM 5577 C CA . ALA B 1 379 ? 17.132 79.363 125.368 1.00 24.67 379 ALA B CA 1
ATOM 5578 C C . ALA B 1 379 ? 16.966 80.387 126.488 1.00 24.30 379 ALA B C 1
ATOM 5579 O O . ALA B 1 379 ? 15.910 81.023 126.626 1.00 22.57 379 ALA B O 1
ATOM 5581 N N . GLU B 1 380 ? 18.038 80.546 127.265 1.00 25.66 380 GLU B N 1
ATOM 5582 C CA . GLU B 1 380 ? 18.010 81.360 128.461 1.00 28.34 380 GLU B CA 1
ATOM 5583 C C . GLU B 1 380 ? 17.810 82.842 128.112 1.00 26.74 380 GLU B C 1
ATOM 5584 O O . GLU B 1 380 ? 17.256 83.613 128.952 1.00 26.87 380 GLU B O 1
ATOM 5590 N N . LEU B 1 381 ? 18.234 83.229 126.898 1.00 23.48 381 LEU B N 1
ATOM 5591 C CA . LEU B 1 381 ? 18.107 84.597 126.411 1.00 21.75 381 LEU B CA 1
ATOM 5592 C C . LEU B 1 381 ? 16.699 84.805 125.857 1.00 22.84 381 LEU B C 1
ATOM 5593 O O . LEU B 1 381 ? 16.056 85.783 126.185 1.00 22.30 381 LEU B O 1
ATOM 5598 N N . GLN B 1 382 ? 16.247 83.894 124.992 1.00 26.11 382 GLN B N 1
ATOM 5599 C CA . GLN B 1 382 ? 14.866 83.901 124.519 1.00 28.79 382 GLN B CA 1
ATOM 5600 C C . GLN B 1 382 ? 13.954 84.112 125.735 1.00 27.85 382 GLN B C 1
ATOM 5601 O O . GLN B 1 382 ? 13.266 85.109 125.826 1.00 28.19 382 GLN B O 1
ATOM 5607 N N . LEU B 1 383 ? 14.005 83.189 126.700 1.00 26.36 383 LEU B N 1
ATOM 5608 C CA . LEU B 1 383 ? 13.042 83.180 127.815 1.00 25.99 383 LEU B CA 1
ATOM 5609 C C . LEU B 1 383 ? 13.148 84.460 128.654 1.00 23.47 383 LEU B C 1
ATOM 5610 O O . LEU B 1 383 ? 12.147 85.003 129.097 1.00 21.34 383 LEU B O 1
ATOM 5615 N N . LYS B 1 384 ? 14.373 84.939 128.846 1.00 23.53 384 LYS B N 1
ATOM 5616 C CA . LYS B 1 384 ? 14.613 86.203 129.496 1.00 25.09 384 LYS B CA 1
ATOM 5617 C C . LYS B 1 384 ? 13.790 87.333 128.848 1.00 26.74 384 LYS B C 1
ATOM 5618 O O . LYS B 1 384 ? 13.037 88.001 129.553 1.00 27.35 384 LYS B O 1
ATOM 5624 N N . ILE B 1 385 ? 13.973 87.557 127.531 1.00 26.68 385 ILE B N 1
ATOM 5625 C CA . ILE B 1 385 ? 13.276 88.601 126.747 1.00 25.88 385 ILE B CA 1
ATOM 5626 C C . ILE B 1 385 ? 11.761 88.390 126.826 1.00 25.34 385 ILE B C 1
ATOM 5627 O O . ILE B 1 385 ? 11.051 89.332 127.106 1.00 26.23 385 ILE B O 1
ATOM 5632 N N . ILE B 1 386 ? 11.286 87.174 126.528 1.00 25.56 386 ILE B N 1
ATOM 5633 C CA . ILE B 1 386 ? 9.859 86.843 126.582 1.00 26.28 386 ILE B CA 1
ATOM 5634 C C . ILE B 1 386 ? 9.282 87.405 127.888 1.00 26.93 386 ILE B C 1
ATOM 5635 O O . ILE B 1 386 ? 8.198 88.002 127.889 1.00 27.78 386 ILE B O 1
ATOM 5640 N N . TRP B 1 387 ? 9.980 87.165 129.007 1.00 26.79 387 TRP B N 1
ATOM 5641 C CA . TRP B 1 387 ? 9.396 87.417 130.313 1.00 28.32 387 TRP B CA 1
ATOM 5642 C C . TRP B 1 387 ? 9.488 88.902 130.701 1.00 29.59 387 TRP B C 1
ATOM 5643 O O . TRP B 1 387 ? 8.543 89.421 131.317 1.00 29.66 387 TRP B O 1
ATOM 5654 N N . GLU B 1 388 ? 10.569 89.587 130.297 1.00 30.65 388 GLU B N 1
ATOM 5655 C CA . GLU B 1 388 ? 10.676 91.062 130.377 1.00 30.18 388 GLU B CA 1
ATOM 5656 C C . GLU B 1 388 ? 9.462 91.701 129.693 1.00 26.40 388 GLU B C 1
ATOM 5657 O O . GLU B 1 388 ? 8.842 92.589 130.262 1.00 24.94 388 GLU B O 1
ATOM 5663 N N . GLU B 1 389 ? 9.107 91.205 128.503 1.00 24.43 389 GLU B N 1
ATOM 5664 C CA . GLU B 1 389 ? 8.015 91.771 127.688 1.00 25.86 389 GLU B CA 1
ATOM 5665 C C . GLU B 1 389 ? 6.620 91.315 128.186 1.00 25.69 389 GLU B C 1
ATOM 5666 O O . GLU B 1 389 ? 5.623 92.016 127.996 1.00 24.99 389 GLU B O 1
ATOM 5672 N N . ILE B 1 390 ? 6.535 90.153 128.838 1.00 26.70 390 ILE B N 1
ATOM 5673 C CA . ILE B 1 390 ? 5.315 89.729 129.573 1.00 27.40 390 ILE B CA 1
ATOM 5674 C C . ILE B 1 390 ? 5.071 90.604 130.822 1.00 28.31 390 ILE B C 1
ATOM 5675 O O . ILE B 1 390 ? 3.964 91.075 131.057 1.00 30.88 390 ILE B O 1
ATOM 5680 N N . LEU B 1 391 ? 6.090 90.790 131.661 1.00 28.16 391 LEU B N 1
ATOM 5681 C CA . LEU B 1 391 ? 5.908 91.487 132.923 1.00 27.10 391 LEU B CA 1
ATOM 5682 C C . LEU B 1 391 ? 5.636 92.968 132.689 1.00 26.18 391 LEU B C 1
ATOM 5683 O O . LEU B 1 391 ? 4.944 93.561 133.461 1.00 25.11 391 LEU B O 1
ATOM 5688 N N . ALA B 1 392 ? 6.213 93.543 131.629 1.00 27.51 392 ALA B N 1
ATOM 5689 C CA . ALA B 1 392 ? 5.952 94.925 131.261 1.00 27.48 392 ALA B CA 1
ATOM 5690 C C . ALA B 1 392 ? 4.481 95.077 130.875 1.00 30.01 392 ALA B C 1
ATOM 5691 O O . ALA B 1 392 ? 3.961 96.153 131.014 1.00 36.86 392 ALA B O 1
ATOM 5693 N N . ARG B 1 393 ? 3.818 94.012 130.404 1.00 30.36 393 ARG B N 1
ATOM 5694 C CA . ARG B 1 393 ? 2.457 94.143 129.866 1.00 30.34 393 ARG B CA 1
ATOM 5695 C C . ARG B 1 393 ? 1.380 93.646 130.844 1.00 30.86 393 ARG B C 1
ATOM 5696 O O . ARG B 1 393 ? 0.342 94.293 130.958 1.00 35.00 393 ARG B O 1
ATOM 5704 N N . PHE B 1 394 ? 1.583 92.512 131.522 1.00 28.06 394 PHE B N 1
ATOM 5705 C CA . PHE B 1 394 ? 0.456 91.824 132.200 1.00 26.39 394 PHE B CA 1
ATOM 5706 C C . PHE B 1 394 ? 0.734 91.654 133.695 1.00 27.99 394 PHE B C 1
ATOM 5707 O O . PHE B 1 394 ? 1.653 90.935 134.068 1.00 31.53 394 PHE B O 1
ATOM 5715 N N . PRO B 1 395 ? -0.008 92.327 134.610 1.00 28.12 395 PRO B N 1
ATOM 5716 C CA . PRO B 1 395 ? 0.227 92.200 136.046 1.00 26.65 395 PRO B CA 1
ATOM 5717 C C . PRO B 1 395 ? -0.285 90.868 136.599 1.00 27.27 395 PRO B C 1
ATOM 5718 O O . PRO B 1 395 ? 0.153 90.439 137.664 1.00 26.87 395 PRO B O 1
ATOM 5722 N N . ARG B 1 396 ? -1.221 90.241 135.883 1.00 28.72 396 ARG B N 1
ATOM 5723 C CA . ARG B 1 396 ? -1.743 88.957 136.266 1.00 29.68 396 ARG B CA 1
ATOM 5724 C C . ARG B 1 396 ? -1.823 88.065 135.030 1.00 29.16 396 ARG B C 1
ATOM 5725 O O . ARG B 1 396 ? -2.160 88.542 133.969 1.00 31.26 396 ARG B O 1
ATOM 5733 N N . LEU B 1 397 ? -1.408 86.805 135.183 1.00 27.40 397 LEU B N 1
ATOM 5734 C CA . LEU B 1 397 ? -1.621 85.761 134.229 1.00 27.22 397 LEU B CA 1
ATOM 5735 C C . LEU B 1 397 ? -2.349 84.654 134.970 1.00 28.08 397 LEU B C 1
ATOM 5736 O O . LEU B 1 397 ? -1.718 83.662 135.318 1.00 30.85 397 LEU B O 1
ATOM 5741 N N . GLU B 1 398 ? -3.646 84.836 135.227 1.00 28.19 398 GLU B N 1
ATOM 5742 C CA . GLU B 1 398 ? -4.338 83.901 136.122 1.00 29.70 398 GLU B CA 1
ATOM 5743 C C . GLU B 1 398 ? -4.618 82.602 135.364 1.00 28.27 398 GLU B C 1
ATOM 5744 O O . GLU B 1 398 ? -5.221 82.615 134.303 1.00 28.73 398 GLU B O 1
ATOM 5750 N N . VAL B 1 399 ? -4.122 81.495 135.934 1.00 27.11 399 VAL B N 1
ATOM 5751 C CA . VAL B 1 399 ? -4.431 80.124 135.500 1.00 25.69 399 VAL B CA 1
ATOM 5752 C C . VAL B 1 399 ? -5.805 79.739 136.070 1.00 24.22 399 VAL B C 1
ATOM 5753 O O . VAL B 1 399 ? -5.986 79.754 137.293 1.00 23.13 399 VAL B O 1
ATOM 5757 N N . VAL B 1 400 ? -6.763 79.410 135.196 1.00 23.97 400 VAL B N 1
ATOM 5758 C CA . VAL B 1 400 ? -8.180 79.335 135.609 1.00 25.02 400 VAL B CA 1
ATOM 5759 C C . VAL B 1 400 ? -8.711 77.900 135.519 1.00 26.15 400 VAL B C 1
ATOM 5760 O O . VAL B 1 400 ? -9.913 77.678 135.700 1.00 26.40 400 VAL B O 1
ATOM 5764 N N . GLY B 1 401 ? -7.831 76.932 135.253 1.00 26.37 401 GLY B N 1
ATOM 5765 C CA . GLY B 1 401 ? -8.236 75.539 135.210 1.00 27.16 401 GLY B CA 1
ATOM 5766 C C . GLY B 1 401 ? -7.023 74.633 135.082 1.00 29.46 401 GLY B C 1
ATOM 5767 O O . GLY B 1 401 ? -5.935 75.095 134.763 1.00 30.77 401 GLY B O 1
ATOM 5768 N N . PRO B 1 402 ? -7.154 73.316 135.339 1.00 33.31 402 PRO B N 1
ATOM 5769 C CA . PRO B 1 402 ? -5.983 72.452 135.462 1.00 33.95 402 PRO B CA 1
ATOM 5770 C C . PRO B 1 402 ? -5.392 72.207 134.086 1.00 33.09 402 PRO B C 1
ATOM 5771 O O . PRO B 1 402 ? -6.120 72.217 133.100 1.00 31.48 402 PRO B O 1
ATOM 5775 N N . PRO B 1 403 ? -4.063 72.008 133.979 1.00 34.50 403 PRO B N 1
ATOM 5776 C CA . PRO B 1 403 ? -3.436 71.808 132.681 1.00 35.93 403 PRO B CA 1
ATOM 5777 C C . PRO B 1 403 ? -3.706 70.397 132.176 1.00 33.83 403 PRO B C 1
ATOM 5778 O O . PRO B 1 403 ? -4.094 69.555 132.940 1.00 35.62 403 PRO B O 1
ATOM 5782 N N . ARG B 1 404 ? -3.491 70.201 130.886 1.00 35.20 404 ARG B N 1
ATOM 5783 C CA . ARG B 1 404 ? -3.456 68.885 130.301 1.00 40.13 404 ARG B CA 1
ATOM 5784 C C . ARG B 1 404 ? -2.025 68.615 129.816 1.00 35.21 404 ARG B C 1
ATOM 5785 O O . ARG B 1 404 ? -1.505 69.310 128.955 1.00 31.35 404 ARG B O 1
ATOM 5793 N N . ARG B 1 405 ? -1.400 67.590 130.399 1.00 33.05 405 ARG B N 1
ATOM 5794 C CA . ARG B 1 405 ? -0.002 67.247 130.153 1.00 31.32 405 ARG B CA 1
ATOM 5795 C C . ARG B 1 405 ? 0.123 66.178 129.052 1.00 28.16 405 ARG B C 1
ATOM 5796 O O . ARG B 1 405 ? -0.747 65.305 128.851 1.00 25.85 405 ARG B O 1
ATOM 5804 N N . VAL B 1 406 ? 1.252 66.278 128.352 1.00 25.96 406 VAL B N 1
ATOM 5805 C CA . VAL B 1 406 ? 1.605 65.466 127.234 1.00 25.56 406 VAL B CA 1
ATOM 5806 C C . VAL B 1 406 ? 1.713 64.020 127.723 1.00 25.95 406 VAL B C 1
ATOM 5807 O O . VAL B 1 406 ? 2.258 63.770 128.780 1.00 27.59 406 VAL B O 1
ATOM 5811 N N . TYR B 1 407 ? 1.195 63.081 126.928 1.00 25.31 407 TYR B N 1
ATOM 5812 C CA . TYR B 1 407 ? 1.260 61.666 127.235 1.00 25.22 407 TYR B CA 1
ATOM 5813 C C . TYR B 1 407 ? 2.631 61.113 126.819 1.00 23.56 407 TYR B C 1
ATOM 5814 O O . TYR B 1 407 ? 2.792 60.463 125.797 1.00 24.70 407 TYR B O 1
ATOM 5823 N N . SER B 1 408 ? 3.630 61.383 127.641 1.00 21.24 408 SER B N 1
ATOM 5824 C CA . SER B 1 408 ? 4.968 60.998 127.353 1.00 20.95 408 SER B CA 1
ATOM 5825 C C . SER B 1 408 ? 5.785 61.069 128.645 1.00 22.03 408 SER B C 1
ATOM 5826 O O . SER B 1 408 ? 5.473 61.861 129.542 1.00 21.30 408 SER B O 1
ATOM 5829 N N . SER B 1 409 ? 6.806 60.206 128.721 1.00 23.39 409 SER B N 1
ATOM 5830 C CA . SER B 1 409 ? 7.812 60.186 129.771 1.00 23.05 409 SER B CA 1
ATOM 5831 C C . SER B 1 409 ? 9.120 60.829 129.265 1.00 23.34 409 SER B C 1
ATOM 5832 O O . SER B 1 409 ? 10.088 60.915 130.015 1.00 24.67 409 SER B O 1
ATOM 5835 N N . PHE B 1 410 ? 9.166 61.248 127.988 1.00 23.12 410 PHE B N 1
ATOM 5836 C CA . PHE B 1 410 ? 10.351 61.910 127.417 1.00 22.65 410 PHE B CA 1
ATOM 5837 C C . PHE B 1 410 ? 10.106 63.420 127.394 1.00 23.43 410 PHE B C 1
ATOM 5838 O O . PHE B 1 410 ? 10.868 64.196 127.974 1.00 22.13 410 PHE B O 1
ATOM 5846 N N . VAL B 1 411 ? 9.001 63.813 126.751 1.00 23.96 411 VAL B N 1
ATOM 5847 C CA . VAL B 1 411 ? 8.598 65.193 126.662 1.00 24.18 411 VAL B CA 1
ATOM 5848 C C . VAL B 1 411 ? 7.665 65.498 127.829 1.00 25.14 411 VAL B C 1
ATOM 5849 O O . VAL B 1 411 ? 6.505 65.082 127.851 1.00 26.74 411 VAL B O 1
ATOM 5853 N N . LYS B 1 412 ? 8.206 66.219 128.805 1.00 26.62 412 LYS B N 1
ATOM 5854 C CA . LYS B 1 412 ? 7.476 66.586 129.991 1.00 28.56 412 LYS B CA 1
ATOM 5855 C C . LYS B 1 412 ? 6.932 67.995 129.773 1.00 28.05 412 LYS B C 1
ATOM 5856 O O . LYS B 1 412 ? 7.533 68.971 130.253 1.00 26.70 412 LYS B O 1
ATOM 5862 N N . GLY B 1 413 ? 5.795 68.067 129.066 1.00 26.55 413 GLY B N 1
ATOM 5863 C CA . GLY B 1 413 ? 5.187 69.325 128.701 1.00 26.05 413 GLY B CA 1
ATOM 5864 C C . GLY B 1 413 ? 3.676 69.342 128.858 1.00 26.36 413 GLY B C 1
ATOM 5865 O O . GLY B 1 413 ? 3.078 68.454 129.502 1.00 23.76 413 GLY B O 1
ATOM 5866 N N . TYR B 1 414 ? 3.079 70.354 128.201 1.00 29.22 414 TYR B N 1
ATOM 5867 C CA . TYR B 1 414 ? 1.680 70.781 128.327 1.00 29.29 414 TYR B CA 1
ATOM 5868 C C . TYR B 1 414 ? 1.050 70.945 126.933 1.00 29.02 414 TYR B C 1
ATOM 5869 O O . TYR B 1 414 ? 1.649 71.469 126.013 1.00 26.53 414 TYR B O 1
ATOM 5878 N N . GLU B 1 415 ? -0.188 70.464 126.800 1.00 32.58 415 GLU B N 1
ATOM 5879 C CA . GLU B 1 415 ? -1.000 70.604 125.590 1.00 33.07 415 GLU B CA 1
ATOM 5880 C C . GLU B 1 415 ? -2.035 71.704 125.820 1.00 33.19 415 GLU B C 1
ATOM 5881 O O . GLU B 1 415 ? -2.308 72.456 124.936 1.00 32.64 415 GLU B O 1
ATOM 5887 N N . GLU B 1 416 ? -2.572 71.787 127.039 1.00 36.10 416 GLU B N 1
ATOM 5888 C CA . GLU B 1 416 ? -3.498 72.824 127.456 1.00 36.45 416 GLU B CA 1
ATOM 5889 C C . GLU B 1 416 ? -3.046 73.471 128.775 1.00 31.94 416 GLU B C 1
ATOM 5890 O O . GLU B 1 416 ? -2.506 72.836 129.691 1.00 28.43 416 GLU B O 1
ATOM 5896 N N . LEU B 1 417 ? -3.316 74.770 128.857 1.00 28.76 417 LEU B N 1
ATOM 5897 C CA . LEU B 1 417 ? -3.165 75.513 130.053 1.00 26.52 417 LEU B CA 1
ATOM 5898 C C . LEU B 1 417 ? -4.128 76.699 130.001 1.00 24.14 417 LEU B C 1
ATOM 5899 O O . LEU B 1 417 ? -3.859 77.725 129.393 1.00 21.34 417 LEU B O 1
ATOM 5904 N N . PRO B 1 418 ? -5.314 76.596 130.628 1.00 24.36 418 PRO B N 1
ATOM 5905 C CA . PRO B 1 418 ? -6.297 77.676 130.594 1.00 24.60 418 PRO B CA 1
ATOM 5906 C C . PRO B 1 418 ? -5.844 78.917 131.380 1.00 25.34 418 PRO B C 1
ATOM 5907 O O . PRO B 1 418 ? -5.612 78.854 132.602 1.00 27.45 418 PRO B O 1
ATOM 5911 N N . VAL B 1 419 ? -5.740 80.053 130.685 1.00 24.47 419 VAL B N 1
ATOM 5912 C CA . VAL B 1 419 ? -5.298 81.298 131.301 1.00 23.48 419 VAL B CA 1
ATOM 5913 C C . VAL B 1 419 ? -6.277 82.417 130.930 1.00 24.22 419 VAL B C 1
ATOM 5914 O O . VAL B 1 419 ? -6.812 82.449 129.835 1.00 24.57 419 VAL B O 1
ATOM 5918 N N . VAL B 1 420 ? -6.511 83.322 131.881 1.00 26.12 420 VAL B N 1
ATOM 5919 C CA . VAL B 1 420 ? -7.131 84.635 131.637 1.00 27.60 420 VAL B CA 1
ATOM 5920 C C . VAL B 1 420 ? -6.070 85.714 131.886 1.00 27.88 420 VAL B C 1
ATOM 5921 O O . VAL B 1 420 ? -5.280 85.615 132.832 1.00 29.49 420 VAL B O 1
ATOM 5925 N N . ILE B 1 421 ? -6.064 86.742 131.034 1.00 27.68 421 ILE B N 1
ATOM 5926 C CA . ILE B 1 421 ? -5.258 87.937 131.261 1.00 27.55 421 ILE B CA 1
ATOM 5927 C C . ILE B 1 421 ? -6.212 89.101 131.569 1.00 26.91 421 ILE B C 1
ATOM 5928 O O . ILE B 1 421 ? -6.761 89.728 130.659 1.00 22.69 421 ILE B O 1
ATOM 5933 N N . PRO B 1 422 ? -6.431 89.420 132.874 1.00 28.40 422 PRO B N 1
ATOM 5934 C CA . PRO B 1 422 ? -7.462 90.374 133.289 1.00 28.85 422 PRO B CA 1
ATOM 5935 C C . PRO B 1 422 ? -7.309 91.790 132.726 1.00 30.94 422 PRO B C 1
ATOM 5936 O O . PRO B 1 422 ? -8.293 92.444 132.458 1.00 35.63 422 PRO B O 1
ATOM 5940 N N . THR B 1 423 ? -6.066 92.256 132.595 1.00 35.32 423 THR B N 1
ATOM 5941 C CA . THR B 1 423 ? -5.757 93.653 132.253 1.00 34.74 423 THR B CA 1
ATOM 5942 C C . THR B 1 423 ? -4.402 93.719 131.545 1.00 36.30 423 THR B C 1
ATOM 5943 O O . THR B 1 423 ? -3.594 92.763 131.660 1.00 34.88 423 THR B O 1
ATOM 5947 N N . ARG B 1 424 ? -4.170 94.865 130.879 1.00 38.13 424 ARG B N 1
ATOM 5948 C CA . ARG B 1 424 ? -2.895 95.233 130.248 1.00 39.41 424 ARG B CA 1
ATOM 5949 C C . ARG B 1 424 ? -2.287 96.545 130.773 1.00 41.72 424 ARG B C 1
ATOM 5950 O O . ARG B 1 424 ? -2.965 97.564 130.915 1.00 43.72 424 ARG B O 1
ATOM 5958 N N . ASN B 1 425 ? -0.958 96.499 130.967 1.00 43.57 425 ASN B N 1
ATOM 5959 C CA . ASN B 1 425 ? -0.073 97.606 131.382 1.00 40.10 425 ASN B CA 1
ATOM 5960 C C . ASN B 1 425 ? -0.009 97.637 132.914 1.00 32.57 425 ASN B C 1
ATOM 5961 O O . ASN B 1 425 ? 0.725 96.869 133.527 1.00 25.27 425 ASN B O 1
ATOM 5966 N N . ASP C 1 7 ? 4.771 82.321 152.421 1.00 82.57 7 ASP C N 1
ATOM 5967 C CA . ASP C 1 7 ? 4.211 82.757 153.724 1.00 75.00 7 ASP C CA 1
ATOM 5968 C C . ASP C 1 7 ? 5.358 82.735 154.757 1.00 72.66 7 ASP C C 1
ATOM 5969 O O . ASP C 1 7 ? 6.452 83.243 154.480 1.00 67.97 7 ASP C O 1
ATOM 5974 N N . LEU C 1 8 ? 5.120 82.154 155.943 1.00 67.63 8 LEU C N 1
ATOM 5975 C CA . LEU C 1 8 ? 6.096 82.142 157.038 1.00 57.17 8 LEU C CA 1
ATOM 5976 C C . LEU C 1 8 ? 7.189 81.097 156.777 1.00 52.66 8 LEU C C 1
ATOM 5977 O O . LEU C 1 8 ? 8.354 81.349 157.042 1.00 48.74 8 LEU C O 1
ATOM 5982 N N . GLN C 1 9 ? 6.799 79.922 156.271 1.00 47.51 9 GLN C N 1
ATOM 5983 C CA . GLN C 1 9 ? 7.718 78.803 156.131 1.00 45.57 9 GLN C CA 1
ATOM 5984 C C . GLN C 1 9 ? 8.798 79.140 155.096 1.00 47.11 9 GLN C C 1
ATOM 5985 O O . GLN C 1 9 ? 9.947 78.709 155.247 1.00 45.54 9 GLN C O 1
ATOM 5991 N N . ARG C 1 10 ? 8.418 79.909 154.064 1.00 52.15 10 ARG C N 1
ATOM 5992 C CA . ARG C 1 10 ? 9.333 80.371 152.991 1.00 51.47 10 ARG C CA 1
ATOM 5993 C C . ARG C 1 10 ? 10.335 81.372 153.589 1.00 48.61 10 ARG C C 1
ATOM 5994 O O . ARG C 1 10 ? 11.562 81.221 153.427 1.00 47.80 10 ARG C O 1
ATOM 6002 N N . ALA C 1 11 ? 9.817 82.377 154.305 1.00 40.41 11 ALA C N 1
ATOM 6003 C CA . ALA C 1 11 ? 10.657 83.442 154.820 1.00 39.48 11 ALA C CA 1
ATOM 6004 C C . ALA C 1 11 ? 11.742 82.872 155.746 1.00 38.78 11 ALA C C 1
ATOM 6005 O O . ALA C 1 11 ? 12.863 83.337 155.728 1.00 36.79 11 ALA C O 1
ATOM 6007 N N . ALA C 1 12 ? 11.388 81.850 156.536 1.00 42.50 12 ALA C N 1
ATOM 6008 C CA . ALA C 1 12 ? 12.292 81.174 157.480 1.00 42.48 12 ALA C CA 1
ATOM 6009 C C . ALA C 1 12 ? 13.320 80.325 156.722 1.00 45.48 12 ALA C C 1
ATOM 6010 O O . ALA C 1 12 ? 14.475 80.215 157.155 1.00 48.68 12 ALA C O 1
ATOM 6012 N N . ARG C 1 13 ? 12.887 79.700 155.618 1.00 43.86 13 ARG C N 1
ATOM 6013 C CA . ARG C 1 13 ? 13.785 78.973 154.711 1.00 40.57 13 ARG C CA 1
ATOM 6014 C C . ARG C 1 13 ? 14.902 79.925 154.266 1.00 37.15 13 ARG C C 1
ATOM 6015 O O . ARG C 1 13 ? 16.075 79.579 154.346 1.00 33.79 13 ARG C O 1
ATOM 6023 N N . ASP C 1 14 ? 14.511 81.126 153.823 1.00 36.01 14 ASP C N 1
ATOM 6024 C CA . ASP C 1 14 ? 15.428 82.104 153.234 1.00 39.25 14 ASP C CA 1
ATOM 6025 C C . ASP C 1 14 ? 16.438 82.583 154.285 1.00 39.04 14 ASP C C 1
ATOM 6026 O O . ASP C 1 14 ? 17.611 82.797 153.977 1.00 36.83 14 ASP C O 1
ATOM 6031 N N . ALA C 1 15 ? 15.952 82.771 155.518 1.00 39.32 15 ALA C N 1
ATOM 6032 C CA . ALA C 1 15 ? 16.753 83.261 156.638 1.00 36.64 15 ALA C CA 1
ATOM 6033 C C . ALA C 1 15 ? 17.760 82.186 157.044 1.00 34.63 15 ALA C C 1
ATOM 6034 O O . ALA C 1 15 ? 18.913 82.466 157.205 1.00 35.11 15 ALA C O 1
ATOM 6036 N N . ALA C 1 16 ? 17.283 80.951 157.175 1.00 36.55 16 ALA C N 1
ATOM 6037 C CA . ALA C 1 16 ? 18.067 79.815 157.617 1.00 37.87 16 ALA C CA 1
ATOM 6038 C C . ALA C 1 16 ? 19.214 79.514 156.644 1.00 39.61 16 ALA C C 1
ATOM 6039 O O . ALA C 1 16 ? 20.338 79.304 157.085 1.00 43.13 16 ALA C O 1
ATOM 6041 N N . TYR C 1 17 ? 18.923 79.460 155.339 1.00 41.06 17 TYR C N 1
ATOM 6042 C CA . TYR C 1 17 ? 19.907 79.001 154.325 1.00 45.21 17 TYR C CA 1
ATOM 6043 C C . TYR C 1 17 ? 20.835 80.152 153.904 1.00 47.50 17 TYR C C 1
ATOM 6044 O O . TYR C 1 17 ? 21.902 79.907 153.333 1.00 43.23 17 TYR C O 1
ATOM 6053 N N . SER C 1 18 ? 20.411 81.391 154.193 1.00 51.22 18 SER C N 1
ATOM 6054 C CA . SER C 1 18 ? 21.215 82.609 154.011 1.00 51.35 18 SER C CA 1
ATOM 6055 C C . SER C 1 18 ? 22.306 82.704 155.088 1.00 51.52 18 SER C C 1
ATOM 6056 O O . SER C 1 18 ? 23.489 82.719 154.774 1.00 54.34 18 SER C O 1
ATOM 6059 N N . MET C 1 19 ? 21.877 82.780 156.353 1.00 51.96 19 MET C N 1
ATOM 6060 C CA . MET C 1 19 ? 22.740 83.080 157.505 1.00 54.81 19 MET C CA 1
ATOM 6061 C C . MET C 1 19 ? 23.884 82.067 157.608 1.00 51.86 19 MET C C 1
ATOM 6062 O O . MET C 1 19 ? 23.792 80.945 157.104 1.00 48.12 19 MET C O 1
ATOM 6067 N N . PRO C 1 20 ? 24.997 82.443 158.285 1.00 48.99 20 PRO C N 1
ATOM 6068 C CA . PRO C 1 20 ? 26.125 81.535 158.482 1.00 47.74 20 PRO C CA 1
ATOM 6069 C C . PRO C 1 20 ? 25.758 80.458 159.513 1.00 49.79 20 PRO C C 1
ATOM 6070 O O . PRO C 1 20 ? 25.127 80.768 160.533 1.00 51.96 20 PRO C O 1
ATOM 6074 N N . ILE C 1 21 ? 26.190 79.222 159.240 1.00 48.10 21 ILE C N 1
ATOM 6075 C CA . ILE C 1 21 ? 25.679 78.006 159.876 1.00 45.20 21 ILE C CA 1
ATOM 6076 C C . ILE C 1 21 ? 25.998 77.994 161.378 1.00 47.52 21 ILE C C 1
ATOM 6077 O O . ILE C 1 21 ? 25.288 77.335 162.155 1.00 47.99 21 ILE C O 1
ATOM 6082 N N . GLU C 1 22 ? 27.042 78.726 161.786 1.00 46.83 22 GLU C N 1
ATOM 6083 C CA . GLU C 1 22 ? 27.527 78.678 163.158 1.00 48.96 22 GLU C CA 1
ATOM 6084 C C . GLU C 1 22 ? 26.600 79.493 164.064 1.00 47.56 22 GLU C C 1
ATOM 6085 O O . GLU C 1 22 ? 26.488 79.207 165.255 1.00 48.51 22 GLU C O 1
ATOM 6091 N N . GLU C 1 23 ? 25.932 80.498 163.496 1.00 45.85 23 GLU C N 1
ATOM 6092 C CA . GLU C 1 23 ? 25.030 81.351 164.275 1.00 50.42 23 GLU C CA 1
ATOM 6093 C C . GLU C 1 23 ? 23.732 80.602 164.659 1.00 48.93 23 GLU C C 1
ATOM 6094 O O . GLU C 1 23 ? 22.980 81.074 165.537 1.00 47.73 23 GLU C O 1
ATOM 6100 N N . ILE C 1 24 ? 23.469 79.436 164.046 1.00 43.35 24 ILE C N 1
ATOM 6101 C CA . ILE C 1 24 ? 22.185 78.765 164.231 1.00 42.55 24 ILE C CA 1
ATOM 6102 C C . ILE C 1 24 ? 22.074 78.338 165.703 1.00 42.33 24 ILE C C 1
ATOM 6103 O O . ILE C 1 24 ? 22.944 77.648 166.244 1.00 42.10 24 ILE C O 1
ATOM 6108 N N . ASN C 1 25 ? 20.991 78.791 166.342 1.00 40.59 25 ASN C N 1
ATOM 6109 C CA . ASN C 1 25 ? 20.694 78.544 167.743 1.00 38.56 25 ASN C CA 1
ATOM 6110 C C . ASN C 1 25 ? 19.319 77.881 167.799 1.00 35.76 25 ASN C C 1
ATOM 6111 O O . ASN C 1 25 ? 18.304 78.571 167.865 1.00 36.16 25 ASN C O 1
ATOM 6116 N N . PRO C 1 26 ? 19.231 76.533 167.715 1.00 32.65 26 PRO C N 1
ATOM 6117 C CA . PRO C 1 26 ? 17.938 75.856 167.652 1.00 32.94 26 PRO C CA 1
ATOM 6118 C C . PRO C 1 26 ? 17.064 76.056 168.904 1.00 33.69 26 PRO C C 1
ATOM 6119 O O . PRO C 1 26 ? 15.838 76.142 168.795 1.00 32.58 26 PRO C O 1
ATOM 6123 N N . ALA C 1 27 ? 17.708 76.196 170.071 1.00 35.15 27 ALA C N 1
ATOM 6124 C CA . ALA C 1 27 ? 17.033 76.307 171.383 1.00 35.36 27 ALA C CA 1
ATOM 6125 C C . ALA C 1 27 ? 16.060 77.498 171.468 1.00 35.55 27 ALA C C 1
ATOM 6126 O O . ALA C 1 27 ? 15.296 77.558 172.416 1.00 34.80 27 ALA C O 1
ATOM 6128 N N . ASP C 1 28 ? 16.109 78.429 170.502 1.00 37.31 28 ASP C N 1
ATOM 6129 C CA . ASP C 1 28 ? 15.326 79.711 170.461 1.00 37.84 28 ASP C CA 1
ATOM 6130 C C . ASP C 1 28 ? 13.817 79.450 170.537 1.00 36.28 28 ASP C C 1
ATOM 6131 O O . ASP C 1 28 ? 13.211 79.057 169.546 1.00 38.92 28 ASP C O 1
ATOM 6136 N N . PRO C 1 29 ? 13.128 79.716 171.676 1.00 34.94 29 PRO C N 1
ATOM 6137 C CA . PRO C 1 29 ? 11.717 79.350 171.816 1.00 34.44 29 PRO C CA 1
ATOM 6138 C C . PRO C 1 29 ? 10.804 80.142 170.864 1.00 36.04 29 PRO C C 1
ATOM 6139 O O . PRO C 1 29 ? 9.726 79.670 170.530 1.00 38.01 29 PRO C O 1
ATOM 6143 N N . GLU C 1 30 ? 11.235 81.342 170.448 1.00 37.51 30 GLU C N 1
ATOM 6144 C CA . GLU C 1 30 ? 10.502 82.146 169.471 1.00 36.38 30 GLU C CA 1
ATOM 6145 C C . GLU C 1 30 ? 10.383 81.338 168.161 1.00 37.00 30 GLU C C 1
ATOM 6146 O O . GLU C 1 30 ? 9.291 81.242 167.574 1.00 37.91 30 GLU C O 1
ATOM 6152 N N . LEU C 1 31 ? 11.470 80.689 167.733 1.00 35.43 31 LEU C N 1
ATOM 6153 C CA . LEU C 1 31 ? 11.397 79.843 166.565 1.00 38.79 31 LEU C CA 1
ATOM 6154 C C . LEU C 1 31 ? 10.239 78.854 166.738 1.00 42.32 31 LEU C C 1
ATOM 6155 O O . LEU C 1 31 ? 9.455 78.673 165.803 1.00 52.32 31 LEU C O 1
ATOM 6160 N N . PHE C 1 32 ? 10.159 78.204 167.911 1.00 39.44 32 PHE C N 1
ATOM 6161 C CA . PHE C 1 32 ? 9.238 77.079 168.120 1.00 36.27 32 PHE C CA 1
ATOM 6162 C C . PHE C 1 32 ? 7.800 77.587 168.085 1.00 33.34 32 PHE C C 1
ATOM 6163 O O . PHE C 1 32 ? 6.941 77.023 167.390 1.00 31.35 32 PHE C O 1
ATOM 6171 N N . ARG C 1 33 ? 7.575 78.695 168.780 1.00 32.26 33 ARG C N 1
ATOM 6172 C CA . ARG C 1 33 ? 6.265 79.245 168.895 1.00 36.23 33 ARG C CA 1
ATOM 6173 C C . ARG C 1 33 ? 5.739 79.696 167.526 1.00 37.62 33 ARG C C 1
ATOM 6174 O O . ARG C 1 33 ? 4.537 79.528 167.244 1.00 40.58 33 ARG C O 1
ATOM 6182 N N . THR C 1 34 ? 6.625 80.231 166.677 1.00 37.46 34 THR C N 1
ATOM 6183 C CA . THR C 1 34 ? 6.235 80.674 165.320 1.00 37.87 34 THR C CA 1
ATOM 6184 C C . THR C 1 34 ? 6.203 79.510 164.315 1.00 35.44 34 THR C C 1
ATOM 6185 O O . THR C 1 34 ? 5.833 79.722 163.176 1.00 36.48 34 THR C O 1
ATOM 6189 N N . ASP C 1 35 ? 6.599 78.302 164.726 1.00 34.51 35 ASP C N 1
ATOM 6190 C CA . ASP C 1 35 ? 6.603 77.108 163.852 1.00 37.47 35 ASP C CA 1
ATOM 6191 C C . ASP C 1 35 ? 7.511 77.332 162.628 1.00 36.89 35 ASP C C 1
ATOM 6192 O O . ASP C 1 35 ? 7.193 76.888 161.537 1.00 34.94 35 ASP C O 1
ATOM 6197 N N . THR C 1 36 ? 8.656 77.999 162.837 1.00 39.88 36 THR C N 1
ATOM 6198 C CA . THR C 1 36 ? 9.620 78.320 161.770 1.00 40.81 36 THR C CA 1
ATOM 6199 C C . THR C 1 36 ? 10.984 77.682 162.059 1.00 39.23 36 THR C C 1
ATOM 6200 O O . THR C 1 36 ? 11.974 78.010 161.415 1.00 39.12 36 THR C O 1
ATOM 6204 N N . MET C 1 37 ? 11.025 76.744 162.999 1.00 39.62 37 MET C N 1
ATOM 6205 C CA . MET C 1 37 ? 12.274 76.108 163.386 1.00 40.68 37 MET C CA 1
ATOM 6206 C C . MET C 1 37 ? 12.656 74.996 162.380 1.00 37.69 37 MET C C 1
ATOM 6207 O O . MET C 1 37 ? 13.828 74.618 162.273 1.00 35.18 37 MET C O 1
ATOM 6212 N N . TRP C 1 38 ? 11.695 74.498 161.591 1.00 34.67 38 TRP C N 1
ATOM 6213 C CA . TRP C 1 38 ? 11.964 73.343 160.695 1.00 34.68 38 TRP C CA 1
ATOM 6214 C C . TRP C 1 38 ? 13.174 73.611 159.796 1.00 33.19 38 TRP C C 1
ATOM 6215 O O . TRP C 1 38 ? 14.158 72.889 159.866 1.00 34.01 38 TRP C O 1
ATOM 6226 N N . PRO C 1 39 ? 13.175 74.661 158.953 1.00 32.56 39 PRO C N 1
ATOM 6227 C CA . PRO C 1 39 ? 14.238 74.852 157.975 1.00 33.19 39 PRO C CA 1
ATOM 6228 C C . PRO C 1 39 ? 15.648 74.910 158.567 1.00 32.11 39 PRO C C 1
ATOM 6229 O O . PRO C 1 39 ? 16.608 74.549 157.904 1.00 34.14 39 PRO C O 1
ATOM 6233 N N . TYR C 1 40 ? 15.761 75.380 159.805 1.00 32.18 40 TYR C N 1
ATOM 6234 C CA . TYR C 1 40 ? 17.053 75.418 160.498 1.00 30.84 40 TYR C CA 1
ATOM 6235 C C . TYR C 1 40 ? 17.531 73.977 160.746 1.00 30.07 40 TYR C C 1
ATOM 6236 O O . TYR C 1 40 ? 18.638 73.627 160.395 1.00 27.39 40 TYR C O 1
ATOM 6245 N N . PHE C 1 41 ? 16.653 73.135 161.305 1.00 34.10 41 PHE C N 1
ATOM 6246 C CA . PHE C 1 41 ? 16.957 71.722 161.632 1.00 35.59 41 PHE C CA 1
ATOM 6247 C C . PHE C 1 41 ? 17.158 70.893 160.364 1.00 38.74 41 PHE C C 1
ATOM 6248 O O . PHE C 1 41 ? 17.923 69.939 160.387 1.00 41.90 41 PHE C O 1
ATOM 6256 N N . GLU C 1 42 ? 16.445 71.244 159.283 1.00 42.52 42 GLU C N 1
ATOM 6257 C CA . GLU C 1 42 ? 16.616 70.607 157.972 1.00 43.20 42 GLU C CA 1
ATOM 6258 C C . GLU C 1 42 ? 18.022 70.894 157.422 1.00 45.91 42 GLU C C 1
ATOM 6259 O O . GLU C 1 42 ? 18.723 69.961 156.989 1.00 50.21 42 GLU C O 1
ATOM 6265 N N . ARG C 1 43 ? 18.434 72.170 157.467 1.00 43.37 43 ARG C N 1
ATOM 6266 C CA . ARG C 1 43 ? 19.769 72.598 157.055 1.00 41.54 43 ARG C CA 1
ATOM 6267 C C . ARG C 1 43 ? 20.862 71.883 157.878 1.00 40.83 43 ARG C C 1
ATOM 6268 O O . ARG C 1 43 ? 21.782 71.305 157.288 1.00 39.17 43 ARG C O 1
ATOM 6276 N N . LEU C 1 44 ? 20.769 71.904 159.221 1.00 41.81 44 LEU C N 1
ATOM 6277 C CA . LEU C 1 44 ? 21.774 71.224 160.105 1.00 43.53 44 LEU C CA 1
ATOM 6278 C C . LEU C 1 44 ? 21.842 69.719 159.775 1.00 47.74 44 LEU C C 1
ATOM 6279 O O . LEU C 1 44 ? 22.924 69.156 159.662 1.00 55.73 44 LEU C O 1
ATOM 6284 N N . ARG C 1 45 ? 20.686 69.063 159.626 1.00 45.55 45 ARG C N 1
ATOM 6285 C CA . ARG C 1 45 ? 20.625 67.631 159.381 1.00 43.77 45 ARG C CA 1
ATOM 6286 C C . ARG C 1 45 ? 21.518 67.266 158.193 1.00 46.81 45 ARG C C 1
ATOM 6287 O O . ARG C 1 45 ? 22.031 66.150 158.086 1.00 48.41 45 ARG C O 1
ATOM 6295 N N . LYS C 1 46 ? 21.711 68.245 157.314 1.00 53.37 46 LYS C N 1
ATOM 6296 C CA . LYS C 1 46 ? 22.417 68.087 156.066 1.00 56.66 46 LYS C CA 1
ATOM 6297 C C . LYS C 1 46 ? 23.873 68.560 156.168 1.00 54.29 46 LYS C C 1
ATOM 6298 O O . LYS C 1 46 ? 24.784 67.849 155.774 1.00 57.51 46 LYS C O 1
ATOM 6304 N N . GLU C 1 47 ? 24.087 69.779 156.662 1.00 50.72 47 GLU C N 1
ATOM 6305 C CA . GLU C 1 47 ? 25.402 70.370 156.598 1.00 54.99 47 GLU C CA 1
ATOM 6306 C C . GLU C 1 47 ? 26.173 70.064 157.884 1.00 53.12 47 GLU C C 1
ATOM 6307 O O . GLU C 1 47 ? 27.311 69.614 157.797 1.00 54.90 47 GLU C O 1
ATOM 6313 N N . ASP C 1 48 ? 25.538 70.260 159.049 1.00 52.86 48 ASP C N 1
ATOM 6314 C CA . ASP C 1 48 ? 26.217 70.133 160.364 1.00 55.53 48 ASP C CA 1
ATOM 6315 C C . ASP C 1 48 ? 25.400 69.258 161.334 1.00 62.16 48 ASP C C 1
ATOM 6316 O O . ASP C 1 48 ? 24.866 69.748 162.332 1.00 65.49 48 ASP C O 1
ATOM 6321 N N . PRO C 1 49 ? 25.304 67.919 161.120 1.00 60.53 49 PRO C N 1
ATOM 6322 C CA . PRO C 1 49 ? 24.387 67.072 161.890 1.00 59.01 49 PRO C CA 1
ATOM 6323 C C . PRO C 1 49 ? 24.569 67.112 163.418 1.00 58.46 49 PRO C C 1
ATOM 6324 O O . PRO C 1 49 ? 23.624 66.848 164.168 1.00 64.74 49 PRO C O 1
ATOM 6328 N N . VAL C 1 50 ? 25.803 67.362 163.857 1.00 52.03 50 VAL C N 1
ATOM 6329 C CA . VAL C 1 50 ? 26.133 67.514 165.249 1.00 47.05 50 VAL C CA 1
ATOM 6330 C C . VAL C 1 50 ? 26.709 68.924 165.389 1.00 49.79 50 VAL C C 1
ATOM 6331 O O . VAL C 1 50 ? 27.876 69.147 165.088 1.00 56.76 50 VAL C O 1
ATOM 6335 N N . HIS C 1 51 ? 25.878 69.872 165.826 1.00 44.32 51 HIS C N 1
ATOM 6336 C CA . HIS C 1 51 ? 26.133 71.280 165.600 1.00 41.52 51 HIS C CA 1
ATOM 6337 C C . HIS C 1 51 ? 26.344 72.040 166.914 1.00 42.82 51 HIS C C 1
ATOM 6338 O O . HIS C 1 51 ? 25.411 72.209 167.718 1.00 45.09 51 HIS C O 1
ATOM 6345 N N . TRP C 1 52 ? 27.575 72.527 167.108 1.00 42.95 52 TRP C N 1
ATOM 6346 C CA . TRP C 1 52 ? 27.894 73.423 168.213 1.00 40.96 52 TRP C CA 1
ATOM 6347 C C . TRP C 1 52 ? 27.206 74.761 167.925 1.00 38.95 52 TRP C C 1
ATOM 6348 O O . TRP C 1 52 ? 27.358 75.302 166.842 1.00 36.69 52 TRP C O 1
ATOM 6359 N N . GLY C 1 53 ? 26.411 75.242 168.890 1.00 41.55 53 GLY C N 1
ATOM 6360 C CA . GLY C 1 53 ? 25.790 76.580 168.857 1.00 43.28 53 GLY C CA 1
ATOM 6361 C C . GLY C 1 53 ? 25.768 77.215 170.239 1.00 45.32 53 GLY C C 1
ATOM 6362 O O . GLY C 1 53 ? 26.071 76.552 171.222 1.00 47.79 53 GLY C O 1
ATOM 6363 N N . VAL C 1 54 ? 25.391 78.499 170.314 1.00 47.20 54 VAL C N 1
ATOM 6364 C CA . VAL C 1 54 ? 25.369 79.242 171.578 1.00 45.66 54 VAL C CA 1
ATOM 6365 C C . VAL C 1 54 ? 24.057 80.026 171.689 1.00 42.32 54 VAL C C 1
ATOM 6366 O O . VAL C 1 54 ? 23.561 80.579 170.719 1.00 35.83 54 VAL C O 1
ATOM 6370 N N . SER C 1 55 ? 23.512 80.061 172.908 1.00 44.02 55 SER C N 1
ATOM 6371 C CA . SER C 1 55 ? 22.344 80.849 173.217 1.00 46.02 55 SER C CA 1
ATOM 6372 C C . SER C 1 55 ? 22.823 82.176 173.781 1.00 47.10 55 SER C C 1
ATOM 6373 O O . SER C 1 55 ? 23.869 82.217 174.409 1.00 49.07 55 SER C O 1
ATOM 6376 N N . PRO C 1 56 ? 22.103 83.290 173.539 1.00 50.62 56 PRO C N 1
ATOM 6377 C CA . PRO C 1 56 ? 22.258 84.502 174.336 1.00 52.63 56 PRO C CA 1
ATOM 6378 C C . PRO C 1 56 ? 22.139 84.239 175.845 1.00 60.41 56 PRO C C 1
ATOM 6379 O O . PRO C 1 56 ? 23.013 84.698 176.567 1.00 60.75 56 PRO C O 1
ATOM 6383 N N . HIS C 1 57 ? 21.095 83.506 176.292 1.00 69.10 57 HIS C N 1
ATOM 6384 C CA . HIS C 1 57 ? 20.868 83.188 177.748 1.00 75.20 57 HIS C CA 1
ATOM 6385 C C . HIS C 1 57 ? 22.087 82.438 178.326 1.00 74.40 57 HIS C C 1
ATOM 6386 O O . HIS C 1 57 ? 22.678 81.601 177.646 1.00 76.30 57 HIS C O 1
ATOM 6393 N N . GLU C 1 58 ? 22.456 82.742 179.582 1.00 74.35 58 GLU C N 1
ATOM 6394 C CA . GLU C 1 58 ? 23.579 82.085 180.317 1.00 71.69 58 GLU C CA 1
ATOM 6395 C C . GLU C 1 58 ? 23.247 80.640 180.692 1.00 66.23 58 GLU C C 1
ATOM 6396 O O . GLU C 1 58 ? 24.041 79.734 180.454 1.00 64.05 58 GLU C O 1
ATOM 6402 N N . ASP C 1 59 ? 22.094 80.478 181.360 1.00 61.58 59 ASP C N 1
ATOM 6403 C CA . ASP C 1 59 ? 21.647 79.217 181.924 1.00 61.83 59 ASP C CA 1
ATOM 6404 C C . ASP C 1 59 ? 21.781 78.128 180.849 1.00 62.73 59 ASP C C 1
ATOM 6405 O O . ASP C 1 59 ? 21.942 76.941 181.161 1.00 69.53 59 ASP C O 1
ATOM 6410 N N . VAL C 1 60 ? 21.730 78.549 179.581 1.00 57.63 60 VAL C N 1
ATOM 6411 C CA . VAL C 1 60 ? 21.900 77.680 178.448 1.00 51.64 60 VAL C CA 1
ATOM 6412 C C . VAL C 1 60 ? 23.379 77.692 178.048 1.00 46.91 60 VAL C C 1
ATOM 6413 O O . VAL C 1 60 ? 24.073 76.713 178.238 1.00 47.56 60 VAL C O 1
ATOM 6417 N N . GLY C 1 61 ? 23.858 78.823 177.533 1.00 47.44 61 GLY C N 1
ATOM 6418 C CA . GLY C 1 61 ? 25.232 78.929 177.030 1.00 48.61 61 GLY C CA 1
ATOM 6419 C C . GLY C 1 61 ? 25.451 78.056 175.803 1.00 48.41 61 GLY C C 1
ATOM 6420 O O . GLY C 1 61 ? 24.555 77.916 174.964 1.00 50.48 61 GLY C O 1
ATOM 6421 N N . GLY C 1 62 ? 26.650 77.479 175.695 1.00 44.58 62 GLY C N 1
ATOM 6422 C CA . GLY C 1 62 ? 27.013 76.608 174.577 1.00 45.53 62 GLY C CA 1
ATOM 6423 C C . GLY C 1 62 ? 26.506 75.184 174.787 1.00 47.71 62 GLY C C 1
ATOM 6424 O O . GLY C 1 62 ? 26.373 74.723 175.936 1.00 49.94 62 GLY C O 1
ATOM 6425 N N . TYR C 1 63 ? 26.210 74.492 173.676 1.00 44.80 63 TYR C N 1
ATOM 6426 C CA . TYR C 1 63 ? 25.600 73.166 173.686 1.00 43.67 63 TYR C CA 1
ATOM 6427 C C . TYR C 1 63 ? 25.673 72.546 172.291 1.00 44.06 63 TYR C C 1
ATOM 6428 O O . TYR C 1 63 ? 25.686 73.235 171.276 1.00 41.14 63 TYR C O 1
ATOM 6437 N N . TRP C 1 64 ? 25.687 71.215 172.279 1.00 49.08 64 TRP C N 1
ATOM 6438 C CA . TRP C 1 64 ? 25.634 70.416 171.063 1.00 51.45 64 TRP C CA 1
ATOM 6439 C C . TRP C 1 64 ? 24.175 70.189 170.657 1.00 50.17 64 TRP C C 1
ATOM 6440 O O . TRP C 1 64 ? 23.310 70.004 171.505 1.00 51.54 64 TRP C O 1
ATOM 6451 N N . SER C 1 65 ? 23.927 70.196 169.346 1.00 48.80 65 SER C N 1
ATOM 6452 C CA . SER C 1 65 ? 22.617 69.923 168.785 1.00 48.42 65 SER C CA 1
ATOM 6453 C C . SER C 1 65 ? 22.707 68.681 167.884 1.00 47.68 65 SER C C 1
ATOM 6454 O O . SER C 1 65 ? 23.304 68.740 166.797 1.00 45.82 65 SER C O 1
ATOM 6457 N N . VAL C 1 66 ? 22.130 67.561 168.358 1.00 46.80 66 VAL C N 1
ATOM 6458 C CA . VAL C 1 66 ? 22.156 66.249 167.663 1.00 44.00 66 VAL C CA 1
ATOM 6459 C C . VAL C 1 66 ? 20.830 66.019 166.927 1.00 40.88 66 VAL C C 1
ATOM 6460 O O . VAL C 1 66 ? 19.844 65.626 167.544 1.00 35.31 66 VAL C O 1
ATOM 6464 N N . THR C 1 67 ? 20.867 66.189 165.598 1.00 39.17 67 THR C N 1
ATOM 6465 C CA . THR C 1 67 ? 19.686 66.476 164.802 1.00 40.07 67 THR C CA 1
ATOM 6466 C C . THR C 1 67 ? 19.277 65.292 163.914 1.00 41.63 67 THR C C 1
ATOM 6467 O O . THR C 1 67 ? 18.272 65.433 163.194 1.00 42.34 67 THR C O 1
ATOM 6471 N N . LYS C 1 68 ? 20.011 64.162 163.962 1.00 41.16 68 LYS C N 1
ATOM 6472 C CA . LYS C 1 68 ? 19.702 62.997 163.096 1.00 40.58 68 LYS C CA 1
ATOM 6473 C C . LYS C 1 68 ? 19.304 61.768 163.915 1.00 39.29 68 LYS C C 1
ATOM 6474 O O . LYS C 1 68 ? 19.760 61.585 165.029 1.00 36.03 68 LYS C O 1
ATOM 6480 N N . TYR C 1 69 ? 18.492 60.904 163.294 1.00 41.00 69 TYR C N 1
ATOM 6481 C CA . TYR C 1 69 ? 17.770 59.800 163.978 1.00 43.32 69 TYR C CA 1
ATOM 6482 C C . TYR C 1 69 ? 18.732 58.813 164.667 1.00 43.20 69 TYR C C 1
ATOM 6483 O O . TYR C 1 69 ? 18.597 58.555 165.861 1.00 40.99 69 TYR C O 1
ATOM 6492 N N . ASN C 1 70 ? 19.667 58.241 163.897 1.00 44.08 70 ASN C N 1
ATOM 6493 C CA . ASN C 1 70 ? 20.627 57.254 164.395 1.00 41.96 70 ASN C CA 1
ATOM 6494 C C . ASN C 1 70 ? 21.581 57.936 165.384 1.00 43.09 70 ASN C C 1
ATOM 6495 O O . ASN C 1 70 ? 21.913 57.361 166.400 1.00 44.44 70 ASN C O 1
ATOM 6500 N N . ASP C 1 71 ? 22.014 59.165 165.091 1.00 45.09 71 ASP C N 1
ATOM 6501 C CA . ASP C 1 71 ? 22.944 59.879 165.976 1.00 47.03 71 ASP C CA 1
ATOM 6502 C C . ASP C 1 71 ? 22.261 60.110 167.337 1.00 42.32 71 ASP C C 1
ATOM 6503 O O . ASP C 1 71 ? 22.892 60.080 168.373 1.00 39.06 71 ASP C O 1
ATOM 6508 N N . ILE C 1 72 ? 20.949 60.351 167.323 1.00 43.49 72 ILE C N 1
ATOM 6509 C CA . ILE C 1 72 ? 20.170 60.612 168.550 1.00 44.18 72 ILE C CA 1
ATOM 6510 C C . ILE C 1 72 ? 20.131 59.328 169.395 1.00 48.53 72 ILE C C 1
ATOM 6511 O O . ILE C 1 72 ? 20.465 59.346 170.577 1.00 51.68 72 ILE C O 1
ATOM 6516 N N . MET C 1 73 ? 19.741 58.214 168.768 1.00 53.77 73 MET C N 1
ATOM 6517 C CA . MET C 1 73 ? 19.727 56.868 169.386 1.00 58.10 73 MET C CA 1
ATOM 6518 C C . MET C 1 73 ? 21.076 56.538 170.061 1.00 56.00 73 MET C C 1
ATOM 6519 O O . MET C 1 73 ? 21.118 55.993 171.154 1.00 54.78 73 MET C O 1
ATOM 6524 N N . ALA C 1 74 ? 22.190 56.835 169.389 1.00 55.33 74 ALA C N 1
ATOM 6525 C CA . ALA C 1 74 ? 23.506 56.542 169.928 1.00 56.37 74 ALA C CA 1
ATOM 6526 C C . ALA C 1 74 ? 23.698 57.235 171.286 1.00 55.77 74 ALA C C 1
ATOM 6527 O O . ALA C 1 74 ? 24.294 56.650 172.171 1.00 57.05 74 ALA C O 1
ATOM 6529 N N . VAL C 1 75 ? 23.172 58.459 171.438 1.00 57.88 75 VAL C N 1
ATOM 6530 C CA . VAL C 1 75 ? 23.311 59.304 172.663 1.00 60.01 75 VAL C CA 1
ATOM 6531 C C . VAL C 1 75 ? 22.362 58.819 173.770 1.00 53.97 75 VAL C C 1
ATOM 6532 O O . VAL C 1 75 ? 22.694 58.828 174.969 1.00 46.09 75 VAL C O 1
ATOM 6536 N N . ASP C 1 76 ? 21.163 58.431 173.344 1.00 53.93 76 ASP C N 1
ATOM 6537 C CA . ASP C 1 76 ? 20.038 58.100 174.223 1.00 58.11 76 ASP C CA 1
ATOM 6538 C C . ASP C 1 76 ? 20.270 56.737 174.904 1.00 57.63 76 ASP C C 1
ATOM 6539 O O . ASP C 1 76 ? 19.974 56.570 176.078 1.00 58.83 76 ASP C O 1
ATOM 6544 N N . THR C 1 77 ? 20.771 55.761 174.135 1.00 61.30 77 THR C N 1
ATOM 6545 C CA . THR C 1 77 ? 21.009 54.377 174.583 1.00 58.09 77 THR C CA 1
ATOM 6546 C C . THR C 1 77 ? 22.263 54.314 175.469 1.00 59.83 77 THR C C 1
ATOM 6547 O O . THR C 1 77 ? 22.394 53.436 176.314 1.00 64.11 77 THR C O 1
ATOM 6551 N N . ASN C 1 78 ? 23.174 55.270 175.278 1.00 59.24 78 ASN C N 1
ATOM 6552 C CA . ASN C 1 78 ? 24.452 55.290 175.948 1.00 58.21 78 ASN C CA 1
ATOM 6553 C C . ASN C 1 78 ? 24.363 56.234 177.157 1.00 64.55 78 ASN C C 1
ATOM 6554 O O . ASN C 1 78 ? 24.604 57.444 177.048 1.00 72.67 78 ASN C O 1
ATOM 6559 N N . HIS C 1 79 ? 24.005 55.661 178.311 1.00 65.66 79 HIS C N 1
ATOM 6560 C CA . HIS C 1 79 ? 23.881 56.398 179.578 1.00 65.14 79 HIS C CA 1
ATOM 6561 C C . HIS C 1 79 ? 25.215 56.442 180.331 1.00 64.32 79 HIS C C 1
ATOM 6562 O O . HIS C 1 79 ? 25.304 57.124 181.344 1.00 59.24 79 HIS C O 1
ATOM 6569 N N . GLU C 1 80 ? 26.223 55.703 179.842 1.00 73.29 80 GLU C N 1
ATOM 6570 C CA . GLU C 1 80 ? 27.557 55.594 180.487 1.00 75.29 80 GLU C CA 1
ATOM 6571 C C . GLU C 1 80 ? 28.411 56.830 180.151 1.00 67.63 80 GLU C C 1
ATOM 6572 O O . GLU C 1 80 ? 29.187 57.302 180.974 1.00 53.88 80 GLU C O 1
ATOM 6578 N N . VAL C 1 81 ? 28.246 57.345 178.926 1.00 71.64 81 VAL C N 1
ATOM 6579 C CA . VAL C 1 81 ? 28.906 58.557 178.450 1.00 72.95 81 VAL C CA 1
ATOM 6580 C C . VAL C 1 81 ? 27.978 59.764 178.669 1.00 65.32 81 VAL C C 1
ATOM 6581 O O . VAL C 1 81 ? 28.371 60.757 179.290 1.00 69.32 81 VAL C O 1
ATOM 6585 N N . PHE C 1 82 ? 26.738 59.656 178.183 1.00 56.33 82 PHE C N 1
ATOM 6586 C CA . PHE C 1 82 ? 25.787 60.759 178.212 1.00 54.95 82 PHE C CA 1
ATOM 6587 C C . PHE C 1 82 ? 24.859 60.651 179.436 1.00 50.38 82 PHE C C 1
ATOM 6588 O O . PHE C 1 82 ? 23.856 59.953 179.416 1.00 50.44 82 PHE C O 1
ATOM 6596 N N . SER C 1 83 ? 25.196 61.387 180.495 1.00 45.73 83 SER C N 1
ATOM 6597 C CA . SER C 1 83 ? 24.421 61.370 181.702 1.00 47.35 83 SER C CA 1
ATOM 6598 C C . SER C 1 83 ? 23.206 62.278 181.556 1.00 48.69 83 SER C C 1
ATOM 6599 O O . SER C 1 83 ? 23.298 63.316 180.926 1.00 50.22 83 SER C O 1
ATOM 6602 N N . SER C 1 84 ? 22.119 61.890 182.232 1.00 54.39 84 SER C N 1
ATOM 6603 C CA . SER C 1 84 ? 20.901 62.680 182.398 1.00 56.43 84 SER C CA 1
ATOM 6604 C C . SER C 1 84 ? 21.046 63.638 183.601 1.00 56.50 84 SER C C 1
ATOM 6605 O O . SER C 1 84 ? 20.195 64.500 183.818 1.00 63.29 84 SER C O 1
ATOM 6608 N N . GLU C 1 85 ? 22.128 63.504 184.379 1.00 52.40 85 GLU C N 1
ATOM 6609 C CA . GLU C 1 85 ? 22.420 64.420 185.498 1.00 53.79 85 GLU C CA 1
ATOM 6610 C C . GLU C 1 85 ? 23.249 65.613 185.009 1.00 56.29 85 GLU C C 1
ATOM 6611 O O . GLU C 1 85 ? 24.087 65.443 184.122 1.00 60.29 85 GLU C O 1
ATOM 6617 N N . PRO C 1 86 ? 23.068 66.815 185.596 1.00 56.87 86 PRO C N 1
ATOM 6618 C CA . PRO C 1 86 ? 22.137 67.145 186.673 1.00 57.11 86 PRO C CA 1
ATOM 6619 C C . PRO C 1 86 ? 20.688 67.498 186.262 1.00 57.67 86 PRO C C 1
ATOM 6620 O O . PRO C 1 86 ? 19.801 67.544 187.112 1.00 58.72 86 PRO C O 1
ATOM 6624 N N . THR C 1 87 ? 20.441 67.757 184.973 1.00 56.02 87 THR C N 1
ATOM 6625 C CA . THR C 1 87 ? 19.070 67.881 184.458 1.00 54.39 87 THR C CA 1
ATOM 6626 C C . THR C 1 87 ? 19.043 67.402 183.006 1.00 49.72 87 THR C C 1
ATOM 6627 O O . THR C 1 87 ? 20.101 67.061 182.438 1.00 51.20 87 THR C O 1
ATOM 6631 N N . ILE C 1 88 ? 17.827 67.404 182.446 1.00 45.73 88 ILE C N 1
ATOM 6632 C CA . ILE C 1 88 ? 17.498 66.895 181.101 1.00 45.33 88 ILE C CA 1
ATOM 6633 C C . ILE C 1 88 ? 17.075 68.033 180.165 1.00 44.62 88 ILE C C 1
ATOM 6634 O O . ILE C 1 88 ? 16.785 67.774 178.999 1.00 42.58 88 ILE C O 1
ATOM 6639 N N . VAL C 1 89 ? 16.981 69.257 180.696 1.00 44.46 89 VAL C N 1
ATOM 6640 C CA . VAL C 1 89 ? 16.712 70.460 179.908 1.00 45.06 89 VAL C CA 1
ATOM 6641 C C . VAL C 1 89 ? 18.016 71.254 179.836 1.00 44.93 89 VAL C C 1
ATOM 6642 O O . VAL C 1 89 ? 18.904 71.031 180.665 1.00 45.66 89 VAL C O 1
ATOM 6646 N N . LEU C 1 90 ? 18.125 72.141 178.833 1.00 43.92 90 LEU C N 1
ATOM 6647 C CA . LEU C 1 90 ? 19.381 72.862 178.532 1.00 40.11 90 LEU C CA 1
ATOM 6648 C C . LEU C 1 90 ? 19.772 73.850 179.639 1.00 38.09 90 LEU C C 1
ATOM 6649 O O . LEU C 1 90 ? 20.919 73.841 180.087 1.00 32.00 90 LEU C O 1
ATOM 6654 N N . PRO C 1 91 ? 18.873 74.741 180.123 1.00 41.13 91 PRO C N 1
ATOM 6655 C CA . PRO C 1 91 ? 19.214 75.624 181.242 1.00 42.79 91 PRO C CA 1
ATOM 6656 C C . PRO C 1 91 ? 19.681 74.847 182.487 1.00 42.42 91 PRO C C 1
ATOM 6657 O O . PRO C 1 91 ? 19.070 73.821 182.846 1.00 41.88 91 PRO C O 1
ATOM 6661 N N . ASP C 1 92 ? 20.742 75.336 183.146 1.00 43.19 92 ASP C N 1
ATOM 6662 C CA . ASP C 1 92 ? 21.324 74.616 184.302 1.00 49.20 92 ASP C CA 1
ATOM 6663 C C . ASP C 1 92 ? 20.413 74.785 185.520 1.00 54.87 92 ASP C C 1
ATOM 6664 O O . ASP C 1 92 ? 19.849 75.861 185.686 1.00 54.53 92 ASP C O 1
ATOM 6669 N N . PRO C 1 93 ? 20.265 73.769 186.422 1.00 62.40 93 PRO C N 1
ATOM 6670 C CA . PRO C 1 93 ? 19.208 73.772 187.442 1.00 66.90 93 PRO C CA 1
ATOM 6671 C C . PRO C 1 93 ? 19.303 74.951 188.423 1.00 70.93 93 PRO C C 1
ATOM 6672 O O . PRO C 1 93 ? 20.388 75.280 188.857 1.00 70.27 93 PRO C O 1
ATOM 6676 N N . ALA C 1 94 ? 18.163 75.564 188.759 1.00 80.38 94 ALA C N 1
ATOM 6677 C CA . ALA C 1 94 ? 18.057 76.471 189.907 1.00 85.24 94 ALA C CA 1
ATOM 6678 C C . ALA C 1 94 ? 17.669 75.635 191.140 1.00 92.76 94 ALA C C 1
ATOM 6679 O O . ALA C 1 94 ? 17.847 74.411 191.138 1.00 88.60 94 ALA C O 1
ATOM 6681 N N . ASP C 1 95 ? 17.164 76.288 192.195 1.00 101.45 95 ASP C N 1
ATOM 6682 C CA . ASP C 1 95 ? 16.717 75.596 193.408 1.00 100.68 95 ASP C CA 1
ATOM 6683 C C . ASP C 1 95 ? 15.319 76.126 193.762 1.00 85.76 95 ASP C C 1
ATOM 6684 O O . ASP C 1 95 ? 15.079 76.594 194.869 1.00 71.68 95 ASP C O 1
ATOM 6689 N N . THR C 1 98 ? 12.834 71.206 193.777 1.00 72.76 98 THR C N 1
ATOM 6690 C CA . THR C 1 98 ? 13.987 70.589 194.421 1.00 81.33 98 THR C CA 1
ATOM 6691 C C . THR C 1 98 ? 13.590 69.194 194.935 1.00 83.45 98 THR C C 1
ATOM 6692 O O . THR C 1 98 ? 14.219 68.644 195.844 1.00 87.73 98 THR C O 1
ATOM 6696 N N . LEU C 1 99 ? 12.544 68.627 194.325 1.00 79.41 99 LEU C N 1
ATOM 6697 C CA . LEU C 1 99 ? 12.053 67.279 194.604 1.00 74.37 99 LEU C CA 1
ATOM 6698 C C . LEU C 1 99 ? 12.863 66.305 193.747 1.00 78.97 99 LEU C C 1
ATOM 6699 O O . LEU C 1 99 ? 13.354 66.689 192.683 1.00 87.06 99 LEU C O 1
ATOM 6704 N N . PRO C 1 100 ? 13.077 65.037 194.172 1.00 77.27 100 PRO C N 1
ATOM 6705 C CA . PRO C 1 100 ? 13.784 64.067 193.330 1.00 73.09 100 PRO C CA 1
ATOM 6706 C C . PRO C 1 100 ? 13.006 63.673 192.061 1.00 71.33 100 PRO C C 1
ATOM 6707 O O . PRO C 1 100 ? 11.885 63.167 192.131 1.00 68.94 100 PRO C O 1
ATOM 6711 N N . MET C 1 101 ? 13.630 63.922 190.906 1.00 70.95 101 MET C N 1
ATOM 6712 C CA . MET C 1 101 ? 13.101 63.542 189.602 1.00 71.48 101 MET C CA 1
ATOM 6713 C C . MET C 1 101 ? 14.013 62.461 188.991 1.00 61.14 101 MET C C 1
ATOM 6714 O O . MET C 1 101 ? 15.156 62.769 188.602 1.00 54.67 101 MET C O 1
ATOM 6719 N N . PHE C 1 102 ? 13.511 61.216 188.893 1.00 51.51 102 PHE C N 1
ATOM 6720 C CA . PHE C 1 102 ? 14.358 60.075 188.511 1.00 50.74 102 PHE C CA 1
ATOM 6721 C C . PHE C 1 102 ? 14.725 60.149 187.020 1.00 52.19 102 PHE C C 1
ATOM 6722 O O . PHE C 1 102 ? 15.665 59.479 186.580 1.00 52.50 102 PHE C O 1
ATOM 6730 N N . ILE C 1 103 ? 14.029 61.004 186.260 1.00 49.96 103 ILE C N 1
ATOM 6731 C CA . ILE C 1 103 ? 14.395 61.277 184.884 1.00 43.98 103 ILE C CA 1
ATOM 6732 C C . ILE C 1 103 ? 15.762 61.958 184.854 1.00 42.38 103 ILE C C 1
ATOM 6733 O O . ILE C 1 103 ? 16.454 61.833 183.872 1.00 46.84 103 ILE C O 1
ATOM 6738 N N . ALA C 1 104 ? 16.122 62.675 185.925 1.00 41.37 104 ALA C N 1
ATOM 6739 C CA . ALA C 1 104 ? 17.407 63.380 186.032 1.00 42.02 104 ALA C CA 1
ATOM 6740 C C . ALA C 1 104 ? 18.379 62.616 186.943 1.00 43.33 104 ALA C C 1
ATOM 6741 O O . ALA C 1 104 ? 19.196 63.225 187.631 1.00 45.56 104 ALA C O 1
ATOM 6743 N N . MET C 1 105 ? 18.291 61.285 186.941 1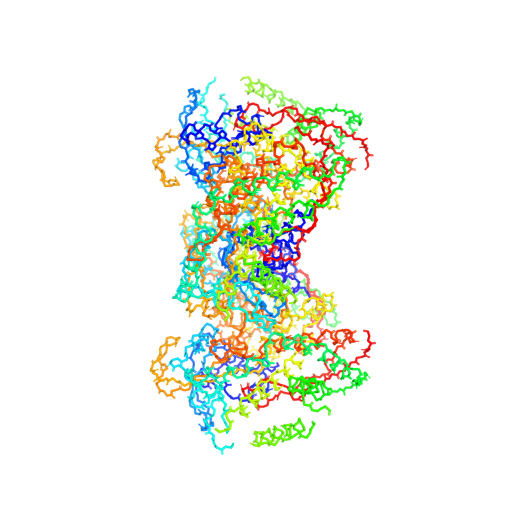.00 42.99 105 MET C N 1
ATOM 6744 C CA . MET C 1 105 ? 19.119 60.443 187.773 1.00 45.35 105 MET C CA 1
ATOM 6745 C C . MET C 1 105 ? 19.688 59.312 186.917 1.00 49.02 105 MET C C 1
ATOM 6746 O O . MET C 1 105 ? 19.065 58.911 185.950 1.00 48.76 105 MET C O 1
ATOM 6751 N N . ASP C 1 106 ? 20.848 58.777 187.322 1.00 58.07 106 ASP C N 1
ATOM 6752 C CA . ASP C 1 106 ? 21.628 57.821 186.505 1.00 60.66 106 ASP C CA 1
ATOM 6753 C C . ASP C 1 106 ? 21.451 56.384 187.005 1.00 64.73 106 ASP C C 1
ATOM 6754 O O . ASP C 1 106 ? 21.187 56.135 188.178 1.00 61.05 106 ASP C O 1
ATOM 6759 N N . PRO C 1 107 ? 21.601 55.406 186.085 1.00 67.71 107 PRO C N 1
ATOM 6760 C CA . PRO C 1 107 ? 21.177 54.015 186.266 1.00 71.61 107 PRO C CA 1
ATOM 6761 C C . PRO C 1 107 ? 21.403 53.149 187.508 1.00 85.05 107 PRO C C 1
ATOM 6762 O O . PRO C 1 107 ? 20.628 52.209 187.692 1.00 114.33 107 PRO C O 1
ATOM 6766 N N . PRO C 1 108 ? 22.420 53.328 188.389 1.00 76.21 108 PRO C N 1
ATOM 6767 C CA . PRO C 1 108 ? 22.395 52.577 189.653 1.00 66.33 108 PRO C CA 1
ATOM 6768 C C . PRO C 1 108 ? 21.068 52.863 190.397 1.00 72.92 108 PRO C C 1
ATOM 6769 O O . PRO C 1 108 ? 20.240 51.963 190.614 1.00 66.96 108 PRO C O 1
ATOM 6773 N N . LYS C 1 109 ? 20.815 54.153 190.649 1.00 72.24 109 LYS C N 1
ATOM 6774 C CA . LYS C 1 109 ? 19.746 54.659 191.519 1.00 66.73 109 LYS C CA 1
ATOM 6775 C C . LYS C 1 109 ? 18.488 54.925 190.691 1.00 62.81 109 LYS C C 1
ATOM 6776 O O . LYS C 1 109 ? 17.405 55.040 191.246 1.00 58.34 109 LYS C O 1
ATOM 6782 N N . HIS C 1 110 ? 18.657 55.050 189.368 1.00 61.96 110 HIS C N 1
ATOM 6783 C CA . HIS C 1 110 ? 17.578 55.444 188.469 1.00 63.64 110 HIS C CA 1
ATOM 6784 C C . HIS C 1 110 ? 16.577 54.298 188.321 1.00 67.68 110 HIS C C 1
ATOM 6785 O O . HIS C 1 110 ? 15.357 54.522 188.360 1.00 71.24 110 HIS C O 1
ATOM 6792 N N . ASP C 1 111 ? 17.113 53.089 188.112 1.00 68.77 111 ASP C N 1
ATOM 6793 C CA . ASP C 1 111 ? 16.319 51.915 187.731 1.00 68.92 111 ASP C CA 1
ATOM 6794 C C . ASP C 1 111 ? 15.355 51.564 188.870 1.00 67.16 111 ASP C C 1
ATOM 6795 O O . ASP C 1 111 ? 14.193 51.216 188.623 1.00 56.06 111 ASP C O 1
ATOM 6800 N N . VAL C 1 112 ? 15.873 51.694 190.102 1.00 70.09 112 VAL C N 1
ATOM 6801 C CA . VAL C 1 112 ? 15.200 51.334 191.360 1.00 69.01 112 VAL C CA 1
ATOM 6802 C C . VAL C 1 112 ? 13.872 52.084 191.479 1.00 62.74 112 VAL C C 1
ATOM 6803 O O . VAL C 1 112 ? 12.862 51.492 191.845 1.00 53.87 112 VAL C O 1
ATOM 6807 N N . GLN C 1 113 ? 13.923 53.389 191.192 1.00 61.85 113 GLN C N 1
ATOM 6808 C CA . GLN C 1 113 ? 12.808 54.317 191.366 1.00 61.06 113 GLN C CA 1
ATOM 6809 C C . GLN C 1 113 ? 11.761 54.083 190.273 1.00 62.71 113 GLN C C 1
ATOM 6810 O O . GLN C 1 113 ? 10.553 54.088 190.538 1.00 63.66 113 GLN C O 1
ATOM 6816 N N . ARG C 1 114 ? 12.244 53.862 189.046 1.00 58.70 114 ARG C N 1
ATOM 6817 C CA . ARG C 1 114 ? 11.394 53.523 187.945 1.00 54.52 114 ARG C CA 1
ATOM 6818 C C . ARG C 1 114 ? 10.589 52.261 188.279 1.00 56.53 114 ARG C C 1
ATOM 6819 O O . ARG C 1 114 ? 9.422 52.148 187.910 1.00 61.28 114 ARG C O 1
ATOM 6827 N N . LYS C 1 115 ? 11.210 51.314 188.991 1.00 57.29 115 LYS C N 1
ATOM 6828 C CA . LYS C 1 115 ? 10.555 50.040 189.326 1.00 54.56 115 LYS C CA 1
ATOM 6829 C C . LYS C 1 115 ? 9.384 50.290 190.278 1.00 48.32 115 LYS C C 1
ATOM 6830 O O . LYS C 1 115 ? 8.481 49.484 190.319 1.00 45.93 115 LYS C O 1
ATOM 6836 N N . THR C 1 116 ? 9.416 51.407 191.022 1.00 46.59 116 THR C N 1
ATOM 6837 C CA . THR C 1 116 ? 8.331 51.762 191.932 1.00 47.67 116 THR C CA 1
ATOM 6838 C C . THR C 1 116 ? 7.086 52.121 191.120 1.00 53.15 116 THR C C 1
ATOM 6839 O O . THR C 1 116 ? 5.975 51.912 191.585 1.00 55.61 116 THR C O 1
ATOM 6843 N N . VAL C 1 117 ? 7.282 52.644 189.905 1.00 58.48 117 VAL C N 1
ATOM 6844 C CA . VAL C 1 117 ? 6.190 53.236 189.151 1.00 58.62 117 VAL C CA 1
ATOM 6845 C C . VAL C 1 117 ? 5.780 52.323 187.993 1.00 57.57 117 VAL C C 1
ATOM 6846 O O . VAL C 1 117 ? 4.835 52.668 187.293 1.00 58.66 117 VAL C O 1
ATOM 6850 N N . GLN C 1 118 ? 6.469 51.188 187.790 1.00 57.40 118 GLN C N 1
ATOM 6851 C CA . GLN C 1 118 ? 6.120 50.286 186.668 1.00 60.40 118 GLN C CA 1
ATOM 6852 C C . GLN C 1 118 ? 4.750 49.665 186.925 1.00 56.87 118 GLN C C 1
ATOM 6853 O O . GLN C 1 118 ? 3.945 49.552 186.006 1.00 51.36 118 GLN C O 1
ATOM 6859 N N . PRO C 1 119 ? 4.427 49.270 188.178 1.00 61.17 119 PRO C N 1
ATOM 6860 C CA . PRO C 1 119 ? 3.118 48.675 188.481 1.00 62.61 119 PRO C CA 1
ATOM 6861 C C . PRO C 1 119 ? 1.884 49.468 188.008 1.00 61.18 119 PRO C C 1
ATOM 6862 O O . PRO C 1 119 ? 0.972 48.890 187.403 1.00 62.87 119 PRO C O 1
ATOM 6866 N N . ILE C 1 120 ? 1.875 50.781 188.262 1.00 58.56 120 ILE C N 1
ATOM 6867 C CA . ILE C 1 120 ? 0.696 51.626 188.051 1.00 63.28 120 ILE C CA 1
ATOM 6868 C C . ILE C 1 120 ? 0.399 51.815 186.548 1.00 68.35 120 ILE C C 1
ATOM 6869 O O . ILE C 1 120 ? -0.705 52.265 186.179 1.00 67.73 120 ILE C O 1
ATOM 6874 N N . VAL C 1 121 ? 1.370 51.486 185.681 1.00 69.84 121 VAL C N 1
ATOM 6875 C CA . VAL C 1 121 ? 1.208 51.576 184.217 1.00 65.24 121 VAL C CA 1
ATOM 6876 C C . VAL C 1 121 ? 1.261 50.173 183.599 1.00 70.38 121 VAL C C 1
ATOM 6877 O O . VAL C 1 121 ? 1.324 50.054 182.374 1.00 74.29 121 VAL C O 1
ATOM 6881 N N . ALA C 1 122 ? 1.206 49.129 184.445 1.00 71.16 122 ALA C N 1
ATOM 6882 C CA . ALA C 1 122 ? 1.319 47.729 184.023 1.00 68.56 122 ALA C CA 1
ATOM 6883 C C . ALA C 1 122 ? 0.067 47.314 183.249 1.00 69.15 122 ALA C C 1
ATOM 6884 O O . ALA C 1 122 ? -1.026 47.801 183.533 1.00 65.57 122 ALA C O 1
ATOM 6886 N N . PRO C 1 123 ? 0.186 46.381 182.272 1.00 70.22 123 PRO C N 1
ATOM 6887 C CA . PRO C 1 123 ? -0.907 46.051 181.348 1.00 67.99 123 PRO C CA 1
ATOM 6888 C C . PRO C 1 123 ? -2.247 45.648 181.995 1.00 68.04 123 PRO C C 1
ATOM 6889 O O . PRO C 1 123 ? -3.314 46.001 181.466 1.00 61.28 123 PRO C O 1
ATOM 6893 N N . ASN C 1 124 ? -2.189 44.922 183.123 1.00 71.32 124 ASN C N 1
ATOM 6894 C CA . ASN C 1 124 ? -3.410 44.455 183.833 1.00 73.87 124 ASN C CA 1
ATOM 6895 C C . ASN C 1 124 ? -4.076 45.621 184.596 1.00 70.00 124 ASN C C 1
ATOM 6896 O O . ASN C 1 124 ? -5.284 45.556 184.880 1.00 63.10 124 ASN C O 1
ATOM 6901 N N . HIS C 1 125 ? -3.311 46.680 184.924 1.00 63.39 125 HIS C N 1
ATOM 6902 C CA . HIS C 1 125 ? -3.886 47.908 185.514 1.00 59.22 125 HIS C CA 1
ATOM 6903 C C . HIS C 1 125 ? -4.504 48.778 184.412 1.00 54.47 125 HIS C C 1
ATOM 6904 O O . HIS C 1 125 ? -5.530 49.409 184.628 1.00 48.92 125 HIS C O 1
ATOM 6911 N N . LEU C 1 126 ? -3.878 48.789 183.234 1.00 54.94 126 LEU C N 1
ATOM 6912 C CA . LEU C 1 126 ? -4.407 49.515 182.090 1.00 54.54 126 LEU C CA 1
ATOM 6913 C C . LEU C 1 126 ? -5.722 48.867 181.656 1.00 55.10 126 LEU C C 1
ATOM 6914 O O . LEU C 1 126 ? -6.643 49.579 181.244 1.00 58.69 126 LEU C O 1
ATOM 6919 N N . ALA C 1 127 ? -5.804 47.532 181.741 1.00 51.47 127 ALA C N 1
ATOM 6920 C CA . ALA C 1 127 ? -7.013 46.817 181.309 1.00 54.30 127 ALA C CA 1
ATOM 6921 C C . ALA C 1 127 ? -8.224 47.240 182.165 1.00 57.27 127 ALA C C 1
ATOM 6922 O O . ALA C 1 127 ? -9.363 47.370 181.667 1.00 47.11 127 ALA C O 1
ATOM 6924 N N . TYR C 1 128 ? -7.949 47.473 183.456 1.00 62.74 128 TYR C N 1
ATOM 6925 C CA . TYR C 1 128 ? -8.926 47.876 184.463 1.00 61.62 128 TYR C CA 1
ATOM 6926 C C . TYR C 1 128 ? -9.398 49.326 184.217 1.00 60.51 128 TYR C C 1
ATOM 6927 O O . TYR C 1 128 ? -10.595 49.632 184.344 1.00 61.72 128 TYR C O 1
ATOM 6936 N N . LEU C 1 129 ? -8.463 50.218 183.866 1.00 57.30 129 LEU C N 1
ATOM 6937 C CA . LEU C 1 129 ? -8.739 51.653 183.651 1.00 53.58 129 LEU C CA 1
ATOM 6938 C C . LEU C 1 129 ? -9.527 51.901 182.363 1.00 51.69 129 LEU C C 1
ATOM 6939 O O . LEU C 1 129 ? -10.300 52.831 182.317 1.00 49.42 129 LEU C O 1
ATOM 6944 N N . GLU C 1 130 ? -9.266 51.118 181.307 1.00 55.43 130 GLU C N 1
ATOM 6945 C CA . GLU C 1 130 ? -9.839 51.378 179.984 1.00 55.98 130 GLU C CA 1
ATOM 6946 C C . GLU C 1 130 ? -11.328 51.696 180.142 1.00 56.74 130 GLU C C 1
ATOM 6947 O O . GLU C 1 130 ? -11.704 52.839 179.912 1.00 56.08 130 GLU C O 1
ATOM 6953 N N . PRO C 1 131 ? -12.212 50.766 180.599 1.00 61.40 131 PRO C N 1
ATOM 6954 C CA . PRO C 1 131 ? -13.661 51.009 180.606 1.00 57.28 131 PRO C CA 1
ATOM 6955 C C . PRO C 1 131 ? -14.068 52.287 181.352 1.00 52.29 131 PRO C C 1
ATOM 6956 O O . PRO C 1 131 ? -15.107 52.884 181.050 1.00 46.87 131 PRO C O 1
ATOM 6960 N N . ILE C 1 132 ? -13.236 52.677 182.324 1.00 50.87 132 ILE C N 1
ATOM 6961 C CA . ILE C 1 132 ? -13.466 53.852 183.155 1.00 50.20 132 ILE C CA 1
ATOM 6962 C C . ILE C 1 132 ? -13.065 55.121 182.390 1.00 48.93 132 ILE C C 1
ATOM 6963 O O . ILE C 1 132 ? -13.856 56.055 182.373 1.00 51.49 132 ILE C O 1
ATOM 6968 N N . ILE C 1 133 ? -11.860 55.143 181.785 1.00 43.95 133 ILE C N 1
ATOM 6969 C CA . ILE C 1 133 ? -11.379 56.284 180.964 1.00 43.32 133 ILE C CA 1
ATOM 6970 C C . ILE C 1 133 ? -12.375 56.562 179.821 1.00 44.59 133 ILE C C 1
ATOM 6971 O O . ILE C 1 133 ? -12.650 57.730 179.502 1.00 42.50 133 ILE C O 1
ATOM 6976 N N . ARG C 1 134 ? -12.886 55.488 179.199 1.00 42.99 134 ARG C N 1
ATOM 6977 C CA . ARG C 1 134 ? -13.844 55.554 178.080 1.00 41.83 134 ARG C CA 1
ATOM 6978 C C . ARG C 1 134 ? -15.125 56.239 178.561 1.00 42.55 134 ARG C C 1
ATOM 6979 O O . ARG C 1 134 ? -15.675 57.071 177.860 1.00 44.64 134 ARG C O 1
ATOM 6987 N N . GLU C 1 135 ? -15.604 55.853 179.750 1.00 47.53 135 GLU C N 1
ATOM 6988 C CA . GLU C 1 135 ? -16.876 56.338 180.280 1.00 51.54 135 GLU C CA 1
ATOM 6989 C C . GLU C 1 135 ? -16.767 57.845 180.513 1.00 48.34 135 GLU C C 1
ATOM 6990 O O . GLU C 1 135 ? -17.691 58.620 180.202 1.00 50.08 135 GLU C O 1
ATOM 6996 N N . ARG C 1 136 ? -15.622 58.231 181.075 1.00 43.19 136 ARG C N 1
ATOM 6997 C CA . ARG C 1 136 ? -15.383 59.577 181.563 1.00 43.45 136 ARG C CA 1
ATOM 6998 C C . ARG C 1 136 ? -15.081 60.528 180.393 1.00 42.20 136 ARG C C 1
ATOM 6999 O O . ARG C 1 136 ? -15.554 61.672 180.366 1.00 42.87 136 ARG C O 1
ATOM 7007 N N . ALA C 1 137 ? -14.259 60.056 179.446 1.00 38.83 137 ALA C N 1
ATOM 7008 C CA . ALA C 1 137 ? -14.041 60.734 178.193 1.00 34.93 137 ALA C CA 1
ATOM 7009 C C . ALA C 1 137 ? -15.396 61.029 177.549 1.00 34.66 137 ALA C C 1
ATOM 7010 O O . ALA C 1 137 ? -15.628 62.139 177.116 1.00 37.71 137 ALA C O 1
ATOM 7012 N N . GLY C 1 138 ? -16.279 60.026 177.516 1.00 32.66 138 GLY C N 1
ATOM 7013 C CA . GLY C 1 138 ? -17.552 60.124 176.847 1.00 34.90 138 GLY C CA 1
ATOM 7014 C C . GLY C 1 138 ? -18.416 61.240 177.408 1.00 39.14 138 GLY C C 1
ATOM 7015 O O . GLY C 1 138 ? -19.150 61.897 176.670 1.00 37.06 138 GLY C O 1
ATOM 7016 N N . LYS C 1 139 ? -18.336 61.435 178.731 1.00 46.87 139 LYS C N 1
ATOM 7017 C CA . LYS C 1 139 ? -19.151 62.427 179.445 1.00 50.30 139 LYS C CA 1
ATOM 7018 C C . LYS C 1 139 ? -18.569 63.834 179.260 1.00 45.03 139 LYS C C 1
ATOM 7019 O O . LYS C 1 139 ? -19.331 64.809 179.217 1.00 42.28 139 LYS C O 1
ATOM 7025 N N . ILE C 1 140 ? -17.235 63.931 179.166 1.00 40.25 140 ILE C N 1
ATOM 7026 C CA . ILE C 1 140 ? -16.561 65.197 178.857 1.00 39.05 140 ILE C CA 1
ATOM 7027 C C . ILE C 1 140 ? -16.946 65.684 177.449 1.00 39.93 140 ILE C C 1
ATOM 7028 O O . ILE C 1 140 ? -17.200 66.897 177.272 1.00 37.71 140 ILE C O 1
ATOM 7033 N N . LEU C 1 141 ? -16.971 64.752 176.476 1.00 38.52 141 LEU C N 1
ATOM 7034 C CA . LEU C 1 141 ? -17.324 65.036 175.074 1.00 37.68 141 LEU C CA 1
ATOM 7035 C C . LEU C 1 141 ? -18.834 65.279 174.938 1.00 34.45 141 LEU C C 1
ATOM 7036 O O . LEU C 1 141 ? -19.241 66.065 174.085 1.00 32.21 141 LEU C O 1
ATOM 7041 N N . ASP C 1 142 ? -19.654 64.607 175.761 1.00 33.99 142 ASP C N 1
ATOM 7042 C CA . ASP C 1 142 ? -21.118 64.736 175.666 1.00 38.08 142 ASP C CA 1
ATOM 7043 C C . ASP C 1 142 ? -21.531 66.150 176.109 1.00 37.70 142 ASP C C 1
ATOM 7044 O O . ASP C 1 142 ? -22.629 66.592 175.750 1.00 34.28 142 ASP C O 1
ATOM 7049 N N . ASP C 1 143 ? -20.633 66.852 176.835 1.00 41.81 143 ASP C N 1
ATOM 7050 C CA . ASP C 1 143 ? -20.878 68.196 177.454 1.00 46.12 143 ASP C CA 1
ATOM 7051 C C . ASP C 1 143 ? -20.393 69.346 176.571 1.00 35.93 143 ASP C C 1
ATOM 7052 O O . ASP C 1 143 ? -20.491 70.477 176.968 1.00 30.56 143 ASP C O 1
ATOM 7057 N N . LEU C 1 144 ? -19.844 69.050 175.393 1.00 36.17 144 LEU C N 1
ATOM 7058 C CA . LEU C 1 144 ? -19.253 70.094 174.523 1.00 35.51 144 LEU C CA 1
ATOM 7059 C C . LEU C 1 144 ? -20.363 70.799 173.742 1.00 36.17 144 LEU C C 1
ATOM 7060 O O . LEU C 1 144 ? -21.369 70.186 173.364 1.00 33.12 144 LEU C O 1
ATOM 7065 N N . PRO C 1 145 ? -20.207 72.129 173.523 1.00 37.95 145 PRO C N 1
ATOM 7066 C CA . PRO C 1 145 ? -21.144 72.917 172.736 1.00 39.63 145 PRO C CA 1
ATOM 7067 C C . PRO C 1 145 ? -20.892 72.737 171.233 1.00 42.27 145 PRO C C 1
ATOM 7068 O O . PRO C 1 145 ? -19.740 72.638 170.792 1.00 44.10 145 PRO C O 1
ATOM 7072 N N . ILE C 1 146 ? -22.002 72.673 170.490 1.00 44.87 146 ILE C N 1
ATOM 7073 C CA . ILE C 1 146 ? -22.059 72.414 169.076 1.00 41.78 146 ILE C CA 1
ATOM 7074 C C . ILE C 1 146 ? -22.326 73.764 168.423 1.00 42.07 146 ILE C C 1
ATOM 7075 O O . ILE C 1 146 ? -22.977 74.614 169.028 1.00 45.87 146 ILE C O 1
ATOM 7080 N N . GLY C 1 147 ? -21.749 73.969 167.238 1.00 41.68 147 GLY C N 1
ATOM 7081 C CA . GLY C 1 147 ? -21.927 75.195 166.464 1.00 42.53 147 GLY C CA 1
ATOM 7082 C C . GLY C 1 147 ? -21.453 76.441 167.204 1.00 42.30 147 GLY C C 1
ATOM 7083 O O . GLY C 1 147 ? -22.016 77.530 167.058 1.00 38.79 147 GLY C O 1
ATOM 7084 N N . GLU C 1 148 ? -20.406 76.274 168.012 1.00 43.89 148 GLU C N 1
ATOM 7085 C CA . GLU C 1 148 ? -19.792 77.357 168.732 1.00 44.93 148 GLU C CA 1
ATOM 7086 C C . GLU C 1 148 ? -18.285 77.119 168.743 1.00 46.46 148 GLU C C 1
ATOM 7087 O O . GLU C 1 148 ? -17.825 76.012 168.994 1.00 49.50 148 GLU C O 1
ATOM 7093 N N . GLU C 1 149 ? -17.528 78.177 168.467 1.00 48.51 149 GLU C N 1
ATOM 7094 C CA . GLU C 1 149 ? -16.085 78.109 168.497 1.00 49.80 149 GLU C CA 1
ATOM 7095 C C . GLU C 1 149 ? -15.617 78.027 169.952 1.00 47.75 149 GLU C C 1
ATOM 7096 O O . GLU C 1 149 ? -15.944 78.878 170.775 1.00 47.37 149 GLU C O 1
ATOM 7102 N N . ILE C 1 150 ? -14.819 77.001 170.229 1.00 46.02 150 ILE C N 1
ATOM 7103 C CA . ILE C 1 150 ? -14.215 76.780 171.517 1.00 47.50 150 ILE C CA 1
ATOM 7104 C C . ILE C 1 150 ? -12.689 76.759 171.316 1.00 50.84 150 ILE C C 1
ATOM 7105 O O . ILE C 1 150 ? -12.212 76.507 170.201 1.00 52.22 150 ILE C O 1
ATOM 7110 N N . ASN C 1 151 ? -11.936 77.058 172.387 1.00 46.79 151 ASN C N 1
ATOM 7111 C CA . ASN C 1 151 ? -10.506 76.751 172.476 1.00 40.23 151 ASN C CA 1
ATOM 7112 C C . ASN C 1 151 ? -10.380 75.266 172.832 1.00 42.34 151 ASN C C 1
ATOM 7113 O O . ASN C 1 151 ? -10.488 74.881 174.003 1.00 47.59 151 ASN C O 1
ATOM 7118 N N . TRP C 1 152 ? -10.186 74.434 171.809 1.00 39.76 152 TRP C N 1
ATOM 7119 C CA . TRP C 1 152 ? -10.041 73.002 171.973 1.00 38.71 152 TRP C CA 1
ATOM 7120 C C . TRP C 1 152 ? -9.041 72.663 173.098 1.00 40.94 152 TRP C C 1
ATOM 7121 O O . TRP C 1 152 ? -9.227 71.680 173.827 1.00 45.48 152 TRP C O 1
ATOM 7132 N N . VAL C 1 153 ? -7.975 73.452 173.247 1.00 37.41 153 VAL C N 1
ATOM 7133 C CA . VAL C 1 153 ? -6.957 73.126 174.209 1.00 39.08 153 VAL C CA 1
ATOM 7134 C C . VAL C 1 153 ? -7.556 73.101 175.622 1.00 39.78 153 VAL C C 1
ATOM 7135 O O . VAL C 1 153 ? -7.335 72.150 176.361 1.00 38.34 153 VAL C O 1
ATOM 7139 N N . ASP C 1 154 ? -8.304 74.145 175.992 1.00 45.85 154 ASP C N 1
ATOM 7140 C CA . ASP C 1 154 ? -8.890 74.289 177.352 1.00 48.54 154 ASP C CA 1
ATOM 7141 C C . ASP C 1 154 ? -10.082 73.346 177.549 1.00 48.67 154 ASP C C 1
ATOM 7142 O O . ASP C 1 154 ? -10.195 72.700 178.595 1.00 52.63 154 ASP C O 1
ATOM 7147 N N . LYS C 1 155 ? -10.971 73.293 176.550 1.00 48.08 155 LYS C N 1
ATOM 7148 C CA . LYS C 1 155 ? -12.292 72.693 176.696 1.00 49.10 155 LYS C CA 1
ATOM 7149 C C . LYS C 1 155 ? -12.247 71.173 176.508 1.00 46.31 155 LYS C C 1
ATOM 7150 O O . LYS C 1 155 ? -13.102 70.475 177.057 1.00 48.57 155 LYS C O 1
ATOM 7156 N N . VAL C 1 156 ? -11.276 70.678 175.727 1.00 40.89 156 VAL C N 1
ATOM 7157 C CA . VAL C 1 156 ? -11.163 69.257 175.425 1.00 38.31 156 VAL C CA 1
ATOM 7158 C C . VAL C 1 156 ? -9.805 68.726 175.901 1.00 35.81 156 VAL C C 1
ATOM 7159 O O . VAL C 1 156 ? -9.765 67.851 176.752 1.00 37.69 156 VAL C O 1
ATOM 7163 N N . SER C 1 157 ? -8.697 69.241 175.360 1.00 32.50 157 SER C N 1
ATOM 7164 C CA . SER C 1 157 ? -7.387 68.614 175.598 1.00 31.52 157 SER C CA 1
ATOM 7165 C C . SER C 1 157 ? -7.061 68.539 177.090 1.00 31.26 157 SER C C 1
ATOM 7166 O O . SER C 1 157 ? -6.584 67.494 177.549 1.00 32.28 157 SER C O 1
ATOM 7169 N N . ILE C 1 158 ? -7.342 69.616 177.836 1.00 31.02 158 ILE C N 1
ATOM 7170 C CA . ILE C 1 158 ? -7.029 69.673 179.294 1.00 32.86 158 ILE C CA 1
ATOM 7171 C C . ILE C 1 158 ? -8.073 68.890 180.115 1.00 33.56 158 ILE C C 1
ATOM 7172 O O . ILE C 1 158 ? -7.738 68.192 181.070 1.00 34.37 158 ILE C O 1
ATOM 7177 N N . GLU C 1 159 ? -9.346 68.998 179.758 1.00 34.69 159 GLU C N 1
ATOM 7178 C CA . GLU C 1 159 ? -10.348 68.181 180.408 1.00 38.76 159 GLU C CA 1
ATOM 7179 C C . GLU C 1 159 ? -9.907 66.700 180.377 1.00 41.77 159 GLU C C 1
ATOM 7180 O O . GLU C 1 159 ? -9.656 66.075 181.425 1.00 44.06 159 GLU C O 1
ATOM 7186 N N . LEU C 1 160 ? -9.771 66.145 179.166 1.00 41.05 160 LEU C N 1
ATOM 7187 C CA . LEU C 1 160 ? -9.529 64.714 178.953 1.00 37.45 160 LEU C CA 1
ATOM 7188 C C . LEU C 1 160 ? -8.210 64.304 179.622 1.00 34.79 160 LEU C C 1
ATOM 7189 O O . LEU C 1 160 ? -8.075 63.202 180.176 1.00 34.53 160 LEU C O 1
ATOM 7194 N N . THR C 1 161 ? -7.227 65.196 179.571 1.00 31.78 161 THR C N 1
ATOM 7195 C CA . THR C 1 161 ? -5.933 64.873 180.115 1.00 31.99 161 THR C CA 1
ATOM 7196 C C . THR C 1 161 ? -6.023 64.782 181.644 1.00 30.65 161 THR C C 1
ATOM 7197 O O . THR C 1 161 ? -5.541 63.845 182.240 1.00 31.97 161 THR C O 1
ATOM 7201 N N . THR C 1 162 ? -6.629 65.788 182.271 1.00 29.57 162 THR C N 1
ATOM 7202 C CA . THR C 1 162 ? -6.774 65.824 183.711 1.00 29.24 162 THR C CA 1
ATOM 7203 C C . THR C 1 162 ? -7.515 64.580 184.211 1.00 30.87 162 THR C C 1
ATOM 7204 O O . THR C 1 162 ? -7.184 64.035 185.254 1.00 26.97 162 THR C O 1
ATOM 7208 N N . MET C 1 163 ? -8.548 64.193 183.451 1.00 32.08 163 MET C N 1
ATOM 7209 C CA . MET C 1 163 ? -9.376 63.073 183.750 1.00 31.17 163 MET C CA 1
ATOM 7210 C C . MET C 1 163 ? -8.498 61.818 183.821 1.00 31.77 163 MET C C 1
ATOM 7211 O O . MET C 1 163 ? -8.537 61.104 184.814 1.00 30.77 163 MET C O 1
ATOM 7216 N N . THR C 1 164 ? -7.670 61.592 182.796 1.00 33.13 164 THR C N 1
ATOM 7217 C CA . THR C 1 164 ? -6.889 60.366 182.718 1.00 36.34 164 THR C CA 1
ATOM 7218 C C . THR C 1 164 ? -5.942 60.250 183.916 1.00 36.60 164 THR C C 1
ATOM 7219 O O . THR C 1 164 ? -5.783 59.159 184.449 1.00 36.64 164 THR C O 1
ATOM 7223 N N . LEU C 1 165 ? -5.331 61.371 184.320 1.00 38.05 165 LEU C N 1
ATOM 7224 C CA . LEU C 1 165 ? -4.382 61.430 185.457 1.00 40.45 165 LEU C CA 1
ATOM 7225 C C . LEU C 1 165 ? -5.077 61.129 186.796 1.00 41.30 165 LEU C C 1
ATOM 7226 O O . LEU C 1 165 ? -4.545 60.393 187.620 1.00 39.23 165 LEU C O 1
ATOM 7231 N N . ALA C 1 166 ? -6.249 61.740 187.016 1.00 46.90 166 ALA C N 1
ATOM 7232 C CA . ALA C 1 166 ? -7.159 61.419 188.131 1.00 45.31 166 ALA C CA 1
ATOM 7233 C C . ALA C 1 166 ? -7.531 59.927 188.115 1.00 46.13 166 ALA C C 1
ATOM 7234 O O . ALA C 1 166 ? -7.582 59.291 189.156 1.00 52.99 166 ALA C O 1
ATOM 7236 N N . THR C 1 167 ? -7.806 59.374 186.930 1.00 42.85 167 THR C N 1
ATOM 7237 C CA . THR C 1 167 ? -8.232 57.992 186.817 1.00 41.29 167 THR C CA 1
ATOM 7238 C C . THR C 1 167 ? -7.059 57.055 187.114 1.00 40.47 167 THR C C 1
ATOM 7239 O O . THR C 1 167 ? -7.243 55.992 187.636 1.00 37.13 167 THR C O 1
ATOM 7243 N N . LEU C 1 168 ? -5.842 57.467 186.775 1.00 49.32 168 LEU C N 1
ATOM 7244 C CA . LEU C 1 168 ? -4.663 56.610 186.944 1.00 54.29 168 LEU C CA 1
ATOM 7245 C C . LEU C 1 168 ? -4.376 56.415 188.437 1.00 52.85 168 LEU C C 1
ATOM 7246 O O . LEU C 1 168 ? -4.000 55.318 188.851 1.00 56.95 168 LEU C O 1
ATOM 7251 N N . PHE C 1 169 ? -4.544 57.481 189.228 1.00 51.29 169 PHE C N 1
ATOM 7252 C CA . PHE C 1 169 ? -4.235 57.456 190.649 1.00 51.18 169 PHE C CA 1
ATOM 7253 C C . PHE C 1 169 ? -5.498 57.211 191.483 1.00 52.98 169 PHE C C 1
ATOM 7254 O O . PHE C 1 169 ? -5.400 56.973 192.672 1.00 59.68 169 PHE C O 1
ATOM 7262 N N . ASP C 1 170 ? -6.673 57.251 190.848 1.00 54.30 170 ASP C N 1
ATOM 7263 C CA . ASP C 1 170 ? -7.959 57.103 191.517 1.00 52.77 170 ASP C CA 1
ATOM 7264 C C . ASP C 1 170 ? -8.185 58.304 192.444 1.00 49.61 170 ASP C C 1
ATOM 7265 O O . ASP C 1 170 ? -8.639 58.140 193.546 1.00 50.84 170 ASP C O 1
ATOM 7270 N N . PHE C 1 171 ? -7.863 59.509 191.967 1.00 50.47 171 PHE C N 1
ATOM 7271 C CA . PHE C 1 171 ? -8.100 60.741 192.691 1.00 48.76 171 PHE C CA 1
ATOM 7272 C C . PHE C 1 171 ? -9.573 61.119 192.584 1.00 48.18 171 PHE C C 1
ATOM 7273 O O . PHE C 1 171 ? -10.182 60.918 191.542 1.00 42.52 171 PHE C O 1
ATOM 7281 N N . PRO C 1 172 ? -10.141 61.740 193.643 1.00 56.08 172 PRO C N 1
ATOM 7282 C CA . PRO C 1 172 ? -11.577 61.992 193.788 1.00 62.15 172 PRO C CA 1
ATOM 7283 C C . PRO C 1 172 ? -12.465 62.164 192.540 1.00 74.87 172 PRO C C 1
ATOM 7284 O O . PRO C 1 172 ? -13.493 61.484 192.429 1.00 86.28 172 PRO C O 1
ATOM 7288 N N . TRP C 1 173 ? -12.106 63.082 191.634 1.00 75.26 173 TRP C N 1
ATOM 7289 C CA . TRP C 1 173 ? -12.997 63.488 190.528 1.00 79.65 173 TRP C CA 1
ATOM 7290 C C . TRP C 1 173 ? -14.059 64.472 191.031 1.00 82.33 173 TRP C C 1
ATOM 7291 O O . TRP C 1 173 ? -14.245 65.532 190.434 1.00 87.54 173 TRP C O 1
ATOM 7302 N N . GLU C 1 204 ? -11.749 53.978 203.727 1.00 89.31 204 GLU C N 1
ATOM 7303 C CA . GLU C 1 204 ? -10.457 54.304 203.144 1.00 87.25 204 GLU C CA 1
ATOM 7304 C C . GLU C 1 204 ? -10.490 55.699 202.487 1.00 91.16 204 GLU C C 1
ATOM 7305 O O . GLU C 1 204 ? -9.494 56.133 201.903 1.00 90.05 204 GLU C O 1
ATOM 7311 N N . ASN C 1 205 ? -11.621 56.413 202.603 1.00 89.58 205 ASN C N 1
ATOM 7312 C CA . ASN C 1 205 ? -11.823 57.723 201.951 1.00 82.00 205 ASN C CA 1
ATOM 7313 C C . ASN C 1 205 ? -10.821 58.744 202.521 1.00 79.22 205 ASN C C 1
ATOM 7314 O O . ASN C 1 205 ? -10.251 59.507 201.745 1.00 80.45 205 ASN C O 1
ATOM 7319 N N . LEU C 1 206 ? -10.591 58.735 203.848 1.00 74.36 206 LEU C N 1
ATOM 7320 C CA . LEU C 1 206 ? -9.635 59.668 204.524 1.00 75.29 206 LEU C CA 1
ATOM 7321 C C . LEU C 1 206 ? -8.234 59.492 203.908 1.00 79.57 206 LEU C C 1
ATOM 7322 O O . LEU C 1 206 ? -7.491 60.461 203.752 1.00 74.19 206 LEU C O 1
ATOM 7327 N N . ARG C 1 207 ? -7.890 58.249 203.541 1.00 87.28 207 ARG C N 1
ATOM 7328 C CA . ARG C 1 207 ? -6.575 57.907 202.967 1.00 89.44 207 ARG C CA 1
ATOM 7329 C C . ARG C 1 207 ? -6.471 58.409 201.523 1.00 80.67 207 ARG C C 1
ATOM 7330 O O . ARG C 1 207 ? -5.453 58.974 201.137 1.00 85.39 207 ARG C O 1
ATOM 7338 N N . ARG C 1 208 ? -7.520 58.176 200.733 1.00 74.46 208 ARG C N 1
ATOM 7339 C CA . ARG C 1 208 ? -7.521 58.537 199.316 1.00 68.74 208 ARG C CA 1
ATOM 7340 C C . ARG C 1 208 ? -7.515 60.067 199.164 1.00 64.08 208 ARG C C 1
ATOM 7341 O O . ARG C 1 208 ? -6.662 60.647 198.481 1.00 58.97 208 ARG C O 1
ATOM 7349 N N . GLN C 1 209 ? -8.480 60.714 199.822 1.00 61.26 209 GLN C N 1
ATOM 7350 C CA . GLN C 1 209 ? -8.708 62.141 199.696 1.00 56.90 209 GLN C CA 1
ATOM 7351 C C . GLN C 1 209 ? -7.466 62.923 200.121 1.00 50.46 209 GLN C C 1
ATOM 7352 O O . GLN C 1 209 ? -7.226 63.990 199.581 1.00 50.57 209 GLN C O 1
ATOM 7358 N N . THR C 1 210 ? -6.743 62.408 201.123 1.00 47.10 210 THR C N 1
ATOM 7359 C CA . THR C 1 210 ? -5.612 63.092 201.712 1.00 45.72 210 THR C CA 1
ATOM 7360 C C . THR C 1 210 ? -4.459 63.110 200.707 1.00 49.46 210 THR C C 1
ATOM 7361 O O . THR C 1 210 ? -3.753 64.117 200.596 1.00 54.04 210 THR C O 1
ATOM 7365 N N . LEU C 1 211 ? -4.269 62.002 199.981 1.00 50.75 211 LEU C N 1
ATOM 7366 C CA . LEU C 1 211 ? -3.152 61.918 199.044 1.00 51.34 211 LEU C CA 1
ATOM 7367 C C . LEU C 1 211 ? -3.325 62.996 197.977 1.00 48.19 211 LEU C C 1
ATOM 7368 O O . LEU C 1 211 ? -2.387 63.718 197.659 1.00 45.51 211 LEU C O 1
ATOM 7373 N N . PHE C 1 212 ? -4.551 63.104 197.464 1.00 51.55 212 PHE C N 1
ATOM 7374 C CA . PHE C 1 212 ? -4.872 64.092 196.461 1.00 56.75 212 PHE C CA 1
ATOM 7375 C C . PHE C 1 212 ? -4.341 65.477 196.856 1.00 61.38 212 PHE C C 1
ATOM 7376 O O . PHE C 1 212 ? -3.664 66.127 196.044 1.00 77.03 212 PHE C O 1
ATOM 7384 N N . GLU C 1 213 ? -4.643 65.905 198.090 1.00 54.15 213 GLU C N 1
ATOM 7385 C CA . GLU C 1 213 ? -4.280 67.232 198.589 1.00 51.60 213 GLU C CA 1
ATOM 7386 C C . GLU C 1 213 ? -2.751 67.352 198.677 1.00 53.44 213 GLU C C 1
ATOM 7387 O O . GLU C 1 213 ? -2.194 68.414 198.339 1.00 49.64 213 GLU C O 1
ATOM 7393 N N . CYS C 1 214 ? -2.094 66.261 199.117 1.00 57.82 214 CYS C N 1
ATOM 7394 C CA . CYS C 1 214 ? -0.614 66.153 199.172 1.00 62.33 214 CYS C CA 1
ATOM 7395 C C . CYS C 1 214 ? -0.037 66.427 197.783 1.00 63.07 214 CYS C C 1
ATOM 7396 O O . CYS C 1 214 ? 0.860 67.260 197.630 1.00 70.39 214 CYS C O 1
ATOM 7399 N N . VAL C 1 215 ? -0.611 65.744 196.789 1.00 58.73 215 VAL C N 1
ATOM 7400 C CA . VAL C 1 215 ? -0.218 65.845 195.401 1.00 59.16 215 VAL C CA 1
ATOM 7401 C C . VAL C 1 215 ? -0.466 67.266 194.875 1.00 59.64 215 VAL C C 1
ATOM 7402 O O . VAL C 1 215 ? 0.405 67.838 194.214 1.00 59.55 215 VAL C O 1
ATOM 7406 N N . ASP C 1 216 ? -1.647 67.825 195.168 1.00 58.97 216 ASP C N 1
ATOM 7407 C CA . ASP C 1 216 ? -2.028 69.162 194.697 1.00 62.39 216 ASP C CA 1
ATOM 7408 C C . ASP C 1 216 ? -1.052 70.218 195.245 1.00 66.97 216 ASP C C 1
ATOM 7409 O O . ASP C 1 216 ? -0.678 71.136 194.516 1.00 71.36 216 ASP C O 1
ATOM 7414 N N . TYR C 1 217 ? -0.639 70.088 196.516 1.00 66.55 217 TYR C N 1
ATOM 7415 C CA . TYR C 1 217 ? 0.261 71.055 197.161 1.00 67.29 217 TYR C CA 1
ATOM 7416 C C . TYR C 1 217 ? 1.578 71.165 196.378 1.00 69.37 217 TYR C C 1
ATOM 7417 O O . TYR C 1 217 ? 2.039 72.269 196.044 1.00 75.02 217 TYR C O 1
ATOM 7426 N N . PHE C 1 218 ? 2.181 70.013 196.077 1.00 68.44 218 PHE C N 1
ATOM 7427 C CA . PHE C 1 218 ? 3.488 69.980 195.423 1.00 70.37 218 PHE C CA 1
ATOM 7428 C C . PHE C 1 218 ? 3.347 70.319 193.933 1.00 67.55 218 PHE C C 1
ATOM 7429 O O . PHE C 1 218 ? 4.193 70.990 193.361 1.00 69.43 218 PHE C O 1
ATOM 7437 N N . MET C 1 219 ? 2.247 69.891 193.320 1.00 68.24 219 MET C N 1
ATOM 7438 C CA . MET C 1 219 ? 2.006 70.195 191.928 1.00 71.80 219 MET C CA 1
ATOM 7439 C C . MET C 1 219 ? 1.923 71.724 191.730 1.00 76.13 219 MET C C 1
ATOM 7440 O O . MET C 1 219 ? 2.243 72.224 190.639 1.00 82.51 219 MET C O 1
ATOM 7445 N N . ARG C 1 220 ? 1.521 72.462 192.780 1.00 72.49 220 ARG C N 1
ATOM 7446 C CA . ARG C 1 220 ? 1.380 73.925 192.733 1.00 72.19 220 ARG C CA 1
ATOM 7447 C C . ARG C 1 220 ? 2.709 74.610 193.063 1.00 73.41 220 ARG C C 1
ATOM 7448 O O . ARG C 1 220 ? 2.867 75.796 192.783 1.00 80.87 220 ARG C O 1
ATOM 7456 N N . LEU C 1 221 ? 3.649 73.863 193.651 1.00 71.93 221 LEU C N 1
ATOM 7457 C CA . LEU C 1 221 ? 5.029 74.332 193.866 1.00 73.58 221 LEU C CA 1
ATOM 7458 C C . LEU C 1 221 ? 5.923 74.016 192.657 1.00 78.62 221 LEU C C 1
ATOM 7459 O O . LEU C 1 221 ? 6.917 74.706 192.455 1.00 82.45 221 LEU C O 1
ATOM 7464 N N . TRP C 1 222 ? 5.586 72.972 191.884 1.00 85.88 222 TRP C N 1
ATOM 7465 C CA . TRP C 1 222 ? 6.296 72.641 190.632 1.00 100.47 222 TRP C CA 1
ATOM 7466 C C . TRP C 1 222 ? 6.196 73.842 189.674 1.00 117.03 222 TRP C C 1
ATOM 7467 O O . TRP C 1 222 ? 7.219 74.474 189.364 1.00 126.86 222 TRP C O 1
ATOM 7478 N N . ASN C 1 223 ? 4.965 74.179 189.253 1.00 114.62 223 ASN C N 1
ATOM 7479 C CA . ASN C 1 223 ? 4.710 75.300 188.334 1.00 108.90 223 ASN C CA 1
ATOM 7480 C C . ASN C 1 223 ? 5.539 76.510 188.791 1.00 106.68 223 ASN C C 1
ATOM 7481 O O . ASN C 1 223 ? 6.386 77.015 188.038 1.00 101.70 223 ASN C O 1
ATOM 7486 N N . GLU C 1 224 ? 5.306 76.928 190.046 1.00 101.07 224 GLU C N 1
ATOM 7487 C CA . GLU C 1 224 ? 5.927 78.101 190.667 1.00 95.64 224 GLU C CA 1
ATOM 7488 C C . GLU C 1 224 ? 7.428 78.153 190.352 1.00 96.17 224 GLU C C 1
ATOM 7489 O O . GLU C 1 224 ? 8.175 77.235 190.680 1.00 90.40 224 GLU C O 1
ATOM 7495 N N . MET C 1 250 ? 11.930 61.985 200.432 1.00 59.11 250 MET C N 1
ATOM 7496 C CA . MET C 1 250 ? 10.887 62.529 199.540 1.00 65.05 250 MET C CA 1
ATOM 7497 C C . MET C 1 250 ? 10.803 61.740 198.220 1.00 60.54 250 MET C C 1
ATOM 7498 O O . MET C 1 250 ? 10.239 62.203 197.229 1.00 51.82 250 MET C O 1
ATOM 7503 N N . GLU C 1 251 ? 11.272 60.493 198.277 1.00 65.67 251 GLU C N 1
ATOM 7504 C CA . GLU C 1 251 ? 11.650 59.677 197.138 1.00 66.36 251 GLU C CA 1
ATOM 7505 C C . GLU C 1 251 ? 10.419 59.277 196.314 1.00 61.47 251 GLU C C 1
ATOM 7506 O O . GLU C 1 251 ? 10.394 59.436 195.102 1.00 59.50 251 GLU C O 1
ATOM 7512 N N . TYR C 1 252 ? 9.399 58.751 196.991 1.00 62.67 252 TYR C N 1
ATOM 7513 C CA . TYR C 1 252 ? 8.226 58.185 196.337 1.00 63.58 252 TYR C CA 1
ATOM 7514 C C . TYR C 1 252 ? 7.265 59.295 195.913 1.00 62.46 252 TYR C C 1
ATOM 7515 O O . TYR C 1 252 ? 6.401 59.066 195.083 1.00 68.98 252 TYR C O 1
ATOM 7524 N N . LEU C 1 253 ? 7.398 60.477 196.510 1.00 59.95 253 LEU C N 1
ATOM 7525 C CA . LEU C 1 253 ? 6.572 61.601 196.126 1.00 65.36 253 LEU C CA 1
ATOM 7526 C C . LEU C 1 253 ? 7.052 62.173 194.775 1.00 62.41 253 LEU C C 1
ATOM 7527 O O . LEU C 1 253 ? 6.272 62.302 193.823 1.00 56.28 253 LEU C O 1
ATOM 7532 N N . GLY C 1 254 ? 8.346 62.489 194.673 1.00 59.72 254 GLY C N 1
ATOM 7533 C CA . GLY C 1 254 ? 8.937 62.859 193.397 1.00 57.56 254 GLY C CA 1
ATOM 7534 C C . GLY C 1 254 ? 8.463 61.942 192.275 1.00 56.64 254 GLY C C 1
ATOM 7535 O O . GLY C 1 254 ? 8.002 62.420 191.237 1.00 57.65 254 GLY C O 1
ATOM 7536 N N . ASN C 1 255 ? 8.549 60.623 192.511 1.00 51.90 255 ASN C N 1
ATOM 7537 C CA . ASN C 1 255 ? 8.288 59.580 191.511 1.00 48.29 255 ASN C CA 1
ATOM 7538 C C . ASN C 1 255 ? 6.834 59.643 191.046 1.00 43.97 255 ASN C C 1
ATOM 7539 O O . ASN C 1 255 ? 6.534 59.380 189.906 1.00 44.91 255 ASN C O 1
ATOM 7544 N N . LEU C 1 256 ? 5.936 60.008 191.950 1.00 43.74 256 LEU C N 1
ATOM 7545 C CA . LEU C 1 256 ? 4.540 60.183 191.609 1.00 43.25 256 LEU C CA 1
ATOM 7546 C C . LEU C 1 256 ? 4.343 61.501 190.843 1.00 42.28 256 LEU C C 1
ATOM 7547 O O . LEU C 1 256 ? 3.542 61.540 189.927 1.00 43.85 256 LEU C O 1
ATOM 7552 N N . ILE C 1 257 ? 5.072 62.561 191.215 1.00 41.88 257 ILE C N 1
ATOM 7553 C CA . ILE C 1 257 ? 4.967 63.884 190.550 1.00 45.14 257 ILE C CA 1
ATOM 7554 C C . ILE C 1 257 ? 5.463 63.768 189.096 1.00 50.81 257 ILE C C 1
ATOM 7555 O O . ILE C 1 257 ? 4.898 64.383 188.158 1.00 52.75 257 ILE C O 1
ATOM 7560 N N . LEU C 1 258 ? 6.538 62.994 188.905 1.00 49.83 258 LEU C N 1
ATOM 7561 C CA . LEU C 1 258 ? 7.155 62.849 187.601 1.00 45.22 258 LEU C CA 1
ATOM 7562 C C . LEU C 1 258 ? 6.119 62.258 186.648 1.00 43.53 258 LEU C C 1
ATOM 7563 O O . LEU C 1 258 ? 5.877 62.791 185.598 1.00 44.09 258 LEU C O 1
ATOM 7568 N N . LEU C 1 259 ? 5.469 61.183 187.085 1.00 44.98 259 LEU C N 1
ATOM 7569 C CA . LEU C 1 259 ? 4.439 60.534 186.306 1.00 44.71 259 LEU C CA 1
ATOM 7570 C C . LEU C 1 259 ? 3.415 61.577 185.850 1.00 43.02 259 LEU C C 1
ATOM 7571 O O . LEU C 1 259 ? 3.078 61.634 184.677 1.00 47.28 259 LEU C O 1
ATOM 7576 N N . ILE C 1 260 ? 2.924 62.380 186.793 1.00 40.51 260 ILE C N 1
ATOM 7577 C CA . ILE C 1 260 ? 1.919 63.398 186.517 1.00 42.92 260 ILE C CA 1
ATOM 7578 C C . ILE C 1 260 ? 2.454 64.441 185.525 1.00 47.26 260 ILE C C 1
ATOM 7579 O O . ILE C 1 260 ? 1.791 64.792 184.532 1.00 49.32 260 ILE C O 1
ATOM 7584 N N . VAL C 1 261 ? 3.628 64.989 185.836 1.00 46.15 261 VAL C N 1
ATOM 7585 C CA . VAL C 1 261 ? 4.242 65.979 184.990 1.00 45.84 261 VAL C CA 1
ATOM 7586 C C . VAL C 1 261 ? 4.395 65.412 183.569 1.00 48.55 261 VAL C C 1
ATOM 7587 O O . VAL C 1 261 ? 3.932 66.010 182.588 1.00 58.63 261 VAL C O 1
ATOM 7591 N N . GLY C 1 262 ? 5.018 64.237 183.479 1.00 44.91 262 GLY C N 1
ATOM 7592 C CA . GLY C 1 262 ? 5.574 63.728 182.246 1.00 43.29 262 GLY C CA 1
ATOM 7593 C C . GLY C 1 262 ? 4.508 63.382 181.236 1.00 41.69 262 GLY C C 1
ATOM 7594 O O . GLY C 1 262 ? 4.811 63.357 180.049 1.00 45.42 262 GLY C O 1
ATOM 7595 N N . GLY C 1 263 ? 3.301 63.074 181.731 1.00 39.44 263 GLY C N 1
ATOM 7596 C CA . GLY C 1 263 ? 2.167 62.660 180.936 1.00 39.53 263 GLY C CA 1
ATOM 7597 C C . GLY C 1 263 ? 1.069 63.715 180.895 1.00 42.50 263 GLY C C 1
ATOM 7598 O O . GLY C 1 263 ? 0.033 63.496 180.256 1.00 49.25 263 GLY C O 1
ATOM 7599 N N . ASN C 1 264 ? 1.260 64.848 181.591 1.00 40.42 264 ASN C N 1
ATOM 7600 C CA . ASN C 1 264 ? 0.262 65.913 181.581 1.00 38.88 264 ASN C CA 1
ATOM 7601 C C . ASN C 1 264 ? 0.304 66.600 180.209 1.00 39.31 264 ASN C C 1
ATOM 7602 O O . ASN C 1 264 ? -0.503 66.300 179.355 1.00 38.99 264 ASN C O 1
ATOM 7607 N N . ASP C 1 265 ? 1.272 67.492 179.999 1.00 41.79 265 ASP C N 1
ATOM 7608 C CA . ASP C 1 265 ? 1.274 68.343 178.817 1.00 44.54 265 ASP C CA 1
ATOM 7609 C C . ASP C 1 265 ? 1.657 67.553 177.550 1.00 42.55 265 ASP C C 1
ATOM 7610 O O . ASP C 1 265 ? 1.279 67.944 176.452 1.00 41.15 265 ASP C O 1
ATOM 7615 N N . THR C 1 266 ? 2.413 66.457 177.702 1.00 41.12 266 THR C N 1
ATOM 7616 C CA . THR C 1 266 ? 2.772 65.578 176.589 1.00 39.90 266 THR C CA 1
ATOM 7617 C C . THR C 1 266 ? 1.505 64.989 175.973 1.00 41.92 266 THR C C 1
ATOM 7618 O O . THR C 1 266 ? 1.308 65.076 174.752 1.00 48.10 266 THR C O 1
ATOM 7622 N N . THR C 1 267 ? 0.666 64.389 176.831 1.00 42.91 267 THR C N 1
ATOM 7623 C CA . THR C 1 267 ? -0.631 63.772 176.444 1.00 40.73 267 THR C CA 1
ATOM 7624 C C . THR C 1 267 ? -1.565 64.814 175.811 1.00 38.90 267 THR C C 1
ATOM 7625 O O . THR C 1 267 ? -2.330 64.501 174.862 1.00 36.18 267 THR C O 1
ATOM 7629 N N . ARG C 1 268 ? -1.476 66.042 176.346 1.00 36.53 268 ARG C N 1
ATOM 7630 C CA . ARG C 1 268 ? -2.392 67.136 176.084 1.00 33.73 268 ARG C CA 1
ATOM 7631 C C . ARG C 1 268 ? -2.174 67.698 174.686 1.00 32.08 268 ARG C C 1
ATOM 7632 O O . ARG C 1 268 ? -3.129 67.987 173.965 1.00 32.69 268 ARG C O 1
ATOM 7640 N N . ASN C 1 269 ? -0.902 67.887 174.357 1.00 30.90 269 ASN C N 1
ATOM 7641 C CA . ASN C 1 269 ? -0.484 68.403 173.085 1.00 31.82 269 ASN C CA 1
ATOM 7642 C C . ASN C 1 269 ? -0.772 67.372 171.984 1.00 32.00 269 ASN C C 1
ATOM 7643 O O . ASN C 1 269 ? -1.069 67.744 170.817 1.00 31.17 269 ASN C O 1
ATOM 7648 N N . THR C 1 270 ? -0.734 66.086 172.348 1.00 30.21 270 THR C N 1
ATOM 7649 C CA . THR C 1 270 ? -0.990 65.045 171.371 1.00 31.05 270 THR C CA 1
ATOM 7650 C C . THR C 1 270 ? -2.494 64.975 171.058 1.00 30.12 270 THR C C 1
ATOM 7651 O O . THR C 1 270 ? -2.866 64.667 169.941 1.00 31.70 270 THR C O 1
ATOM 7655 N N . ILE C 1 271 ? -3.357 65.299 172.017 1.00 28.17 271 ILE C N 1
ATOM 7656 C CA . ILE C 1 271 ? -4.756 65.385 171.683 1.00 28.10 271 ILE C CA 1
ATOM 7657 C C . ILE C 1 271 ? -4.923 66.603 170.776 1.00 28.12 271 ILE C C 1
ATOM 7658 O O . ILE C 1 271 ? -5.542 66.515 169.725 1.00 27.09 271 ILE C O 1
ATOM 7663 N N . SER C 1 272 ? -4.341 67.728 171.203 1.00 30.61 272 SER C N 1
ATOM 7664 C CA . SER C 1 272 ? -4.438 69.007 170.478 1.00 32.65 272 SER C CA 1
ATOM 7665 C C . SER C 1 272 ? -3.916 68.838 169.044 1.00 33.93 272 SER C C 1
ATOM 7666 O O . SER C 1 272 ? -4.575 69.296 168.110 1.00 34.97 272 SER C O 1
ATOM 7669 N N . GLY C 1 273 ? -2.773 68.142 168.897 1.00 32.53 273 GLY C N 1
ATOM 7670 C CA . GLY C 1 273 ? -2.086 67.916 167.613 1.00 31.85 273 GLY C CA 1
ATOM 7671 C C . GLY C 1 273 ? -2.871 67.069 166.608 1.00 30.34 273 GLY C C 1
ATOM 7672 O O . GLY C 1 273 ? -2.844 67.350 165.392 1.00 28.36 273 GLY C O 1
ATOM 7673 N N . SER C 1 274 ? -3.544 66.020 167.093 1.00 29.17 274 SER C N 1
ATOM 7674 C CA . SER C 1 274 ? -4.394 65.175 166.248 1.00 31.16 274 SER C CA 1
ATOM 7675 C C . SER C 1 274 ? -5.389 65.999 165.437 1.00 29.93 274 SER C C 1
ATOM 7676 O O . SER C 1 274 ? -5.462 65.854 164.249 1.00 31.97 274 SER C O 1
ATOM 7679 N N . VAL C 1 275 ? -6.164 66.836 166.119 1.00 30.29 275 VAL C N 1
ATOM 7680 C CA . VAL C 1 275 ? -7.207 67.628 165.504 1.00 31.72 275 VAL C CA 1
ATOM 7681 C C . VAL C 1 275 ? -6.633 68.513 164.392 1.00 33.73 275 VAL C C 1
ATOM 7682 O O . VAL C 1 275 ? -7.301 68.690 163.359 1.00 34.79 275 VAL C O 1
ATOM 7686 N N . LEU C 1 276 ? -5.444 69.100 164.621 1.00 32.57 276 LEU C N 1
ATOM 7687 C CA . LEU C 1 276 ? -4.841 70.040 163.662 1.00 32.91 276 LEU C CA 1
ATOM 7688 C C . LEU C 1 276 ? -4.357 69.258 162.423 1.00 34.05 276 LEU C C 1
ATOM 7689 O O . LEU C 1 276 ? -4.694 69.621 161.274 1.00 29.15 276 LEU C O 1
ATOM 7694 N N . ALA C 1 277 ? -3.576 68.189 162.675 1.00 34.40 277 ALA C N 1
ATOM 7695 C CA . ALA C 1 277 ? -2.992 67.318 161.646 1.00 36.07 277 ALA C CA 1
ATOM 7696 C C . ALA C 1 277 ? -4.063 66.845 160.651 1.00 40.83 277 ALA C C 1
ATOM 7697 O O . ALA C 1 277 ? -3.788 66.697 159.459 1.00 42.21 277 ALA C O 1
ATOM 7699 N N . LEU C 1 278 ? -5.270 66.582 161.164 1.00 41.87 278 LEU C N 1
ATOM 7700 C CA . LEU C 1 278 ? -6.385 66.105 160.378 1.00 41.46 278 LEU C CA 1
ATOM 7701 C C . LEU C 1 278 ? -7.027 67.273 159.615 1.00 41.90 278 LEU C C 1
ATOM 7702 O O . LEU C 1 278 ? -7.486 67.097 158.499 1.00 47.13 278 LEU C O 1
ATOM 7707 N N . HIS C 1 279 ? -7.076 68.466 160.214 1.00 42.08 279 HIS C N 1
ATOM 7708 C CA . HIS C 1 279 ? -7.576 69.658 159.504 1.00 40.56 279 HIS C CA 1
ATOM 7709 C C . HIS C 1 279 ? -6.664 69.910 158.315 1.00 39.65 279 HIS C C 1
ATOM 7710 O O . HIS C 1 279 ? -7.129 70.193 157.224 1.00 39.26 279 HIS C O 1
ATOM 7717 N N . GLN C 1 280 ? -5.362 69.750 158.574 1.00 40.25 280 GLN C N 1
ATOM 7718 C CA . GLN C 1 280 ? -4.310 70.081 157.637 1.00 39.74 280 GLN C CA 1
ATOM 7719 C C . GLN C 1 280 ? -4.225 69.039 156.516 1.00 40.27 280 GLN C C 1
ATOM 7720 O O . GLN C 1 280 ? -3.631 69.329 155.493 1.00 46.62 280 GLN C O 1
ATOM 7726 N N . ASN C 1 281 ? -4.800 67.846 156.714 1.00 38.09 281 ASN C N 1
ATOM 7727 C CA . ASN C 1 281 ? -4.632 66.725 155.779 1.00 36.54 281 ASN C CA 1
ATOM 7728 C C . ASN C 1 281 ? -5.944 65.949 155.665 1.00 35.57 281 ASN C C 1
ATOM 7729 O O . ASN C 1 281 ? -6.034 64.808 156.126 1.00 33.77 281 ASN C O 1
ATOM 7734 N N . PRO C 1 282 ? -6.991 66.521 155.024 1.00 35.93 282 PRO C N 1
ATOM 7735 C CA . PRO C 1 282 ? -8.310 65.894 154.990 1.00 36.57 282 PRO C CA 1
ATOM 7736 C C . PRO C 1 282 ? -8.290 64.511 154.332 1.00 40.72 282 PRO C C 1
ATOM 7737 O O . PRO C 1 282 ? -9.092 63.669 154.681 1.00 45.54 282 PRO C O 1
ATOM 7741 N N . ASP C 1 283 ? -7.368 64.288 153.395 1.00 46.60 283 ASP C N 1
ATOM 7742 C CA . ASP C 1 283 ? -7.190 62.972 152.781 1.00 51.08 283 ASP C CA 1
ATOM 7743 C C . ASP C 1 283 ? -7.074 61.876 153.861 1.00 55.52 283 ASP C C 1
ATOM 7744 O O . ASP C 1 283 ? -7.635 60.782 153.697 1.00 52.87 283 ASP C O 1
ATOM 7749 N N . GLN C 1 284 ? -6.352 62.171 154.956 1.00 57.34 284 GLN C N 1
ATOM 7750 C CA . GLN C 1 284 ? -6.080 61.198 156.030 1.00 53.67 284 GLN C CA 1
ATOM 7751 C C . GLN C 1 284 ? -7.210 61.193 157.075 1.00 48.36 284 GLN C C 1
ATOM 7752 O O . GLN C 1 284 ? -7.391 60.198 157.773 1.00 43.84 284 GLN C O 1
ATOM 7758 N N . ASP C 1 285 ? -7.976 62.286 157.165 1.00 46.63 285 ASP C N 1
ATOM 7759 C CA . ASP C 1 285 ? -9.195 62.303 157.970 1.00 49.93 285 ASP C CA 1
ATOM 7760 C C . ASP C 1 285 ? -10.199 61.306 157.371 1.00 50.11 285 ASP C C 1
ATOM 7761 O O . ASP C 1 285 ? -10.553 60.334 158.021 1.00 49.96 285 ASP C O 1
ATOM 7766 N N . ARG C 1 286 ? -10.628 61.550 156.125 1.00 53.35 286 ARG C N 1
ATOM 7767 C CA . ARG C 1 286 ? -11.528 60.659 155.358 1.00 53.36 286 ARG C CA 1
ATOM 7768 C C . ARG C 1 286 ? -11.077 59.196 155.516 1.00 51.66 286 ARG C C 1
ATOM 7769 O O . ARG C 1 286 ? -11.899 58.345 155.788 1.00 51.92 286 ARG C O 1
ATOM 7777 N N . LYS C 1 287 ? -9.776 58.905 155.377 1.00 52.82 287 LYS C N 1
ATOM 7778 C CA . LYS C 1 287 ? -9.276 57.500 155.433 1.00 59.02 287 LYS C CA 1
ATOM 7779 C C . LYS C 1 287 ? -9.486 56.895 156.832 1.00 58.91 287 LYS C C 1
ATOM 7780 O O . LYS C 1 287 ? -9.690 55.680 156.949 1.00 62.21 287 LYS C O 1
ATOM 7786 N N . LEU C 1 288 ? -9.406 57.738 157.874 1.00 54.33 288 LEU C N 1
ATOM 7787 C CA . LEU C 1 288 ? -9.509 57.327 159.276 1.00 47.25 288 LEU C CA 1
ATOM 7788 C C . LEU C 1 288 ? -10.976 57.135 159.694 1.00 45.25 288 LEU C C 1
ATOM 7789 O O . LEU C 1 288 ? -11.286 56.236 160.461 1.00 42.03 288 LEU C O 1
ATOM 7794 N N . ARG C 1 289 ? -11.864 57.999 159.203 1.00 45.52 289 ARG C N 1
ATOM 7795 C CA . ARG C 1 289 ? -13.299 57.907 159.482 1.00 52.58 289 ARG C CA 1
ATOM 7796 C C . ARG C 1 289 ? -13.961 56.822 158.610 1.00 55.07 289 ARG C C 1
ATOM 7797 O O . ARG C 1 289 ? -15.015 56.311 158.952 1.00 51.99 289 ARG C O 1
ATOM 7805 N N . GLU C 1 290 ? -13.338 56.469 157.480 1.00 64.55 290 GLU C N 1
ATOM 7806 C CA . GLU C 1 290 ? -13.796 55.351 156.629 1.00 65.55 290 GLU C CA 1
ATOM 7807 C C . GLU C 1 290 ? -13.482 54.018 157.308 1.00 58.82 290 GLU C C 1
ATOM 7808 O O . GLU C 1 290 ? -14.304 53.128 157.279 1.00 59.20 290 GLU C O 1
ATOM 7814 N N . ASN C 1 291 ? -12.281 53.918 157.890 1.00 57.43 291 ASN C N 1
ATOM 7815 C CA . ASN C 1 291 ? -11.762 52.710 158.542 1.00 58.58 291 ASN C CA 1
ATOM 7816 C C . ASN C 1 291 ? -11.243 53.107 159.930 1.00 54.43 291 ASN C C 1
ATOM 7817 O O . ASN C 1 291 ? -10.077 53.486 160.077 1.00 47.72 291 ASN C O 1
ATOM 7822 N N . PRO C 1 292 ? -12.103 53.049 160.988 1.00 52.14 292 PRO C N 1
ATOM 7823 C CA . PRO C 1 292 ? -11.665 53.292 162.366 1.00 47.05 292 PRO C CA 1
ATOM 7824 C C . PRO C 1 292 ? -10.705 52.275 163.006 1.00 41.47 292 PRO C C 1
ATOM 7825 O O . PRO C 1 292 ? -10.446 52.387 164.175 1.00 38.97 292 PRO C O 1
ATOM 7829 N N . GLY C 1 293 ? -10.188 51.303 162.249 1.00 40.06 293 GLY C N 1
ATOM 7830 C CA . GLY C 1 293 ? -9.105 50.454 162.728 1.00 41.15 293 GLY C CA 1
ATOM 7831 C C . GLY C 1 293 ? -7.772 51.196 162.732 1.00 43.71 293 GLY C C 1
ATOM 7832 O O . GLY C 1 293 ? -6.829 50.822 163.460 1.00 42.46 293 GLY C O 1
ATOM 7833 N N . LEU C 1 294 ? -7.694 52.257 161.918 1.00 43.65 294 LEU C N 1
ATOM 7834 C CA . LEU C 1 294 ? -6.467 53.024 161.714 1.00 48.28 294 LEU C CA 1
ATOM 7835 C C . LEU C 1 294 ? -6.137 53.941 162.916 1.00 51.13 294 LEU C C 1
ATOM 7836 O O . LEU C 1 294 ? -5.142 54.674 162.870 1.00 52.38 294 LEU C O 1
ATOM 7841 N N . ILE C 1 295 ? -6.941 53.923 163.991 1.00 46.45 295 ILE C N 1
ATOM 7842 C CA . ILE C 1 295 ? -6.740 54.851 165.120 1.00 42.57 295 ILE C CA 1
ATOM 7843 C C . ILE C 1 295 ? -5.377 54.633 165.794 1.00 41.24 295 ILE C C 1
ATOM 7844 O O . ILE C 1 295 ? -4.634 55.594 165.969 1.00 45.12 295 ILE C O 1
ATOM 7849 N N . PRO C 1 296 ? -4.979 53.414 166.232 1.00 39.76 296 PRO C N 1
ATOM 7850 C CA . PRO C 1 296 ? -3.640 53.215 166.806 1.00 39.80 296 PRO C CA 1
ATOM 7851 C C . PRO C 1 296 ? -2.486 53.605 165.855 1.00 39.88 296 PRO C C 1
ATOM 7852 O O . PRO C 1 296 ? -1.409 53.986 166.319 1.00 37.56 296 PRO C O 1
ATOM 7856 N N . ALA C 1 297 ? -2.723 53.529 164.535 1.00 41.59 297 ALA C N 1
ATOM 7857 C CA . ALA C 1 297 ? -1.754 53.946 163.506 1.00 40.61 297 ALA C CA 1
ATOM 7858 C C . ALA C 1 297 ? -1.629 55.468 163.517 1.00 41.50 297 ALA C C 1
ATOM 7859 O O . ALA C 1 297 ? -0.518 55.968 163.532 1.00 47.42 297 ALA C O 1
ATOM 7861 N N . MET C 1 298 ? -2.786 56.153 163.518 1.00 42.45 298 MET C N 1
ATOM 7862 C CA . MET C 1 298 ? -2.963 57.626 163.535 1.00 41.30 298 MET C CA 1
ATOM 7863 C C . MET C 1 298 ? -2.463 58.252 164.850 1.00 40.31 298 MET C C 1
ATOM 7864 O O . MET C 1 298 ? -1.932 59.354 164.840 1.00 40.53 298 MET C O 1
ATOM 7869 N N . VAL C 1 299 ? -2.641 57.563 165.978 1.00 38.77 299 VAL C N 1
ATOM 7870 C CA . VAL C 1 299 ? -2.079 58.014 167.231 1.00 42.64 299 VAL C CA 1
ATOM 7871 C C . VAL C 1 299 ? -0.541 58.022 167.121 1.00 45.34 299 VAL C C 1
ATOM 7872 O O . VAL C 1 299 ? 0.121 59.021 167.478 1.00 44.71 299 VAL C O 1
ATOM 7876 N N . SER C 1 300 ? 0.030 56.918 166.622 1.00 45.63 300 SER C N 1
ATOM 7877 C CA . SER C 1 300 ? 1.501 56.803 166.386 1.00 44.20 300 SER C CA 1
ATOM 7878 C C . SER C 1 300 ? 2.041 57.930 165.489 1.00 41.50 300 SER C C 1
ATOM 7879 O O . SER C 1 300 ? 3.099 58.486 165.744 1.00 38.93 300 SER C O 1
ATOM 7882 N N . GLU C 1 301 ? 1.319 58.235 164.414 1.00 40.94 301 GLU C N 1
ATOM 7883 C CA . GLU C 1 301 ? 1.772 59.215 163.467 1.00 43.10 301 GLU C CA 1
ATOM 7884 C C . GLU C 1 301 ? 1.740 60.602 164.107 1.00 43.17 301 GLU C C 1
ATOM 7885 O O . GLU C 1 301 ? 2.636 61.401 163.870 1.00 47.34 301 GLU C O 1
ATOM 7891 N N . THR C 1 302 ? 0.705 60.870 164.907 1.00 40.83 302 THR C N 1
ATOM 7892 C CA . THR C 1 302 ? 0.543 62.152 165.594 1.00 35.25 302 THR C CA 1
ATOM 7893 C C . THR C 1 302 ? 1.695 62.359 166.587 1.00 33.16 302 THR C C 1
ATOM 7894 O O . THR C 1 302 ? 2.185 63.470 166.749 1.00 29.29 302 THR C O 1
ATOM 7898 N N . ILE C 1 303 ? 2.114 61.274 167.246 1.00 34.56 303 ILE C N 1
ATOM 7899 C CA . ILE C 1 303 ? 3.148 61.308 168.307 1.00 36.66 303 ILE C CA 1
ATOM 7900 C C . ILE C 1 303 ? 4.536 61.532 167.672 1.00 36.32 303 ILE C C 1
ATOM 7901 O O . ILE C 1 303 ? 5.477 62.052 168.305 1.00 30.13 303 ILE C O 1
ATOM 7906 N N . ARG C 1 304 ? 4.671 61.103 166.413 1.00 37.48 304 ARG C N 1
ATOM 7907 C CA . ARG C 1 304 ? 5.851 61.355 165.638 1.00 37.24 304 ARG C CA 1
ATOM 7908 C C . ARG C 1 304 ? 5.762 62.799 165.151 1.00 36.34 304 ARG C C 1
ATOM 7909 O O . ARG C 1 304 ? 6.638 63.594 165.451 1.00 41.23 304 ARG C O 1
ATOM 7917 N N . TRP C 1 305 ? 4.665 63.099 164.448 1.00 34.27 305 TRP C N 1
ATOM 7918 C CA . TRP C 1 305 ? 4.427 64.346 163.709 1.00 34.37 305 TRP C CA 1
ATOM 7919 C C . TRP C 1 305 ? 4.539 65.548 164.656 1.00 32.46 305 TRP C C 1
ATOM 7920 O O . TRP C 1 305 ? 5.425 66.377 164.517 1.00 34.22 305 TRP C O 1
ATOM 7931 N N . GLN C 1 306 ? 3.628 65.624 165.621 1.00 35.61 306 GLN C N 1
ATOM 7932 C CA . GLN C 1 306 ? 3.801 66.449 166.837 1.00 37.70 306 GLN C CA 1
ATOM 7933 C C . GLN C 1 306 ? 4.938 65.805 167.609 1.00 36.45 306 GLN C C 1
ATOM 7934 O O . GLN C 1 306 ? 4.938 64.583 167.695 1.00 45.05 306 GLN C O 1
ATOM 7940 N N . THR C 1 307 ? 5.893 66.572 168.123 1.00 31.83 307 THR C N 1
ATOM 7941 C CA . THR C 1 307 ? 6.927 65.919 168.939 1.00 34.06 307 THR C CA 1
ATOM 7942 C C . THR C 1 307 ? 6.840 66.579 170.312 1.00 35.21 307 THR C C 1
ATOM 7943 O O . THR C 1 307 ? 7.572 67.528 170.606 1.00 33.39 307 THR C O 1
ATOM 7947 N N . PRO C 1 308 ? 5.899 66.111 171.169 1.00 36.98 308 PRO C N 1
ATOM 7948 C CA . PRO C 1 308 ? 5.406 66.907 172.291 1.00 38.77 308 PRO C CA 1
ATOM 7949 C C . PRO C 1 308 ? 6.551 67.454 173.147 1.00 40.23 308 PRO C C 1
ATOM 7950 O O . PRO C 1 308 ? 6.521 68.641 173.466 1.00 43.69 308 PRO C O 1
ATOM 7954 N N . LEU C 1 309 ? 7.508 66.581 173.503 1.00 40.34 309 LEU C N 1
ATOM 7955 C CA . LEU C 1 309 ? 8.821 66.979 174.004 1.00 39.04 309 LEU C CA 1
ATOM 7956 C C . LEU C 1 309 ? 9.783 66.968 172.815 1.00 41.20 309 LEU C C 1
ATOM 7957 O O . LEU C 1 309 ? 9.908 65.926 172.121 1.00 48.20 309 LEU C O 1
ATOM 7962 N N . ALA C 1 310 ? 10.392 68.132 172.554 1.00 37.72 310 ALA C N 1
ATOM 7963 C CA . ALA C 1 310 ? 11.102 68.424 171.286 1.00 37.23 310 ALA C CA 1
ATOM 7964 C C . ALA C 1 310 ? 12.588 68.094 171.394 1.00 33.89 310 ALA C C 1
ATOM 7965 O O . ALA C 1 310 ? 13.253 68.023 170.409 1.00 35.59 310 ALA C O 1
ATOM 7967 N N . TYR C 1 311 ? 13.096 67.968 172.613 1.00 33.58 311 TYR C N 1
ATOM 7968 C CA . TYR C 1 311 ? 14.398 67.417 172.853 1.00 32.57 311 TYR C CA 1
ATOM 7969 C C . TYR C 1 311 ? 14.458 66.953 174.300 1.00 35.73 311 TYR C C 1
ATOM 7970 O O . TYR C 1 311 ? 13.578 67.273 175.096 1.00 37.68 311 TYR C O 1
ATOM 7979 N N . MET C 1 312 ? 15.530 66.229 174.610 1.00 38.68 312 MET C N 1
ATOM 7980 C CA . MET C 1 312 ? 15.960 65.932 175.964 1.00 41.06 312 MET C CA 1
ATOM 7981 C C . MET C 1 312 ? 17.482 66.037 175.959 1.00 44.33 312 MET C C 1
ATOM 7982 O O . MET C 1 312 ? 18.117 65.514 175.050 1.00 44.90 312 MET C O 1
ATOM 7987 N N . ARG C 1 313 ? 18.043 66.733 176.953 1.00 47.62 313 ARG C N 1
ATOM 7988 C CA . ARG C 1 313 ? 19.475 66.982 176.993 1.00 46.90 313 ARG C CA 1
ATOM 7989 C C . ARG C 1 313 ? 20.178 65.873 177.782 1.00 45.07 313 ARG C C 1
ATOM 7990 O O . ARG C 1 313 ? 19.547 65.050 178.495 1.00 42.24 313 ARG C O 1
ATOM 7998 N N . ARG C 1 314 ? 21.498 65.869 177.602 1.00 41.96 314 ARG C N 1
ATOM 7999 C CA . ARG C 1 314 ? 22.385 64.996 178.278 1.00 44.43 314 ARG C CA 1
ATOM 8000 C C . ARG C 1 314 ? 23.689 65.762 178.510 1.00 46.12 314 ARG C C 1
ATOM 8001 O O . ARG C 1 314 ? 23.870 66.867 177.980 1.00 46.02 314 ARG C O 1
ATOM 8009 N N . ARG C 1 315 ? 24.554 65.174 179.344 1.00 47.58 315 ARG C N 1
ATOM 8010 C CA . ARG C 1 315 ? 25.861 65.704 179.660 1.00 49.83 315 ARG C CA 1
ATOM 8011 C C . ARG C 1 315 ? 26.911 64.600 179.450 1.00 48.97 315 ARG C C 1
ATOM 8012 O O . ARG C 1 315 ? 26.716 63.463 179.874 1.00 51.82 315 ARG C O 1
ATOM 8020 N N . ALA C 1 316 ? 28.023 64.949 178.795 1.00 48.35 316 ALA C N 1
ATOM 8021 C CA . ALA C 1 316 ? 29.092 64.002 178.451 1.00 50.43 316 ALA C CA 1
ATOM 8022 C C . ALA C 1 316 ? 30.050 63.825 179.637 1.00 51.03 316 ALA C C 1
ATOM 8023 O O . ALA C 1 316 ? 30.508 64.782 180.247 1.00 49.66 316 ALA C O 1
ATOM 8025 N N . LYS C 1 317 ? 30.357 62.570 179.946 1.00 52.96 317 LYS C N 1
ATOM 8026 C CA . LYS C 1 317 ? 31.183 62.238 181.084 1.00 57.27 317 LYS C CA 1
ATOM 8027 C C . LYS C 1 317 ? 32.636 62.058 180.624 1.00 57.16 317 LYS C C 1
ATOM 8028 O O . LYS C 1 317 ? 33.576 62.260 181.414 1.00 46.66 317 LYS C O 1
ATOM 8034 N N . ARG C 1 318 ? 32.805 61.667 179.352 1.00 59.11 318 ARG C N 1
ATOM 8035 C CA . ARG C 1 318 ? 34.121 61.623 178.712 1.00 60.54 318 ARG C CA 1
ATOM 8036 C C . ARG C 1 318 ? 34.013 62.163 177.287 1.00 58.35 318 ARG C C 1
ATOM 8037 O O . ARG C 1 318 ? 32.919 62.219 176.719 1.00 57.00 318 ARG C O 1
ATOM 8045 N N . ASP C 1 319 ? 35.171 62.576 176.755 1.00 56.68 319 ASP C N 1
ATOM 8046 C CA . ASP C 1 319 ? 35.334 62.942 175.365 1.00 55.02 319 ASP C CA 1
ATOM 8047 C C . ASP C 1 319 ? 34.764 61.798 174.525 1.00 53.86 319 ASP C C 1
ATOM 8048 O O . ASP C 1 319 ? 34.975 60.637 174.843 1.00 54.89 319 ASP C O 1
ATOM 8053 N N . PHE C 1 320 ? 34.015 62.143 173.474 1.00 56.73 320 PHE C N 1
ATOM 8054 C CA . PHE C 1 320 ? 33.316 61.156 172.638 1.00 58.73 320 PHE C CA 1
ATOM 8055 C C . PHE C 1 320 ? 33.180 61.691 171.202 1.00 64.18 320 PHE C C 1
ATOM 8056 O O . PHE C 1 320 ? 32.967 62.893 170.994 1.00 68.90 320 PHE C O 1
ATOM 8064 N N . GLU C 1 321 ? 33.329 60.787 170.223 1.00 67.71 321 GLU C N 1
ATOM 8065 C CA . GLU C 1 321 ? 33.240 61.098 168.804 1.00 66.01 321 GLU C CA 1
ATOM 8066 C C . GLU C 1 321 ? 31.853 60.684 168.314 1.00 62.62 321 GLU C C 1
ATOM 8067 O O . GLU C 1 321 ? 31.467 59.530 168.497 1.00 58.70 321 GLU C O 1
ATOM 8073 N N . LEU C 1 322 ? 31.138 61.646 167.707 1.00 62.52 322 LEU C N 1
ATOM 8074 C CA . LEU C 1 322 ? 29.785 61.491 167.136 1.00 56.12 322 LEU C CA 1
ATOM 8075 C C . LEU C 1 322 ? 29.614 62.457 165.953 1.00 52.00 322 LEU C C 1
ATOM 8076 O O . LEU C 1 322 ? 29.876 63.654 166.058 1.00 49.47 322 LEU C O 1
ATOM 8081 N N . GLY C 1 323 ? 29.156 61.918 164.822 1.00 54.39 323 GLY C N 1
ATOM 8082 C CA . GLY C 1 323 ? 29.101 62.644 163.554 1.00 57.53 323 GLY C CA 1
ATOM 8083 C C . GLY C 1 323 ? 30.471 63.162 163.146 1.00 59.67 323 GLY C C 1
ATOM 8084 O O . GLY C 1 323 ? 30.563 64.158 162.416 1.00 63.69 323 GLY C O 1
ATOM 8085 N N . GLY C 1 324 ? 31.525 62.476 163.620 1.00 56.92 324 GLY C N 1
ATOM 8086 C CA . GLY C 1 324 ? 32.923 62.843 163.398 1.00 57.82 324 GLY C CA 1
ATOM 8087 C C . GLY C 1 324 ? 33.306 64.156 164.064 1.00 56.42 324 GLY C C 1
ATOM 8088 O O . GLY C 1 324 ? 34.131 64.900 163.538 1.00 61.52 324 GLY C O 1
ATOM 8089 N N . LYS C 1 325 ? 32.710 64.439 165.227 1.00 56.34 325 LYS C N 1
ATOM 8090 C CA . LYS C 1 325 ? 32.977 65.677 165.984 1.00 56.13 325 LYS C CA 1
ATOM 8091 C C . LYS C 1 325 ? 33.274 65.286 167.430 1.00 52.56 325 LYS C C 1
ATOM 8092 O O . LYS C 1 325 ? 32.639 64.403 167.967 1.00 48.46 325 LYS C O 1
ATOM 8098 N N . THR C 1 326 ? 34.294 65.909 168.023 1.00 52.84 326 THR C N 1
ATOM 8099 C CA . THR C 1 326 ? 34.741 65.496 169.336 1.00 52.87 326 THR C CA 1
ATOM 8100 C C . THR C 1 326 ? 33.928 66.270 170.364 1.00 49.57 326 THR C C 1
ATOM 8101 O O . THR C 1 326 ? 34.171 67.477 170.531 1.00 44.05 326 THR C O 1
ATOM 8105 N N . ILE C 1 327 ? 32.955 65.562 170.969 1.00 48.25 327 ILE C N 1
ATOM 8106 C CA . ILE C 1 327 ? 32.140 66.059 172.082 1.00 52.60 327 ILE C CA 1
ATOM 8107 C C . ILE C 1 327 ? 33.004 65.935 173.345 1.00 53.95 327 ILE C C 1
ATOM 8108 O O . ILE C 1 327 ? 33.443 64.847 173.674 1.00 55.82 327 ILE C O 1
ATOM 8113 N N . ARG C 1 328 ? 33.279 67.071 173.997 1.00 58.09 328 ARG C N 1
ATOM 8114 C CA . ARG C 1 328 ? 34.226 67.148 175.096 1.00 62.03 328 ARG C CA 1
ATOM 8115 C C . ARG C 1 328 ? 33.477 66.871 176.400 1.00 62.35 328 ARG C C 1
ATOM 8116 O O . ARG C 1 328 ? 32.246 66.955 176.444 1.00 58.19 328 ARG C O 1
ATOM 8124 N N . GLU C 1 329 ? 34.245 66.528 177.440 1.00 62.57 329 GLU C N 1
ATOM 8125 C CA . GLU C 1 329 ? 33.726 66.228 178.773 1.00 64.63 329 GLU C CA 1
ATOM 8126 C C . GLU C 1 329 ? 33.012 67.460 179.365 1.00 61.10 329 GLU C C 1
ATOM 8127 O O . GLU C 1 329 ? 33.532 68.580 179.317 1.00 55.23 329 GLU C O 1
ATOM 8133 N N . GLY C 1 330 ? 31.808 67.234 179.911 1.00 58.88 330 GLY C N 1
ATOM 8134 C CA . GLY C 1 330 ? 31.026 68.244 180.626 1.00 58.45 330 GLY C CA 1
ATOM 8135 C C . GLY C 1 330 ? 30.149 69.076 179.702 1.00 58.63 330 GLY C C 1
ATOM 8136 O O . GLY C 1 330 ? 29.501 70.008 180.163 1.00 64.84 330 GLY C O 1
ATOM 8137 N N . ASP C 1 331 ? 30.123 68.735 178.407 1.00 55.55 331 ASP C N 1
ATOM 8138 C CA . ASP C 1 331 ? 29.386 69.489 177.401 1.00 51.31 331 ASP C CA 1
ATOM 8139 C C . ASP C 1 331 ? 27.915 69.075 177.457 1.00 47.91 331 ASP C C 1
ATOM 8140 O O . ASP C 1 331 ? 27.600 67.918 177.643 1.00 43.56 331 ASP C O 1
ATOM 8145 N N . LYS C 1 332 ? 27.026 70.058 177.303 1.00 48.35 332 LYS C N 1
ATOM 8146 C CA . LYS C 1 332 ? 25.611 69.813 177.131 1.00 45.46 332 LYS C CA 1
ATOM 8147 C C . LYS C 1 332 ? 25.407 69.163 175.762 1.00 43.63 332 LYS C C 1
ATOM 8148 O O . LYS C 1 332 ? 26.068 69.544 174.796 1.00 43.57 332 LYS C O 1
ATOM 8154 N N . VAL C 1 333 ? 24.502 68.183 175.702 1.00 41.79 333 VAL C N 1
ATOM 8155 C CA . VAL C 1 333 ? 24.116 67.568 174.450 1.00 42.66 333 VAL C CA 1
ATOM 8156 C C . VAL C 1 333 ? 22.593 67.475 174.399 1.00 43.98 333 VAL C C 1
ATOM 8157 O O . VAL C 1 333 ? 22.012 66.782 175.219 1.00 47.45 333 VAL C O 1
ATOM 8161 N N . ALA C 1 334 ? 21.986 68.168 173.425 1.00 44.65 334 ALA C N 1
ATOM 8162 C CA . ALA C 1 334 ? 20.539 68.158 173.174 1.00 42.57 334 ALA C CA 1
ATOM 8163 C C . ALA C 1 334 ? 20.217 67.187 172.033 1.00 43.13 334 ALA C C 1
ATOM 8164 O O . ALA C 1 334 ? 20.693 67.370 170.891 1.00 45.30 334 ALA C O 1
ATOM 8166 N N . MET C 1 335 ? 19.409 66.166 172.346 1.00 40.35 335 MET C N 1
ATOM 8167 C CA . MET C 1 335 ? 18.910 65.225 171.347 1.00 40.16 335 MET C CA 1
ATOM 8168 C C . MET C 1 335 ? 17.612 65.817 170.791 1.00 35.59 335 MET C C 1
ATOM 8169 O O . MET C 1 335 ? 16.569 65.771 171.409 1.00 38.35 335 MET C O 1
ATOM 8174 N N . TRP C 1 336 ? 17.708 66.448 169.629 1.00 32.21 336 TRP C N 1
ATOM 8175 C CA . TRP C 1 336 ? 16.559 67.098 169.044 1.00 31.97 336 TRP C CA 1
ATOM 8176 C C . TRP C 1 336 ? 15.661 66.064 168.359 1.00 32.25 336 TRP C C 1
ATOM 8177 O O . TRP C 1 336 ? 15.690 65.926 167.122 1.00 32.67 336 TRP C O 1
ATOM 8188 N N . TYR C 1 337 ? 14.867 65.367 169.180 1.00 31.72 337 TYR C N 1
ATOM 8189 C CA . TYR C 1 337 ? 13.867 64.399 168.736 1.00 33.43 337 TYR C CA 1
ATOM 8190 C C . TYR C 1 337 ? 12.981 64.954 167.607 1.00 33.48 337 TYR C C 1
ATOM 8191 O O . TYR C 1 337 ? 12.669 64.240 166.639 1.00 30.58 337 TYR C O 1
ATOM 8200 N N . VAL C 1 338 ? 12.562 66.219 167.755 1.00 34.47 338 VAL C N 1
ATOM 8201 C CA . VAL C 1 338 ? 11.687 66.891 166.798 1.00 35.06 338 VAL C CA 1
ATOM 8202 C C . VAL C 1 338 ? 12.319 66.812 165.411 1.00 35.48 338 VAL C C 1
ATOM 8203 O O . VAL C 1 338 ? 11.576 66.595 164.472 1.00 37.50 338 VAL C O 1
ATOM 8207 N N . SER C 1 339 ? 13.652 67.014 165.327 1.00 34.71 339 SER C N 1
ATOM 8208 C CA . SER C 1 339 ? 14.426 66.981 164.075 1.00 33.64 339 SER C CA 1
ATOM 8209 C C . SER C 1 339 ? 14.564 65.547 163.588 1.00 35.41 339 SER C C 1
ATOM 8210 O O . SER C 1 339 ? 14.293 65.278 162.437 1.00 40.67 339 SER C O 1
ATOM 8213 N N . GLY C 1 340 ? 15.017 64.662 164.479 1.00 36.72 340 GLY C N 1
ATOM 8214 C CA . GLY C 1 340 ? 15.209 63.242 164.188 1.00 37.46 340 GLY C CA 1
ATOM 8215 C C . GLY C 1 340 ? 13.960 62.569 163.622 1.00 38.75 340 GLY C C 1
ATOM 8216 O O . GLY C 1 340 ? 14.068 61.623 162.842 1.00 42.49 340 GLY C O 1
ATOM 8217 N N . ASN C 1 341 ? 12.764 63.047 163.991 1.00 36.62 341 ASN C N 1
ATOM 8218 C CA . ASN C 1 341 ? 11.523 62.418 163.539 1.00 37.08 341 ASN C CA 1
ATOM 8219 C C . ASN C 1 341 ? 11.286 62.744 162.060 1.00 35.47 341 ASN C C 1
ATOM 8220 O O . ASN C 1 341 ? 10.288 62.281 161.459 1.00 30.05 341 ASN C O 1
ATOM 8225 N N . ARG C 1 342 ? 12.203 63.539 161.492 1.00 38.84 342 ARG C N 1
ATOM 8226 C CA . ARG C 1 342 ? 12.089 64.062 160.129 1.00 42.98 342 ARG C CA 1
ATOM 8227 C C . ARG C 1 342 ? 13.403 63.865 159.353 1.00 43.42 342 ARG C C 1
ATOM 8228 O O . ARG C 1 342 ? 13.696 64.601 158.408 1.00 46.89 342 ARG C O 1
ATOM 8236 N N . ASP C 1 343 ? 14.159 62.829 159.731 1.00 44.81 343 ASP C N 1
ATOM 8237 C CA . ASP C 1 343 ? 15.384 62.424 159.058 1.00 46.79 343 ASP C CA 1
ATOM 8238 C C . ASP C 1 343 ? 14.960 61.597 157.840 1.00 48.68 343 ASP C C 1
ATOM 8239 O O . ASP C 1 343 ? 14.263 60.611 158.022 1.00 49.76 343 ASP C O 1
ATOM 8244 N N . GLU C 1 344 ? 15.343 62.034 156.624 1.00 53.77 344 GLU C N 1
ATOM 8245 C CA . GLU C 1 344 ? 14.962 61.389 155.332 1.00 52.63 344 GLU C CA 1
ATOM 8246 C C . GLU C 1 344 ? 15.777 60.109 155.120 1.00 48.00 344 GLU C C 1
ATOM 8247 O O . GLU C 1 344 ? 15.402 59.281 154.340 1.00 52.03 344 GLU C O 1
ATOM 8253 N N . GLU C 1 345 ? 16.884 59.952 155.842 1.00 47.89 345 GLU C N 1
ATOM 8254 C CA . GLU C 1 345 ? 17.721 58.765 155.750 1.00 50.21 345 GLU C CA 1
ATOM 8255 C C . GLU C 1 345 ? 17.090 57.562 156.461 1.00 50.29 345 GLU C C 1
ATOM 8256 O O . GLU C 1 345 ? 17.534 56.440 156.236 1.00 58.43 345 GLU C O 1
ATOM 8262 N N . VAL C 1 346 ? 16.120 57.781 157.356 1.00 45.95 346 VAL C N 1
ATOM 8263 C CA . VAL C 1 346 ? 15.552 56.672 158.139 1.00 44.26 346 VAL C CA 1
ATOM 8264 C C . VAL C 1 346 ? 14.053 56.511 157.863 1.00 46.79 346 VAL C C 1
ATOM 8265 O O . VAL C 1 346 ? 13.523 55.398 157.948 1.00 45.67 346 VAL C O 1
ATOM 8269 N N . ILE C 1 347 ? 13.378 57.618 157.548 1.00 49.46 347 ILE C N 1
ATOM 8270 C CA . ILE C 1 347 ? 11.930 57.678 157.511 1.00 51.60 347 ILE C CA 1
ATOM 8271 C C . ILE C 1 347 ? 11.478 58.142 156.123 1.00 49.03 347 ILE C C 1
ATOM 8272 O O . ILE C 1 347 ? 11.921 59.192 155.640 1.00 44.13 347 ILE C O 1
ATOM 8277 N N . ASP C 1 348 ? 10.554 57.379 155.523 1.00 48.29 348 ASP C N 1
ATOM 8278 C CA . ASP C 1 348 ? 9.944 57.729 154.220 1.00 49.56 348 ASP C CA 1
ATOM 8279 C C . ASP C 1 348 ? 9.006 58.949 154.362 1.00 48.44 348 ASP C C 1
ATOM 8280 O O . ASP C 1 348 ? 8.110 58.986 155.209 1.00 49.75 348 ASP C O 1
ATOM 8285 N N . ARG C 1 349 ? 9.234 59.952 153.507 1.00 47.72 349 ARG C N 1
ATOM 8286 C CA . ARG C 1 349 ? 8.437 61.198 153.366 1.00 47.15 349 ARG C CA 1
ATOM 8287 C C . ARG C 1 349 ? 8.180 61.854 154.714 1.00 45.91 349 ARG C C 1
ATOM 8288 O O . ARG C 1 349 ? 7.052 62.213 155.035 1.00 44.61 349 ARG C O 1
ATOM 8296 N N . PRO C 1 350 ? 9.238 62.102 155.505 1.00 49.74 350 PRO C N 1
ATOM 8297 C CA . PRO C 1 350 ? 9.074 62.483 156.905 1.00 48.66 350 PRO C CA 1
ATOM 8298 C C . PRO C 1 350 ? 8.145 63.675 157.162 1.00 44.21 350 PRO C C 1
ATOM 8299 O O . PRO C 1 350 ? 7.701 63.843 158.286 1.00 48.68 350 PRO C O 1
ATOM 8303 N N . ASN C 1 351 ? 7.863 64.492 156.149 1.00 38.93 351 ASN C N 1
ATOM 8304 C CA . ASN C 1 351 ? 7.130 65.725 156.391 1.00 39.14 351 ASN C CA 1
ATOM 8305 C C . ASN C 1 351 ? 5.687 65.566 155.906 1.00 36.72 351 ASN C C 1
ATOM 8306 O O . ASN C 1 351 ? 5.033 66.532 155.507 1.00 35.44 351 ASN C O 1
ATOM 8311 N N . ASP C 1 352 ? 5.214 64.324 155.946 1.00 36.25 352 ASP C N 1
ATOM 8312 C CA . ASP C 1 352 ? 3.863 63.979 155.576 1.00 38.92 352 ASP C CA 1
ATOM 8313 C C . ASP C 1 352 ? 3.165 63.435 156.827 1.00 35.44 352 ASP C C 1
ATOM 8314 O O . ASP C 1 352 ? 3.694 62.587 157.557 1.00 34.48 352 ASP C O 1
ATOM 8319 N N . TYR C 1 353 ? 1.975 63.949 157.096 1.00 34.91 353 TYR C N 1
ATOM 8320 C CA . TYR C 1 353 ? 1.082 63.255 157.986 1.00 36.38 353 TYR C CA 1
ATOM 8321 C C . TYR C 1 353 ? 0.462 62.108 157.179 1.00 38.68 353 TYR C C 1
ATOM 8322 O O . TYR C 1 353 ? -0.369 62.327 156.303 1.00 41.34 353 TYR C O 1
ATOM 8331 N N . TRP C 1 354 ? 0.908 60.884 157.454 1.00 39.48 354 TRP C N 1
ATOM 8332 C CA . TRP C 1 354 ? 0.595 59.733 156.639 1.00 40.49 354 TRP C CA 1
ATOM 8333 C C . TRP C 1 354 ? 0.311 58.537 157.556 1.00 42.41 354 TRP C C 1
ATOM 8334 O O . TRP C 1 354 ? 1.240 57.964 158.128 1.00 43.15 354 TRP C O 1
ATOM 8345 N N . ILE C 1 355 ? -0.976 58.215 157.742 1.00 46.54 355 ILE C N 1
ATOM 8346 C CA . ILE C 1 355 ? -1.418 57.265 158.791 1.00 53.22 355 ILE C CA 1
ATOM 8347 C C . ILE C 1 355 ? -1.021 55.835 158.399 1.00 56.72 355 ILE C C 1
ATOM 8348 O O . ILE C 1 355 ? -0.714 55.009 159.267 1.00 59.25 355 ILE C O 1
ATOM 8353 N N . GLU C 1 356 ? -1.061 55.547 157.093 1.00 54.23 356 GLU C N 1
ATOM 8354 C CA . GLU C 1 356 ? -0.851 54.203 156.569 1.00 50.16 356 GLU C CA 1
ATOM 8355 C C . GLU C 1 356 ? 0.622 53.971 156.199 1.00 47.94 356 GLU C C 1
ATOM 8356 O O . GLU C 1 356 ? 0.946 52.954 155.585 1.00 45.11 356 GLU C O 1
ATOM 8362 N N . ARG C 1 357 ? 1.511 54.909 156.556 1.00 49.77 357 ARG C N 1
ATOM 8363 C CA . ARG C 1 357 ? 2.912 54.814 156.171 1.00 51.54 357 ARG C CA 1
ATOM 8364 C C . ARG C 1 357 ? 3.381 53.440 156.653 1.00 55.19 357 ARG C C 1
ATOM 8365 O O . ARG C 1 357 ? 2.835 52.898 157.609 1.00 58.09 357 ARG C O 1
ATOM 8373 N N . PRO C 1 358 ? 4.324 52.770 155.963 1.00 60.83 358 PRO C N 1
ATOM 8374 C CA . PRO C 1 358 ? 5.016 51.625 156.551 1.00 64.71 358 PRO C CA 1
ATOM 8375 C C . PRO C 1 358 ? 5.876 52.042 157.759 1.00 71.10 358 PRO C C 1
ATOM 8376 O O . PRO C 1 358 ? 6.477 53.136 157.741 1.00 67.68 358 PRO C O 1
ATOM 8380 N N . ARG C 1 359 ? 5.926 51.160 158.774 1.00 75.70 359 ARG C N 1
ATOM 8381 C CA . ARG C 1 359 ? 6.660 51.346 160.037 1.00 75.90 359 ARG C CA 1
ATOM 8382 C C . ARG C 1 359 ? 6.224 52.659 160.703 1.00 80.74 359 ARG C C 1
ATOM 8383 O O . ARG C 1 359 ? 7.049 53.559 160.878 1.00 92.83 359 ARG C O 1
ATOM 8391 N N . VAL C 1 360 ? 4.934 52.743 161.070 1.00 75.40 360 VAL C N 1
ATOM 8392 C CA . VAL C 1 360 ? 4.323 53.934 161.682 1.00 72.76 360 VAL C CA 1
ATOM 8393 C C . VAL C 1 360 ? 4.793 54.080 163.142 1.00 76.13 360 VAL C C 1
ATOM 8394 O O . VAL C 1 360 ? 4.807 55.197 163.674 1.00 79.41 360 VAL C O 1
ATOM 8398 N N . ARG C 1 361 ? 5.183 52.961 163.774 1.00 79.98 361 ARG C N 1
ATOM 8399 C CA . ARG C 1 361 ? 5.676 52.938 165.168 1.00 80.18 361 ARG C CA 1
ATOM 8400 C C . ARG C 1 361 ? 7.069 53.596 165.250 1.00 76.83 361 ARG C C 1
ATOM 8401 O O . ARG C 1 361 ? 7.283 54.491 166.069 1.00 87.61 361 ARG C O 1
ATOM 8409 N N . GLN C 1 362 ? 8.002 53.163 164.391 1.00 70.33 362 GLN C N 1
ATOM 8410 C CA . GLN C 1 362 ? 9.394 53.651 164.379 1.00 65.70 362 GLN C CA 1
ATOM 8411 C C . GLN C 1 362 ? 9.373 55.183 164.517 1.00 65.08 362 GLN C C 1
ATOM 8412 O O . GLN C 1 362 ? 8.976 55.882 163.582 1.00 65.25 362 GLN C O 1
ATOM 8418 N N . HIS C 1 363 ? 9.730 55.695 165.709 1.00 61.44 363 HIS C N 1
ATOM 8419 C CA . HIS C 1 363 ? 9.904 57.157 165.941 1.00 52.05 363 HIS C CA 1
ATOM 8420 C C . HIS C 1 363 ? 10.607 57.434 167.275 1.00 47.49 363 HIS C C 1
ATOM 8421 O O . HIS C 1 363 ? 10.704 56.556 168.114 1.00 49.69 363 HIS C O 1
ATOM 8428 N N . LEU C 1 364 ? 11.082 58.672 167.453 1.00 44.77 364 LEU C N 1
ATOM 8429 C CA . LEU C 1 364 ? 11.956 59.036 168.595 1.00 47.68 364 LEU C CA 1
ATOM 8430 C C . LEU C 1 364 ? 11.207 59.771 169.721 1.00 44.88 364 LEU C C 1
ATOM 8431 O O . LEU C 1 364 ? 11.838 60.217 170.670 1.00 39.11 364 LEU C O 1
ATOM 8436 N N . SER C 1 365 ? 9.884 59.921 169.603 1.00 44.07 365 SER C N 1
ATOM 8437 C CA . SER C 1 365 ? 9.116 60.810 170.475 1.00 41.32 365 SER C CA 1
ATOM 8438 C C . SER C 1 365 ? 9.178 60.362 171.950 1.00 36.95 365 SER C C 1
ATOM 8439 O O . SER C 1 365 ? 9.221 61.203 172.813 1.00 34.34 365 SER C O 1
ATOM 8442 N N . PHE C 1 366 ? 9.178 59.043 172.211 1.00 36.95 366 PHE C N 1
ATOM 8443 C CA . PHE C 1 366 ? 9.151 58.439 173.568 1.00 34.73 366 PHE C CA 1
ATOM 8444 C C . PHE C 1 366 ? 10.555 58.191 174.112 1.00 36.35 366 PHE C C 1
ATOM 8445 O O . PHE C 1 366 ? 10.688 57.833 175.271 1.00 36.39 366 PHE C O 1
ATOM 8453 N N . GLY C 1 367 ? 11.577 58.352 173.266 1.00 41.34 367 GLY C N 1
ATOM 8454 C CA . GLY C 1 367 ? 12.975 58.140 173.639 1.00 42.74 367 GLY C CA 1
ATOM 8455 C C . GLY C 1 367 ? 13.416 56.728 173.300 1.00 46.86 367 GLY C C 1
ATOM 8456 O O . GLY C 1 367 ? 12.661 55.968 172.663 1.00 51.48 367 GLY C O 1
ATOM 8457 N N . PHE C 1 368 ? 14.637 56.391 173.729 1.00 47.31 368 PHE C N 1
ATOM 8458 C CA . PHE C 1 368 ? 15.225 55.063 173.605 1.00 46.75 368 PHE C CA 1
ATOM 8459 C C . PHE C 1 368 ? 16.264 54.902 174.724 1.00 48.08 368 PHE C C 1
ATOM 8460 O O . PHE C 1 368 ? 16.863 55.878 175.187 1.00 49.98 368 PHE C O 1
ATOM 8468 N N . GLY C 1 369 ? 16.449 53.659 175.175 1.00 48.50 369 GLY C N 1
ATOM 8469 C CA . GLY C 1 369 ? 17.325 53.350 176.296 1.00 46.97 369 GLY C CA 1
ATOM 8470 C C . GLY C 1 369 ? 16.581 53.312 177.624 1.00 44.81 369 GLY C C 1
ATOM 8471 O O . GLY C 1 369 ? 15.345 53.365 177.689 1.00 41.29 369 GLY C O 1
ATOM 8472 N N . VAL C 1 370 ? 17.360 53.228 178.702 1.00 44.50 370 VAL C N 1
ATOM 8473 C CA . VAL C 1 370 ? 16.818 52.988 180.037 1.00 46.15 370 VAL C CA 1
ATOM 8474 C C . VAL C 1 370 ? 15.671 53.973 180.315 1.00 45.77 370 VAL C C 1
ATOM 8475 O O . VAL C 1 370 ? 14.653 53.575 180.872 1.00 41.76 370 VAL C O 1
ATOM 8479 N N . HIS C 1 371 ? 15.828 55.232 179.886 1.00 47.45 371 HIS C N 1
ATOM 8480 C CA . HIS C 1 371 ? 14.882 56.302 180.209 1.00 50.76 371 HIS C CA 1
ATOM 8481 C C . HIS C 1 371 ? 13.662 56.331 179.255 1.00 49.40 371 HIS C C 1
ATOM 8482 O O . HIS C 1 371 ? 12.812 57.209 179.380 1.00 46.55 371 HIS C O 1
ATOM 8489 N N . ARG C 1 372 ? 13.551 55.400 178.296 1.00 47.14 372 ARG C N 1
ATOM 8490 C CA . ARG C 1 372 ? 12.408 55.399 177.367 1.00 42.71 372 ARG C CA 1
ATOM 8491 C C . ARG C 1 372 ? 11.129 55.644 178.179 1.00 42.72 372 ARG C C 1
ATOM 8492 O O . ARG C 1 372 ? 10.984 55.084 179.259 1.00 45.23 372 ARG C O 1
ATOM 8500 N N . CYS C 1 373 ? 10.225 56.498 177.681 1.00 42.17 373 CYS C N 1
ATOM 8501 C CA . CYS C 1 373 ? 9.004 56.874 178.425 1.00 41.23 373 CYS C CA 1
ATOM 8502 C C . CYS C 1 373 ? 8.322 55.636 179.017 1.00 40.77 373 CYS C C 1
ATOM 8503 O O . CYS C 1 373 ? 7.945 54.727 178.291 1.00 43.93 373 CYS C O 1
ATOM 8506 N N . VAL C 1 374 ? 8.156 55.633 180.342 1.00 39.62 374 VAL C N 1
ATOM 8507 C CA . VAL C 1 374 ? 7.558 54.522 181.070 1.00 43.06 374 VAL C CA 1
ATOM 8508 C C . VAL C 1 374 ? 6.025 54.507 180.891 1.00 44.39 374 VAL C C 1
ATOM 8509 O O . VAL C 1 374 ? 5.380 53.482 181.147 1.00 43.84 374 VAL C O 1
ATOM 8513 N N . GLY C 1 375 ? 5.439 55.635 180.463 1.00 44.56 375 GLY C N 1
ATOM 8514 C CA . GLY C 1 375 ? 3.985 55.780 180.324 1.00 44.76 375 GLY C CA 1
ATOM 8515 C C . GLY C 1 375 ? 3.501 55.557 178.901 1.00 43.81 375 GLY C C 1
ATOM 8516 O O . GLY C 1 375 ? 2.298 55.584 178.650 1.00 42.89 375 GLY C O 1
ATOM 8517 N N . ASN C 1 376 ? 4.438 55.294 177.986 1.00 42.91 376 ASN C N 1
ATOM 8518 C CA . ASN C 1 376 ? 4.177 55.249 176.537 1.00 47.29 376 ASN C CA 1
ATOM 8519 C C . ASN C 1 376 ? 2.946 54.404 176.172 1.00 46.71 376 ASN C C 1
ATOM 8520 O O . ASN C 1 376 ? 2.233 54.760 175.216 1.00 44.41 376 ASN C O 1
ATOM 8525 N N . ARG C 1 377 ? 2.732 53.286 176.889 1.00 47.43 377 ARG C N 1
ATOM 8526 C CA . ARG C 1 377 ? 1.660 52.322 176.596 1.00 45.39 377 ARG C CA 1
ATOM 8527 C C . ARG C 1 377 ? 0.313 52.909 177.055 1.00 48.29 377 ARG C C 1
ATOM 8528 O O . ARG C 1 377 ? -0.720 52.714 176.386 1.00 48.16 377 ARG C O 1
ATOM 8530 N N . LEU C 1 378 ? 0.350 53.676 178.157 1.00 49.81 378 LEU C N 1
ATOM 8531 C CA . LEU C 1 378 ? -0.819 54.379 178.713 1.00 50.51 378 LEU C CA 1
ATOM 8532 C C . LEU C 1 378 ? -1.237 55.574 177.837 1.00 50.72 378 LEU C C 1
ATOM 8533 O O . LEU C 1 378 ? -2.434 55.834 177.681 1.00 53.96 378 LEU C O 1
ATOM 8538 N N . ALA C 1 379 ? -0.261 56.329 177.316 1.00 45.88 379 ALA C N 1
ATOM 8539 C CA . ALA C 1 379 ? -0.519 57.434 176.374 1.00 42.04 379 ALA C CA 1
ATOM 8540 C C . ALA C 1 379 ? -1.234 56.930 175.109 1.00 43.63 379 ALA C C 1
ATOM 8541 O O . ALA C 1 379 ? -2.184 57.543 174.663 1.00 40.26 379 ALA C O 1
ATOM 8543 N N . GLU C 1 380 ? -0.762 55.816 174.532 1.00 47.49 380 GLU C N 1
ATOM 8544 C CA . GLU C 1 380 ? -1.301 55.303 173.271 1.00 50.03 380 GLU C CA 1
ATOM 8545 C C . GLU C 1 380 ? -2.738 54.818 173.502 1.00 48.89 380 GLU C C 1
ATOM 8546 O O . GLU C 1 380 ? -3.609 54.996 172.635 1.00 45.16 380 GLU C O 1
ATOM 8552 N N . LEU C 1 381 ? -2.987 54.250 174.689 1.00 51.40 381 LEU C N 1
ATOM 8553 C CA . LEU C 1 381 ? -4.270 53.606 175.012 1.00 54.20 381 LEU C CA 1
ATOM 8554 C C . LEU C 1 381 ? -5.331 54.673 175.302 1.00 52.79 381 LEU C C 1
ATOM 8555 O O . LEU C 1 381 ? -6.465 54.555 174.839 1.00 47.77 381 LEU C O 1
ATOM 8560 N N . GLN C 1 382 ? -4.952 55.685 176.097 1.00 56.54 382 GLN C N 1
ATOM 8561 C CA . GLN C 1 382 ? -5.793 56.871 176.370 1.00 56.91 382 GLN C CA 1
ATOM 8562 C C . GLN C 1 382 ? -6.251 57.463 175.031 1.00 50.17 382 GLN C C 1
ATOM 8563 O O . GLN C 1 382 ? -7.439 57.501 174.731 1.00 42.73 382 GLN C O 1
ATOM 8569 N N . LEU C 1 383 ? -5.262 57.860 174.222 1.00 47.73 383 LEU C N 1
ATOM 8570 C CA . LEU C 1 383 ? -5.450 58.547 172.955 1.00 48.41 383 LEU C CA 1
ATOM 8571 C C . LEU C 1 383 ? -6.255 57.674 171.982 1.00 45.65 383 LEU C C 1
ATOM 8572 O O . LEU C 1 383 ? -7.028 58.212 171.181 1.00 42.00 383 LEU C O 1
ATOM 8577 N N . LYS C 1 384 ? -6.060 56.348 172.041 1.00 46.12 384 LYS C N 1
ATOM 8578 C CA . LYS C 1 384 ? -6.893 55.415 171.267 1.00 47.76 384 LYS C CA 1
ATOM 8579 C C . LYS C 1 384 ? -8.367 55.586 171.672 1.00 45.62 384 LYS C C 1
ATOM 8580 O O . LYS C 1 384 ? -9.240 55.789 170.814 1.00 37.69 384 LYS C O 1
ATOM 8586 N N . ILE C 1 385 ? -8.620 55.502 172.988 1.00 46.98 385 ILE C N 1
ATOM 8587 C CA . ILE C 1 385 ? -9.966 55.570 173.567 1.00 48.68 385 ILE C CA 1
ATOM 8588 C C . ILE C 1 385 ? -10.586 56.941 173.246 1.00 47.85 385 ILE C C 1
ATOM 8589 O O . ILE C 1 385 ? -11.743 57.032 172.808 1.00 46.58 385 ILE C O 1
ATOM 8594 N N . ILE C 1 386 ? -9.815 58.008 173.484 1.00 45.16 386 ILE C N 1
ATOM 8595 C CA . ILE C 1 386 ? -10.256 59.373 173.183 1.00 42.67 386 ILE C CA 1
ATOM 8596 C C . ILE C 1 386 ? -10.850 59.418 171.763 1.00 42.83 386 ILE C C 1
ATOM 8597 O O . ILE C 1 386 ? -11.971 59.918 171.581 1.00 37.25 386 ILE C O 1
ATOM 8602 N N . TRP C 1 387 ? -10.089 58.905 170.772 1.00 46.77 387 TRP C N 1
ATOM 8603 C CA . TRP C 1 387 ? -10.393 59.074 169.307 1.00 44.92 387 TRP C CA 1
ATOM 8604 C C . TRP C 1 387 ? -11.559 58.164 168.890 1.00 45.88 387 TRP C C 1
ATOM 8605 O O . TRP C 1 387 ? -12.383 58.588 168.064 1.00 43.32 387 TRP C O 1
ATOM 8616 N N . GLU C 1 388 ? -11.648 56.955 169.484 1.00 46.56 388 GLU C N 1
ATOM 8617 C CA . GLU C 1 388 ? -12.786 56.031 169.268 1.00 43.89 388 GLU C CA 1
ATOM 8618 C C . GLU C 1 388 ? -14.096 56.700 169.701 1.00 43.94 388 GLU C C 1
ATOM 8619 O O . GLU C 1 388 ? -15.111 56.571 169.003 1.00 43.62 388 GLU C O 1
ATOM 8625 N N . GLU C 1 389 ? -14.054 57.393 170.851 1.00 42.37 389 GLU C N 1
ATOM 8626 C CA . GLU C 1 389 ? -15.207 58.076 171.436 1.00 43.86 389 GLU C CA 1
ATOM 8627 C C . GLU C 1 389 ? -15.454 59.441 170.782 1.00 43.15 389 GLU C C 1
ATOM 8628 O O . GLU C 1 389 ? -16.582 59.902 170.823 1.00 43.92 389 GLU C O 1
ATOM 8634 N N . ILE C 1 390 ? -14.419 60.068 170.203 1.00 43.99 390 ILE C N 1
ATOM 8635 C CA . ILE C 1 390 ? -14.587 61.261 169.338 1.00 45.91 390 ILE C CA 1
ATOM 8636 C C . ILE C 1 390 ? -15.255 60.859 168.008 1.00 46.96 390 ILE C C 1
ATOM 8637 O O . ILE C 1 390 ? -16.177 61.576 167.554 1.00 48.60 390 ILE C O 1
ATOM 8642 N N . LEU C 1 391 ? -14.802 59.755 167.379 1.00 44.97 391 LEU C N 1
ATOM 8643 C CA . LEU C 1 391 ? -15.274 59.397 166.020 1.00 45.48 391 LEU C CA 1
ATOM 8644 C C . LEU C 1 391 ? -16.740 58.986 166.087 1.00 44.16 391 LEU C C 1
ATOM 8645 O O . LEU C 1 391 ? -17.513 59.325 165.207 1.00 45.14 391 LEU C O 1
ATOM 8650 N N . ALA C 1 392 ? -17.096 58.299 167.174 1.00 45.95 392 ALA C N 1
ATOM 8651 C CA . ALA C 1 392 ? -18.490 57.938 167.540 1.00 43.51 392 ALA C CA 1
ATOM 8652 C C . ALA C 1 392 ? -19.436 59.140 167.522 1.00 40.64 392 ALA C C 1
ATOM 8653 O O . ALA C 1 392 ? -20.531 59.008 167.028 1.00 41.67 392 ALA C O 1
ATOM 8655 N N . ARG C 1 393 ? -18.999 60.294 168.040 1.00 40.48 393 ARG C N 1
ATOM 8656 C CA . ARG C 1 393 ? -19.882 61.465 168.247 1.00 41.93 393 ARG C CA 1
ATOM 8657 C C . ARG C 1 393 ? -19.784 62.528 167.133 1.00 42.92 393 ARG C C 1
ATOM 8658 O O . ARG C 1 393 ? -20.799 63.095 166.732 1.00 38.86 393 ARG C O 1
ATOM 8666 N N . PHE C 1 394 ? -18.571 62.878 166.694 1.00 46.12 394 PHE C N 1
ATOM 8667 C CA . PHE C 1 394 ? -18.407 64.053 165.828 1.00 48.84 394 PHE C CA 1
ATOM 8668 C C . PHE C 1 394 ? -17.909 63.583 164.464 1.00 52.75 394 PHE C C 1
ATOM 8669 O O . PHE C 1 394 ? -16.918 62.849 164.400 1.00 52.92 394 PHE C O 1
ATOM 8677 N N . PRO C 1 395 ? -18.625 63.920 163.359 1.00 52.29 395 PRO C N 1
ATOM 8678 C CA . PRO C 1 395 ? -18.117 63.699 162.005 1.00 49.36 395 PRO C CA 1
ATOM 8679 C C . PRO C 1 395 ? -17.035 64.724 161.613 1.00 49.49 395 PRO C C 1
ATOM 8680 O O . PRO C 1 395 ? -16.116 64.385 160.860 1.00 47.76 395 PRO C O 1
ATOM 8684 N N . ARG C 1 396 ? -17.158 65.959 162.120 1.00 47.67 396 ARG C N 1
ATOM 8685 C CA . ARG C 1 396 ? -16.282 67.050 161.741 1.00 48.29 396 ARG C CA 1
ATOM 8686 C C . ARG C 1 396 ? -15.774 67.782 162.984 1.00 45.42 396 ARG C C 1
ATOM 8687 O O . ARG C 1 396 ? -16.547 68.188 163.854 1.00 43.53 396 ARG C O 1
ATOM 8695 N N . LEU C 1 397 ? -14.453 67.933 163.039 1.00 42.84 397 LEU C N 1
ATOM 8696 C CA . LEU C 1 397 ? -13.811 68.849 163.940 1.00 45.64 397 LEU C CA 1
ATOM 8697 C C . LEU C 1 397 ? -13.092 69.913 163.099 1.00 49.30 397 LEU C C 1
ATOM 8698 O O . LEU C 1 397 ? -11.869 69.801 162.842 1.00 52.08 397 LEU C O 1
ATOM 8703 N N . GLU C 1 398 ? -13.849 70.932 162.667 1.00 46.26 398 GLU C N 1
ATOM 8704 C CA . GLU C 1 398 ? -13.308 71.955 161.793 1.00 43.46 398 GLU C CA 1
ATOM 8705 C C . GLU C 1 398 ? -12.542 72.992 162.632 1.00 43.02 398 GLU C C 1
ATOM 8706 O O . GLU C 1 398 ? -13.106 73.640 163.500 1.00 48.41 398 GLU C O 1
ATOM 8712 N N . VAL C 1 399 ? -11.238 73.111 162.350 1.00 39.70 399 VAL C N 1
ATOM 8713 C CA . VAL C 1 399 ? -10.335 74.128 162.879 1.00 35.70 399 VAL C CA 1
ATOM 8714 C C . VAL C 1 399 ? -10.602 75.435 162.128 1.00 35.64 399 VAL C C 1
ATOM 8715 O O . VAL C 1 399 ? -10.360 75.507 160.946 1.00 40.14 399 VAL C O 1
ATOM 8719 N N . VAL C 1 400 ? -11.085 76.468 162.818 1.00 36.74 400 VAL C N 1
ATOM 8720 C CA . VAL C 1 400 ? -11.623 77.667 162.156 1.00 36.62 400 VAL C CA 1
ATOM 8721 C C . VAL C 1 400 ? -10.632 78.839 162.228 1.00 38.05 400 VAL C C 1
ATOM 8722 O O . VAL C 1 400 ? -10.965 79.950 161.796 1.00 36.94 400 VAL C O 1
ATOM 8726 N N . GLY C 1 401 ? -9.443 78.615 162.800 1.00 39.45 401 GLY C N 1
ATOM 8727 C CA . GLY C 1 401 ? -8.383 79.626 162.793 1.00 39.13 401 GLY C CA 1
ATOM 8728 C C . GLY C 1 401 ? -7.007 78.994 162.973 1.00 37.33 401 GLY C C 1
ATOM 8729 O O . GLY C 1 401 ? -6.901 77.801 163.245 1.00 37.58 401 GLY C O 1
ATOM 8730 N N . PRO C 1 402 ? -5.917 79.786 162.901 1.00 34.89 402 PRO C N 1
ATOM 8731 C CA . PRO C 1 402 ? -4.586 79.262 163.207 1.00 34.28 402 PRO C CA 1
ATOM 8732 C C . PRO C 1 402 ? -4.425 79.078 164.724 1.00 36.38 402 PRO C C 1
ATOM 8733 O O . PRO C 1 402 ? -5.094 79.739 165.525 1.00 36.64 402 PRO C O 1
ATOM 8737 N N . PRO C 1 403 ? -3.585 78.128 165.194 1.00 36.37 403 PRO C N 1
ATOM 8738 C CA . PRO C 1 403 ? -3.341 77.964 166.634 1.00 35.18 403 PRO C CA 1
ATOM 8739 C C . PRO C 1 403 ? -2.340 78.985 167.205 1.00 32.18 403 PRO C C 1
ATOM 8740 O O . PRO C 1 403 ? -1.687 79.679 166.447 1.00 33.13 403 PRO C O 1
ATOM 8744 N N . ARG C 1 404 ? -2.251 79.069 168.534 1.00 30.11 404 ARG C N 1
ATOM 8745 C CA . ARG C 1 404 ? -1.192 79.801 169.233 1.00 29.48 404 ARG C CA 1
ATOM 8746 C C . ARG C 1 404 ? -0.351 78.777 170.001 1.00 28.88 404 ARG C C 1
ATOM 8747 O O . ARG C 1 404 ? -0.880 78.092 170.861 1.00 29.64 404 ARG C O 1
ATOM 8755 N N . ARG C 1 405 ? 0.938 78.642 169.651 1.00 30.30 405 ARG C N 1
ATOM 8756 C CA . ARG C 1 405 ? 1.817 77.560 170.186 1.00 28.77 405 ARG C CA 1
ATOM 8757 C C . ARG C 1 405 ? 2.533 78.020 171.450 1.00 25.59 405 ARG C C 1
ATOM 8758 O O . ARG C 1 405 ? 2.655 79.208 171.700 1.00 25.02 405 ARG C O 1
ATOM 8766 N N . VAL C 1 406 ? 3.027 77.048 172.211 1.00 24.76 406 VAL C N 1
ATOM 8767 C CA . VAL C 1 406 ? 3.716 77.317 173.465 1.00 26.73 406 VAL C CA 1
ATOM 8768 C C . VAL C 1 406 ? 5.068 77.963 173.142 1.00 28.15 406 VAL C C 1
ATOM 8769 O O . VAL C 1 406 ? 5.772 77.471 172.247 1.00 27.11 406 VAL C O 1
ATOM 8773 N N . TYR C 1 407 ? 5.396 79.040 173.884 1.00 29.35 407 TYR C N 1
ATOM 8774 C CA . TYR C 1 407 ? 6.695 79.759 173.851 1.00 28.28 407 TYR C CA 1
ATOM 8775 C C . TYR C 1 407 ? 7.732 78.944 174.649 1.00 26.11 407 TYR C C 1
ATOM 8776 O O . TYR C 1 407 ? 7.883 79.116 175.861 1.00 23.67 407 TYR C O 1
ATOM 8785 N N . SER C 1 408 ? 8.430 78.048 173.934 1.00 25.74 408 SER C N 1
ATOM 8786 C CA . SER C 1 408 ? 9.292 76.999 174.490 1.00 26.13 408 SER C CA 1
ATOM 8787 C C . SER C 1 408 ? 9.899 76.159 173.355 1.00 27.97 408 SER C C 1
ATOM 8788 O O . SER C 1 408 ? 9.228 75.873 172.342 1.00 26.94 408 SER C O 1
ATOM 8791 N N . SER C 1 409 ? 11.161 75.741 173.546 1.00 29.70 409 SER C N 1
ATOM 8792 C CA . SER C 1 409 ? 11.848 74.773 172.668 1.00 28.22 409 SER C CA 1
ATOM 8793 C C . SER C 1 409 ? 11.950 73.394 173.330 1.00 29.57 409 SER C C 1
ATOM 8794 O O . SER C 1 409 ? 12.573 72.505 172.773 1.00 31.78 409 SER C O 1
ATOM 8797 N N . PHE C 1 410 ? 11.366 73.236 174.523 1.00 30.19 410 PHE C N 1
ATOM 8798 C CA . PHE C 1 410 ? 11.243 71.947 175.183 1.00 30.73 410 PHE C CA 1
ATOM 8799 C C . PHE C 1 410 ? 9.824 71.404 174.937 1.00 32.35 410 PHE C C 1
ATOM 8800 O O . PHE C 1 410 ? 9.644 70.440 174.195 1.00 33.51 410 PHE C O 1
ATOM 8808 N N . VAL C 1 411 ? 8.824 72.066 175.526 1.00 33.48 411 VAL C N 1
ATOM 8809 C CA . VAL C 1 411 ? 7.414 71.748 175.339 1.00 33.18 411 VAL C CA 1
ATOM 8810 C C . VAL C 1 411 ? 6.972 72.279 173.966 1.00 35.06 411 VAL C C 1
ATOM 8811 O O . VAL C 1 411 ? 6.741 73.487 173.806 1.00 40.08 411 VAL C O 1
ATOM 8815 N N . LYS C 1 412 ? 6.817 71.377 172.991 1.00 33.82 412 LYS C N 1
ATOM 8816 C CA . LYS C 1 412 ? 6.236 71.716 171.670 1.00 33.73 412 LYS C CA 1
ATOM 8817 C C . LYS C 1 412 ? 4.725 71.409 171.651 1.00 30.11 412 LYS C C 1
ATOM 8818 O O . LYS C 1 412 ? 4.299 70.257 171.493 1.00 24.24 412 LYS C O 1
ATOM 8824 N N . GLY C 1 413 ? 3.923 72.468 171.796 1.00 29.96 413 GLY C N 1
ATOM 8825 C CA . GLY C 1 413 ? 2.494 72.335 172.055 1.00 32.66 413 GLY C CA 1
ATOM 8826 C C . GLY C 1 413 ? 1.661 73.531 171.607 1.00 33.06 413 GLY C C 1
ATOM 8827 O O . GLY C 1 413 ? 2.116 74.394 170.847 1.00 31.32 413 GLY C O 1
ATOM 8828 N N . TYR C 1 414 ? 0.420 73.573 172.110 1.00 34.57 414 TYR C N 1
ATOM 8829 C CA . TYR C 1 414 ? -0.581 74.549 171.702 1.00 36.87 414 TYR C CA 1
ATOM 8830 C C . TYR C 1 414 ? -1.297 75.163 172.915 1.00 37.67 414 TYR C C 1
ATOM 8831 O O . TYR C 1 414 ? -1.741 74.434 173.788 1.00 47.06 414 TYR C O 1
ATOM 8840 N N . GLU C 1 415 ? -1.447 76.493 172.931 1.00 33.58 415 GLU C N 1
ATOM 8841 C CA . GLU C 1 415 ? -2.133 77.188 173.995 1.00 34.77 415 GLU C CA 1
ATOM 8842 C C . GLU C 1 415 ? -3.555 77.555 173.567 1.00 32.85 415 GLU C C 1
ATOM 8843 O O . GLU C 1 415 ? -4.469 77.441 174.357 1.00 31.24 415 GLU C O 1
ATOM 8849 N N . GLU C 1 416 ? -3.733 77.962 172.309 1.00 35.28 416 GLU C N 1
ATOM 8850 C CA . GLU C 1 416 ? -5.054 78.019 171.695 1.00 38.03 416 GLU C CA 1
ATOM 8851 C C . GLU C 1 416 ? -5.109 77.219 170.388 1.00 39.85 416 GLU C C 1
ATOM 8852 O O . GLU C 1 416 ? -4.108 77.109 169.662 1.00 37.25 416 GLU C O 1
ATOM 8858 N N . LEU C 1 417 ? -6.316 76.698 170.097 1.00 40.14 417 LEU C N 1
ATOM 8859 C CA . LEU C 1 417 ? -6.633 75.985 168.848 1.00 36.53 417 LEU C CA 1
ATOM 8860 C C . LEU C 1 417 ? -8.124 76.120 168.540 1.00 34.04 417 LEU C C 1
ATOM 8861 O O . LEU C 1 417 ? -8.901 75.259 168.925 1.00 34.77 417 LEU C O 1
ATOM 8866 N N . PRO C 1 418 ? -8.575 77.160 167.797 1.00 34.11 418 PRO C N 1
ATOM 8867 C CA . PRO C 1 418 ? -10.006 77.417 167.608 1.00 36.01 418 PRO C CA 1
ATOM 8868 C C . PRO C 1 418 ? -10.733 76.331 166.791 1.00 36.00 418 PRO C C 1
ATOM 8869 O O . PRO C 1 418 ? -10.365 76.045 165.668 1.00 37.74 418 PRO C O 1
ATOM 8873 N N . VAL C 1 419 ? -11.773 75.745 167.391 1.00 37.15 419 VAL C N 1
ATOM 8874 C CA . VAL C 1 419 ? -12.510 74.624 166.837 1.00 35.74 419 VAL C CA 1
ATOM 8875 C C . VAL C 1 419 ? -14.015 74.876 166.991 1.00 35.14 419 VAL C C 1
ATOM 8876 O O . VAL C 1 419 ? -14.509 75.299 168.032 1.00 33.58 419 VAL C O 1
ATOM 8880 N N . VAL C 1 420 ? -14.736 74.611 165.906 1.00 36.96 420 VAL C N 1
ATOM 8881 C CA . VAL C 1 420 ? -16.182 74.485 165.899 1.00 37.27 420 VAL C CA 1
ATOM 8882 C C . VAL C 1 420 ? -16.540 73.019 165.625 1.00 37.61 420 VAL C C 1
ATOM 8883 O O . VAL C 1 420 ? -16.029 72.397 164.667 1.00 35.75 420 VAL C O 1
ATOM 8887 N N . ILE C 1 421 ? -17.436 72.483 166.455 1.00 37.54 421 ILE C N 1
ATOM 8888 C CA . ILE C 1 421 ? -18.045 71.202 166.182 1.00 39.57 421 ILE C CA 1
ATOM 8889 C C . ILE C 1 421 ? -19.405 71.521 165.560 1.00 40.89 421 ILE C C 1
ATOM 8890 O O . ILE C 1 421 ? -20.246 72.107 166.244 1.00 36.90 421 ILE C O 1
ATOM 8895 N N . PRO C 1 422 ? -19.613 71.255 164.232 1.00 44.38 422 PRO C N 1
ATOM 8896 C CA . PRO C 1 422 ? -20.867 71.569 163.538 1.00 42.24 422 PRO C CA 1
ATOM 8897 C C . PRO C 1 422 ? -22.097 70.718 163.903 1.00 44.29 422 PRO C C 1
ATOM 8898 O O . PRO C 1 422 ? -23.198 71.273 163.867 1.00 45.90 422 PRO C O 1
ATOM 8902 N N . THR C 1 423 ? -21.921 69.421 164.227 1.00 44.18 423 THR C N 1
ATOM 8903 C CA . THR C 1 423 ? -23.058 68.520 164.536 1.00 48.60 423 THR C CA 1
ATOM 8904 C C . THR C 1 423 ? -22.635 67.392 165.470 1.00 52.42 423 THR C C 1
ATOM 8905 O O . THR C 1 423 ? -21.447 67.242 165.733 1.00 51.67 423 THR C O 1
ATOM 8909 N N . ARG C 1 424 ? -23.630 66.587 165.898 1.00 58.84 424 ARG C N 1
ATOM 8910 C CA . ARG C 1 424 ? -23.416 65.388 166.726 1.00 66.00 424 ARG C CA 1
ATOM 8911 C C . ARG C 1 424 ? -24.135 64.139 166.184 1.00 64.60 424 ARG C C 1
ATOM 8912 O O . ARG C 1 424 ? -25.232 64.216 165.595 1.00 56.99 424 ARG C O 1
ATOM 8920 N N . ASN C 1 425 ? -23.483 62.994 166.462 1.00 66.21 425 ASN C N 1
ATOM 8921 C CA . ASN C 1 425 ? -23.854 61.616 166.100 1.00 62.27 425 ASN C CA 1
ATOM 8922 C C . ASN C 1 425 ? -23.658 61.406 164.597 1.00 55.70 425 ASN C C 1
ATOM 8923 O O . ASN C 1 425 ? -22.752 60.684 164.213 1.00 52.88 425 ASN C O 1
ATOM 8928 N N . ASP D 1 7 ? 5.845 7.657 147.281 1.00 57.01 7 ASP D N 1
ATOM 8929 C CA . ASP D 1 7 ? 5.630 7.948 145.826 1.00 53.59 7 ASP D CA 1
ATOM 8930 C C . ASP D 1 7 ? 6.986 8.162 145.112 1.00 50.71 7 ASP D C 1
ATOM 8931 O O . ASP D 1 7 ? 8.051 7.900 145.693 1.00 44.84 7 ASP D O 1
ATOM 8936 N N . LEU D 1 8 ? 6.931 8.620 143.842 1.00 49.15 8 LEU D N 1
ATOM 8937 C CA . LEU D 1 8 ? 8.098 8.666 142.907 1.00 46.57 8 LEU D CA 1
ATOM 8938 C C . LEU D 1 8 ? 9.131 9.689 143.397 1.00 42.91 8 LEU D C 1
ATOM 8939 O O . LEU D 1 8 ? 10.339 9.500 143.251 1.00 36.42 8 LEU D O 1
ATOM 8944 N N . GLN D 1 9 ? 8.634 10.773 143.993 1.00 45.04 9 GLN D N 1
ATOM 8945 C CA . GLN D 1 9 ? 9.483 11.884 144.388 1.00 46.81 9 GLN D CA 1
ATOM 8946 C C . GLN D 1 9 ? 10.265 11.545 145.668 1.00 43.64 9 GLN D C 1
ATOM 8947 O O . GLN D 1 9 ? 11.419 11.938 145.783 1.00 41.09 9 GLN D O 1
ATOM 8953 N N . ARG D 1 10 ? 9.645 10.808 146.602 1.00 42.46 10 ARG D N 1
ATOM 8954 C CA . ARG D 1 10 ? 10.282 10.421 147.859 1.00 39.34 10 ARG D CA 1
ATOM 8955 C C . ARG D 1 10 ? 11.294 9.299 147.628 1.00 38.24 10 ARG D C 1
ATOM 8956 O O . ARG D 1 10 ? 12.372 9.301 148.219 1.00 38.04 10 ARG D O 1
ATOM 8964 N N . ALA D 1 11 ? 10.939 8.353 146.755 1.00 37.25 11 ALA D N 1
ATOM 8965 C CA . ALA D 1 11 ? 11.797 7.236 146.387 1.00 34.48 11 ALA D CA 1
ATOM 8966 C C . ALA D 1 11 ? 13.099 7.747 145.767 1.00 35.25 11 ALA D C 1
ATOM 8967 O O . ALA D 1 11 ? 14.161 7.184 145.996 1.00 37.93 11 ALA D O 1
ATOM 8969 N N . ALA D 1 12 ? 12.987 8.823 144.983 1.00 35.74 12 ALA D N 1
ATOM 8970 C CA . ALA D 1 12 ? 14.091 9.413 144.253 1.00 37.02 12 ALA D CA 1
ATOM 8971 C C . ALA D 1 12 ? 15.023 10.145 145.226 1.00 37.98 12 ALA D C 1
ATOM 8972 O O . ALA D 1 12 ? 16.257 10.210 145.046 1.00 40.70 12 ALA D O 1
ATOM 8974 N N . ARG D 1 13 ? 14.403 10.724 146.249 1.00 38.24 13 ARG D N 1
ATOM 8975 C CA . ARG D 1 13 ? 15.098 11.409 147.323 1.00 38.31 13 ARG D CA 1
ATOM 8976 C C . ARG D 1 13 ? 16.004 10.401 148.035 1.00 40.38 13 ARG D C 1
ATOM 8977 O O . ARG D 1 13 ? 17.138 10.729 148.374 1.00 40.79 13 ARG D O 1
ATOM 8985 N N . ASP D 1 14 ? 15.486 9.181 148.234 1.00 39.36 14 ASP D N 1
ATOM 8986 C CA . ASP D 1 14 ? 16.155 8.165 149.001 1.00 37.77 14 ASP D CA 1
ATOM 8987 C C . ASP D 1 14 ? 17.261 7.550 148.151 1.00 41.94 14 ASP D C 1
ATOM 8988 O O . ASP D 1 14 ? 18.332 7.224 148.663 1.00 48.45 14 ASP D O 1
ATOM 8993 N N . ALA D 1 15 ? 16.987 7.394 146.855 1.00 42.34 15 ALA D N 1
ATOM 8994 C CA . ALA D 1 15 ? 17.940 6.795 145.956 1.00 42.03 15 ALA D CA 1
ATOM 8995 C C . ALA D 1 15 ? 19.157 7.713 145.846 1.00 43.45 15 ALA D C 1
ATOM 8996 O O . ALA D 1 15 ? 20.298 7.258 145.893 1.00 45.18 15 ALA D O 1
ATOM 8998 N N . ALA D 1 16 ? 18.870 9.012 145.730 1.00 43.63 16 ALA D N 1
ATOM 8999 C CA . ALA D 1 16 ? 19.836 10.012 145.344 1.00 43.20 16 ALA D CA 1
ATOM 9000 C C . ALA D 1 16 ? 20.789 10.304 146.504 1.00 39.67 16 ALA D C 1
ATOM 9001 O O . ALA D 1 16 ? 21.977 10.404 146.296 1.00 41.12 16 ALA D O 1
ATOM 9003 N N . TYR D 1 17 ? 20.234 10.430 147.714 1.00 41.00 17 TYR D N 1
ATOM 9004 C CA . TYR D 1 17 ? 20.990 10.745 148.964 1.00 42.47 17 TYR D CA 1
ATOM 9005 C C . TYR D 1 17 ? 21.622 9.469 149.551 1.00 44.21 17 TYR D C 1
ATOM 9006 O O . TYR D 1 17 ? 22.484 9.565 150.385 1.00 48.10 17 TYR D O 1
ATOM 9015 N N . SER D 1 18 ? 21.190 8.283 149.104 1.00 45.73 18 SER D N 1
ATOM 9016 C CA . SER D 1 18 ? 21.806 7.000 149.469 1.00 44.43 18 SER D CA 1
ATOM 9017 C C . SER D 1 18 ? 23.081 6.720 148.646 1.00 44.94 18 SER D C 1
ATOM 9018 O O . SER D 1 18 ? 24.111 6.406 149.228 1.00 49.88 18 SER D O 1
ATOM 9021 N N . MET D 1 19 ? 23.008 6.809 147.308 1.00 41.67 19 MET D N 1
ATOM 9022 C CA . MET D 1 19 ? 24.109 6.403 146.385 1.00 40.49 19 MET D CA 1
ATOM 9023 C C . MET D 1 19 ? 25.346 7.287 146.573 1.00 37.72 19 MET D C 1
ATOM 9024 O O . MET D 1 19 ? 25.238 8.420 147.035 1.00 33.69 19 MET D O 1
ATOM 9029 N N . PRO D 1 20 ? 26.556 6.814 146.182 1.00 38.89 20 PRO D N 1
ATOM 9030 C CA . PRO D 1 20 ? 27.756 7.647 146.208 1.00 41.39 20 PRO D CA 1
ATOM 9031 C C . PRO D 1 20 ? 27.652 8.772 145.172 1.00 43.96 20 PRO D C 1
ATOM 9032 O O . PRO D 1 20 ? 27.176 8.545 144.071 1.00 46.36 20 PRO D O 1
ATOM 9036 N N . ILE D 1 21 ? 28.130 9.961 145.539 1.00 45.13 21 ILE D N 1
ATOM 9037 C CA . ILE D 1 21 ? 27.877 11.162 144.785 1.00 47.14 21 ILE D CA 1
ATOM 9038 C C . ILE D 1 21 ? 28.554 11.091 143.407 1.00 48.21 21 ILE D C 1
ATOM 9039 O O . ILE D 1 21 ? 28.128 11.770 142.477 1.00 45.33 21 ILE D O 1
ATOM 9044 N N . GLU D 1 22 ? 29.608 10.271 143.293 1.00 52.53 22 GLU D N 1
ATOM 9045 C CA . GLU D 1 22 ? 30.447 10.188 142.093 1.00 53.70 22 GLU D CA 1
ATOM 9046 C C . GLU D 1 22 ? 29.663 9.547 140.954 1.00 51.90 22 GLU D C 1
ATOM 9047 O O . GLU D 1 22 ? 29.994 9.769 139.787 1.00 56.39 22 GLU D O 1
ATOM 9053 N N . GLU D 1 23 ? 28.644 8.763 141.320 1.00 49.38 23 GLU D N 1
ATOM 9054 C CA . GLU D 1 23 ? 27.836 7.970 140.389 1.00 51.50 23 GLU D CA 1
ATOM 9055 C C . GLU D 1 23 ? 26.600 8.749 139.892 1.00 48.99 23 GLU D C 1
ATOM 9056 O O . GLU D 1 23 ? 25.801 8.223 139.122 1.00 48.13 23 GLU D O 1
ATOM 9062 N N . ILE D 1 24 ? 26.451 10.012 140.303 1.00 46.70 24 ILE D N 1
ATOM 9063 C CA . ILE D 1 24 ? 25.340 10.857 139.853 1.00 43.99 24 ILE D CA 1
ATOM 9064 C C . ILE D 1 24 ? 25.608 11.306 138.409 1.00 41.59 24 ILE D C 1
ATOM 9065 O O . ILE D 1 24 ? 26.638 11.884 138.108 1.00 41.79 24 ILE D O 1
ATOM 9070 N N . ASN D 1 25 ? 24.655 11.011 137.525 1.00 41.21 25 ASN D N 1
ATOM 9071 C CA . ASN D 1 25 ? 24.773 11.258 136.099 1.00 41.07 25 ASN D CA 1
ATOM 9072 C C . ASN D 1 25 ? 23.497 11.940 135.628 1.00 40.53 25 ASN D C 1
ATOM 9073 O O . ASN D 1 25 ? 22.554 11.252 135.228 1.00 45.28 25 ASN D O 1
ATOM 9078 N N . PRO D 1 26 ? 23.412 13.291 135.671 1.00 37.40 26 PRO D N 1
ATOM 9079 C CA . PRO D 1 26 ? 22.144 13.982 135.437 1.00 37.68 26 PRO D CA 1
ATOM 9080 C C . PRO D 1 26 ? 21.644 13.834 133.994 1.00 38.82 26 PRO D C 1
ATOM 9081 O O . PRO D 1 26 ? 20.443 13.945 133.753 1.00 40.46 26 PRO D O 1
ATOM 9085 N N . ALA D 1 27 ? 22.573 13.554 133.072 1.00 39.34 27 ALA D N 1
ATOM 9086 C CA . ALA D 1 27 ? 22.303 13.513 131.643 1.00 38.29 27 ALA D CA 1
ATOM 9087 C C . ALA D 1 27 ? 21.472 12.282 131.256 1.00 37.64 27 ALA D C 1
ATOM 9088 O O . ALA D 1 27 ? 21.064 12.201 130.107 1.00 38.39 27 ALA D O 1
ATOM 9090 N N . ASP D 1 28 ? 21.231 11.353 132.199 1.00 37.30 28 ASP D N 1
ATOM 9091 C CA . ASP D 1 28 ? 20.294 10.205 132.022 1.00 36.63 28 ASP D CA 1
ATOM 9092 C C . ASP D 1 28 ? 18.898 10.710 131.671 1.00 34.70 28 ASP D C 1
ATOM 9093 O O . ASP D 1 28 ? 18.237 11.350 132.490 1.00 33.74 28 ASP D O 1
ATOM 9098 N N . PRO D 1 29 ? 18.388 10.415 130.456 1.00 34.19 29 PRO D N 1
ATOM 9099 C CA . PRO D 1 29 ? 17.050 10.860 130.045 1.00 37.32 29 PRO D CA 1
ATOM 9100 C C . PRO D 1 29 ? 15.875 10.210 130.786 1.00 36.06 29 PRO D C 1
ATOM 9101 O O . PRO D 1 29 ? 14.811 10.805 130.875 1.00 35.11 29 PRO D O 1
ATOM 9105 N N . GLU D 1 30 ? 16.082 8.992 131.283 1.00 37.15 30 GLU D N 1
ATOM 9106 C CA . GLU D 1 30 ? 15.078 8.308 132.075 1.00 40.95 30 GLU D CA 1
ATOM 9107 C C . GLU D 1 30 ? 14.711 9.155 133.304 1.00 41.24 30 GLU D C 1
ATOM 9108 O O . GLU D 1 30 ? 13.532 9.300 133.606 1.00 46.32 30 GLU D O 1
ATOM 9114 N N . LEU D 1 31 ? 15.705 9.728 133.990 1.00 37.32 31 LEU D N 1
ATOM 9115 C CA . LEU D 1 31 ? 15.443 10.549 135.161 1.00 36.72 31 LEU D CA 1
ATOM 9116 C C . LEU D 1 31 ? 14.449 11.644 134.790 1.00 34.52 31 LEU D C 1
ATOM 9117 O O . LEU D 1 31 ? 13.593 11.995 135.576 1.00 34.75 31 LEU D O 1
ATOM 9122 N N . PHE D 1 32 ? 14.645 12.219 133.604 1.00 33.14 32 PHE D N 1
ATOM 9123 C CA . PHE D 1 32 ? 13.898 13.388 133.190 1.00 32.40 32 PHE D CA 1
ATOM 9124 C C . PHE D 1 32 ? 12.4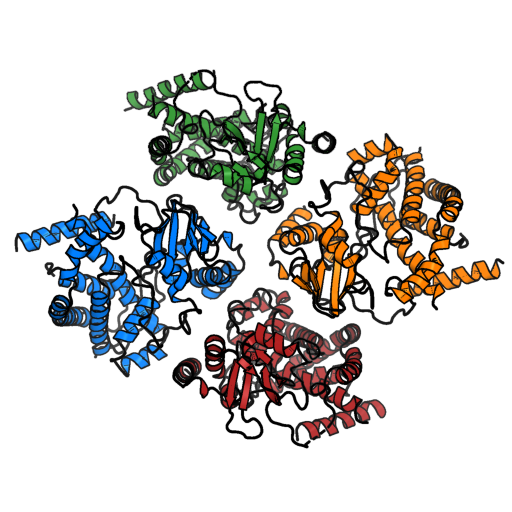72 12.990 132.835 1.00 31.88 32 PHE D C 1
ATOM 9125 O O . PHE D 1 32 ? 11.560 13.712 133.251 1.00 35.45 32 PHE D O 1
ATOM 9133 N N . ARG D 1 33 ? 12.299 11.890 132.087 1.00 29.09 33 ARG D N 1
ATOM 9134 C CA . ARG D 1 33 ? 10.963 11.474 131.676 1.00 30.43 33 ARG D CA 1
ATOM 9135 C C . ARG D 1 33 ? 10.140 11.081 132.911 1.00 29.05 33 ARG D C 1
ATOM 9136 O O . ARG D 1 33 ? 8.944 11.363 132.958 1.00 29.21 33 ARG D O 1
ATOM 9144 N N . THR D 1 34 ? 10.764 10.446 133.906 1.00 26.82 34 THR D N 1
ATOM 9145 C CA . THR D 1 34 ? 10.015 10.017 135.073 1.00 28.05 34 THR D CA 1
ATOM 9146 C C . THR D 1 34 ? 9.808 11.167 136.063 1.00 28.88 34 THR D C 1
ATOM 9147 O O . THR D 1 34 ? 9.047 11.002 136.977 1.00 32.41 34 THR D O 1
ATOM 9151 N N . ASP D 1 35 ? 10.526 12.283 135.886 1.00 29.40 35 ASP D N 1
ATOM 9152 C CA . ASP D 1 35 ? 10.399 13.512 136.668 1.00 29.30 35 ASP D CA 1
ATOM 9153 C C . ASP D 1 35 ? 10.991 13.299 138.069 1.00 29.00 35 ASP D C 1
ATOM 9154 O O . ASP D 1 35 ? 10.563 13.911 139.041 1.00 28.76 35 ASP D O 1
ATOM 9159 N N . THR D 1 36 ? 12.041 12.480 138.141 1.00 30.37 36 THR D N 1
ATOM 9160 C CA . THR D 1 36 ? 12.715 12.124 139.404 1.00 32.18 36 THR D CA 1
ATOM 9161 C C . THR D 1 36 ? 14.098 12.802 139.503 1.00 32.07 36 THR D C 1
ATOM 9162 O O . THR D 1 36 ? 14.876 12.520 140.421 1.00 31.19 36 THR D O 1
ATOM 9166 N N . MET D 1 37 ? 14.394 13.723 138.579 1.00 32.32 37 MET D N 1
ATOM 9167 C CA . MET D 1 37 ? 15.760 14.207 138.351 1.00 30.87 37 MET D CA 1
ATOM 9168 C C . MET D 1 37 ? 16.108 15.323 139.357 1.00 31.67 37 MET D C 1
ATOM 9169 O O . MET D 1 37 ? 17.304 15.589 139.583 1.00 33.81 37 MET D O 1
ATOM 9174 N N . TRP D 1 38 ? 15.076 15.881 140.017 1.00 29.62 38 TRP D N 1
ATOM 9175 C CA . TRP D 1 38 ? 15.166 16.979 140.985 1.00 28.37 38 TRP D CA 1
ATOM 9176 C C . TRP D 1 38 ? 16.076 16.650 142.173 1.00 28.31 38 TRP D C 1
ATOM 9177 O O . TRP D 1 38 ? 16.996 17.399 142.460 1.00 29.38 38 TRP D O 1
ATOM 9188 N N . PRO D 1 39 ? 15.839 15.584 142.962 1.00 27.94 39 PRO D N 1
ATOM 9189 C CA . PRO D 1 39 ? 16.666 15.315 144.133 1.00 30.22 39 PRO D CA 1
ATOM 9190 C C . PRO D 1 39 ? 18.157 15.149 143.819 1.00 30.03 39 PRO D C 1
ATOM 9191 O O . PRO D 1 39 ? 18.975 15.464 144.637 1.00 32.14 39 PRO D O 1
ATOM 9195 N N . TYR D 1 40 ? 18.482 14.630 142.644 1.00 30.39 40 TYR D N 1
ATOM 9196 C CA . TYR D 1 40 ? 19.858 14.473 142.258 1.00 34.17 40 TYR D CA 1
ATOM 9197 C C . TYR D 1 40 ? 20.540 15.849 142.078 1.00 36.61 40 TYR D C 1
ATOM 9198 O O . TYR D 1 40 ? 21.659 16.051 142.536 1.00 37.69 40 TYR D O 1
ATOM 9207 N N . PHE D 1 41 ? 19.866 16.790 141.400 1.00 35.92 41 PHE D N 1
ATOM 9208 C CA . PHE D 1 41 ? 20.344 18.170 141.230 1.00 34.64 41 PHE D CA 1
ATOM 9209 C C . PHE D 1 41 ? 20.366 18.902 142.579 1.00 36.10 41 PHE D C 1
ATOM 9210 O O . PHE D 1 41 ? 21.251 19.703 142.821 1.00 41.16 41 PHE D O 1
ATOM 9218 N N . GLU D 1 42 ? 19.380 18.637 143.439 1.00 38.16 42 GLU D N 1
ATOM 9219 C CA . GLU D 1 42 ? 19.276 19.263 144.737 1.00 38.31 42 GLU D CA 1
ATOM 9220 C C . GLU D 1 42 ? 20.480 18.874 145.597 1.00 39.70 42 GLU D C 1
ATOM 9221 O O . GLU D 1 42 ? 20.963 19.682 146.366 1.00 50.50 42 GLU D O 1
ATOM 9227 N N . ARG D 1 43 ? 20.950 17.633 145.472 1.00 37.77 43 ARG D N 1
ATOM 9228 C CA . ARG D 1 43 ? 22.090 17.144 146.244 1.00 36.38 43 ARG D CA 1
ATOM 9229 C C . ARG D 1 43 ? 23.413 17.674 145.667 1.00 37.11 43 ARG D C 1
ATOM 9230 O O . ARG D 1 43 ? 24.326 18.001 146.430 1.00 37.90 43 ARG D O 1
ATOM 9238 N N . LEU D 1 44 ? 23.535 17.708 144.331 1.00 35.73 44 LEU D N 1
ATOM 9239 C CA . LEU D 1 44 ? 24.718 18.230 143.677 1.00 32.69 44 LEU D CA 1
ATOM 9240 C C . LEU D 1 44 ? 24.859 19.722 144.000 1.00 32.03 44 LEU D C 1
ATOM 9241 O O . LEU D 1 44 ? 25.947 20.194 144.261 1.00 33.15 44 LEU D O 1
ATOM 9246 N N . ARG D 1 45 ? 23.743 20.450 144.027 1.00 31.45 45 ARG D N 1
ATOM 9247 C CA . ARG D 1 45 ? 23.762 21.900 144.239 1.00 31.67 45 ARG D CA 1
ATOM 9248 C C . ARG D 1 45 ? 24.344 22.233 145.612 1.00 36.66 45 ARG D C 1
ATOM 9249 O O . ARG D 1 45 ? 24.821 23.341 145.818 1.00 45.81 45 ARG D O 1
ATOM 9257 N N . LYS D 1 46 ? 24.333 21.263 146.528 1.00 40.72 46 LYS D N 1
ATOM 9258 C CA . LYS D 1 46 ? 24.797 21.434 147.906 1.00 42.69 46 LYS D CA 1
ATOM 9259 C C . LYS D 1 46 ? 26.216 20.877 148.116 1.00 44.21 46 LYS D C 1
ATOM 9260 O O . LYS D 1 46 ? 27.061 21.587 148.598 1.00 47.75 46 LYS D O 1
ATOM 9266 N N . GLU D 1 47 ? 26.452 19.609 147.738 1.00 45.93 47 GLU D N 1
ATOM 9267 C CA . GLU D 1 47 ? 27.665 18.827 148.070 1.00 46.40 47 GLU D CA 1
ATOM 9268 C C . GLU D 1 47 ? 28.618 18.612 146.881 1.00 45.60 47 GLU D C 1
ATOM 9269 O O . GLU D 1 47 ? 29.688 18.012 147.080 1.00 41.57 47 GLU D O 1
ATOM 9275 N N . ASP D 1 48 ? 28.216 18.985 145.653 1.00 44.96 48 ASP D N 1
ATOM 9276 C CA . ASP D 1 48 ? 29.151 18.996 144.491 1.00 44.76 48 ASP D CA 1
ATOM 9277 C C . ASP D 1 48 ? 28.622 19.899 143.362 1.00 46.88 48 ASP D C 1
ATOM 9278 O O . ASP D 1 48 ? 28.279 19.444 142.265 1.00 46.20 48 ASP D O 1
ATOM 9283 N N . PRO D 1 49 ? 28.557 21.234 143.587 1.00 42.34 49 PRO D N 1
ATOM 9284 C CA . PRO D 1 49 ? 27.934 22.145 142.630 1.00 39.09 49 PRO D CA 1
ATOM 9285 C C . PRO D 1 49 ? 28.516 22.107 141.215 1.00 34.84 49 PRO D C 1
ATOM 9286 O O . PRO D 1 49 ? 27.838 22.455 140.259 1.00 36.40 49 PRO D O 1
ATOM 9290 N N . VAL D 1 50 ? 29.798 21.778 141.118 1.00 33.99 50 VAL D N 1
ATOM 9291 C CA . VAL D 1 50 ? 30.444 21.574 139.830 1.00 34.08 50 VAL D CA 1
ATOM 9292 C C . VAL D 1 50 ? 30.903 20.122 139.823 1.00 34.17 50 VAL D C 1
ATOM 9293 O O . VAL D 1 50 ? 31.821 19.781 140.541 1.00 35.94 50 VAL D O 1
ATOM 9297 N N . HIS D 1 51 ? 30.201 19.277 139.066 1.00 34.25 51 HIS D N 1
ATOM 9298 C CA . HIS D 1 51 ? 30.212 17.851 139.326 1.00 34.98 51 HIS D CA 1
ATOM 9299 C C . HIS D 1 51 ? 30.614 17.094 138.072 1.00 32.19 51 HIS D C 1
ATOM 9300 O O . HIS D 1 51 ? 29.835 17.032 137.117 1.00 33.18 51 HIS D O 1
ATOM 9307 N N . TRP D 1 52 ? 31.806 16.500 138.130 1.00 28.89 52 TRP D N 1
ATOM 9308 C CA . TRP D 1 52 ? 32.204 15.544 137.168 1.00 28.88 52 TRP D CA 1
ATOM 9309 C C . TRP D 1 52 ? 31.327 14.290 137.315 1.00 30.41 52 TRP D C 1
ATOM 9310 O O . TRP D 1 52 ? 31.131 13.773 138.404 1.00 32.52 52 TRP D O 1
ATOM 9321 N N . GLY D 1 53 ? 30.772 13.843 136.180 1.00 31.80 53 GLY D N 1
ATOM 9322 C CA . GLY D 1 53 ? 30.121 12.555 136.012 1.00 30.50 53 GLY D CA 1
ATOM 9323 C C . GLY D 1 53 ? 30.377 11.961 134.628 1.00 31.04 53 GLY D C 1
ATOM 9324 O O . GLY D 1 53 ? 30.896 12.607 133.707 1.00 26.29 53 GLY D O 1
ATOM 9325 N N . VAL D 1 54 ? 29.993 10.691 134.484 1.00 36.27 54 VAL D N 1
ATOM 9326 C CA . VAL D 1 54 ? 30.169 9.936 133.250 1.00 38.45 54 VAL D CA 1
ATOM 9327 C C . VAL D 1 54 ? 28.828 9.291 132.897 1.00 39.73 54 VAL D C 1
ATOM 9328 O O . VAL D 1 54 ? 28.113 8.827 133.769 1.00 42.68 54 VAL D O 1
ATOM 9332 N N . SER D 1 55 ? 28.505 9.282 131.606 1.00 42.96 55 SER D N 1
ATOM 9333 C CA . SER D 1 55 ? 27.344 8.588 131.088 1.00 45.25 55 SER D CA 1
ATOM 9334 C C . SER D 1 55 ? 27.787 7.229 130.547 1.00 48.88 55 SER D C 1
ATOM 9335 O O . SER D 1 55 ? 28.927 7.081 130.107 1.00 49.72 55 SER D O 1
ATOM 9338 N N . PRO D 1 56 ? 26.926 6.185 130.618 1.00 52.10 56 PRO D N 1
ATOM 9339 C CA . PRO D 1 56 ? 27.128 4.946 129.867 1.00 49.25 56 PRO D CA 1
ATOM 9340 C C . PRO D 1 56 ? 27.356 5.140 128.363 1.00 48.71 56 PRO D C 1
ATOM 9341 O O . PRO D 1 56 ? 28.115 4.390 127.801 1.00 50.68 56 PRO D O 1
ATOM 9345 N N . HIS D 1 57 ? 26.689 6.120 127.737 1.00 51.97 57 HIS D N 1
ATOM 9346 C CA . HIS D 1 57 ? 26.742 6.297 126.262 1.00 58.85 57 HIS D CA 1
ATOM 9347 C C . HIS D 1 57 ? 28.073 6.957 125.864 1.00 60.99 57 HIS D C 1
ATOM 9348 O O . HIS D 1 57 ? 28.481 7.916 126.508 1.00 70.23 57 HIS D O 1
ATOM 9355 N N . GLU D 1 58 ? 28.739 6.456 124.811 1.00 61.25 58 GLU D N 1
ATOM 9356 C CA . GLU D 1 58 ? 30.051 6.992 124.382 1.00 64.84 58 GLU D CA 1
ATOM 9357 C C . GLU D 1 58 ? 29.957 8.471 124.016 1.00 63.16 58 GLU D C 1
ATOM 9358 O O . GLU D 1 58 ? 30.743 9.295 124.527 1.00 63.26 58 GLU D O 1
ATOM 9364 N N . ASP D 1 59 ? 29.028 8.761 123.085 1.00 56.19 59 ASP D N 1
ATOM 9365 C CA . ASP D 1 59 ? 28.883 10.071 122.455 1.00 50.79 59 ASP D CA 1
ATOM 9366 C C . ASP D 1 59 ? 28.957 11.143 123.552 1.00 45.23 59 ASP D C 1
ATOM 9367 O O . ASP D 1 59 ? 29.446 12.250 123.305 1.00 40.66 59 ASP D O 1
ATOM 9372 N N . VAL D 1 60 ? 28.513 10.780 124.767 1.00 42.52 60 VAL D N 1
ATOM 9373 C CA . VAL D 1 60 ? 28.471 11.676 125.933 1.00 40.66 60 VAL D CA 1
ATOM 9374 C C . VAL D 1 60 ? 29.767 11.563 126.753 1.00 37.41 60 VAL D C 1
ATOM 9375 O O . VAL D 1 60 ? 30.431 12.552 126.982 1.00 37.76 60 VAL D O 1
ATOM 9379 N N . GLY D 1 61 ? 30.105 10.360 127.219 1.00 35.51 61 GLY D N 1
ATOM 9380 C CA . GLY D 1 61 ? 31.305 10.148 128.022 1.00 33.97 61 GLY D CA 1
ATOM 9381 C C . GLY D 1 61 ? 31.253 10.929 129.328 1.00 34.30 61 GLY D C 1
ATOM 9382 O O . GLY D 1 61 ? 30.204 11.058 129.934 1.00 40.86 61 GLY D O 1
ATOM 9383 N N . GLY D 1 62 ? 32.402 11.456 129.762 1.00 31.56 62 GLY D N 1
ATOM 9384 C CA . GLY D 1 62 ? 32.502 12.278 130.958 1.00 26.81 62 GLY D CA 1
ATOM 9385 C C . GLY D 1 62 ? 32.286 13.736 130.622 1.00 23.90 62 GLY D C 1
ATOM 9386 O O . GLY D 1 62 ? 32.593 14.187 129.533 1.00 21.46 62 GLY D O 1
ATOM 9387 N N . TYR D 1 63 ? 31.755 14.473 131.588 1.00 23.70 63 TYR D N 1
ATOM 9388 C CA . TYR D 1 63 ? 31.358 15.871 131.396 1.00 23.47 63 TYR D CA 1
ATOM 9389 C C . TYR D 1 63 ? 31.161 16.535 132.762 1.00 24.80 63 TYR D C 1
ATOM 9390 O O . TYR D 1 63 ? 30.812 15.865 133.745 1.00 24.31 63 TYR D O 1
ATOM 9399 N N . TRP D 1 64 ? 31.331 17.862 132.790 1.00 26.84 64 TRP D N 1
ATOM 9400 C CA . TRP D 1 64 ? 31.066 18.677 133.971 1.00 29.04 64 TRP D CA 1
ATOM 9401 C C . TRP D 1 64 ? 29.591 19.083 134.027 1.00 29.39 64 TRP D C 1
ATOM 9402 O O . TRP D 1 64 ? 29.014 19.543 133.039 1.00 34.84 64 TRP D O 1
ATOM 9413 N N . SER D 1 65 ? 28.981 18.899 135.190 1.00 28.82 65 SER D N 1
ATOM 9414 C CA . SER D 1 65 ? 27.618 19.323 135.402 1.00 31.03 65 SER D CA 1
ATOM 9415 C C . SER D 1 65 ? 27.643 20.587 136.279 1.00 31.45 65 SER D C 1
ATOM 9416 O O . SER D 1 65 ? 28.035 20.503 137.446 1.00 31.10 65 SER D O 1
ATOM 9419 N N . VAL D 1 66 ? 27.241 21.741 135.714 1.00 31.29 66 VAL D N 1
ATOM 9420 C CA . VAL D 1 66 ? 27.187 23.041 136.433 1.00 31.56 66 VAL D CA 1
ATOM 9421 C C . VAL D 1 66 ? 25.743 23.335 136.878 1.00 31.42 66 VAL D C 1
ATOM 9422 O O . VAL D 1 66 ? 24.917 23.723 136.060 1.00 29.94 66 VAL D O 1
ATOM 9426 N N . THR D 1 67 ? 25.478 23.232 138.191 1.00 29.56 67 THR D N 1
ATOM 9427 C CA . THR D 1 67 ? 24.124 23.100 138.713 1.00 27.56 67 THR D CA 1
ATOM 9428 C C . THR D 1 67 ? 23.566 24.381 139.356 1.00 28.53 67 THR D C 1
ATOM 9429 O O . THR D 1 67 ? 22.361 24.454 139.569 1.00 25.71 67 THR D O 1
ATOM 9433 N N . LYS D 1 68 ? 24.415 25.376 139.663 1.00 31.03 68 LYS D N 1
ATOM 9434 C CA . LYS D 1 68 ? 23.984 26.555 140.442 1.00 30.60 68 LYS D CA 1
ATOM 9435 C C . LYS D 1 68 ? 23.915 27.825 139.582 1.00 29.40 68 LYS D C 1
ATOM 9436 O O . LYS D 1 68 ? 24.676 27.955 138.608 1.00 25.25 68 LYS D O 1
ATOM 9442 N N . TYR D 1 69 ? 23.052 28.764 140.027 1.00 29.98 69 TYR D N 1
ATOM 9443 C CA . TYR D 1 69 ? 22.590 29.947 139.266 1.00 32.35 69 TYR D CA 1
ATOM 9444 C C . TYR D 1 69 ? 23.759 30.851 138.828 1.00 34.09 69 TYR D C 1
ATOM 9445 O O . TYR D 1 69 ? 23.945 31.084 137.625 1.00 34.82 69 TYR D O 1
ATOM 9454 N N . ASN D 1 70 ? 24.524 31.379 139.795 1.00 34.69 70 ASN D N 1
ATOM 9455 C CA . ASN D 1 70 ? 25.656 32.292 139.533 1.00 34.45 70 ASN D CA 1
ATOM 9456 C C . ASN D 1 70 ? 26.773 31.556 138.747 1.00 35.92 70 ASN D C 1
ATOM 9457 O O . ASN D 1 70 ? 27.334 32.121 137.798 1.00 32.56 70 ASN D O 1
ATOM 9462 N N . ASP D 1 71 ? 27.115 30.314 139.140 1.00 36.35 71 ASP D N 1
ATOM 9463 C CA . ASP D 1 71 ? 28.108 29.489 138.420 1.00 37.94 71 ASP D CA 1
ATOM 9464 C C . ASP D 1 71 ? 27.730 29.372 136.928 1.00 38.50 71 ASP D C 1
ATOM 9465 O O . ASP D 1 71 ? 28.596 29.442 136.045 1.00 35.31 71 ASP D O 1
ATOM 9470 N N . ILE D 1 72 ? 26.431 29.162 136.657 1.00 38.95 72 ILE D N 1
ATOM 9471 C CA . ILE D 1 72 ? 25.910 28.944 135.305 1.00 37.98 72 ILE D CA 1
ATOM 9472 C C . ILE D 1 72 ? 26.145 30.208 134.467 1.00 37.25 72 ILE D C 1
ATOM 9473 O O . ILE D 1 72 ? 26.653 30.136 133.367 1.00 43.18 72 ILE D O 1
ATOM 9478 N N . MET D 1 73 ? 25.762 31.364 135.002 1.00 36.31 73 MET D N 1
ATOM 9479 C CA . MET D 1 73 ? 25.963 32.674 134.364 1.00 36.21 73 MET D CA 1
ATOM 9480 C C . MET D 1 73 ? 27.431 32.912 133.979 1.00 35.90 73 MET D C 1
ATOM 9481 O O . MET D 1 73 ? 27.711 33.462 132.924 1.00 34.78 73 MET D O 1
ATOM 9486 N N . ALA D 1 74 ? 28.346 32.544 134.885 1.00 37.92 74 ALA D N 1
ATOM 9487 C CA . ALA D 1 74 ? 29.774 32.711 134.743 1.00 36.70 74 ALA D CA 1
ATOM 9488 C C . ALA D 1 74 ? 30.309 31.934 133.542 1.00 38.39 74 ALA D C 1
ATOM 9489 O O . ALA D 1 74 ? 31.298 32.373 132.979 1.00 42.18 74 ALA D O 1
ATOM 9491 N N . VAL D 1 75 ? 29.703 30.774 133.223 1.00 38.19 75 VAL D N 1
ATOM 9492 C CA . VAL D 1 75 ? 30.058 29.923 132.048 1.00 36.96 75 VAL D CA 1
ATOM 9493 C C . VAL D 1 75 ? 29.379 30.463 130.778 1.00 38.88 75 VAL D C 1
ATOM 9494 O O . VAL D 1 75 ? 29.955 30.463 129.645 1.00 39.45 75 VAL D O 1
ATOM 9498 N N . ASP D 1 76 ? 28.118 30.872 130.949 1.00 39.25 76 ASP D N 1
ATOM 9499 C CA . ASP D 1 76 ? 27.287 31.269 129.847 1.00 40.42 76 ASP D CA 1
ATOM 9500 C C . ASP D 1 76 ? 27.836 32.595 129.291 1.00 41.39 76 ASP D C 1
ATOM 9501 O O . ASP D 1 76 ? 28.067 32.701 128.090 1.00 45.67 76 ASP D O 1
ATOM 9506 N N . THR D 1 77 ? 28.107 33.574 130.165 1.00 37.75 77 THR D N 1
ATOM 9507 C CA . THR D 1 77 ? 28.581 34.878 129.714 1.00 37.69 77 THR D CA 1
ATOM 9508 C C . THR D 1 77 ? 30.014 34.791 129.161 1.00 37.30 77 THR D C 1
ATOM 9509 O O . THR D 1 77 ? 30.402 35.658 128.374 1.00 43.10 77 THR D O 1
ATOM 9513 N N . ASN D 1 78 ? 30.790 33.764 129.536 1.00 33.53 78 ASN D N 1
ATOM 9514 C CA . ASN D 1 78 ? 32.209 33.720 129.169 1.00 35.91 78 ASN D CA 1
ATOM 9515 C C . ASN D 1 78 ? 32.436 32.810 127.965 1.00 37.84 78 ASN D C 1
ATOM 9516 O O . ASN D 1 78 ? 32.865 31.668 128.115 1.00 39.00 78 ASN D O 1
ATOM 9521 N N . HIS D 1 79 ? 32.217 33.369 126.774 1.00 40.83 79 HIS D N 1
ATOM 9522 C CA . HIS D 1 79 ? 32.347 32.630 125.521 1.00 41.15 79 HIS D CA 1
ATOM 9523 C C . HIS D 1 79 ? 33.823 32.398 125.156 1.00 42.86 79 HIS D C 1
ATOM 9524 O O . HIS D 1 79 ? 34.117 31.470 124.401 1.00 44.76 79 HIS D O 1
ATOM 9531 N N . GLU D 1 80 ? 34.737 33.221 125.698 1.00 45.16 80 GLU D N 1
ATOM 9532 C CA . GLU D 1 80 ? 36.172 33.179 125.355 1.00 43.04 80 GLU D CA 1
ATOM 9533 C C . GLU D 1 80 ? 36.812 31.872 125.850 1.00 40.82 80 GLU D C 1
ATOM 9534 O O . GLU D 1 80 ? 37.646 31.292 125.164 1.00 38.94 80 GLU D O 1
ATOM 9540 N N . VAL D 1 81 ? 36.391 31.410 127.031 1.00 40.41 81 VAL D N 1
ATOM 9541 C CA . VAL D 1 81 ? 36.821 30.128 127.611 1.00 38.93 81 VAL D CA 1
ATOM 9542 C C . VAL D 1 81 ? 35.865 29.003 127.179 1.00 34.39 81 VAL D C 1
ATOM 9543 O O . VAL D 1 81 ? 36.295 27.974 126.688 1.00 32.73 81 VAL D O 1
ATOM 9547 N N . PHE D 1 82 ? 34.565 29.210 127.407 1.00 33.30 82 PHE D N 1
ATOM 9548 C CA . PHE D 1 82 ? 33.523 28.212 127.138 1.00 32.28 82 PHE D CA 1
ATOM 9549 C C . PHE D 1 82 ? 32.936 28.423 125.734 1.00 29.83 82 PHE D C 1
ATOM 9550 O O . PHE D 1 82 ? 32.208 29.372 125.498 1.00 29.26 82 PHE D O 1
ATOM 9558 N N . SER D 1 83 ? 33.255 27.498 124.827 1.00 27.94 83 SER D N 1
ATOM 9559 C CA . SER D 1 83 ? 32.941 27.593 123.405 1.00 29.58 83 SER D CA 1
ATOM 9560 C C . SER D 1 83 ? 31.653 26.812 123.086 1.00 30.81 83 SER D C 1
ATOM 9561 O O . SER D 1 83 ? 31.466 25.664 123.558 1.00 31.58 83 SER D O 1
ATOM 9564 N N . SER D 1 84 ? 30.790 27.402 122.245 1.00 29.88 84 SER D N 1
ATOM 9565 C CA . SER D 1 84 ? 29.593 26.723 121.778 1.00 30.32 84 SER D CA 1
ATOM 9566 C C . SER D 1 84 ? 29.911 25.785 120.597 1.00 29.71 84 SER D C 1
ATOM 9567 O O . SER D 1 84 ? 29.030 25.090 120.117 1.00 31.14 84 SER D O 1
ATOM 9570 N N . GLU D 1 85 ? 31.179 25.737 120.165 1.00 30.46 85 GLU D N 1
ATOM 9571 C CA . GLU D 1 85 ? 31.675 24.843 119.109 1.00 30.34 85 GLU D CA 1
ATOM 9572 C C . GLU D 1 85 ? 32.316 23.613 119.733 1.00 29.43 85 GLU D C 1
ATOM 9573 O O . GLU D 1 85 ? 33.170 23.756 120.601 1.00 30.15 85 GLU D O 1
ATOM 9579 N N . PRO D 1 86 ? 31.990 22.411 119.240 1.00 32.62 86 PRO D N 1
ATOM 9580 C CA . PRO D 1 86 ? 31.310 22.145 117.978 1.00 32.21 86 PRO D CA 1
ATOM 9581 C C . PRO D 1 86 ? 29.795 21.878 118.067 1.00 33.20 86 PRO D C 1
ATOM 9582 O O . PRO D 1 86 ? 29.141 21.774 117.047 1.00 31.41 86 PRO D O 1
ATOM 9586 N N . THR D 1 87 ? 29.255 21.728 119.283 1.00 35.47 87 THR D N 1
ATOM 9587 C CA . THR D 1 87 ? 27.808 21.619 119.492 1.00 35.55 87 THR D CA 1
ATOM 9588 C C . THR D 1 87 ? 27.450 22.069 120.912 1.00 32.66 87 THR D C 1
ATOM 9589 O O . THR D 1 87 ? 28.332 22.368 121.705 1.00 31.07 87 THR D O 1
ATOM 9593 N N . ILE D 1 88 ? 26.140 22.104 121.186 1.00 32.09 88 ILE D N 1
ATOM 9594 C CA . ILE D 1 88 ? 25.575 22.674 122.423 1.00 34.87 88 ILE D CA 1
ATOM 9595 C C . ILE D 1 88 ? 24.696 21.658 123.160 1.00 36.69 88 ILE D C 1
ATOM 9596 O O . ILE D 1 88 ? 23.963 22.040 124.070 1.00 38.78 88 ILE D O 1
ATOM 9601 N N . VAL D 1 89 ? 24.758 20.399 122.735 1.00 36.45 89 VAL D N 1
ATOM 9602 C CA . VAL D 1 89 ? 24.216 19.279 123.458 1.00 35.72 89 VAL D CA 1
ATOM 9603 C C . VAL D 1 89 ? 25.411 18.396 123.805 1.00 36.68 89 VAL D C 1
ATOM 9604 O O . VAL D 1 89 ? 26.481 18.529 123.184 1.00 39.53 89 VAL D O 1
ATOM 9608 N N . LEU D 1 90 ? 25.234 17.506 124.783 1.00 35.77 90 LEU D N 1
ATOM 9609 C CA . LEU D 1 90 ? 26.348 16.707 125.306 1.00 34.52 90 LEU D CA 1
ATOM 9610 C C . LEU D 1 90 ? 26.906 15.750 124.253 1.00 33.12 90 LEU D C 1
ATOM 9611 O O . LEU D 1 90 ? 28.104 15.775 124.005 1.00 27.78 90 LEU D O 1
ATOM 9616 N N . PRO D 1 91 ? 26.083 14.876 123.618 1.00 38.29 91 PRO D N 1
ATOM 9617 C CA . PRO D 1 91 ? 26.574 13.940 122.603 1.00 39.13 91 PRO D CA 1
ATOM 9618 C C . PRO D 1 91 ? 27.314 14.622 121.443 1.00 39.25 91 PRO D C 1
ATOM 9619 O O . PRO D 1 91 ? 26.795 15.604 120.872 1.00 36.35 91 PRO D O 1
ATOM 9623 N N . ASP D 1 92 ? 28.490 14.071 121.093 1.00 42.37 92 ASP D N 1
ATOM 9624 C CA . ASP D 1 92 ? 29.362 14.695 120.080 1.00 47.42 92 ASP D CA 1
ATOM 9625 C C . ASP D 1 92 ? 28.669 14.624 118.721 1.00 43.47 92 ASP D C 1
ATOM 9626 O O . ASP D 1 92 ? 27.932 13.688 118.458 1.00 37.03 92 ASP D O 1
ATOM 9631 N N . PRO D 1 93 ? 28.903 15.598 117.815 1.00 45.82 93 PRO D N 1
ATOM 9632 C CA . PRO D 1 93 ? 28.106 15.710 116.604 1.00 46.75 93 PRO D CA 1
ATOM 9633 C C . PRO D 1 93 ? 28.398 14.489 115.744 1.00 52.19 93 PRO D C 1
ATOM 9634 O O . PRO D 1 93 ? 29.510 13.982 115.838 1.00 52.77 93 PRO D O 1
ATOM 9638 N N . ALA D 1 94 ? 27.392 14.050 114.973 1.00 62.46 94 ALA D N 1
ATOM 9639 C CA . ALA D 1 94 ? 27.526 13.085 113.875 1.00 65.16 94 ALA D CA 1
ATOM 9640 C C . ALA D 1 94 ? 27.615 13.884 112.565 1.00 73.35 94 ALA D C 1
ATOM 9641 O O . ALA D 1 94 ? 28.040 15.054 112.574 1.00 71.71 94 ALA D O 1
ATOM 9643 N N . ASP D 1 95 ? 27.230 13.274 111.438 1.00 84.13 95 ASP D N 1
ATOM 9644 C CA . ASP D 1 95 ? 27.035 14.044 110.208 1.00 87.31 95 ASP D CA 1
ATOM 9645 C C . ASP D 1 95 ? 25.711 13.623 109.543 1.00 89.91 95 ASP D C 1
ATOM 9646 O O . ASP D 1 95 ? 25.710 12.979 108.493 1.00 89.69 95 ASP D O 1
ATOM 9651 N N . ASP D 1 96 ? 24.590 14.010 110.184 1.00 90.74 96 ASP D N 1
ATOM 9652 C CA . ASP D 1 96 ? 23.205 13.903 109.650 1.00 87.79 96 ASP D CA 1
ATOM 9653 C C . ASP D 1 96 ? 22.582 15.299 109.517 1.00 81.80 96 ASP D C 1
ATOM 9654 O O . ASP D 1 96 ? 22.918 16.080 108.625 1.00 80.89 96 ASP D O 1
ATOM 9659 N N . LEU D 1 99 ? 24.103 21.353 107.926 1.00 56.76 99 LEU D N 1
ATOM 9660 C CA . LEU D 1 99 ? 23.572 22.738 107.838 1.00 59.01 99 LEU D CA 1
ATOM 9661 C C . LEU D 1 99 ? 24.171 23.602 108.950 1.00 54.32 99 LEU D C 1
ATOM 9662 O O . LEU D 1 99 ? 24.337 23.155 110.081 1.00 52.37 99 LEU D O 1
ATOM 9667 N N . PRO D 1 100 ? 24.493 24.884 108.672 1.00 55.92 100 PRO D N 1
ATOM 9668 C CA . PRO D 1 100 ? 25.021 25.801 109.688 1.00 55.26 100 PRO D CA 1
ATOM 9669 C C . PRO D 1 100 ? 24.017 26.356 110.717 1.00 50.57 100 PRO D C 1
ATOM 9670 O O . PRO D 1 100 ? 23.112 27.135 110.391 1.00 42.83 100 PRO D O 1
ATOM 9674 N N . MET D 1 101 ? 24.249 25.971 111.976 1.00 49.86 101 MET D N 1
ATOM 9675 C CA . MET D 1 101 ? 23.537 26.473 113.137 1.00 49.87 101 MET D CA 1
ATOM 9676 C C . MET D 1 101 ? 24.444 27.489 113.857 1.00 44.96 101 MET D C 1
ATOM 9677 O O . MET D 1 101 ? 25.526 27.143 114.351 1.00 39.30 101 MET D O 1
ATOM 9682 N N . PHE D 1 102 ? 24.013 28.753 113.913 1.00 41.53 102 PHE D N 1
ATOM 9683 C CA . PHE D 1 102 ? 24.825 29.796 114.539 1.00 39.61 102 PHE D CA 1
ATOM 9684 C C . PHE D 1 102 ? 24.752 29.750 116.068 1.00 39.21 102 PHE D C 1
ATOM 9685 O O . PHE D 1 102 ? 25.413 30.540 116.708 1.00 41.34 102 PHE D O 1
ATOM 9693 N N . ILE D 1 103 ? 23.949 28.850 116.643 1.00 38.21 103 ILE D N 1
ATOM 9694 C CA . ILE D 1 103 ? 23.972 28.606 118.076 1.00 36.24 103 ILE D CA 1
ATOM 9695 C C . ILE D 1 103 ? 25.258 27.848 118.421 1.00 38.83 103 ILE D C 1
ATOM 9696 O O . ILE D 1 103 ? 25.759 27.991 119.538 1.00 39.36 103 ILE D O 1
ATOM 9701 N N . ALA D 1 104 ? 25.763 27.042 117.465 1.00 41.31 104 ALA D N 1
ATOM 9702 C CA . ALA D 1 104 ? 26.986 26.190 117.644 1.00 40.36 104 ALA D CA 1
ATOM 9703 C C . ALA D 1 104 ? 28.223 26.837 116.998 1.00 43.63 104 ALA D C 1
ATOM 9704 O O . ALA D 1 104 ? 29.169 26.115 116.665 1.00 42.88 104 ALA D O 1
ATOM 9706 N N . MET D 1 105 ? 28.198 28.179 116.857 1.00 45.18 105 MET D N 1
ATOM 9707 C CA . MET D 1 105 ? 29.258 29.045 116.286 1.00 41.69 105 MET D CA 1
ATOM 9708 C C . MET D 1 105 ? 29.691 30.106 117.313 1.00 43.76 105 MET D C 1
ATOM 9709 O O . MET D 1 105 ? 28.882 30.544 118.157 1.00 37.14 105 MET D O 1
ATOM 9714 N N . ASP D 1 106 ? 30.942 30.578 117.186 1.00 47.67 106 ASP D N 1
ATOM 9715 C CA . ASP D 1 106 ? 31.560 31.416 118.219 1.00 49.36 106 ASP D CA 1
ATOM 9716 C C . ASP D 1 106 ? 31.670 32.865 117.752 1.00 51.91 106 ASP D C 1
ATOM 9717 O O . ASP D 1 106 ? 31.771 33.126 116.561 1.00 45.90 106 ASP D O 1
ATOM 9722 N N . PRO D 1 107 ? 31.618 33.811 118.727 1.00 61.89 107 PRO D N 1
ATOM 9723 C CA . PRO D 1 107 ? 31.477 35.265 118.559 1.00 60.20 107 PRO D CA 1
ATOM 9724 C C . PRO D 1 107 ? 31.922 36.119 117.374 1.00 63.86 107 PRO D C 1
ATOM 9725 O O . PRO D 1 107 ? 31.212 37.071 117.045 1.00 78.48 107 PRO D O 1
ATOM 9729 N N . PRO D 1 108 ? 33.079 35.916 116.708 1.00 53.10 108 PRO D N 1
ATOM 9730 C CA . PRO D 1 108 ? 33.310 36.687 115.484 1.00 46.30 108 PRO D CA 1
ATOM 9731 C C . PRO D 1 108 ? 32.123 36.438 114.530 1.00 47.09 108 PRO D C 1
ATOM 9732 O O . PRO D 1 108 ? 31.290 37.316 114.287 1.00 44.61 108 PRO D O 1
ATOM 9736 N N . LYS D 1 109 ? 31.990 35.174 114.111 1.00 51.07 109 LYS D N 1
ATOM 9737 C CA . LYS D 1 109 ? 31.115 34.730 113.000 1.00 49.35 109 LYS D CA 1
ATOM 9738 C C . LYS D 1 109 ? 29.669 34.626 113.511 1.00 44.15 109 LYS D C 1
ATOM 9739 O O . LYS D 1 109 ? 28.750 34.862 112.744 1.00 42.11 109 LYS D O 1
ATOM 9745 N N . HIS D 1 110 ? 29.489 34.306 114.802 1.00 40.33 110 HIS D N 1
ATOM 9746 C CA . HIS D 1 110 ? 28.160 34.137 115.426 1.00 42.56 110 HIS D CA 1
ATOM 9747 C C . HIS D 1 110 ? 27.373 35.446 115.397 1.00 47.33 110 HIS D C 1
ATOM 9748 O O . HIS D 1 110 ? 26.156 35.457 115.160 1.00 48.59 110 HIS D O 1
ATOM 9755 N N . ASP D 1 111 ? 28.095 36.525 115.714 1.00 51.86 111 ASP D N 1
ATOM 9756 C CA . ASP D 1 111 ? 27.577 37.877 115.789 1.00 50.24 111 ASP D CA 1
ATOM 9757 C C . ASP D 1 111 ? 26.935 38.274 114.451 1.00 51.83 111 ASP D C 1
ATOM 9758 O O . ASP D 1 111 ? 25.855 38.877 114.420 1.00 54.70 111 ASP D O 1
ATOM 9763 N N . VAL D 1 112 ? 27.606 37.918 113.352 1.00 51.04 112 VAL D N 1
ATOM 9764 C CA . VAL D 1 112 ? 27.227 38.336 112.011 1.00 49.69 112 VAL D CA 1
ATOM 9765 C C . VAL D 1 112 ? 25.880 37.722 111.622 1.00 46.99 112 VAL D C 1
ATOM 9766 O O . VAL D 1 112 ? 25.018 38.413 111.063 1.00 45.27 112 VAL D O 1
ATOM 9770 N N . GLN D 1 113 ? 25.736 36.427 111.933 1.00 45.32 113 GLN D N 1
ATOM 9771 C CA . GLN D 1 113 ? 24.637 35.580 111.467 1.00 44.42 113 GLN D CA 1
ATOM 9772 C C . GLN D 1 113 ? 23.384 35.876 112.276 1.00 42.59 113 GLN D C 1
ATOM 9773 O O . GLN D 1 113 ? 22.312 35.898 111.723 1.00 47.53 113 GLN D O 1
ATOM 9779 N N . ARG D 1 114 ? 23.557 36.083 113.580 1.00 40.61 114 ARG D N 1
ATOM 9780 C CA . ARG D 1 114 ? 22.475 36.416 114.459 1.00 39.86 114 ARG D CA 1
ATOM 9781 C C . ARG D 1 114 ? 21.840 37.736 114.021 1.00 42.87 114 ARG D C 1
ATOM 9782 O O . ARG D 1 114 ? 20.636 37.944 114.251 1.00 42.60 114 ARG D O 1
ATOM 9790 N N . LYS D 1 115 ? 22.648 38.618 113.407 1.00 49.64 115 LYS D N 1
ATOM 9791 C CA . LYS D 1 115 ? 22.191 39.960 112.973 1.00 52.41 115 LYS D CA 1
ATOM 9792 C C . LYS D 1 115 ? 21.160 39.833 111.848 1.00 46.61 115 LYS D C 1
ATOM 9793 O O . LYS D 1 115 ? 20.278 40.682 111.732 1.00 45.35 115 LYS D O 1
ATOM 9799 N N . THR D 1 116 ? 21.282 38.761 111.054 1.00 41.78 116 THR D N 1
ATOM 9800 C CA . THR D 1 116 ? 20.355 38.464 109.985 1.00 40.49 116 THR D CA 1
ATOM 9801 C C . THR D 1 116 ? 18.952 38.191 110.547 1.00 38.74 116 THR D C 1
ATOM 9802 O O . THR D 1 116 ? 17.976 38.558 109.900 1.00 39.47 116 THR D O 1
ATOM 9806 N N . VAL D 1 117 ? 18.842 37.584 111.742 1.00 37.08 117 VAL D N 1
ATOM 9807 C CA . VAL D 1 117 ? 17.525 37.121 112.254 1.00 36.54 117 VAL D CA 1
ATOM 9808 C C . VAL D 1 117 ? 16.932 38.081 113.285 1.00 35.11 117 VAL D C 1
ATOM 9809 O O . VAL D 1 117 ? 15.929 37.761 113.843 1.00 30.40 117 VAL D O 1
ATOM 9813 N N . GLN D 1 118 ? 17.567 39.226 113.538 1.00 41.15 118 GLN D N 1
ATOM 9814 C CA . GLN D 1 118 ? 17.052 40.210 114.517 1.00 44.53 118 GLN D CA 1
ATOM 9815 C C . GLN D 1 118 ? 15.882 40.993 113.906 1.00 39.56 118 GLN D C 1
ATOM 9816 O O . GLN D 1 118 ? 14.906 41.281 114.587 1.00 36.42 118 GLN D O 1
ATOM 9822 N N . PRO D 1 119 ? 15.908 41.375 112.612 1.00 40.70 119 PRO D N 1
ATOM 9823 C CA . PRO D 1 119 ? 14.763 42.061 112.000 1.00 40.77 119 PRO D CA 1
ATOM 9824 C C . PRO D 1 119 ? 13.383 41.374 112.060 1.00 41.42 119 PRO D C 1
ATOM 9825 O O . PRO D 1 119 ? 12.378 42.068 112.081 1.00 42.81 119 PRO D O 1
ATOM 9829 N N . ILE D 1 120 ? 13.337 40.034 112.069 1.00 45.44 120 ILE D N 1
ATOM 9830 C CA . ILE D 1 120 ? 12.059 39.219 112.042 1.00 45.66 120 ILE D CA 1
ATOM 9831 C C . ILE D 1 120 ? 11.469 39.061 113.462 1.00 42.40 120 ILE D C 1
ATOM 9832 O O . ILE D 1 120 ? 10.304 38.701 113.622 1.00 36.92 120 ILE D O 1
ATOM 9837 N N . VAL D 1 121 ? 12.289 39.327 114.489 1.00 44.67 121 VAL D N 1
ATOM 9838 C CA . VAL D 1 121 ? 11.894 39.329 115.919 1.00 44.48 121 VAL D CA 1
ATOM 9839 C C . VAL D 1 121 ? 12.104 40.743 116.496 1.00 46.55 121 VAL D C 1
ATOM 9840 O O . VAL D 1 121 ? 12.272 40.934 117.703 1.00 45.55 121 VAL D O 1
ATOM 9844 N N . ALA D 1 122 ? 12.083 41.746 115.619 1.00 49.47 122 ALA D N 1
ATOM 9845 C CA . ALA D 1 122 ? 12.149 43.121 116.040 1.00 54.38 122 ALA D CA 1
ATOM 9846 C C . ALA D 1 122 ? 10.799 43.526 116.621 1.00 57.71 122 ALA D C 1
ATOM 9847 O O . ALA D 1 122 ? 9.758 42.988 116.245 1.00 54.93 122 ALA D O 1
ATOM 9849 N N . PRO D 1 123 ? 10.790 44.491 117.560 1.00 60.37 123 PRO D N 1
ATOM 9850 C CA . PRO D 1 123 ? 9.554 44.984 118.154 1.00 60.69 123 PRO D CA 1
ATOM 9851 C C . PRO D 1 123 ? 8.445 45.399 117.173 1.00 59.42 123 PRO D C 1
ATOM 9852 O O . PRO D 1 123 ? 7.285 45.078 117.420 1.00 61.40 123 PRO D O 1
ATOM 9856 N N . ASN D 1 124 ? 8.786 46.125 116.105 1.00 59.54 124 ASN D N 1
ATOM 9857 C CA . ASN D 1 124 ? 7.747 46.701 115.221 1.00 67.04 124 ASN D CA 1
ATOM 9858 C C . ASN D 1 124 ? 7.069 45.585 114.398 1.00 65.43 124 ASN D C 1
ATOM 9859 O O . ASN D 1 124 ? 5.868 45.671 114.081 1.00 65.15 124 ASN D O 1
ATOM 9864 N N . HIS D 1 125 ? 7.817 44.524 114.066 1.00 62.08 125 HIS D N 1
ATOM 9865 C CA . HIS D 1 125 ? 7.236 43.342 113.394 1.00 57.11 125 HIS D CA 1
ATOM 9866 C C . HIS D 1 125 ? 6.253 42.632 114.331 1.00 52.74 125 HIS D C 1
ATOM 9867 O O . HIS D 1 125 ? 5.123 42.320 113.935 1.00 47.32 125 HIS D O 1
ATOM 9874 N N . LEU D 1 126 ? 6.712 42.386 115.566 1.00 51.47 126 LEU D N 1
ATOM 9875 C CA . LEU D 1 126 ? 5.900 41.755 116.611 1.00 52.29 126 LEU D CA 1
ATOM 9876 C C . LEU D 1 126 ? 4.568 42.507 116.729 1.00 51.55 126 LEU D C 1
ATOM 9877 O O . LEU D 1 126 ? 3.514 41.886 116.859 1.00 54.36 126 LEU D O 1
ATOM 9882 N N . ALA D 1 127 ? 4.630 43.842 116.686 1.00 48.54 127 ALA D N 1
ATOM 9883 C CA . ALA D 1 127 ? 3.456 44.665 116.831 1.00 45.91 127 ALA D CA 1
ATOM 9884 C C . ALA D 1 127 ? 2.498 44.366 115.678 1.00 46.35 127 ALA D C 1
ATOM 9885 O O . ALA D 1 127 ? 1.279 44.334 115.865 1.00 46.94 127 ALA D O 1
ATOM 9887 N N . TYR D 1 128 ? 3.063 44.116 114.496 1.00 45.84 128 TYR D N 1
ATOM 9888 C CA . TYR D 1 128 ? 2.273 43.771 113.318 1.00 46.68 128 TYR D CA 1
ATOM 9889 C C . TYR D 1 128 ? 1.675 42.352 113.443 1.00 43.56 128 TYR D C 1
ATOM 9890 O O . TYR D 1 128 ? 0.522 42.110 113.034 1.00 41.31 128 TYR D O 1
ATOM 9899 N N . LEU D 1 129 ? 2.452 41.414 114.001 1.00 38.76 129 LEU D N 1
ATOM 9900 C CA . LEU D 1 129 ? 2.046 40.020 114.128 1.00 37.91 129 LEU D CA 1
ATOM 9901 C C . LEU D 1 129 ? 0.970 39.802 115.192 1.00 40.45 129 LEU D C 1
ATOM 9902 O O . LEU D 1 129 ? 0.280 38.807 115.120 1.00 43.03 129 LEU D O 1
ATOM 9907 N N . GLU D 1 130 ? 0.889 40.671 116.205 1.00 43.11 130 GLU D N 1
ATOM 9908 C CA . GLU D 1 130 ? 0.023 40.444 117.372 1.00 43.55 130 GLU D CA 1
ATOM 9909 C C . GLU D 1 130 ? -1.424 40.238 116.926 1.00 40.85 130 GLU D C 1
ATOM 9910 O O . GLU D 1 130 ? -1.997 39.179 117.196 1.00 35.72 130 GLU D O 1
ATOM 9916 N N . PRO D 1 131 ? -2.058 41.216 116.229 1.00 42.43 131 PRO D N 1
ATOM 9917 C CA . PRO D 1 131 ? -3.473 41.108 115.847 1.00 43.77 131 PRO D CA 1
ATOM 9918 C C . PRO D 1 131 ? -3.822 39.823 115.076 1.00 42.66 131 PRO D C 1
ATOM 9919 O O . PRO D 1 131 ? -4.953 39.289 115.188 1.00 39.82 131 PRO D O 1
ATOM 9923 N N . ILE D 1 132 ? -2.831 39.354 114.312 1.00 41.58 132 ILE D N 1
ATOM 9924 C CA . ILE D 1 132 ? -2.918 38.168 113.487 1.00 43.02 132 ILE D CA 1
ATOM 9925 C C . ILE D 1 132 ? -2.809 36.908 114.357 1.00 44.91 132 ILE D C 1
ATOM 9926 O O . ILE D 1 132 ? -3.656 36.029 114.249 1.00 49.68 132 ILE D O 1
ATOM 9931 N N . ILE D 1 133 ? -1.767 36.819 115.198 1.00 45.81 133 ILE D N 1
ATOM 9932 C CA . ILE D 1 133 ? -1.577 35.668 116.110 1.00 41.35 133 ILE D CA 1
ATOM 9933 C C . ILE D 1 133 ? -2.842 35.507 116.959 1.00 39.02 133 ILE D C 1
ATOM 9934 O O . ILE D 1 133 ? -3.364 34.397 117.076 1.00 36.66 133 ILE D O 1
ATOM 9939 N N . ARG D 1 134 ? -3.322 36.632 117.508 1.00 37.01 134 ARG D N 1
ATOM 9940 C CA . ARG D 1 134 ? -4.528 36.692 118.347 1.00 39.06 134 ARG D CA 1
ATOM 9941 C C . ARG D 1 134 ? -5.717 36.071 117.616 1.00 35.98 134 ARG D C 1
ATOM 9942 O O . ARG D 1 134 ? -6.437 35.258 118.156 1.00 33.70 134 ARG D O 1
ATOM 9950 N N . GLU D 1 135 ? -5.926 36.512 116.385 1.00 38.66 135 GLU D N 1
ATOM 9951 C CA . GLU D 1 135 ? -7.081 36.107 115.637 1.00 43.05 135 GLU D CA 1
ATOM 9952 C C . GLU D 1 135 ? -7.014 34.592 115.403 1.00 41.03 135 GLU D C 1
ATOM 9953 O O . GLU D 1 135 ? -8.032 33.894 115.546 1.00 42.88 135 GLU D O 1
ATOM 9959 N N . ARG D 1 136 ? -5.810 34.103 115.072 1.00 37.29 136 ARG D N 1
ATOM 9960 C CA . ARG D 1 136 ? -5.569 32.716 114.645 1.00 33.42 136 ARG D CA 1
ATOM 9961 C C . ARG D 1 136 ? -5.530 31.765 115.844 1.00 33.16 136 ARG D C 1
ATOM 9962 O O . ARG D 1 136 ? -5.871 30.596 115.712 1.00 32.57 136 ARG D O 1
ATOM 9970 N N . ALA D 1 137 ? -5.048 32.255 116.991 1.00 33.13 137 ALA D N 1
ATOM 9971 C CA . ALA D 1 137 ? -5.133 31.499 118.236 1.00 32.18 137 ALA D CA 1
ATOM 9972 C C . ALA D 1 137 ? -6.607 31.262 118.562 1.00 31.45 137 ALA D C 1
ATOM 9973 O O . ALA D 1 137 ? -7.010 30.135 118.809 1.00 31.44 137 ALA D O 1
ATOM 9975 N N . GLY D 1 138 ? -7.399 32.336 118.514 1.00 31.74 138 GLY D N 1
ATOM 9976 C CA . GLY D 1 138 ? -8.823 32.269 118.792 1.00 35.56 138 GLY D CA 1
ATOM 9977 C C . GLY D 1 138 ? -9.500 31.100 118.089 1.00 36.64 138 GLY D C 1
ATOM 9978 O O . GLY D 1 138 ? -10.196 30.317 118.727 1.00 35.08 138 GLY D O 1
ATOM 9979 N N . LYS D 1 139 ? -9.259 30.988 116.778 1.00 38.83 139 LYS D N 1
ATOM 9980 C CA . LYS D 1 139 ? -9.939 30.040 115.904 1.00 44.79 139 LYS D CA 1
ATOM 9981 C C . LYS D 1 139 ? -9.530 28.592 116.222 1.00 40.80 139 LYS D C 1
ATOM 9982 O O . LYS D 1 139 ? -10.322 27.668 116.065 1.00 41.23 139 LYS D O 1
ATOM 9988 N N . ILE D 1 140 ? -8.284 28.400 116.651 1.00 37.45 140 ILE D N 1
ATOM 9989 C CA . ILE D 1 140 ? -7.797 27.100 117.109 1.00 34.27 140 ILE D CA 1
ATOM 9990 C C . ILE D 1 140 ? -8.484 26.714 118.419 1.00 30.64 140 ILE D C 1
ATOM 9991 O O . ILE D 1 140 ? -8.760 25.536 118.663 1.00 28.51 140 ILE D O 1
ATOM 9996 N N . LEU D 1 141 ? -8.723 27.721 119.256 1.00 29.13 141 LEU D N 1
ATOM 9997 C CA . LEU D 1 141 ? -9.363 27.534 120.538 1.00 30.30 141 LEU D CA 1
ATOM 9998 C C . LEU D 1 141 ? -10.880 27.409 120.378 1.00 30.94 141 LEU D C 1
ATOM 9999 O O . LEU D 1 141 ? -11.506 26.747 121.191 1.00 31.46 141 LEU D O 1
ATOM 10004 N N . ASP D 1 142 ? -11.450 28.059 119.352 1.00 33.43 142 ASP D N 1
ATOM 10005 C CA . ASP D 1 142 ? -12.908 28.053 119.069 1.00 34.01 142 ASP D CA 1
ATOM 10006 C C . ASP D 1 142 ? -13.354 26.704 118.470 1.00 34.40 142 ASP D C 1
ATOM 10007 O O . ASP D 1 142 ? -14.552 26.362 118.525 1.00 31.27 142 ASP D O 1
ATOM 10012 N N . ASP D 1 143 ? -12.382 25.938 117.952 1.00 36.75 143 ASP D N 1
ATOM 10013 C CA . ASP D 1 143 ? -12.562 24.585 117.397 1.00 39.29 143 ASP D CA 1
ATOM 10014 C C . ASP D 1 143 ? -12.189 23.438 118.361 1.00 38.74 143 ASP D C 1
ATOM 10015 O O . ASP D 1 143 ? -12.111 22.298 117.910 1.00 40.22 143 ASP D O 1
ATOM 10020 N N . LEU D 1 144 ? -11.931 23.688 119.652 1.00 36.20 144 LEU D N 1
ATOM 10021 C CA . LEU D 1 144 ? -11.648 22.576 120.567 1.00 34.14 144 LEU D CA 1
ATOM 10022 C C . LEU D 1 144 ? -12.955 21.999 121.095 1.00 35.55 144 LEU D C 1
ATOM 10023 O O . LEU D 1 144 ? -13.945 22.723 121.276 1.00 35.16 144 LEU D O 1
ATOM 10028 N N . PRO D 1 145 ? -12.977 20.671 121.352 1.00 33.55 145 PRO D N 1
ATOM 10029 C CA . PRO D 1 145 ? -14.167 19.998 121.864 1.00 34.06 145 PRO D CA 1
ATOM 10030 C C . PRO D 1 145 ? -14.332 20.293 123.352 1.00 32.80 145 PRO D C 1
ATOM 10031 O O . PRO D 1 145 ? -13.340 20.497 124.044 1.00 34.12 145 PRO D O 1
ATOM 10035 N N . ILE D 1 146 ? -15.585 20.291 123.804 1.00 32.11 146 ILE D N 1
ATOM 10036 C CA . ILE D 1 146 ? -15.908 20.580 125.181 1.00 31.42 146 ILE D CA 1
ATOM 10037 C C . ILE D 1 146 ? -16.460 19.302 125.791 1.00 29.72 146 ILE D C 1
ATOM 10038 O O . ILE D 1 146 ? -17.178 18.590 125.126 1.00 28.58 146 ILE D O 1
ATOM 10043 N N . GLY D 1 147 ? -16.081 19.057 127.049 1.00 31.34 147 GLY D N 1
ATOM 10044 C CA . GLY D 1 147 ? -16.571 17.956 127.851 1.00 33.21 147 GLY D CA 1
ATOM 10045 C C . GLY D 1 147 ? -16.104 16.630 127.303 1.00 36.00 147 GLY D C 1
ATOM 10046 O O . GLY D 1 147 ? -16.802 15.638 127.437 1.00 39.41 147 GLY D O 1
ATOM 10047 N N . GLU D 1 148 ? -14.925 16.659 126.671 1.00 41.88 148 GLU D N 1
ATOM 10048 C CA . GLU D 1 148 ? -14.273 15.535 126.007 1.00 43.40 148 GLU D CA 1
ATOM 10049 C C . GLU D 1 148 ? -12.781 15.608 126.374 1.00 43.93 148 GLU D C 1
ATOM 10050 O O . GLU D 1 148 ? -12.209 16.713 126.449 1.00 44.57 148 GLU D O 1
ATOM 10056 N N . GLU D 1 149 ? -12.170 14.442 126.631 1.00 45.05 149 GLU D N 1
ATOM 10057 C CA . GLU D 1 149 ? -10.745 14.338 126.955 1.00 45.95 149 GLU D CA 1
ATOM 10058 C C . GLU D 1 149 ? -9.906 14.401 125.676 1.00 43.14 149 GLU D C 1
ATOM 10059 O O . GLU D 1 149 ? -10.078 13.614 124.768 1.00 41.65 149 GLU D O 1
ATOM 10065 N N . ILE D 1 150 ? -8.946 15.321 125.663 1.00 42.15 150 ILE D N 1
ATOM 10066 C CA . ILE D 1 150 ? -8.017 15.486 124.562 1.00 41.60 150 ILE D CA 1
ATOM 10067 C C . ILE D 1 150 ? -6.585 15.301 125.087 1.00 39.92 150 ILE D C 1
ATOM 10068 O O . ILE D 1 150 ? -6.326 15.334 126.304 1.00 38.71 150 ILE D O 1
ATOM 10073 N N . ASN D 1 151 ? -5.664 15.058 124.154 1.00 35.97 151 ASN D N 1
ATOM 10074 C CA . ASN D 1 151 ? -4.262 15.202 124.430 1.00 34.48 151 ASN D CA 1
ATOM 10075 C C . ASN D 1 151 ? -3.926 16.673 124.181 1.00 34.55 151 ASN D C 1
ATOM 10076 O O . ASN D 1 151 ? -3.898 17.141 123.045 1.00 37.16 151 ASN D O 1
ATOM 10081 N N . TRP D 1 152 ? -3.705 17.422 125.253 1.00 34.25 152 TRP D N 1
ATOM 10082 C CA . TRP D 1 152 ? -3.571 18.853 125.102 1.00 35.16 152 TRP D CA 1
ATOM 10083 C C . TRP D 1 152 ? -2.389 19.165 124.187 1.00 36.87 152 TRP D C 1
ATOM 10084 O O . TRP D 1 152 ? -2.424 20.143 123.452 1.00 45.68 152 TRP D O 1
ATOM 10095 N N . VAL D 1 153 ? -1.368 18.310 124.216 1.00 37.98 153 VAL D N 1
ATOM 10096 C CA . VAL D 1 153 ? -0.135 18.549 123.476 1.00 36.75 153 VAL D CA 1
ATOM 10097 C C . VAL D 1 153 ? -0.440 18.616 121.977 1.00 37.17 153 VAL D C 1
ATOM 10098 O O . VAL D 1 153 ? -0.045 19.544 121.304 1.00 34.37 153 VAL D O 1
ATOM 10102 N N . ASP D 1 154 ? -1.189 17.630 121.485 1.00 42.65 154 ASP D N 1
ATOM 10103 C CA . ASP D 1 154 ? -1.474 17.464 120.059 1.00 44.06 154 ASP D CA 1
ATOM 10104 C C . ASP D 1 154 ? -2.565 18.434 119.590 1.00 43.55 154 ASP D C 1
ATOM 10105 O O . ASP D 1 154 ? -2.540 18.888 118.458 1.00 44.11 154 ASP D O 1
ATOM 10110 N N . LYS D 1 155 ? -3.534 18.723 120.459 1.00 45.05 155 LYS D N 1
ATOM 10111 C CA . LYS D 1 155 ? -4.772 19.373 120.049 1.00 47.53 155 LYS D CA 1
ATOM 10112 C C . LYS D 1 155 ? -4.709 20.895 120.241 1.00 43.10 155 LYS D C 1
ATOM 10113 O O . LYS D 1 155 ? -5.487 21.626 119.638 1.00 39.74 155 LYS D O 1
ATOM 10119 N N . VAL D 1 156 ? -3.807 21.357 121.106 1.00 39.84 156 VAL D N 1
ATOM 10120 C CA . VAL D 1 156 ? -3.723 22.753 121.458 1.00 38.52 156 VAL D CA 1
ATOM 10121 C C . VAL D 1 156 ? -2.285 23.219 121.223 1.00 37.27 156 VAL D C 1
ATOM 10122 O O . VAL D 1 156 ? -2.055 24.070 120.355 1.00 37.89 156 VAL D O 1
ATOM 10126 N N . SER D 1 157 ? -1.341 22.657 121.993 1.00 34.14 157 SER D N 1
ATOM 10127 C CA . SER D 1 157 ? 0.052 23.140 122.053 1.00 34.70 157 SER D CA 1
ATOM 10128 C C . SER D 1 157 ? 0.709 23.159 120.660 1.00 32.20 157 SER D C 1
ATOM 10129 O O . SER D 1 157 ? 1.361 24.133 120.269 1.00 28.33 157 SER D O 1
ATOM 10132 N N . ILE D 1 158 ? 0.550 22.067 119.911 1.00 32.42 158 ILE D N 1
ATOM 10133 C CA . ILE D 1 158 ? 1.225 21.925 118.619 1.00 33.78 158 ILE D CA 1
ATOM 10134 C C . ILE D 1 158 ? 0.488 22.774 117.565 1.00 36.62 158 ILE D C 1
ATOM 10135 O O . ILE D 1 158 ? 1.098 23.361 116.664 1.00 36.63 158 ILE D O 1
ATOM 10140 N N . GLU D 1 159 ? -0.833 22.872 117.700 1.00 39.89 159 GLU D N 1
ATOM 10141 C CA . GLU D 1 159 ? -1.615 23.687 116.798 1.00 43.12 159 GLU D CA 1
ATOM 10142 C C . GLU D 1 159 ? -1.159 25.149 116.933 1.00 42.46 159 GLU D C 1
ATOM 10143 O O . GLU D 1 159 ? -0.708 25.764 115.962 1.00 42.40 159 GLU D O 1
ATOM 10149 N N . LEU D 1 160 ? -1.233 25.675 118.161 1.00 40.00 160 LEU D N 1
ATOM 10150 C CA . LEU D 1 160 ? -0.927 27.064 118.440 1.00 37.35 160 LEU D CA 1
ATOM 10151 C C . LEU D 1 160 ? 0.522 27.369 118.060 1.00 37.34 160 LEU D C 1
ATOM 10152 O O . LEU D 1 160 ? 0.805 28.436 117.550 1.00 40.96 160 LEU D O 1
ATOM 10157 N N . THR D 1 161 ? 1.431 26.428 118.323 1.00 38.48 161 THR D N 1
ATOM 10158 C CA . THR D 1 161 ? 2.859 26.663 118.086 1.00 38.24 161 THR D CA 1
ATOM 10159 C C . THR D 1 161 ? 3.108 26.658 116.579 1.00 37.22 161 THR D C 1
ATOM 10160 O O . THR D 1 161 ? 3.807 27.524 116.075 1.00 40.39 161 THR D O 1
ATOM 10164 N N . THR D 1 162 ? 2.518 25.683 115.875 1.00 35.53 162 THR D N 1
ATOM 10165 C CA . THR D 1 162 ? 2.640 25.619 114.442 1.00 33.48 162 THR D CA 1
ATOM 10166 C C . THR D 1 162 ? 2.124 26.929 113.861 1.00 35.08 162 THR D C 1
ATOM 10167 O O . THR D 1 162 ? 2.733 27.475 112.938 1.00 36.32 162 THR D O 1
ATOM 10171 N N . MET D 1 163 ? 1.031 27.431 114.448 1.00 35.22 163 MET D N 1
ATOM 10172 C CA . MET D 1 163 ? 0.417 28.662 114.005 1.00 35.75 163 MET D CA 1
ATOM 10173 C C . MET D 1 163 ? 1.431 29.802 114.101 1.00 35.11 163 MET D C 1
ATOM 10174 O O . MET D 1 163 ? 1.613 30.542 113.130 1.00 38.69 163 MET D O 1
ATOM 10179 N N . THR D 1 164 ? 2.097 29.924 115.249 1.00 33.38 164 THR D N 1
ATOM 10180 C CA . THR D 1 164 ? 2.930 31.096 115.508 1.00 36.11 164 THR D CA 1
ATOM 10181 C C . THR D 1 164 ? 4.109 31.147 114.526 1.00 36.14 164 THR D C 1
ATOM 10182 O O . THR D 1 164 ? 4.432 32.231 114.000 1.00 37.24 164 THR D O 1
ATOM 10186 N N . LEU D 1 165 ? 4.723 29.982 114.273 1.00 33.84 165 LEU D N 1
ATOM 10187 C CA . LEU D 1 165 ? 5.861 29.858 113.348 1.00 33.02 165 LEU D CA 1
ATOM 10188 C C . LEU D 1 165 ? 5.446 30.227 111.920 1.00 32.59 165 LEU D C 1
ATOM 10189 O O . LEU D 1 165 ? 6.135 30.980 111.245 1.00 30.77 165 LEU D O 1
ATOM 10194 N N . ALA D 1 166 ? 4.315 29.675 111.470 1.00 33.86 166 ALA D N 1
ATOM 10195 C CA . ALA D 1 166 ? 3.744 30.028 110.176 1.00 32.72 166 ALA D CA 1
ATOM 10196 C C . ALA D 1 166 ? 3.571 31.549 110.102 1.00 33.89 166 ALA D C 1
ATOM 10197 O O . ALA D 1 166 ? 3.905 32.175 109.100 1.00 33.66 166 ALA D O 1
ATOM 10199 N N . THR D 1 167 ? 3.048 32.138 111.177 1.00 32.60 167 THR D N 1
ATOM 10200 C CA . THR D 1 167 ? 2.653 33.507 111.133 1.00 33.45 167 THR D CA 1
ATOM 10201 C C . THR D 1 167 ? 3.902 34.377 111.038 1.00 32.45 167 THR D C 1
ATOM 10202 O O . THR D 1 167 ? 3.941 35.311 110.246 1.00 32.72 167 THR D O 1
ATOM 10206 N N . LEU D 1 168 ? 4.921 34.030 111.823 1.00 35.78 168 LEU D N 1
ATOM 10207 C CA . LEU D 1 168 ? 6.214 34.780 111.875 1.00 38.40 168 LEU D CA 1
ATOM 10208 C C . LEU D 1 168 ? 6.808 34.961 110.463 1.00 39.27 168 LEU D C 1
ATOM 10209 O O . LEU D 1 168 ? 7.195 36.075 110.114 1.00 38.51 168 LEU D O 1
ATOM 10214 N N . PHE D 1 169 ? 6.834 33.873 109.668 1.00 39.93 169 PHE D N 1
ATOM 10215 C CA . PHE D 1 169 ? 7.440 33.805 108.324 1.00 38.95 169 PHE D CA 1
ATOM 10216 C C . PHE D 1 169 ? 6.423 33.971 107.173 1.00 41.30 169 PHE D C 1
ATOM 10217 O O . PHE D 1 169 ? 6.782 33.835 106.003 1.00 40.24 169 PHE D O 1
ATOM 10225 N N . ASP D 1 170 ? 5.149 34.220 107.503 1.00 45.27 170 ASP D N 1
ATOM 10226 C CA . ASP D 1 170 ? 4.020 34.266 106.551 1.00 44.67 170 ASP D CA 1
ATOM 10227 C C . ASP D 1 170 ? 4.046 33.047 105.619 1.00 42.02 170 ASP D C 1
ATOM 10228 O O . ASP D 1 170 ? 4.117 33.203 104.401 1.00 38.02 170 ASP D O 1
ATOM 10233 N N . PHE D 1 171 ? 3.961 31.848 106.215 1.00 42.10 171 PHE D N 1
ATOM 10234 C CA . PHE D 1 171 ? 3.856 30.581 105.487 1.00 42.68 171 PHE D CA 1
ATOM 10235 C C . PHE D 1 171 ? 2.388 30.278 105.230 1.00 46.47 171 PHE D C 1
ATOM 10236 O O . PHE D 1 171 ? 1.577 30.437 106.128 1.00 43.34 171 PHE D O 1
ATOM 10244 N N . PRO D 1 172 ? 2.047 29.776 104.022 1.00 54.80 172 PRO D N 1
ATOM 10245 C CA . PRO D 1 172 ? 0.679 29.702 103.512 1.00 57.56 172 PRO D CA 1
ATOM 10246 C C . PRO D 1 172 ? -0.505 29.633 104.490 1.00 64.63 172 PRO D C 1
ATOM 10247 O O . PRO D 1 172 ? -1.390 30.503 104.424 1.00 78.37 172 PRO D O 1
ATOM 10251 N N . TRP D 1 173 ? -0.542 28.609 105.353 1.00 64.34 173 TRP D N 1
ATOM 10252 C CA . TRP D 1 173 ? -1.724 28.320 106.217 1.00 71.77 173 TRP D CA 1
ATOM 10253 C C . TRP D 1 173 ? -2.766 27.518 105.418 1.00 71.53 173 TRP D C 1
ATOM 10254 O O . TRP D 1 173 ? -2.468 26.442 104.859 1.00 68.78 173 TRP D O 1
ATOM 10265 N N . ASN D 1 205 ? 3.285 34.579 94.887 1.00 68.66 205 ASN D N 1
ATOM 10266 C CA . ASN D 1 205 ? 2.797 33.305 95.430 1.00 79.84 205 ASN D CA 1
ATOM 10267 C C . ASN D 1 205 ? 3.686 32.116 95.006 1.00 81.86 205 ASN D C 1
ATOM 10268 O O . ASN D 1 205 ? 3.909 31.233 95.834 1.00 87.41 205 ASN D O 1
ATOM 10273 N N . LEU D 1 206 ? 4.152 32.068 93.740 1.00 77.18 206 LEU D N 1
ATOM 10274 C CA . LEU D 1 206 ? 5.106 31.012 93.250 1.00 77.32 206 LEU D CA 1
ATOM 10275 C C . LEU D 1 206 ? 6.396 31.077 94.092 1.00 82.21 206 LEU D C 1
ATOM 10276 O O . LEU D 1 206 ? 7.017 30.054 94.375 1.00 93.34 206 LEU D O 1
ATOM 10281 N N . ARG D 1 207 ? 6.773 32.290 94.516 1.00 79.83 207 ARG D N 1
ATOM 10282 C CA . ARG D 1 207 ? 7.978 32.555 95.304 1.00 77.84 207 ARG D CA 1
ATOM 10283 C C . ARG D 1 207 ? 7.720 32.243 96.791 1.00 74.22 207 ARG D C 1
ATOM 10284 O O . ARG D 1 207 ? 8.545 31.612 97.462 1.00 76.05 207 ARG D O 1
ATOM 10286 N N . ARG D 1 208 ? 6.567 32.694 97.296 1.00 71.96 208 ARG D N 1
ATOM 10287 C CA . ARG D 1 208 ? 6.133 32.513 98.702 1.00 69.31 208 ARG D CA 1
ATOM 10288 C C . ARG D 1 208 ? 5.878 31.035 99.045 1.00 74.12 208 ARG D C 1
ATOM 10289 O O . ARG D 1 208 ? 6.202 30.577 100.159 1.00 72.02 208 ARG D O 1
ATOM 10297 N N . GLN D 1 209 ? 5.252 30.312 98.106 1.00 76.76 209 GLN D N 1
ATOM 10298 C CA . GLN D 1 209 ? 4.963 28.885 98.250 1.00 72.51 209 GLN D CA 1
ATOM 10299 C C . GLN D 1 209 ? 6.264 28.071 98.201 1.00 67.91 209 GLN D C 1
ATOM 10300 O O . GLN D 1 209 ? 6.405 27.120 98.965 1.00 71.17 209 GLN D O 1
ATOM 10306 N N . THR D 1 210 ? 7.194 28.458 97.312 1.00 62.35 210 THR D N 1
ATOM 10307 C CA . THR D 1 210 ? 8.472 27.745 97.068 1.00 60.87 210 THR D CA 1
ATOM 10308 C C . THR D 1 210 ? 9.418 27.823 98.279 1.00 56.80 210 THR D C 1
ATOM 10309 O O . THR D 1 210 ? 10.213 26.896 98.544 1.00 60.88 210 THR D O 1
ATOM 10313 N N . LEU D 1 211 ? 9.353 28.930 99.013 1.00 50.05 211 LEU D N 1
ATOM 10314 C CA . LEU D 1 211 ? 10.133 29.056 100.211 1.00 48.43 211 LEU D CA 1
ATOM 10315 C C . LEU D 1 211 ? 9.630 28.101 101.291 1.00 45.05 211 LEU D C 1
ATOM 10316 O O . LEU D 1 211 ? 10.431 27.498 101.988 1.00 44.35 211 LEU D O 1
ATOM 10321 N N . PHE D 1 212 ? 8.310 28.010 101.457 1.00 43.90 212 PHE D N 1
ATOM 10322 C CA . PHE D 1 212 ? 7.755 27.080 102.437 1.00 46.08 212 PHE D CA 1
ATOM 10323 C C . PHE D 1 212 ? 8.230 25.648 102.158 1.00 44.48 212 PHE D C 1
ATOM 10324 O O . PHE D 1 212 ? 8.585 24.951 103.107 1.00 43.50 212 PHE D O 1
ATOM 10332 N N . GLU D 1 213 ? 8.217 25.227 100.878 1.00 43.57 213 GLU D N 1
ATOM 10333 C CA . GLU D 1 213 ? 8.542 23.856 100.491 1.00 42.92 213 GLU D CA 1
ATOM 10334 C C . GLU D 1 213 ? 10.030 23.611 100.725 1.00 42.85 213 GLU D C 1
ATOM 10335 O O . GLU D 1 213 ? 10.419 22.508 101.130 1.00 44.23 213 GLU D O 1
ATOM 10341 N N . CYS D 1 214 ? 10.832 24.652 100.464 1.00 44.61 214 CYS D N 1
ATOM 10342 C CA . CYS D 1 214 ? 12.268 24.667 100.746 1.00 46.10 214 CYS D CA 1
ATOM 10343 C C . CYS D 1 214 ? 12.523 24.389 102.231 1.00 44.03 214 CYS D C 1
ATOM 10344 O O . CYS D 1 214 ? 13.307 23.518 102.593 1.00 46.77 214 CYS D O 1
ATOM 10347 N N . VAL D 1 215 ? 11.836 25.147 103.083 1.00 42.50 215 VAL D N 1
ATOM 10348 C CA . VAL D 1 215 ? 11.920 24.988 104.507 1.00 42.86 215 VAL D CA 1
ATOM 10349 C C . VAL D 1 215 ? 11.437 23.592 104.917 1.00 48.14 215 VAL D C 1
ATOM 10350 O O . VAL D 1 215 ? 12.181 22.867 105.596 1.00 53.80 215 VAL D O 1
ATOM 10354 N N . ASP D 1 216 ? 10.208 23.230 104.511 1.00 48.10 216 ASP D N 1
ATOM 10355 C CA . ASP D 1 216 ? 9.620 21.934 104.848 1.00 51.48 216 ASP D CA 1
ATOM 10356 C C . ASP D 1 216 ? 10.633 20.820 104.547 1.00 51.43 216 ASP D C 1
ATOM 10357 O O . ASP D 1 216 ? 10.851 19.955 105.388 1.00 56.90 216 ASP D O 1
ATOM 10362 N N . TYR D 1 217 ? 11.262 20.869 103.366 1.00 50.33 217 TYR D N 1
ATOM 10363 C CA . TYR D 1 217 ? 12.219 19.847 102.915 1.00 50.88 217 TYR D CA 1
ATOM 10364 C C . TYR D 1 217 ? 13.350 19.651 103.930 1.00 49.03 217 TYR D C 1
ATOM 10365 O O . TYR D 1 217 ? 13.676 18.513 104.257 1.00 54.07 217 TYR D O 1
ATOM 10374 N N . PHE D 1 218 ? 13.951 20.756 104.386 1.00 45.19 218 PHE D N 1
ATOM 10375 C CA . PHE D 1 218 ? 15.124 20.720 105.269 1.00 46.64 218 PHE D CA 1
ATOM 10376 C C . PHE D 1 218 ? 14.741 20.462 106.734 1.00 49.17 218 PHE D C 1
ATOM 10377 O O . PHE D 1 218 ? 15.550 19.911 107.502 1.00 47.68 218 PHE D O 1
ATOM 10385 N N . MET D 1 219 ? 13.523 20.876 107.110 1.00 49.92 219 MET D N 1
ATOM 10386 C CA . MET D 1 219 ? 12.925 20.525 108.390 1.00 49.78 219 MET D CA 1
ATOM 10387 C C . MET D 1 219 ? 12.759 18.993 108.496 1.00 53.54 219 MET D C 1
ATOM 10388 O O . MET D 1 219 ? 13.124 18.391 109.511 1.00 55.45 219 MET D O 1
ATOM 10393 N N . ARG D 1 220 ? 12.265 18.339 107.435 1.00 56.67 220 ARG D N 1
ATOM 10394 C CA . ARG D 1 220 ? 12.067 16.884 107.454 1.00 57.90 220 ARG D CA 1
ATOM 10395 C C . ARG D 1 220 ? 13.424 16.177 107.618 1.00 57.43 220 ARG D C 1
ATOM 10396 O O . ARG D 1 220 ? 13.491 15.110 108.227 1.00 63.93 220 ARG D O 1
ATOM 10404 N N . LEU D 1 221 ? 14.500 16.803 107.125 1.00 56.94 221 LEU D N 1
ATOM 10405 C CA . LEU D 1 221 ? 15.864 16.243 107.159 1.00 59.48 221 LEU D CA 1
ATOM 10406 C C . LEU D 1 221 ? 16.511 16.469 108.531 1.00 63.22 221 LEU D C 1
ATOM 10407 O O . LEU D 1 221 ? 17.297 15.642 108.983 1.00 62.19 221 LEU D O 1
ATOM 10412 N N . TRP D 1 222 ? 16.177 17.587 109.182 1.00 67.72 222 TRP D N 1
ATOM 10413 C CA . TRP D 1 222 ? 16.503 17.783 110.582 1.00 71.56 222 TRP D CA 1
ATOM 10414 C C . TRP D 1 222 ? 15.965 16.573 111.372 1.00 82.86 222 TRP D C 1
ATOM 10415 O O . TRP D 1 222 ? 16.764 15.747 111.809 1.00 99.49 222 TRP D O 1
ATOM 10426 N N . ASN D 1 223 ? 14.632 16.407 111.464 1.00 85.22 223 ASN D N 1
ATOM 10427 C CA . ASN D 1 223 ? 14.009 15.359 112.324 1.00 87.29 223 ASN D CA 1
ATOM 10428 C C . ASN D 1 223 ? 14.667 13.999 112.059 1.00 93.04 223 ASN D C 1
ATOM 10429 O O . ASN D 1 223 ? 14.879 13.225 112.997 1.00 108.26 223 ASN D O 1
ATOM 10434 N N . GLU D 1 224 ? 14.996 13.727 110.789 1.00 89.31 224 GLU D N 1
ATOM 10435 C CA . GLU D 1 224 ? 15.634 12.475 110.391 1.00 91.68 224 GLU D CA 1
ATOM 10436 C C . GLU D 1 224 ? 16.944 12.270 111.169 1.00 87.00 224 GLU D C 1
ATOM 10437 O O . GLU D 1 224 ? 17.816 13.135 111.214 1.00 75.07 224 GLU D O 1
ATOM 10443 N N . ARG D 1 249 ? 27.269 29.030 101.995 1.00 50.38 249 ARG D N 1
ATOM 10444 C CA . ARG D 1 249 ? 26.388 29.035 100.827 1.00 52.55 249 ARG D CA 1
ATOM 10445 C C . ARG D 1 249 ? 24.964 28.828 101.338 1.00 59.60 249 ARG D C 1
ATOM 10446 O O . ARG D 1 249 ? 24.032 29.397 100.809 1.00 74.93 249 ARG D O 1
ATOM 10448 N N . MET D 1 250 ? 24.829 28.023 102.396 1.00 64.71 250 MET D N 1
ATOM 10449 C CA . MET D 1 250 ? 23.539 27.637 102.987 1.00 62.65 250 MET D CA 1
ATOM 10450 C C . MET D 1 250 ? 23.221 28.554 104.183 1.00 59.10 250 MET D C 1
ATOM 10451 O O . MET D 1 250 ? 22.367 28.273 104.998 1.00 58.23 250 MET D O 1
ATOM 10456 N N . GLU D 1 251 ? 23.876 29.714 104.216 1.00 59.70 251 GLU D N 1
ATOM 10457 C CA . GLU D 1 251 ? 24.171 30.466 105.430 1.00 59.02 251 GLU D CA 1
ATOM 10458 C C . GLU D 1 251 ? 22.893 31.039 106.064 1.00 53.18 251 GLU D C 1
ATOM 10459 O O . GLU D 1 251 ? 22.829 31.229 107.264 1.00 55.05 251 GLU D O 1
ATOM 10465 N N . TYR D 1 252 ? 21.892 31.349 105.242 1.00 51.24 252 TYR D N 1
ATOM 10466 C CA . TYR D 1 252 ? 20.669 32.036 105.678 1.00 49.55 252 TYR D CA 1
ATOM 10467 C C . TYR D 1 252 ? 19.531 31.033 105.880 1.00 47.74 252 TYR D C 1
ATOM 10468 O O . TYR D 1 252 ? 18.522 31.323 106.500 1.00 47.60 252 TYR D O 1
ATOM 10477 N N . LEU D 1 253 ? 19.679 29.862 105.274 1.00 49.28 253 LEU D N 1
ATOM 10478 C CA . LEU D 1 253 ? 18.694 28.822 105.370 1.00 46.32 253 LEU D CA 1
ATOM 10479 C C . LEU D 1 253 ? 18.790 28.230 106.781 1.00 41.58 253 LEU D C 1
ATOM 10480 O O . LEU D 1 253 ? 17.801 28.155 107.466 1.00 41.08 253 LEU D O 1
ATOM 10485 N N . GLY D 1 254 ? 20.011 27.904 107.225 1.00 38.44 254 GLY D N 1
ATOM 10486 C CA . GLY D 1 254 ? 20.272 27.398 108.578 1.00 36.45 254 GLY D CA 1
ATOM 10487 C C . GLY D 1 254 ? 19.752 28.343 109.649 1.00 34.36 254 GLY D C 1
ATOM 10488 O O . GLY D 1 254 ? 19.047 27.932 110.576 1.00 29.92 254 GLY D O 1
ATOM 10489 N N . ASN D 1 255 ? 20.083 29.630 109.474 1.00 35.85 255 ASN D N 1
ATOM 10490 C CA . ASN D 1 255 ? 19.608 30.743 110.308 1.00 35.90 255 ASN D CA 1
ATOM 10491 C C . ASN D 1 255 ? 18.064 30.730 110.408 1.00 36.88 255 ASN D C 1
ATOM 10492 O O . ASN D 1 255 ? 17.520 30.913 111.481 1.00 38.98 255 ASN D O 1
ATOM 10497 N N . LEU D 1 256 ? 17.352 30.476 109.307 1.00 36.07 256 LEU D N 1
ATOM 10498 C CA . LEU D 1 256 ? 15.910 30.411 109.352 1.00 35.72 256 LEU D CA 1
ATOM 10499 C C . LEU D 1 256 ? 15.450 29.151 110.099 1.00 34.58 256 LEU D C 1
ATOM 10500 O O . LEU D 1 256 ? 14.552 29.238 110.923 1.00 33.90 256 LEU D O 1
ATOM 10505 N N . ILE D 1 257 ? 16.062 28.000 109.799 1.00 35.39 257 ILE D N 1
ATOM 10506 C CA . ILE D 1 257 ? 15.723 26.695 110.424 1.00 36.08 257 ILE D CA 1
ATOM 10507 C C . ILE D 1 257 ? 15.947 26.808 111.944 1.00 38.44 257 ILE D C 1
ATOM 10508 O O . ILE D 1 257 ? 15.116 26.364 112.750 1.00 39.08 257 ILE D O 1
ATOM 10513 N N . LEU D 1 258 ? 17.073 27.415 112.339 1.00 36.86 258 LEU D N 1
ATOM 10514 C CA . LEU D 1 258 ? 17.420 27.513 113.745 1.00 36.86 258 LEU D CA 1
ATOM 10515 C C . LEU D 1 258 ? 16.308 28.232 114.519 1.00 36.43 258 LEU D C 1
ATOM 10516 O O . LEU D 1 258 ? 15.957 27.798 115.611 1.00 39.40 258 LEU D O 1
ATOM 10521 N N . LEU D 1 259 ? 15.776 29.318 113.947 1.00 34.32 259 LEU D N 1
ATOM 10522 C CA . LEU D 1 259 ? 14.645 30.039 114.517 1.00 33.93 259 LEU D CA 1
ATOM 10523 C C . LEU D 1 259 ? 13.483 29.056 114.742 1.00 32.32 259 LEU D C 1
ATOM 10524 O O . LEU D 1 259 ? 12.861 29.023 115.801 1.00 30.44 259 LEU D O 1
ATOM 10529 N N . ILE D 1 260 ? 13.177 28.268 113.710 1.00 31.22 260 ILE D N 1
ATOM 10530 C CA . ILE D 1 260 ? 12.031 27.360 113.741 1.00 29.72 260 ILE D CA 1
ATOM 10531 C C . ILE D 1 260 ? 12.303 26.339 114.849 1.00 28.62 260 ILE D C 1
ATOM 10532 O O . ILE D 1 260 ? 11.540 26.238 115.786 1.00 28.83 260 ILE D O 1
ATOM 10537 N N . VAL D 1 261 ? 13.423 25.622 114.735 1.00 26.67 261 VAL D N 1
ATOM 10538 C CA . VAL D 1 261 ? 13.806 24.647 115.719 1.00 26.10 261 VAL D CA 1
ATOM 10539 C C . VAL D 1 261 ? 13.737 25.280 117.109 1.00 27.27 261 VAL D C 1
ATOM 10540 O O . VAL D 1 261 ? 13.124 24.720 118.002 1.00 30.87 261 VAL D O 1
ATOM 10544 N N . GLY D 1 262 ? 14.367 26.446 117.259 1.00 26.26 262 GLY D N 1
ATOM 10545 C CA . GLY D 1 262 ? 14.582 27.074 118.541 1.00 27.20 262 GLY D CA 1
ATOM 10546 C C . GLY D 1 262 ? 13.300 27.430 119.267 1.00 28.47 262 GLY D C 1
ATOM 10547 O O . GLY D 1 262 ? 13.287 27.443 120.499 1.00 30.98 262 GLY D O 1
ATOM 10548 N N . GLY D 1 263 ? 12.245 27.741 118.501 1.00 30.13 263 GLY D N 1
ATOM 10549 C CA . GLY D 1 263 ? 10.949 28.220 119.019 1.00 29.58 263 GLY D CA 1
ATOM 10550 C C . GLY D 1 263 ? 9.821 27.199 118.915 1.00 28.65 263 GLY D C 1
ATOM 10551 O O . GLY D 1 263 ? 8.743 27.397 119.450 1.00 29.60 263 GLY D O 1
ATOM 10552 N N . ASN D 1 264 ? 10.066 26.090 118.231 1.00 29.37 264 ASN D N 1
ATOM 10553 C CA . ASN D 1 264 ? 9.029 25.145 117.945 1.00 32.20 264 ASN D CA 1
ATOM 10554 C C . ASN D 1 264 ? 8.704 24.342 119.205 1.00 35.13 264 ASN D C 1
ATOM 10555 O O . ASN D 1 264 ? 7.630 24.517 119.744 1.00 40.23 264 ASN D O 1
ATOM 10560 N N . ASP D 1 265 ? 9.630 23.486 119.670 1.00 36.34 265 ASP D N 1
ATOM 10561 C CA . ASP D 1 265 ? 9.357 22.606 120.831 1.00 36.25 265 ASP D CA 1
ATOM 10562 C C . ASP D 1 265 ? 9.319 23.405 122.151 1.00 32.24 265 ASP D C 1
ATOM 10563 O O . ASP D 1 265 ? 8.702 22.950 123.108 1.00 29.88 265 ASP D O 1
ATOM 10568 N N . THR D 1 266 ? 9.939 24.593 122.189 1.00 30.24 266 THR D N 1
ATOM 10569 C CA . THR D 1 266 ? 10.047 25.389 123.426 1.00 30.64 266 THR D CA 1
ATOM 10570 C C . THR D 1 266 ? 8.707 26.083 123.748 1.00 30.01 266 THR D C 1
ATOM 10571 O O . THR D 1 266 ? 8.186 25.968 124.841 1.00 25.61 266 THR D O 1
ATOM 10575 N N . THR D 1 267 ? 8.170 26.838 122.788 1.00 34.07 267 THR D N 1
ATOM 10576 C CA . THR D 1 267 ? 6.818 27.436 122.892 1.00 33.39 267 THR D CA 1
ATOM 10577 C C . THR D 1 267 ? 5.819 26.328 123.288 1.00 31.15 267 THR D C 1
ATOM 10578 O O . THR D 1 267 ? 4.954 26.495 124.161 1.00 28.61 267 THR D O 1
ATOM 10582 N N . ARG D 1 268 ? 5.973 25.176 122.637 1.00 30.26 268 ARG D N 1
ATOM 10583 C CA . ARG D 1 268 ? 5.080 24.045 122.760 1.00 31.21 268 ARG D CA 1
ATOM 10584 C C . ARG D 1 268 ? 4.954 23.620 124.221 1.00 30.60 268 ARG D C 1
ATOM 10585 O O . ARG D 1 268 ? 3.852 23.409 124.710 1.00 31.65 268 ARG D O 1
ATOM 10593 N N . ASN D 1 269 ? 6.111 23.460 124.873 1.00 28.76 269 ASN D N 1
ATOM 10594 C CA . ASN D 1 269 ? 6.223 22.814 126.161 1.00 27.96 269 ASN D CA 1
ATOM 10595 C C . ASN D 1 269 ? 5.909 23.806 127.283 1.00 26.96 269 ASN D C 1
ATOM 10596 O O . ASN D 1 269 ? 5.560 23.430 128.375 1.00 28.93 269 ASN D O 1
ATOM 10601 N N . THR D 1 270 ? 6.026 25.087 126.978 1.00 28.76 270 THR D N 1
ATOM 10602 C CA . THR D 1 270 ? 5.701 26.164 127.878 1.00 28.94 270 THR D CA 1
ATOM 10603 C C . THR D 1 270 ? 4.173 26.250 127.932 1.00 30.14 270 THR D C 1
ATOM 10604 O O . THR D 1 270 ? 3.631 26.488 129.004 1.00 28.97 270 THR D O 1
ATOM 10608 N N . ILE D 1 271 ? 3.500 26.021 126.784 1.00 31.57 271 ILE D N 1
ATOM 10609 C CA . ILE D 1 271 ? 2.005 26.042 126.701 1.00 31.97 271 ILE D CA 1
ATOM 10610 C C . ILE D 1 271 ? 1.420 24.877 127.516 1.00 30.51 271 ILE D C 1
ATOM 10611 O O . ILE D 1 271 ? 0.605 25.105 128.397 1.00 32.00 271 ILE D O 1
ATOM 10616 N N . SER D 1 272 ? 1.864 23.650 127.214 1.00 29.34 272 SER D N 1
ATOM 10617 C CA . SER D 1 272 ? 1.580 22.428 128.000 1.00 30.26 272 SER D CA 1
ATOM 10618 C C . SER D 1 272 ? 1.977 22.600 129.487 1.00 32.70 272 SER D C 1
ATOM 10619 O O . SER D 1 272 ? 1.222 22.236 130.402 1.00 33.66 272 SER D O 1
ATOM 10622 N N . GLY D 1 273 ? 3.187 23.126 129.729 1.00 34.04 273 GLY D N 1
ATOM 10623 C CA . GLY D 1 273 ? 3.678 23.474 131.056 1.00 32.22 273 GLY D CA 1
ATOM 10624 C C . GLY D 1 273 ? 2.643 24.229 131.870 1.00 33.05 273 GLY D C 1
ATOM 10625 O O . GLY D 1 273 ? 2.212 23.743 132.883 1.00 34.70 273 GLY D O 1
ATOM 10626 N N . SER D 1 274 ? 2.241 25.408 131.384 1.00 34.36 274 SER D N 1
ATOM 10627 C CA . SER D 1 274 ? 1.289 26.327 132.029 1.00 33.32 274 SER D CA 1
ATOM 10628 C C . SER D 1 274 ? 0.096 25.568 132.589 1.00 31.90 274 SER D C 1
ATOM 10629 O O . SER D 1 274 ? -0.229 25.687 133.756 1.00 35.11 274 SER D O 1
ATOM 10632 N N . VAL D 1 275 ? -0.559 24.810 131.711 1.00 30.70 275 VAL D N 1
ATOM 10633 C CA . VAL D 1 275 ? -1.795 24.110 132.024 1.00 29.40 275 VAL D CA 1
ATOM 10634 C C . VAL D 1 275 ? -1.564 23.193 133.223 1.00 26.92 275 VAL D C 1
ATOM 10635 O O . VAL D 1 275 ? -2.386 23.150 134.113 1.00 24.79 275 VAL D O 1
ATOM 10639 N N . LEU D 1 276 ? -0.445 22.460 133.209 1.00 27.94 276 LEU D N 1
ATOM 10640 C CA . LEU D 1 276 ? -0.127 21.497 134.283 1.00 29.33 276 LEU D CA 1
ATOM 10641 C C . LEU D 1 276 ? 0.140 22.218 135.614 1.00 28.65 276 LEU D C 1
ATOM 10642 O O . LEU D 1 276 ? -0.253 21.734 136.674 1.00 29.40 276 LEU D O 1
ATOM 10647 N N . ALA D 1 277 ? 0.830 23.355 135.532 1.00 28.26 277 ALA D N 1
ATOM 10648 C CA . ALA D 1 277 ? 1.280 24.102 136.674 1.00 30.70 277 ALA D CA 1
ATOM 10649 C C . ALA D 1 277 ? 0.077 24.694 137.417 1.00 30.56 277 ALA D C 1
ATOM 10650 O O . ALA D 1 277 ? 0.013 24.697 138.638 1.00 27.94 277 ALA D O 1
ATOM 10652 N N . LEU D 1 278 ? -0.884 25.190 136.651 1.00 31.87 278 LEU D N 1
ATOM 10653 C CA . LEU D 1 278 ? -2.091 25.747 137.221 1.00 33.17 278 LEU D CA 1
ATOM 10654 C C . LEU D 1 278 ? -2.982 24.639 137.809 1.00 32.54 278 LEU D C 1
ATOM 10655 O O . LEU D 1 278 ? -3.687 24.887 138.780 1.00 34.05 278 LEU D O 1
ATOM 10660 N N . HIS D 1 279 ? -2.951 23.436 137.223 1.00 32.72 279 HIS D N 1
ATOM 10661 C CA . HIS D 1 279 ? -3.663 22.278 137.771 1.00 35.22 279 HIS D CA 1
ATOM 10662 C C . HIS D 1 279 ? -3.098 21.969 139.158 1.00 35.76 279 HIS D C 1
ATOM 10663 O O . HIS D 1 279 ? -3.839 21.873 140.135 1.00 37.41 279 HIS D O 1
ATOM 10670 N N . GLN D 1 280 ? -1.770 21.861 139.218 1.00 34.34 280 GLN D N 1
ATOM 10671 C CA . GLN D 1 280 ? -1.068 21.470 140.424 1.00 36.77 280 GLN D CA 1
ATOM 10672 C C . GLN D 1 280 ? -1.260 22.532 141.533 1.00 37.12 280 GLN D C 1
ATOM 10673 O O . GLN D 1 280 ? -1.145 22.219 142.703 1.00 41.55 280 GLN D O 1
ATOM 10679 N N . ASN D 1 281 ? -1.536 23.788 141.171 1.00 34.64 281 ASN D N 1
ATOM 10680 C CA . ASN D 1 281 ? -1.535 24.897 142.112 1.00 33.83 281 ASN D CA 1
ATOM 10681 C C . ASN D 1 281 ? -2.799 25.737 141.903 1.00 36.42 281 ASN D C 1
ATOM 10682 O O . ASN D 1 281 ? -2.754 26.813 141.291 1.00 34.97 281 ASN D O 1
ATOM 10687 N N . PRO D 1 282 ? -3.973 25.270 142.400 1.00 36.89 282 PRO D N 1
ATOM 10688 C CA . PRO D 1 282 ? -5.253 25.958 142.177 1.00 35.30 282 PRO D CA 1
ATOM 10689 C C . PRO D 1 282 ? -5.331 27.381 142.753 1.00 34.29 282 PRO D C 1
ATOM 10690 O O . PRO D 1 282 ? -5.976 28.235 142.183 1.00 31.02 282 PRO D O 1
ATOM 10694 N N . ASP D 1 283 ? -4.637 27.623 143.863 1.00 37.84 283 ASP D N 1
ATOM 10695 C CA . ASP D 1 283 ? -4.554 28.958 144.469 1.00 41.60 283 ASP D CA 1
ATOM 10696 C C . ASP D 1 283 ? -4.004 29.977 143.463 1.00 41.30 283 ASP D C 1
ATOM 10697 O O . ASP D 1 283 ? -4.442 31.124 143.455 1.00 36.76 283 ASP D O 1
ATOM 10702 N N . GLN D 1 284 ? -3.025 29.548 142.649 1.00 44.19 284 GLN D N 1
ATOM 10703 C CA . GLN D 1 284 ? -2.400 30.389 141.622 1.00 45.07 284 GLN D CA 1
ATOM 10704 C C . GLN D 1 284 ? -3.348 30.568 140.425 1.00 43.15 284 GLN D C 1
ATOM 10705 O O . GLN D 1 284 ? -3.396 31.651 139.834 1.00 39.24 284 GLN D O 1
ATOM 10711 N N . ASP D 1 285 ? -4.082 29.511 140.066 1.00 42.48 285 ASP D N 1
ATOM 10712 C CA . ASP D 1 285 ? -5.043 29.596 138.992 1.00 45.72 285 ASP D CA 1
ATOM 10713 C C . ASP D 1 285 ? -6.131 30.615 139.357 1.00 45.76 285 ASP D C 1
ATOM 10714 O O . ASP D 1 285 ? -6.551 31.441 138.519 1.00 42.88 285 ASP D O 1
ATOM 10719 N N . ARG D 1 286 ? -6.586 30.537 140.612 1.00 47.15 286 ARG D N 1
ATOM 10720 C CA . ARG D 1 286 ? -7.630 31.399 141.131 1.00 48.34 286 ARG D CA 1
ATOM 10721 C C . ARG D 1 286 ? -7.164 32.848 140.971 1.00 46.12 286 ARG D C 1
ATOM 10722 O O . ARG D 1 286 ? -7.888 33.652 140.422 1.00 47.12 286 ARG D O 1
ATOM 10730 N N . LYS D 1 287 ? -5.928 33.140 141.402 1.00 47.49 287 LYS D N 1
ATOM 10731 C CA . LYS D 1 287 ? -5.348 34.512 141.396 1.00 47.12 287 LYS D CA 1
ATOM 10732 C C . LYS D 1 287 ? -5.258 35.044 139.963 1.00 43.54 287 LYS D C 1
ATOM 10733 O O . LYS D 1 287 ? -5.506 36.219 139.705 1.00 42.83 287 LYS D O 1
ATOM 10739 N N . LEU D 1 288 ? -4.858 34.166 139.045 1.00 44.50 288 LEU D N 1
ATOM 10740 C CA . LEU D 1 288 ? -4.636 34.543 137.686 1.00 43.47 288 LEU D CA 1
ATOM 10741 C C . LEU D 1 288 ? -5.980 34.969 137.107 1.00 49.02 288 LEU D C 1
ATOM 10742 O O . LEU D 1 288 ? -6.067 36.046 136.542 1.00 56.42 288 LEU D O 1
ATOM 10747 N N . ARG D 1 289 ? -7.022 34.148 137.310 1.00 51.83 289 ARG D N 1
ATOM 10748 C CA . ARG D 1 289 ? -8.347 34.361 136.673 1.00 51.13 289 ARG D CA 1
ATOM 10749 C C . ARG D 1 289 ? -9.087 35.548 137.316 1.00 53.43 289 ARG D C 1
ATOM 10750 O O . ARG D 1 289 ? -9.932 36.172 136.668 1.00 51.27 289 ARG D O 1
ATOM 10758 N N . GLU D 1 290 ? -8.771 35.836 138.588 1.00 56.12 290 GLU D N 1
ATOM 10759 C CA . GLU D 1 290 ? -9.315 36.973 139.335 1.00 56.74 290 GLU D CA 1
ATOM 10760 C C . GLU D 1 290 ? -8.715 38.279 138.811 1.00 57.36 290 GLU D C 1
ATOM 10761 O O . GLU D 1 290 ? -9.430 39.253 138.687 1.00 63.11 290 GLU D O 1
ATOM 10767 N N . ASN D 1 291 ? -7.399 38.291 138.551 1.00 58.53 291 ASN D N 1
ATOM 10768 C CA . ASN D 1 291 ? -6.690 39.481 138.039 1.00 59.62 291 ASN D CA 1
ATOM 10769 C C . ASN D 1 291 ? -5.877 39.112 136.792 1.00 54.79 291 ASN D C 1
ATOM 10770 O O . ASN D 1 291 ? -4.689 38.810 136.900 1.00 56.78 291 ASN D O 1
ATOM 10775 N N . PRO D 1 292 ? -6.471 39.139 135.568 1.00 49.47 292 PRO D N 1
ATOM 10776 C CA . PRO D 1 292 ? -5.740 38.821 134.337 1.00 47.85 292 PRO D CA 1
ATOM 10777 C C . PRO D 1 292 ? -4.531 39.711 133.997 1.00 43.85 292 PRO D C 1
ATOM 10778 O O . PRO D 1 292 ? -3.836 39.441 133.039 1.00 43.67 292 PRO D O 1
ATOM 10782 N N . GLY D 1 293 ? -4.282 40.762 134.779 1.00 43.03 293 GLY D N 1
ATOM 10783 C CA . GLY D 1 293 ? -3.082 41.574 134.614 1.00 39.31 293 GLY D CA 1
ATOM 10784 C C . GLY D 1 293 ? -1.831 40.766 134.883 1.00 38.83 293 GLY D C 1
ATOM 10785 O O . GLY D 1 293 ? -0.756 41.154 134.410 1.00 44.27 293 GLY D O 1
ATOM 10786 N N . LEU D 1 294 ? -1.999 39.636 135.598 1.00 34.23 294 LEU D N 1
ATOM 10787 C CA . LEU D 1 294 ? -0.921 38.737 136.061 1.00 33.01 294 LEU D CA 1
ATOM 10788 C C . LEU D 1 294 ? -0.354 37.788 134.982 1.00 31.53 294 LEU D C 1
ATOM 10789 O O . LEU D 1 294 ? 0.616 37.056 135.268 1.00 27.95 294 LEU D O 1
ATOM 10794 N N . ILE D 1 295 ? -0.957 37.750 133.781 1.00 29.92 295 ILE D N 1
ATOM 10795 C CA . ILE D 1 295 ? -0.591 36.774 132.747 1.00 27.93 295 ILE D CA 1
ATOM 10796 C C . ILE D 1 295 ? 0.902 36.847 132.464 1.00 26.52 295 ILE D C 1
ATOM 10797 O O . ILE D 1 295 ? 1.540 35.800 132.533 1.00 26.34 295 ILE D O 1
ATOM 10802 N N . PRO D 1 296 ? 1.476 38.031 132.101 1.00 25.92 296 PRO D N 1
ATOM 10803 C CA . PRO D 1 296 ? 2.921 38.166 131.868 1.00 24.78 296 PRO D CA 1
ATOM 10804 C C . PRO D 1 296 ? 3.792 37.682 133.047 1.00 25.65 296 PRO D C 1
ATOM 10805 O O . PRO D 1 296 ? 4.842 37.046 132.823 1.00 23.76 296 PRO D O 1
ATOM 10809 N N . ALA D 1 297 ? 3.351 37.944 134.290 1.00 28.30 297 ALA D N 1
ATOM 10810 C CA . ALA D 1 297 ? 4.006 37.372 135.486 1.00 29.03 297 ALA D CA 1
ATOM 10811 C C . ALA D 1 297 ? 3.980 35.833 135.423 1.00 28.84 297 ALA D C 1
ATOM 10812 O O . ALA D 1 297 ? 5.005 35.212 135.648 1.00 29.06 297 ALA D O 1
ATOM 10814 N N . MET D 1 298 ? 2.824 35.246 135.080 1.00 29.40 298 MET D N 1
ATOM 10815 C CA . MET D 1 298 ? 2.614 33.786 135.026 1.00 30.83 298 MET D CA 1
ATOM 10816 C C . MET D 1 298 ? 3.406 33.143 133.868 1.00 30.48 298 MET D C 1
ATOM 10817 O O . MET D 1 298 ? 3.885 32.012 133.989 1.00 29.77 298 MET D O 1
ATOM 10822 N N . VAL D 1 299 ? 3.552 33.839 132.740 1.00 29.92 299 VAL D N 1
ATOM 10823 C CA . VAL D 1 299 ? 4.286 33.277 131.620 1.00 30.23 299 VAL D CA 1
ATOM 10824 C C . VAL D 1 299 ? 5.756 33.161 132.005 1.00 30.95 299 VAL D C 1
ATOM 10825 O O . VAL D 1 299 ? 6.380 32.147 131.732 1.00 31.69 299 VAL D O 1
ATOM 10829 N N . SER D 1 300 ? 6.280 34.213 132.642 1.00 31.84 300 SER D N 1
ATOM 10830 C CA . SER D 1 300 ? 7.674 34.258 133.169 1.00 30.08 300 SER D CA 1
ATOM 10831 C C . SER D 1 300 ? 7.956 33.105 134.135 1.00 29.48 300 SER D C 1
ATOM 10832 O O . SER D 1 300 ? 9.023 32.512 134.080 1.00 29.43 300 SER D O 1
ATOM 10835 N N . GLU D 1 301 ? 7.009 32.837 135.038 1.00 29.67 301 GLU D N 1
ATOM 10836 C CA . GLU D 1 301 ? 7.184 31.848 136.088 1.00 30.63 301 GLU D CA 1
ATOM 10837 C C . GLU D 1 301 ? 7.071 30.450 135.486 1.00 29.35 301 GLU D C 1
ATOM 10838 O O . GLU D 1 301 ? 7.740 29.537 135.913 1.00 30.17 301 GLU D O 1
ATOM 10844 N N . THR D 1 302 ? 6.188 30.285 134.512 1.00 29.96 302 THR D N 1
ATOM 10845 C CA . THR D 1 302 ? 6.110 29.018 133.813 1.00 30.29 302 THR D CA 1
ATOM 10846 C C . THR D 1 302 ? 7.448 28.763 133.111 1.00 29.46 302 THR D C 1
ATOM 10847 O O . THR D 1 302 ? 8.027 27.694 133.226 1.00 32.68 302 THR D O 1
ATOM 10851 N N . ILE D 1 303 ? 7.954 29.778 132.418 1.00 27.14 303 ILE D N 1
ATOM 10852 C CA . ILE D 1 303 ? 9.178 29.626 131.677 1.00 27.48 303 ILE D CA 1
ATOM 10853 C C . ILE D 1 303 ? 10.325 29.265 132.618 1.00 26.57 303 ILE D C 1
ATOM 10854 O O . ILE D 1 303 ? 11.237 28.593 132.202 1.00 27.12 303 ILE D O 1
ATOM 10859 N N . ARG D 1 304 ? 10.270 29.720 133.869 1.00 28.06 304 ARG D N 1
ATOM 10860 C CA . ARG D 1 304 ? 11.264 29.343 134.880 1.00 30.97 304 ARG D CA 1
ATOM 10861 C C . ARG D 1 304 ? 10.976 27.912 135.340 1.00 32.75 304 ARG D C 1
ATOM 10862 O O . ARG D 1 304 ? 11.861 27.047 135.264 1.00 36.86 304 ARG D O 1
ATOM 10870 N N . TRP D 1 305 ? 9.728 27.691 135.786 1.00 31.60 305 TRP D N 1
ATOM 10871 C CA . TRP D 1 305 ? 9.272 26.472 136.453 1.00 28.63 305 TRP D CA 1
ATOM 10872 C C . TRP D 1 305 ? 9.508 25.289 135.526 1.00 26.37 305 TRP D C 1
ATOM 10873 O O . TRP D 1 305 ? 10.395 24.535 135.768 1.00 28.06 305 TRP D O 1
ATOM 10884 N N . GLN D 1 306 ? 8.766 25.204 134.427 1.00 26.75 306 GLN D N 1
ATOM 10885 C CA . GLN D 1 306 ? 9.175 24.393 133.280 1.00 29.19 306 GLN D CA 1
ATOM 10886 C C . GLN D 1 306 ? 10.517 24.949 132.842 1.00 33.03 306 GLN D C 1
ATOM 10887 O O . GLN D 1 306 ? 10.687 26.156 132.893 1.00 46.48 306 GLN D O 1
ATOM 10893 N N . THR D 1 307 ? 11.470 24.135 132.417 1.00 30.00 307 THR D N 1
ATOM 10894 C CA . THR D 1 307 ? 12.647 24.779 131.869 1.00 29.12 307 THR D CA 1
ATOM 10895 C C . THR D 1 307 ? 12.880 24.150 130.509 1.00 28.24 307 THR D C 1
ATOM 10896 O O . THR D 1 307 ? 13.715 23.264 130.376 1.00 31.39 307 THR D O 1
ATOM 10900 N N . PRO D 1 308 ? 12.123 24.583 129.477 1.00 24.15 308 PRO D N 1
ATOM 10901 C CA . PRO D 1 308 ? 11.926 23.792 128.262 1.00 22.78 308 PRO D CA 1
ATOM 10902 C C . PRO D 1 308 ? 13.204 23.160 127.683 1.00 22.16 308 PRO D C 1
ATOM 10903 O O . PRO D 1 308 ? 13.190 22.023 127.254 1.00 22.80 308 PRO D O 1
ATOM 10907 N N . LEU D 1 309 ? 14.290 23.934 127.631 1.00 21.98 309 LEU D N 1
ATOM 10908 C CA . LEU D 1 309 ? 15.624 23.414 127.378 1.00 21.48 309 LEU D CA 1
ATOM 10909 C C . LEU D 1 309 ? 16.339 23.428 128.726 1.00 20.72 309 LEU D C 1
ATOM 10910 O O . LEU D 1 309 ? 16.455 24.489 129.318 1.00 21.46 309 LEU D O 1
ATOM 10915 N N . ALA D 1 310 ? 16.751 22.237 129.171 1.00 19.14 310 ALA D N 1
ATOM 10916 C CA . ALA D 1 310 ? 17.086 21.922 130.515 1.00 19.26 310 ALA D CA 1
ATOM 10917 C C . ALA D 1 310 ? 18.566 22.174 130.742 1.00 20.59 310 ALA D C 1
ATOM 10918 O O . ALA D 1 310 ? 19.014 22.275 131.874 1.00 21.37 310 ALA D O 1
ATOM 10920 N N . TYR D 1 311 ? 19.327 22.189 129.653 1.00 22.46 311 TYR D N 1
ATOM 10921 C CA . TYR D 1 311 ? 20.704 22.607 129.695 1.00 23.89 311 TYR D CA 1
ATOM 10922 C C . TYR D 1 311 ? 21.115 23.180 128.340 1.00 26.39 311 TYR D C 1
ATOM 10923 O O . TYR D 1 311 ? 20.336 23.204 127.393 1.00 28.06 311 TYR D O 1
ATOM 10932 N N . MET D 1 312 ? 22.342 23.692 128.306 1.00 28.86 312 MET D N 1
ATOM 10933 C CA . MET D 1 312 ? 23.127 23.886 127.089 1.00 30.69 312 MET D CA 1
ATOM 10934 C C . MET D 1 312 ? 24.561 23.487 127.440 1.00 31.19 312 MET D C 1
ATOM 10935 O O . MET D 1 312 ? 24.966 23.662 128.597 1.00 34.28 312 MET D O 1
ATOM 10940 N N . ARG D 1 313 ? 25.293 22.883 126.502 1.00 30.84 313 ARG D N 1
ATOM 10941 C CA . ARG D 1 313 ? 26.665 22.515 126.815 1.00 34.12 313 ARG D CA 1
ATOM 10942 C C . ARG D 1 313 ? 27.630 23.472 126.117 1.00 34.48 313 ARG D C 1
ATOM 10943 O O . ARG D 1 313 ? 27.284 24.139 125.146 1.00 36.16 313 ARG D O 1
ATOM 10951 N N . ARG D 1 314 ? 28.850 23.505 126.661 1.00 35.79 314 ARG D N 1
ATOM 10952 C CA . ARG D 1 314 ? 29.954 24.305 126.178 1.00 34.71 314 ARG D CA 1
ATOM 10953 C C . ARG D 1 314 ? 31.212 23.427 126.221 1.00 35.11 314 ARG D C 1
ATOM 10954 O O . ARG D 1 314 ? 31.161 22.304 126.708 1.00 36.14 314 ARG D O 1
ATOM 10962 N N . ARG D 1 315 ? 32.312 23.928 125.658 1.00 36.70 315 ARG D N 1
ATOM 10963 C CA . ARG D 1 315 ? 33.597 23.217 125.612 1.00 38.05 315 ARG D CA 1
ATOM 10964 C C . ARG D 1 315 ? 34.713 24.145 126.103 1.00 36.62 315 ARG D C 1
ATOM 10965 O O . ARG D 1 315 ? 34.794 25.278 125.679 1.00 38.91 315 ARG D O 1
ATOM 10973 N N . ALA D 1 316 ? 35.559 23.677 127.019 1.00 35.28 316 ALA D N 1
ATOM 10974 C CA . ALA D 1 316 ? 36.568 24.561 127.603 1.00 36.51 316 ALA D CA 1
ATOM 10975 C C . ALA D 1 316 ? 37.792 24.671 126.681 1.00 35.98 316 ALA D C 1
ATOM 10976 O O . ALA D 1 316 ? 38.352 23.659 126.256 1.00 35.81 316 ALA D O 1
ATOM 10978 N N . LYS D 1 317 ? 38.217 25.910 126.408 1.00 35.63 317 LYS D N 1
ATOM 10979 C CA . LYS D 1 317 ? 39.349 26.204 125.526 1.00 35.71 317 LYS D CA 1
ATOM 10980 C C . LYS D 1 317 ? 40.670 26.239 126.306 1.00 34.29 317 LYS D C 1
ATOM 10981 O O . LYS D 1 317 ? 41.720 25.994 125.741 1.00 35.18 317 LYS D O 1
ATOM 10987 N N . ARG D 1 318 ? 40.607 26.545 127.605 1.00 36.42 318 ARG D N 1
ATOM 10988 C CA . ARG D 1 318 ? 41.768 26.516 128.538 1.00 35.33 318 ARG D CA 1
ATOM 10989 C C . ARG D 1 318 ? 41.313 25.966 129.888 1.00 33.70 318 ARG D C 1
ATOM 10990 O O . ARG D 1 318 ? 40.154 26.070 130.216 1.00 38.59 318 ARG D O 1
ATOM 10998 N N . ASP D 1 319 ? 42.245 25.441 130.683 1.00 34.42 319 ASP D N 1
ATOM 10999 C CA . ASP D 1 319 ? 41.925 25.093 132.056 1.00 35.53 319 ASP D CA 1
ATOM 11000 C C . ASP D 1 319 ? 41.280 26.314 132.705 1.00 34.67 319 ASP D C 1
ATOM 11001 O O . ASP D 1 319 ? 41.635 27.447 132.403 1.00 37.51 319 ASP D O 1
ATOM 11006 N N . PHE D 1 320 ? 40.310 26.071 133.579 1.00 34.94 320 PHE D N 1
ATOM 11007 C CA . PHE D 1 320 ? 39.584 27.147 134.226 1.00 37.18 320 PHE D CA 1
ATOM 11008 C C . PHE D 1 320 ? 39.080 26.670 135.591 1.00 37.18 320 PHE D C 1
ATOM 11009 O O . PHE D 1 320 ? 38.688 25.536 135.717 1.00 35.96 320 PHE D O 1
ATOM 11017 N N . GLU D 1 321 ? 39.102 27.557 136.588 1.00 41.45 321 GLU D N 1
ATOM 11018 C CA . GLU D 1 321 ? 38.716 27.253 137.976 1.00 46.99 321 GLU D CA 1
ATOM 11019 C C . GLU D 1 321 ? 37.261 27.705 138.220 1.00 48.20 321 GLU D C 1
ATOM 11020 O O . GLU D 1 321 ? 36.927 28.901 138.122 1.00 48.97 321 GLU D O 1
ATOM 11026 N N . LEU D 1 322 ? 36.389 26.753 138.562 1.00 44.31 322 LEU D N 1
ATOM 11027 C CA . LEU D 1 322 ? 35.007 27.051 138.842 1.00 41.95 322 LEU D CA 1
ATOM 11028 C C . LEU D 1 322 ? 34.506 26.125 139.958 1.00 40.25 322 LEU D C 1
ATOM 11029 O O . LEU D 1 322 ? 34.767 24.912 139.940 1.00 33.49 322 LEU D O 1
ATOM 11034 N N . GLY D 1 323 ? 33.780 26.725 140.917 1.00 41.77 323 GLY D N 1
ATOM 11035 C CA . GLY D 1 323 ? 33.353 26.073 142.157 1.00 41.06 323 GLY D CA 1
ATOM 11036 C C . GLY D 1 323 ? 34.499 25.288 142.767 1.00 40.40 323 GLY D C 1
ATOM 11037 O O . GLY D 1 323 ? 34.386 24.109 143.012 1.00 37.02 323 GLY D O 1
ATOM 11038 N N . GLY D 1 324 ? 35.641 25.955 142.934 1.00 43.46 324 GLY D N 1
ATOM 11039 C CA . GLY D 1 324 ? 36.886 25.331 143.399 1.00 46.55 324 GLY D CA 1
ATOM 11040 C C . GLY D 1 324 ? 37.210 23.999 142.717 1.00 47.62 324 GLY D C 1
ATOM 11041 O O . GLY D 1 324 ? 37.601 23.042 143.363 1.00 45.20 324 GLY D O 1
ATOM 11042 N N . LYS D 1 325 ? 37.104 23.936 141.389 1.00 49.46 325 LYS D N 1
ATOM 11043 C CA . LYS D 1 325 ? 37.463 22.726 140.659 1.00 46.39 325 LYS D CA 1
ATOM 11044 C C . LYS D 1 325 ? 38.033 23.096 139.299 1.00 43.15 325 LYS D C 1
ATOM 11045 O O . LYS D 1 325 ? 37.605 24.070 138.716 1.00 46.36 325 LYS D O 1
ATOM 11051 N N . THR D 1 326 ? 38.985 22.300 138.817 1.00 41.04 326 THR D N 1
ATOM 11052 C CA . THR D 1 326 ? 39.727 22.661 137.613 1.00 43.30 326 THR D CA 1
ATOM 11053 C C . THR D 1 326 ? 39.116 21.919 136.417 1.00 42.07 326 THR D C 1
ATOM 11054 O O . THR D 1 326 ? 39.372 20.725 136.201 1.00 42.19 326 THR D O 1
ATOM 11058 N N . ILE D 1 327 ? 38.262 22.645 135.685 1.00 40.38 327 ILE D N 1
ATOM 11059 C CA . ILE D 1 327 ? 37.743 22.224 134.398 1.00 40.23 327 ILE D CA 1
ATOM 11060 C C . ILE D 1 327 ? 38.903 22.339 133.406 1.00 41.88 327 ILE D C 1
ATOM 11061 O O . ILE D 1 327 ? 39.490 23.401 133.204 1.00 45.55 327 ILE D O 1
ATOM 11066 N N . ARG D 1 328 ? 39.237 21.213 132.798 1.00 42.64 328 ARG D N 1
ATOM 11067 C CA . ARG D 1 328 ? 40.407 21.116 131.990 1.00 45.43 328 ARG D CA 1
ATOM 11068 C C . ARG D 1 328 ? 40.044 21.427 130.526 1.00 42.68 328 ARG D C 1
ATOM 11069 O O . ARG D 1 328 ? 38.893 21.630 130.185 1.00 38.93 328 ARG D O 1
ATOM 11077 N N . GLU D 1 329 ? 41.066 21.503 129.667 1.00 42.45 329 GLU D N 1
ATOM 11078 C CA . GLU D 1 329 ? 40.898 21.897 128.296 1.00 40.48 329 GLU D CA 1
ATOM 11079 C C . GLU D 1 329 ? 40.285 20.749 127.512 1.00 37.09 329 GLU D C 1
ATOM 11080 O O . GLU D 1 329 ? 40.708 19.628 127.658 1.00 35.37 329 GLU D O 1
ATOM 11086 N N . GLY D 1 330 ? 39.304 21.093 126.676 1.00 36.73 330 GLY D N 1
ATOM 11087 C CA . GLY D 1 330 ? 38.600 20.151 125.838 1.00 37.67 330 GLY D CA 1
ATOM 11088 C C . GLY D 1 330 ? 37.369 19.545 126.509 1.00 37.94 330 GLY D C 1
ATOM 11089 O O . GLY D 1 330 ? 36.568 18.929 125.794 1.00 40.74 330 GLY D O 1
ATOM 11090 N N . ASP D 1 331 ? 37.201 19.741 127.837 1.00 34.84 331 ASP D N 1
ATOM 11091 C CA . ASP D 1 331 ? 36.124 19.104 128.664 1.00 31.43 331 ASP D CA 1
ATOM 11092 C C . ASP D 1 331 ? 34.775 19.767 128.380 1.00 27.73 331 ASP D C 1
ATOM 11093 O O . ASP D 1 331 ? 34.687 20.994 128.174 1.00 24.59 331 ASP D O 1
ATOM 11098 N N . LYS D 1 332 ? 33.746 18.913 128.422 1.00 26.74 332 LYS D N 1
ATOM 11099 C CA . LYS D 1 332 ? 32.334 19.258 128.224 1.00 26.01 332 LYS D CA 1
ATOM 11100 C C . LYS D 1 332 ? 31.773 19.849 129.523 1.00 24.31 332 LYS D C 1
ATOM 11101 O O . LYS D 1 332 ? 32.081 19.434 130.621 1.00 22.48 332 LYS D O 1
ATOM 11107 N N . VAL D 1 333 ? 30.941 20.866 129.368 1.00 24.97 333 VAL D N 1
ATOM 11108 C CA . VAL D 1 333 ? 30.460 21.623 130.480 1.00 25.79 333 VAL D CA 1
ATOM 11109 C C . VAL D 1 333 ? 28.974 21.876 130.239 1.00 27.45 333 VAL D C 1
ATOM 11110 O O . VAL D 1 333 ? 28.621 22.803 129.491 1.00 26.34 333 VAL D O 1
ATOM 11114 N N . ALA D 1 334 ? 28.122 21.051 130.864 1.00 27.73 334 ALA D N 1
ATOM 11115 C CA . ALA D 1 334 ? 26.675 21.280 130.822 1.00 28.91 334 ALA D CA 1
ATOM 11116 C C . ALA D 1 334 ? 26.282 22.371 131.844 1.00 27.40 334 ALA D C 1
ATOM 11117 O O . ALA D 1 334 ? 26.617 22.278 133.049 1.00 24.53 334 ALA D O 1
ATOM 11119 N N . MET D 1 335 ? 25.591 23.409 131.344 1.00 25.54 335 MET D N 1
ATOM 11120 C CA . MET D 1 335 ? 24.969 24.424 132.168 1.00 26.27 335 MET D CA 1
ATOM 11121 C C . MET D 1 335 ? 23.497 24.045 132.381 1.00 23.90 335 MET D C 1
ATOM 11122 O O . MET D 1 335 ? 22.682 24.357 131.561 1.00 24.00 335 MET D O 1
ATOM 11127 N N . TRP D 1 336 ? 23.195 23.368 133.494 1.00 22.21 336 TRP D N 1
ATOM 11128 C CA . TRP D 1 336 ? 21.891 22.794 133.793 1.00 21.51 336 TRP D CA 1
ATOM 11129 C C . TRP D 1 336 ? 20.939 23.876 134.295 1.00 21.25 336 TRP D C 1
ATOM 11130 O O . TRP D 1 336 ? 20.643 23.956 135.486 1.00 21.09 336 TRP D O 1
ATOM 11141 N N . TYR D 1 337 ? 20.423 24.664 133.357 1.00 21.37 337 TYR D N 1
ATOM 11142 C CA . TYR D 1 337 ? 19.419 25.694 133.642 1.00 22.70 337 TYR D CA 1
ATOM 11143 C C . TYR D 1 337 ? 18.361 25.162 134.629 1.00 21.86 337 TYR D C 1
ATOM 11144 O O . TYR D 1 337 ? 17.912 25.864 135.537 1.00 19.14 337 TYR D O 1
ATOM 11153 N N . VAL D 1 338 ? 17.957 23.911 134.411 1.00 23.21 338 VAL D N 1
ATOM 11154 C CA . VAL D 1 338 ? 16.794 23.334 135.059 1.00 24.68 338 VAL D CA 1
ATOM 11155 C C . VAL D 1 338 ? 17.029 23.347 136.571 1.00 26.38 338 VAL D C 1
ATOM 11156 O O . VAL D 1 338 ? 16.072 23.450 137.340 1.00 28.14 338 VAL D O 1
ATOM 11160 N N . SER D 1 339 ? 18.311 23.258 136.958 1.00 28.93 339 SER D N 1
ATOM 11161 C CA . SER D 1 339 ? 18.756 23.212 138.349 1.00 29.31 339 SER D CA 1
ATOM 11162 C C . SER D 1 339 ? 18.950 24.619 138.896 1.00 29.38 339 SER D C 1
ATOM 11163 O O . SER D 1 339 ? 18.450 24.907 139.944 1.00 31.75 339 SER D O 1
ATOM 11166 N N . GLY D 1 340 ? 19.728 25.438 138.180 1.00 30.33 340 GLY D N 1
ATOM 11167 C CA . GLY D 1 340 ? 19.965 26.835 138.506 1.00 28.95 340 GLY D CA 1
ATOM 11168 C C . GLY D 1 340 ? 18.669 27.531 138.870 1.00 30.90 340 GLY D C 1
ATOM 11169 O O . GLY D 1 340 ? 18.566 28.168 139.916 1.00 31.46 340 GLY D O 1
ATOM 11170 N N . ASN D 1 341 ? 17.640 27.332 138.041 1.00 32.62 341 ASN D N 1
ATOM 11171 C CA . ASN D 1 341 ? 16.342 27.976 138.223 1.00 33.51 341 ASN D CA 1
ATOM 11172 C C . ASN D 1 341 ? 15.722 27.601 139.580 1.00 32.26 341 ASN D C 1
ATOM 11173 O O . ASN D 1 341 ? 14.686 28.166 139.950 1.00 28.70 341 ASN D O 1
ATOM 11178 N N . ARG D 1 342 ? 16.363 26.683 140.319 1.00 33.46 342 ARG D N 1
ATOM 11179 C CA . ARG D 1 342 ? 15.861 26.179 141.620 1.00 35.41 342 ARG D CA 1
ATOM 11180 C C . ARG D 1 342 ? 16.924 26.233 142.732 1.00 35.58 342 ARG D C 1
ATOM 11181 O O . ARG D 1 342 ? 16.804 25.521 143.732 1.00 32.61 342 ARG D O 1
ATOM 11189 N N . ASP D 1 343 ? 17.915 27.115 142.549 1.00 38.64 343 ASP D N 1
ATOM 11190 C CA . ASP D 1 343 ? 19.002 27.418 143.476 1.00 41.93 343 ASP D CA 1
ATOM 11191 C C . ASP D 1 343 ? 18.464 28.328 144.598 1.00 46.51 343 ASP D C 1
ATOM 11192 O O . ASP D 1 343 ? 18.029 29.462 144.314 1.00 47.16 343 ASP D O 1
ATOM 11197 N N . GLU D 1 344 ? 18.503 27.862 145.862 1.00 50.05 344 GLU D N 1
ATOM 11198 C CA . GLU D 1 344 ? 17.841 28.584 146.988 1.00 53.65 344 GLU D CA 1
ATOM 11199 C C . GLU D 1 344 ? 18.616 29.856 147.349 1.00 52.70 344 GLU D C 1
ATOM 11200 O O . GLU D 1 344 ? 18.066 30.748 148.020 1.00 53.16 344 GLU D O 1
ATOM 11206 N N . GLU D 1 345 ? 19.880 29.929 146.912 1.00 50.03 345 GLU D N 1
ATOM 11207 C CA . GLU D 1 345 ? 20.778 31.028 147.252 1.00 49.63 345 GLU D CA 1
ATOM 11208 C C . GLU D 1 345 ? 20.403 32.304 146.490 1.00 47.52 345 GLU D C 1
ATOM 11209 O O . GLU D 1 345 ? 20.631 33.407 147.013 1.00 47.81 345 GLU D O 1
ATOM 11215 N N . VAL D 1 346 ? 19.849 32.153 145.278 1.00 40.41 346 VAL D N 1
ATOM 11216 C CA . VAL D 1 346 ? 19.486 33.291 144.459 1.00 38.39 346 VAL D CA 1
ATOM 11217 C C . VAL D 1 346 ? 17.973 33.523 144.493 1.00 37.41 346 VAL D C 1
ATOM 11218 O O . VAL D 1 346 ? 17.516 34.681 144.454 1.00 35.98 346 VAL D O 1
ATOM 11222 N N . ILE D 1 347 ? 17.200 32.432 144.534 1.00 37.82 347 ILE D N 1
ATOM 11223 C CA . ILE D 1 347 ? 15.777 32.503 144.249 1.00 37.90 347 ILE D CA 1
ATOM 11224 C C . ILE D 1 347 ? 14.990 32.075 145.488 1.00 39.86 347 ILE D C 1
ATOM 11225 O O . ILE D 1 347 ? 15.269 31.035 146.052 1.00 39.61 347 ILE D O 1
ATOM 11230 N N . ASP D 1 348 ? 13.997 32.897 145.867 1.00 42.94 348 ASP D N 1
ATOM 11231 C CA . ASP D 1 348 ? 13.086 32.621 146.985 1.00 46.72 348 ASP D CA 1
ATOM 11232 C C . ASP D 1 348 ? 12.199 31.407 146.660 1.00 44.20 348 ASP D C 1
ATOM 11233 O O . ASP D 1 348 ? 11.553 31.375 145.608 1.00 45.41 348 ASP D O 1
ATOM 11238 N N . ARG D 1 349 ? 12.150 30.432 147.579 1.00 41.09 349 ARG D N 1
ATOM 11239 C CA . ARG D 1 349 ? 11.188 29.318 147.521 1.00 44.42 349 ARG D CA 1
ATOM 11240 C C . ARG D 1 349 ? 11.171 28.713 146.120 1.00 48.56 349 ARG D C 1
ATOM 11241 O O . ARG D 1 349 ? 10.130 28.714 145.449 1.00 42.80 349 ARG D O 1
ATOM 11249 N N . PRO D 1 350 ? 12.337 28.194 145.656 1.00 49.58 350 PRO D N 1
ATOM 11250 C CA . PRO D 1 350 ? 12.532 27.794 144.261 1.00 44.05 350 PRO D CA 1
ATOM 11251 C C . PRO D 1 350 ? 11.492 26.810 143.717 1.00 41.54 350 PRO D C 1
ATOM 11252 O O . PRO D 1 350 ? 11.048 26.946 142.591 1.00 45.85 350 PRO D O 1
ATOM 11256 N N . ASN D 1 351 ? 11.111 25.828 144.528 1.00 39.47 351 ASN D N 1
ATOM 11257 C CA . ASN D 1 351 ? 10.288 24.731 144.052 1.00 37.04 351 ASN D CA 1
ATOM 11258 C C . ASN D 1 351 ? 8.800 25.094 144.130 1.00 34.92 351 ASN D C 1
ATOM 11259 O O . ASN D 1 351 ? 7.963 24.286 143.792 1.00 38.00 351 ASN D O 1
ATOM 11264 N N . ASP D 1 352 ? 8.477 26.327 144.523 1.00 34.85 352 ASP D N 1
ATOM 11265 C CA . ASP D 1 352 ? 7.113 26.854 144.426 1.00 36.11 352 ASP D CA 1
ATOM 11266 C C . ASP D 1 352 ? 6.799 27.384 143.012 1.00 36.64 352 ASP D C 1
ATOM 11267 O O . ASP D 1 352 ? 7.657 28.011 142.320 1.00 37.42 352 ASP D O 1
ATOM 11272 N N . TYR D 1 353 ? 5.550 27.152 142.586 1.00 34.36 353 TYR D N 1
ATOM 11273 C CA . TYR D 1 353 ? 4.980 27.821 141.431 1.00 33.09 353 TYR D CA 1
ATOM 11274 C C . TYR D 1 353 ? 4.189 29.015 141.948 1.00 33.22 353 TYR D C 1
ATOM 11275 O O . TYR D 1 353 ? 3.083 28.861 142.447 1.00 32.92 353 TYR D O 1
ATOM 11284 N N . TRP D 1 354 ? 4.789 30.195 141.789 1.00 35.28 354 TRP D N 1
ATOM 11285 C CA . TRP D 1 354 ? 4.393 31.421 142.453 1.00 36.11 354 TRP D CA 1
ATOM 11286 C C . TRP D 1 354 ? 4.401 32.560 141.425 1.00 37.32 354 TRP D C 1
ATOM 11287 O O . TRP D 1 354 ? 5.481 33.063 141.041 1.00 38.50 354 TRP D O 1
ATOM 11298 N N . ILE D 1 355 ? 3.206 32.944 140.963 1.00 36.87 355 ILE D N 1
ATOM 11299 C CA . ILE D 1 355 ? 3.067 33.961 139.936 1.00 38.16 355 ILE D CA 1
ATOM 11300 C C . ILE D 1 355 ? 3.517 35.315 140.478 1.00 38.97 355 ILE D C 1
ATOM 11301 O O . ILE D 1 355 ? 4.209 36.049 139.768 1.00 41.85 355 ILE D O 1
ATOM 11306 N N . GLU D 1 356 ? 3.091 35.638 141.712 1.00 40.10 356 GLU D N 1
ATOM 11307 C CA . GLU D 1 356 ? 3.313 36.968 142.346 1.00 42.44 356 GLU D CA 1
ATOM 11308 C C . GLU D 1 356 ? 4.634 37.009 143.138 1.00 42.77 356 GLU D C 1
ATOM 11309 O O . GLU D 1 356 ? 4.797 37.909 143.978 1.00 42.65 356 GLU D O 1
ATOM 11315 N N . ARG D 1 357 ? 5.572 36.082 142.864 1.00 40.28 357 ARG D N 1
ATOM 11316 C CA . ARG D 1 357 ? 6.859 36.044 143.571 1.00 39.12 357 ARG D CA 1
ATOM 11317 C C . ARG D 1 357 ? 7.619 37.316 143.226 1.00 36.84 357 ARG D C 1
ATOM 11318 O O . ARG D 1 357 ? 7.399 37.882 142.159 1.00 36.18 357 ARG D O 1
ATOM 11326 N N . PRO D 1 358 ? 8.523 37.797 144.105 1.00 37.38 358 PRO D N 1
ATOM 11327 C CA . PRO D 1 358 ? 9.456 38.857 143.744 1.00 41.27 358 PRO D CA 1
ATOM 11328 C C . PRO D 1 358 ? 10.498 38.403 142.710 1.00 44.09 358 PRO D C 1
ATOM 11329 O O . PRO D 1 358 ? 11.040 37.321 142.842 1.00 40.00 358 PRO D O 1
ATOM 11333 N N . ARG D 1 359 ? 10.751 39.262 141.709 1.00 50.16 359 ARG D N 1
ATOM 11334 C CA . ARG D 1 359 ? 11.750 39.066 140.640 1.00 54.75 359 ARG D CA 1
ATOM 11335 C C . ARG D 1 359 ? 11.367 37.863 139.755 1.00 50.68 359 ARG D C 1
ATOM 11336 O O . ARG D 1 359 ? 12.181 36.990 139.488 1.00 49.29 359 ARG D O 1
ATOM 11344 N N . VAL D 1 360 ? 10.138 37.870 139.235 1.00 48.24 360 VAL D N 1
ATOM 11345 C CA . VAL D 1 360 ? 9.604 36.759 138.453 1.00 49.98 360 VAL D CA 1
ATOM 11346 C C . VAL D 1 360 ? 10.386 36.603 137.131 1.00 49.05 360 VAL D C 1
ATOM 11347 O O . VAL D 1 360 ? 10.411 35.515 136.538 1.00 47.05 360 VAL D O 1
ATOM 11351 N N . ARG D 1 361 ? 11.042 37.680 136.684 1.00 48.75 361 ARG D N 1
ATOM 11352 C CA . ARG D 1 361 ? 11.798 37.693 135.436 1.00 49.43 361 ARG D CA 1
ATOM 11353 C C . ARG D 1 361 ? 13.181 37.041 135.631 1.00 46.21 361 ARG D C 1
ATOM 11354 O O . ARG D 1 361 ? 13.751 36.472 134.687 1.00 49.46 361 ARG D O 1
ATOM 11362 N N . GLN D 1 362 ? 13.712 37.094 136.854 1.00 44.99 362 GLN D N 1
ATOM 11363 C CA . GLN D 1 362 ? 15.103 36.670 137.145 1.00 47.32 362 GLN D CA 1
ATOM 11364 C C . GLN D 1 362 ? 15.206 35.136 137.026 1.00 39.95 362 GLN D C 1
ATOM 11365 O O . GLN D 1 362 ? 15.014 34.410 138.008 1.00 36.83 362 GLN D O 1
ATOM 11371 N N . HIS D 1 363 ? 15.516 34.641 135.815 1.00 35.25 363 HIS D N 1
ATOM 11372 C CA . HIS D 1 363 ? 15.694 33.202 135.603 1.00 34.12 363 HIS D CA 1
ATOM 11373 C C . HIS D 1 363 ? 16.671 32.938 134.468 1.00 28.97 363 HIS D C 1
ATOM 11374 O O . HIS D 1 363 ? 16.991 33.830 133.752 1.00 28.52 363 HIS D O 1
ATOM 11381 N N . LEU D 1 364 ? 17.076 31.673 134.327 1.00 29.03 364 LEU D N 1
ATOM 11382 C CA . LEU D 1 364 ? 18.118 31.239 133.400 1.00 31.33 364 LEU D CA 1
ATOM 11383 C C . LEU D 1 364 ? 17.541 30.672 132.096 1.00 33.13 364 LEU D C 1
ATOM 11384 O O . LEU D 1 364 ? 18.307 30.325 131.211 1.00 38.40 364 LEU D O 1
ATOM 11389 N N . SER D 1 365 ? 16.218 30.550 131.967 1.00 32.27 365 SER D N 1
ATOM 11390 C CA . SER D 1 365 ? 15.649 29.650 130.933 1.00 32.67 365 SER D CA 1
ATOM 11391 C C . SER D 1 365 ? 15.981 30.089 129.491 1.00 30.44 365 SER D C 1
ATOM 11392 O O . SER D 1 365 ? 15.962 29.267 128.574 1.00 27.37 365 SER D O 1
ATOM 11395 N N . PHE D 1 366 ? 16.329 31.368 129.312 1.00 30.10 366 PHE D N 1
ATOM 11396 C CA . PHE D 1 366 ? 16.663 31.940 128.012 1.00 30.57 366 PHE D CA 1
ATOM 11397 C C . PHE D 1 366 ? 18.175 32.135 127.854 1.00 30.74 366 PHE D C 1
ATOM 11398 O O . PHE D 1 366 ? 18.606 32.698 126.865 1.00 28.45 366 PHE D O 1
ATOM 11406 N N . GLY D 1 367 ? 18.955 31.726 128.860 1.00 33.19 367 GLY D N 1
ATOM 11407 C CA . GLY D 1 367 ? 20.414 31.849 128.856 1.00 34.19 367 GLY D CA 1
ATOM 11408 C C . GLY D 1 367 ? 20.861 33.232 129.280 1.00 35.48 367 GLY D C 1
ATOM 11409 O O . GLY D 1 367 ? 20.046 34.016 129.727 1.00 36.78 367 GLY D O 1
ATOM 11410 N N . PHE D 1 368 ? 22.167 33.498 129.140 1.00 40.37 368 PHE D N 1
ATOM 11411 C CA . PHE D 1 368 ? 22.799 34.821 129.408 1.00 45.97 368 PHE D CA 1
ATOM 11412 C C . PHE D 1 368 ? 24.080 34.974 128.566 1.00 42.23 368 PHE D C 1
ATOM 11413 O O . PHE D 1 368 ? 24.784 34.001 128.330 1.00 44.73 368 PHE D O 1
ATOM 11421 N N . GLY D 1 369 ? 24.370 36.198 128.112 1.00 36.09 369 GLY D N 1
ATOM 11422 C CA . GLY D 1 369 ? 25.489 36.445 127.211 1.00 37.92 369 GLY D CA 1
ATOM 11423 C C . GLY D 1 369 ? 25.061 36.534 125.743 1.00 40.13 369 GLY D C 1
ATOM 11424 O O . GLY D 1 369 ? 23.902 36.851 125.433 1.00 45.20 369 GLY D O 1
ATOM 11425 N N . VAL D 1 370 ? 25.998 36.235 124.827 1.00 37.05 370 VAL D N 1
ATOM 11426 C CA . VAL D 1 370 ? 25.835 36.505 123.389 1.00 34.44 370 VAL D CA 1
ATOM 11427 C C . VAL D 1 370 ? 24.793 35.570 122.772 1.00 32.10 370 VAL D C 1
ATOM 11428 O O . VAL D 1 370 ? 24.192 35.921 121.778 1.00 30.37 370 VAL D O 1
ATOM 11432 N N . HIS D 1 371 ? 24.616 34.383 123.355 1.00 31.23 371 HIS D N 1
ATOM 11433 C CA . HIS D 1 371 ? 23.742 33.362 122.801 1.00 31.67 371 HIS D CA 1
ATOM 11434 C C . HIS D 1 371 ? 22.301 33.523 123.322 1.00 32.73 371 HIS D C 1
ATOM 11435 O O . HIS D 1 371 ? 21.417 32.733 122.924 1.00 29.91 371 HIS D O 1
ATOM 11442 N N . ARG D 1 372 ? 22.060 34.520 124.200 1.00 31.85 372 ARG D N 1
ATOM 11443 C CA . ARG D 1 372 ? 20.771 34.665 124.880 1.00 31.63 372 ARG D CA 1
ATOM 11444 C C . ARG D 1 372 ? 19.653 34.544 123.844 1.00 29.23 372 ARG D C 1
ATOM 11445 O O . ARG D 1 372 ? 19.757 35.066 122.753 1.00 32.45 372 ARG D O 1
ATOM 11453 N N . CYS D 1 373 ? 18.577 33.862 124.212 1.00 26.99 373 CYS D N 1
ATOM 11454 C CA . CYS D 1 373 ? 17.511 33.523 123.282 1.00 28.41 373 CYS D CA 1
ATOM 11455 C C . CYS D 1 373 ? 17.064 34.763 122.494 1.00 27.56 373 CYS D C 1
ATOM 11456 O O . CYS D 1 373 ? 16.455 35.654 123.037 1.00 29.57 373 CYS D O 1
ATOM 11459 N N . VAL D 1 374 ? 17.364 34.783 121.196 1.00 27.28 374 VAL D N 1
ATOM 11460 C CA . VAL D 1 374 ? 17.025 35.882 120.334 1.00 28.61 374 VAL D CA 1
ATOM 11461 C C . VAL D 1 374 ? 15.496 36.017 120.251 1.00 30.19 374 VAL D C 1
ATOM 11462 O O . VAL D 1 374 ? 15.002 37.119 119.981 1.00 32.65 374 VAL D O 1
ATOM 11466 N N . GLY D 1 375 ? 14.756 34.928 120.511 1.00 31.72 375 GLY D N 1
ATOM 11467 C CA . GLY D 1 375 ? 13.296 34.893 120.293 1.00 35.37 375 GLY D CA 1
ATOM 11468 C C . GLY D 1 375 ? 12.470 35.132 121.553 1.00 36.14 375 GLY D C 1
ATOM 11469 O O . GLY D 1 375 ? 11.215 35.068 121.523 1.00 34.78 375 GLY D O 1
ATOM 11470 N N . ASN D 1 376 ? 13.159 35.444 122.654 1.00 34.84 376 ASN D N 1
ATOM 11471 C CA . ASN D 1 376 ? 12.566 35.387 123.966 1.00 35.60 376 ASN D CA 1
ATOM 11472 C C . ASN D 1 376 ? 11.316 36.272 124.051 1.00 35.34 376 ASN D C 1
ATOM 11473 O O . ASN D 1 376 ? 10.348 35.865 124.696 1.00 34.37 376 ASN D O 1
ATOM 11478 N N . ARG D 1 377 ? 11.325 37.442 123.397 1.00 36.13 377 ARG D N 1
ATOM 11479 C CA . ARG D 1 377 ? 10.235 38.433 123.540 1.00 38.27 377 ARG D CA 1
ATOM 11480 C C . ARG D 1 377 ? 9.013 38.024 122.706 1.00 36.98 377 ARG D C 1
ATOM 11481 O O . ARG D 1 377 ? 7.855 38.309 123.081 1.00 32.23 377 ARG D O 1
ATOM 11489 N N . LEU D 1 378 ? 9.295 37.399 121.555 1.00 37.17 378 LEU D N 1
ATOM 11490 C CA . LEU D 1 378 ? 8.286 36.784 120.734 1.00 36.72 378 LEU D CA 1
ATOM 11491 C C . LEU D 1 378 ? 7.662 35.624 121.520 1.00 37.07 378 LEU D C 1
ATOM 11492 O O . LEU D 1 378 ? 6.463 35.411 121.438 1.00 35.46 378 LEU D O 1
ATOM 11497 N N . ALA D 1 379 ? 8.488 34.886 122.278 1.00 37.35 379 ALA D N 1
ATOM 11498 C CA . ALA D 1 379 ? 8.013 33.756 123.099 1.00 38.56 379 ALA D CA 1
ATOM 11499 C C . ALA D 1 379 ? 7.018 34.219 124.183 1.00 42.45 379 ALA D C 1
ATOM 11500 O O . ALA D 1 379 ? 5.989 33.561 124.413 1.00 46.70 379 ALA D O 1
ATOM 11502 N N . GLU D 1 380 ? 7.326 35.345 124.842 1.00 42.27 380 GLU D N 1
ATOM 11503 C CA . GLU D 1 380 ? 6.538 35.889 125.940 1.00 38.50 380 GLU D CA 1
ATOM 11504 C C . GLU D 1 380 ? 5.276 36.562 125.384 1.00 35.19 380 GLU D C 1
ATOM 11505 O O . GLU D 1 380 ? 4.248 36.538 126.035 1.00 34.67 380 GLU D O 1
ATOM 11511 N N . LEU D 1 381 ? 5.352 37.133 124.177 1.00 35.74 381 LEU D N 1
ATOM 11512 C CA . LEU D 1 381 ? 4.184 37.763 123.520 1.00 37.97 381 LEU D CA 1
ATOM 11513 C C . LEU D 1 381 ? 3.196 36.687 123.026 1.00 39.80 381 LEU D C 1
ATOM 11514 O O . LEU D 1 381 ? 1.995 36.786 123.234 1.00 41.82 381 LEU D O 1
ATOM 11519 N N . GLN D 1 382 ? 3.700 35.655 122.344 1.00 43.83 382 GLN D N 1
ATOM 11520 C CA . GLN D 1 382 ? 2.878 34.546 121.837 1.00 42.66 382 GLN D CA 1
ATOM 11521 C C . GLN D 1 382 ? 2.034 34.005 122.989 1.00 41.71 382 GLN D C 1
ATOM 11522 O O . GLN D 1 382 ? 0.816 33.991 122.933 1.00 39.50 382 GLN D O 1
ATOM 11528 N N . LEU D 1 383 ? 2.738 33.589 124.043 1.00 43.86 383 LEU D N 1
ATOM 11529 C CA . LEU D 1 383 ? 2.180 32.945 125.217 1.00 41.81 383 LEU D CA 1
ATOM 11530 C C . LEU D 1 383 ? 1.248 33.912 125.954 1.00 41.73 383 LEU D C 1
ATOM 11531 O O . LEU D 1 383 ? 0.243 33.471 126.502 1.00 42.68 383 LEU D O 1
ATOM 11536 N N . LYS D 1 384 ? 1.601 35.208 125.975 1.00 40.48 384 LYS D N 1
ATOM 11537 C CA . LYS D 1 384 ? 0.750 36.264 126.529 1.00 40.18 384 LYS D CA 1
ATOM 11538 C C . LYS D 1 384 ? -0.615 36.252 125.830 1.00 38.03 384 LYS D C 1
ATOM 11539 O O . LYS D 1 384 ? -1.657 36.213 126.481 1.00 36.18 384 LYS D O 1
ATOM 11545 N N . ILE D 1 385 ? -0.583 36.289 124.496 1.00 36.39 385 ILE D N 1
ATOM 11546 C CA . ILE D 1 385 ? -1.776 36.358 123.679 1.00 36.23 385 ILE D CA 1
ATOM 11547 C C . ILE D 1 385 ? -2.556 35.053 123.829 1.00 36.51 385 ILE D C 1
ATOM 11548 O O . ILE D 1 385 ? -3.776 35.080 123.914 1.00 37.93 385 ILE D O 1
ATOM 11553 N N . ILE D 1 386 ? -1.834 33.926 123.838 1.00 38.71 386 ILE D N 1
ATOM 11554 C CA . ILE D 1 386 ? -2.461 32.604 123.952 1.00 39.92 386 ILE D CA 1
ATOM 11555 C C . ILE D 1 386 ? -3.361 32.615 125.191 1.00 39.28 386 ILE D C 1
ATOM 11556 O O . ILE D 1 386 ? -4.526 32.218 125.107 1.00 40.43 386 ILE D O 1
ATOM 11561 N N . TRP D 1 387 ? -2.797 33.076 126.319 1.00 38.60 387 TRP D N 1
ATOM 11562 C CA . TRP D 1 387 ? -3.405 32.923 127.659 1.00 41.49 387 TRP D CA 1
ATOM 11563 C C . TRP D 1 387 ? -4.504 33.975 127.857 1.00 43.26 387 TRP D C 1
ATOM 11564 O O . TRP D 1 387 ? -5.432 33.746 128.613 1.00 46.88 387 TRP D O 1
ATOM 11575 N N . GLU D 1 388 ? -4.416 35.108 127.156 1.00 41.71 388 GLU D N 1
ATOM 11576 C CA . GLU D 1 388 ? -5.512 36.068 127.155 1.00 40.04 388 GLU D CA 1
ATOM 11577 C C . GLU D 1 388 ? -6.748 35.397 126.544 1.00 39.97 388 GLU D C 1
ATOM 11578 O O . GLU D 1 388 ? -7.836 35.441 127.134 1.00 43.70 388 GLU D O 1
ATOM 11584 N N . GLU D 1 389 ? -6.552 34.750 125.391 1.00 35.87 389 GLU D N 1
ATOM 11585 C CA . GLU D 1 389 ? -7.641 34.147 124.635 1.00 36.93 389 GLU D CA 1
ATOM 11586 C C . GLU D 1 389 ? -8.115 32.846 125.314 1.00 38.66 389 GLU D C 1
ATOM 11587 O O . GLU D 1 389 ? -9.281 32.466 125.145 1.00 36.10 389 GLU D O 1
ATOM 11593 N N . ILE D 1 390 ? -7.237 32.160 126.066 1.00 38.68 390 ILE D N 1
ATOM 11594 C CA . ILE D 1 390 ? -7.646 30.947 126.806 1.00 41.65 390 ILE D CA 1
ATOM 11595 C C . ILE D 1 390 ? -8.580 31.330 127.965 1.00 42.84 390 ILE D C 1
ATOM 11596 O O . ILE D 1 390 ? -9.611 30.690 128.178 1.00 42.22 390 ILE D O 1
ATOM 11601 N N . LEU D 1 391 ? -8.209 32.358 128.728 1.00 45.33 391 LEU D N 1
ATOM 11602 C CA . LEU D 1 391 ? -8.991 32.755 129.899 1.00 47.50 391 LEU D CA 1
ATOM 11603 C C . LEU D 1 391 ? -10.344 33.309 129.443 1.00 47.26 391 LEU D C 1
ATOM 11604 O O . LEU D 1 391 ? -11.373 33.020 130.071 1.00 50.28 391 LEU D O 1
ATOM 11609 N N . ALA D 1 392 ? -10.338 34.092 128.357 1.00 42.50 392 ALA D N 1
ATOM 11610 C CA . ALA D 1 392 ? -11.570 34.621 127.788 1.00 40.20 392 ALA D CA 1
ATOM 11611 C C . ALA D 1 392 ? -12.595 33.487 127.669 1.00 41.23 392 ALA D C 1
ATOM 11612 O O . ALA D 1 392 ? -13.741 33.622 128.107 1.00 42.79 392 ALA D O 1
ATOM 11614 N N . ARG D 1 393 ? -12.149 32.344 127.139 1.00 39.09 393 ARG D N 1
ATOM 11615 C CA . ARG D 1 393 ? -13.049 31.303 126.680 1.00 37.74 393 ARG D CA 1
ATOM 11616 C C . ARG D 1 393 ? -13.318 30.278 127.783 1.00 38.51 393 ARG D C 1
ATOM 11617 O O . ARG D 1 393 ? -14.459 29.939 128.049 1.00 43.16 393 ARG D O 1
ATOM 11625 N N . PHE D 1 394 ? -12.265 29.785 128.426 1.00 37.38 394 PHE D N 1
ATOM 11626 C CA . PHE D 1 394 ? -12.403 28.642 129.306 1.00 35.84 394 PHE D CA 1
ATOM 11627 C C . PHE D 1 394 ? -12.203 29.057 130.766 1.00 34.25 394 PHE D C 1
ATOM 11628 O O . PHE D 1 394 ? -11.155 29.570 131.126 1.00 32.04 394 PHE D O 1
ATOM 11636 N N . PRO D 1 395 ? -13.185 28.830 131.667 1.00 34.85 395 PRO D N 1
ATOM 11637 C CA . PRO D 1 395 ? -12.969 29.036 133.096 1.00 34.49 395 PRO D CA 1
ATOM 11638 C C . PRO D 1 395 ? -12.074 27.951 133.723 1.00 34.21 395 PRO D C 1
ATOM 11639 O O . PRO D 1 395 ? -11.400 28.225 134.674 1.00 32.36 395 PRO D O 1
ATOM 11643 N N . ARG D 1 396 ? -12.127 26.724 133.194 1.00 37.48 396 ARG D N 1
ATOM 11644 C CA . ARG D 1 396 ? -11.467 25.548 133.757 1.00 38.99 396 ARG D CA 1
ATOM 11645 C C . ARG D 1 396 ? -10.747 24.810 132.622 1.00 39.12 396 ARG D C 1
ATOM 11646 O O . ARG D 1 396 ? -11.323 24.622 131.521 1.00 44.47 396 ARG D O 1
ATOM 11654 N N . LEU D 1 397 ? -9.497 24.419 132.891 1.00 33.95 397 LEU D N 1
ATOM 11655 C CA . LEU D 1 397 ? -8.801 23.467 132.096 1.00 33.54 397 LEU D CA 1
ATOM 11656 C C . LEU D 1 397 ? -8.403 22.313 133.005 1.00 32.73 397 LEU D C 1
ATOM 11657 O O . LEU D 1 397 ? -7.310 22.358 133.556 1.00 35.44 397 LEU D O 1
ATOM 11662 N N . GLU D 1 398 ? -9.268 21.304 133.156 1.00 31.13 398 GLU D N 1
ATOM 11663 C CA . GLU D 1 398 ? -8.972 20.255 134.136 1.00 32.85 398 GLU D CA 1
ATOM 11664 C C . GLU D 1 398 ? -8.034 19.212 133.509 1.00 29.08 398 GLU D C 1
ATOM 11665 O O . GLU D 1 398 ? -8.229 18.757 132.425 1.00 29.17 398 GLU D O 1
ATOM 11671 N N . VAL D 1 399 ? -6.951 18.910 134.222 1.00 28.53 399 VAL D N 1
ATOM 11672 C CA . VAL D 1 399 ? -6.002 17.884 133.854 1.00 28.46 399 VAL D CA 1
ATOM 11673 C C . VAL D 1 399 ? -6.432 16.573 134.522 1.00 27.37 399 VAL D C 1
ATOM 11674 O O . VAL D 1 399 ? -6.281 16.430 135.720 1.00 24.81 399 VAL D O 1
ATOM 11678 N N . VAL D 1 400 ? -6.908 15.612 133.714 1.00 29.16 400 VAL D N 1
ATOM 11679 C CA . VAL D 1 400 ? -7.720 14.463 134.194 1.00 27.96 400 VAL D CA 1
ATOM 11680 C C . VAL D 1 400 ? -6.839 13.225 134.327 1.00 27.60 400 VAL D C 1
ATOM 11681 O O . VAL D 1 400 ? -7.375 12.143 134.485 1.00 27.45 400 VAL D O 1
ATOM 11685 N N . GLY D 1 401 ? -5.521 13.403 134.246 1.00 28.25 401 GLY D N 1
ATOM 11686 C CA . GLY D 1 401 ? -4.578 12.308 134.389 1.00 31.93 401 GLY D CA 1
ATOM 11687 C C . GLY D 1 401 ? -3.142 12.808 134.540 1.00 36.41 401 GLY D C 1
ATOM 11688 O O . GLY D 1 401 ? -2.864 13.984 134.300 1.00 39.52 401 GLY D O 1
ATOM 11689 N N . PRO D 1 402 ? -2.173 11.933 134.905 1.00 35.44 402 PRO D N 1
ATOM 11690 C CA . PRO D 1 402 ? -0.763 12.311 134.909 1.00 32.67 402 PRO D CA 1
ATOM 11691 C C . PRO D 1 402 ? -0.239 12.331 133.472 1.00 32.54 402 PRO D C 1
ATOM 11692 O O . PRO D 1 402 ? -0.693 11.562 132.633 1.00 34.08 402 PRO D O 1
ATOM 11696 N N . PRO D 1 403 ? 0.711 13.224 133.125 1.00 32.22 403 PRO D N 1
ATOM 11697 C CA . PRO D 1 403 ? 1.245 13.312 131.760 1.00 31.25 403 PRO D CA 1
ATOM 11698 C C . PRO D 1 403 ? 2.302 12.248 131.415 1.00 29.55 403 PRO D C 1
ATOM 11699 O O . PRO D 1 403 ? 2.753 11.533 132.275 1.00 28.95 403 PRO D O 1
ATOM 11703 N N . ARG D 1 404 ? 2.689 12.176 130.140 1.00 30.04 404 ARG D N 1
ATOM 11704 C CA . ARG D 1 404 ? 3.861 11.420 129.682 1.00 28.87 404 ARG D CA 1
ATOM 11705 C C . ARG D 1 404 ? 4.884 12.439 129.138 1.00 27.06 404 ARG D C 1
ATOM 11706 O O . ARG D 1 404 ? 4.581 13.243 128.284 1.00 23.15 404 ARG D O 1
ATOM 11714 N N . ARG D 1 405 ? 6.098 12.424 129.704 1.00 27.38 405 ARG D N 1
ATOM 11715 C CA . ARG D 1 405 ? 7.156 13.390 129.380 1.00 25.51 405 ARG D CA 1
ATOM 11716 C C . ARG D 1 405 ? 8.094 12.840 128.288 1.00 22.91 405 ARG D C 1
ATOM 11717 O O . ARG D 1 405 ? 8.256 11.646 128.094 1.00 21.19 405 ARG D O 1
ATOM 11725 N N . VAL D 1 406 ? 8.766 13.759 127.606 1.00 21.94 406 VAL D N 1
ATOM 11726 C CA . VAL D 1 406 ? 9.692 13.440 126.536 1.00 21.97 406 VAL D CA 1
ATOM 11727 C C . VAL D 1 406 ? 10.905 12.710 127.121 1.00 22.07 406 VAL D C 1
ATOM 11728 O O . VAL D 1 406 ? 11.499 13.199 128.085 1.00 21.62 406 VAL D O 1
ATOM 11732 N N . TYR D 1 407 ? 11.292 11.604 126.471 1.00 22.11 407 TYR D N 1
ATOM 11733 C CA . TYR D 1 407 ? 12.487 10.849 126.784 1.00 23.23 407 TYR D CA 1
ATOM 11734 C C . TYR D 1 407 ? 13.716 11.619 126.264 1.00 23.79 407 TYR D C 1
ATOM 11735 O O . TYR D 1 407 ? 14.094 11.452 125.093 1.00 23.22 407 TYR D O 1
ATOM 11744 N N . SER D 1 408 ? 14.334 12.424 127.155 1.00 22.99 408 SER D N 1
ATOM 11745 C CA . SER D 1 408 ? 15.419 13.359 126.847 1.00 22.86 408 SER D CA 1
ATOM 11746 C C . SER D 1 408 ? 15.870 14.093 128.117 1.00 24.22 408 SER D C 1
ATOM 11747 O O . SER D 1 408 ? 15.064 14.416 128.986 1.00 26.02 408 SER D O 1
ATOM 11750 N N . SER D 1 409 ? 17.166 14.413 128.190 1.00 24.96 409 SER D N 1
ATOM 11751 C CA . SER D 1 409 ? 17.670 15.307 129.235 1.00 24.89 409 SER D CA 1
ATOM 11752 C C . SER D 1 409 ? 17.852 16.734 128.697 1.00 25.58 409 SER D C 1
ATOM 11753 O O . SER D 1 409 ? 18.135 17.632 129.484 1.00 27.83 409 SER D O 1
ATOM 11756 N N . PHE D 1 410 ? 17.644 16.947 127.388 1.00 24.47 410 PHE D N 1
ATOM 11757 C CA . PHE D 1 410 ? 17.817 18.267 126.764 1.00 23.87 410 PHE D CA 1
ATOM 11758 C C . PHE D 1 410 ? 16.447 18.955 126.650 1.00 24.45 410 PHE D C 1
ATOM 11759 O O . PHE D 1 410 ? 16.208 20.022 127.229 1.00 22.53 410 PHE D O 1
ATOM 11767 N N . VAL D 1 411 ? 15.532 18.310 125.920 1.00 26.36 411 VAL D N 1
ATOM 11768 C CA . VAL D 1 411 ? 14.159 18.797 125.762 1.00 26.10 411 VAL D CA 1
ATOM 11769 C C . VAL D 1 411 ? 13.335 18.288 126.936 1.00 25.25 411 VAL D C 1
ATOM 11770 O O . VAL D 1 411 ? 12.975 17.128 126.987 1.00 26.41 411 VAL D O 1
ATOM 11774 N N . LYS D 1 412 ? 13.072 19.178 127.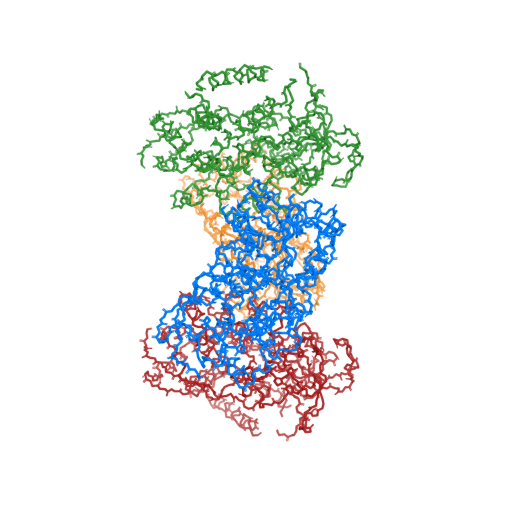882 1.00 26.23 412 LYS D N 1
ATOM 11775 C CA . LYS D 1 412 ? 12.199 18.897 129.017 1.00 26.69 412 LYS D CA 1
ATOM 11776 C C . LYS D 1 412 ? 10.761 19.271 128.621 1.00 25.62 412 LYS D C 1
ATOM 11777 O O . LYS D 1 412 ? 10.362 20.438 128.646 1.00 24.82 412 LYS D O 1
ATOM 11783 N N . GLY D 1 413 ? 9.974 18.282 128.218 1.00 25.33 413 GLY D N 1
ATOM 11784 C CA . GLY D 1 413 ? 8.646 18.595 127.730 1.00 27.30 413 GLY D CA 1
ATOM 11785 C C . GLY D 1 413 ? 7.650 17.474 127.933 1.00 27.93 413 GLY D C 1
ATOM 11786 O O . GLY D 1 413 ? 7.873 16.563 128.705 1.00 31.99 413 GLY D O 1
ATOM 11787 N N . TYR D 1 414 ? 6.562 17.540 127.173 1.00 27.96 414 TYR D N 1
ATOM 11788 C CA . TYR D 1 414 ? 5.450 16.679 127.344 1.00 28.88 414 TYR D CA 1
ATOM 11789 C C . TYR D 1 414 ? 4.963 16.170 125.990 1.00 30.72 414 TYR D C 1
ATOM 11790 O O . TYR D 1 414 ? 4.751 16.969 125.079 1.00 31.49 414 TYR D O 1
ATOM 11799 N N . GLU D 1 415 ? 4.730 14.852 125.922 1.00 35.24 415 GLU D N 1
ATOM 11800 C CA . GLU D 1 415 ? 4.200 14.147 124.768 1.00 38.47 415 GLU D CA 1
ATOM 11801 C C . GLU D 1 415 ? 2.692 13.922 124.917 1.00 36.06 415 GLU D C 1
ATOM 11802 O O . GLU D 1 415 ? 1.969 14.030 123.939 1.00 39.73 415 GLU D O 1
ATOM 11808 N N . GLU D 1 416 ? 2.236 13.601 126.128 1.00 36.29 416 GLU D N 1
ATOM 11809 C CA . GLU D 1 416 ? 0.826 13.540 126.440 1.00 38.92 416 GLU D CA 1
ATOM 11810 C C . GLU D 1 416 ? 0.495 14.356 127.691 1.00 36.52 416 GLU D C 1
ATOM 11811 O O . GLU D 1 416 ? 1.181 14.249 128.701 1.00 34.73 416 GLU D O 1
ATOM 11817 N N . LEU D 1 417 ? -0.603 15.127 127.601 1.00 35.42 417 LEU D N 1
ATOM 11818 C CA . LEU D 1 417 ? -1.219 15.843 128.728 1.00 32.36 417 LEU D CA 1
ATOM 11819 C C . LEU D 1 417 ? -2.749 15.731 128.638 1.00 31.61 417 LEU D C 1
ATOM 11820 O O . LEU D 1 417 ? -3.380 16.530 127.940 1.00 30.05 417 LEU D O 1
ATOM 11825 N N . PRO D 1 418 ? -3.391 14.745 129.329 1.00 30.26 418 PRO D N 1
ATOM 11826 C CA . PRO D 1 418 ? -4.848 14.579 129.288 1.00 31.17 418 PRO D CA 1
ATOM 11827 C C . PRO D 1 418 ? -5.617 15.771 129.886 1.00 31.73 418 PRO D C 1
ATOM 11828 O O . PRO D 1 418 ? -5.415 16.109 131.061 1.00 33.78 418 PRO D O 1
ATOM 11832 N N . VAL D 1 419 ? -6.503 16.384 129.094 1.00 29.08 419 VAL D N 1
ATOM 11833 C CA . VAL D 1 419 ? -7.237 17.548 129.544 1.00 28.48 419 VAL D CA 1
ATOM 11834 C C . VAL D 1 419 ? -8.695 17.454 129.099 1.00 29.98 419 VAL D C 1
ATOM 11835 O O . VAL D 1 419 ? -8.992 17.047 127.982 1.00 32.49 419 VAL D O 1
ATOM 11839 N N . VAL D 1 420 ? -9.599 17.840 129.999 1.00 30.83 420 VAL D N 1
ATOM 11840 C CA . VAL D 1 420 ? -10.978 18.110 129.671 1.00 31.07 420 VAL D CA 1
ATOM 11841 C C . VAL D 1 420 ? -11.178 19.625 129.763 1.00 33.04 420 VAL D C 1
ATOM 11842 O O . VAL D 1 420 ? -10.635 20.289 130.642 1.00 32.59 420 VAL D O 1
ATOM 11846 N N . ILE D 1 421 ? -11.959 20.176 128.838 1.00 37.01 421 ILE D N 1
ATOM 11847 C CA . ILE D 1 421 ? -12.446 21.523 128.987 1.00 36.64 421 ILE D CA 1
ATOM 11848 C C . ILE D 1 421 ? -13.943 21.411 129.255 1.00 37.74 421 ILE D C 1
ATOM 11849 O O . ILE D 1 421 ? -14.699 21.032 128.369 1.00 38.70 421 ILE D O 1
ATOM 11854 N N . PRO D 1 422 ? -14.407 21.655 130.499 1.00 40.72 422 PRO D N 1
ATOM 11855 C CA . PRO D 1 422 ? -15.816 21.457 130.851 1.00 43.26 422 PRO D CA 1
ATOM 11856 C C . PRO D 1 422 ? -16.811 22.430 130.201 1.00 40.17 422 PRO D C 1
ATOM 11857 O O . PRO D 1 422 ? -17.872 22.003 129.779 1.00 45.35 422 PRO D O 1
ATOM 11861 N N . THR D 1 423 ? -16.494 23.724 130.170 1.00 38.16 423 THR D N 1
ATOM 11862 C CA . THR D 1 423 ? -17.433 24.701 129.618 1.00 41.12 423 THR D CA 1
ATOM 11863 C C . THR D 1 423 ? -16.691 25.803 128.855 1.00 45.45 423 THR D C 1
ATOM 11864 O O . THR D 1 423 ? -15.457 25.925 128.950 1.00 43.56 423 THR D O 1
ATOM 11868 N N . ARG D 1 424 ? -17.493 26.588 128.114 1.00 50.99 424 ARG D N 1
ATOM 11869 C CA . ARG D 1 424 ? -17.054 27.678 127.262 1.00 56.81 424 ARG D CA 1
ATOM 11870 C C . ARG D 1 424 ? -17.795 28.990 127.584 1.00 61.03 424 ARG D C 1
ATOM 11871 O O . ARG D 1 424 ? -19.029 29.029 127.619 1.00 64.12 424 ARG D O 1
ATOM 11879 N N . ASN D 1 425 ? -16.992 30.061 127.747 1.00 61.53 425 ASN D N 1
ATOM 11880 C CA . ASN D 1 425 ? -17.372 31.475 127.948 1.00 53.50 425 ASN D CA 1
ATOM 11881 C C . ASN D 1 425 ? -17.264 31.796 129.439 1.00 48.70 425 ASN D C 1
ATOM 11882 O O . ASN D 1 425 ? -16.160 31.862 129.944 1.00 42.02 425 ASN D O 1
#

Organism: Phenylobacterium zucineum (strain HLK1) (NCBI:txid450851)